Protein 4JQT (pdb70)

InterPro domains:
  IPR010496 3-keto-alpha-glucoside-1,2-lyase/3-keto-2-hydroxy-glucal hydratase domain [PF06439] (21-206)
  IPR010496 3-keto-alpha-glucoside-1,2-lyase/3-keto-2-hydroxy-glucal hydratase domain [PF06439] (240-446)

Nearest PDB structures (foldseek):
  4jqt-assembly1_B  TM=9.731E-01  e=7.662E-88  Bacteroides thetaiotaomicron VPI-5482
  8tda-assembly1_B  TM=8.857E-01  e=1.142E-19  Bacteroides thetaiotaomicron
  8v31-assembly2_C  TM=8.812E-01  e=6.447E-19  Alistipes
  3h3l-assembly2_C  TM=8.234E-01  e=6.600E-18  Parabacteroides distasonis ATCC 8503
  3h3l-assembly1_A-2  TM=8.230E-01  e=1.747E-17  Parabacteroides distasonis ATCC 8503

B-factor: mean 39.35, std 17.84, range [3.0, 134.79]

Organism: Bacteroides thetaiotaomicron (strain ATCC 29148 / DSM 2079 / JCM 5827 / CCUG 10774 / NCTC 10582 / VPI-5482 / E50) (NCBI:txid226186)

Solvent-accessible surface area: 36878 Å² total

Foldseek 3Di:
DFDKDFCAPLPDLPQWDKDQWDWDFDRDRSKTKTFEAVTAKIKTKGPDKAFFKKKKKKKAFAAPFWWWKFHLWFFDCPPPRRPIWAWIQIDHPDPQQQGRFIATGPPPGGDGGQVLPVVCSPQDDHRDIKMKIWGRHAQWIWIDINLATGAIERHDSRMHIMIIIGGHDDDPVGGGTIMIIHPIMMGRPPSVVPDDDPVRHRDYDYPWQDQDPSNVVLQKDFCDNLPDCPQKPALLGPHHFPDQWDDPSKIKGAADLAALPTSGKMWGPDKAFFWKKKKKKAFDPFDWKWKFHPFDSPPDNDDGHTAGWTQIDGDCPHHPCQVDADPRQRPGRHRHNFGHFDPDADDDNHGIKMWIWGGDQQWIWIHIRRHTGDIGGAPPCVLVRCCPGPNVPPPSGHNDRMTIMMITRSNGIMIIIPGMMRHDD/DFDKDFCQPQPDLPQWDKDQWDWDFDRDRSKTKTWAAVTAKIKTKGPDKDFFKKKKKKKAFAAPFWKWKFHLWFFDCVQPNRAIWAWIQIDHPDPQQQGRFIATGPPPGGDGGQLQPVVCSPQDDHRDIKMKIWGRHAQWIWIDINLATRAIEGHDSRMDIMIIIGHHDDDPVRRGTIMIIHPIMMGPPPSVVPDDDPVRHRDYDYPWQDQDPSNVVLQKDFCDNLPDCPQKPALLDPHHFPDQWDDPSKIKGAADLAALPTSGKMWGPDKAFFWKWKKKKAFDPFDWKWKFFPFDSPPDNDDGHTAGFTQIDGDCPHHPVQVVEPPRQRPGRHRHNFGHFDPDADDDNHGIKMWIWGGDQQKIWIHIRSHTGDIGGAPPCVLVRCCPGPNVPPPSGHNDRMTIMMITRSNGIMMIIPGMMRHDD

Structure (mmCIF, N/CA/C/O backbone):
data_4JQT
#
_entry.id   4JQT
#
_cell.length_a   85.554
_cell.length_b   87.648
_cell.length_c   141.824
_cell.angle_alpha   90.000
_cell.angle_beta   90.000
_cell.angle_gamma   90.000
#
_symmetry.space_group_name_H-M   'P 21 21 21'
#
loop_
_entity.id
_entity.type
_entity.pdbx_description
1 polymer 'putative glycosyl hydrolase'
2 non-polymer 'SODIUM ION'
3 non-polymer 1,2-ETHANEDIOL
4 water water
#
loop_
_atom_site.group_PDB
_atom_site.id
_atom_site.type_symbol
_atom_site.label_atom_id
_atom_site.label_alt_id
_atom_site.label_comp_id
_atom_site.label_asym_id
_atom_site.label_entity_id
_atom_site.label_seq_id
_atom_site.pdbx_PDB_ins_code
_atom_site.Cartn_x
_atom_site.Cartn_y
_atom_site.Cartn_z
_atom_site.occupancy
_atom_site.B_iso_or_equiv
_atom_site.auth_seq_id
_atom_site.auth_comp_id
_atom_site.auth_asym_id
_atom_site.auth_atom_id
_atom_site.pdbx_PDB_model_num
ATOM 1 N N . GLY A 1 1 ? 69.726 44.119 133.587 1.00 43.83 0 GLY A N 1
ATOM 2 C CA . GLY A 1 1 ? 69.127 43.269 132.570 1.00 42.27 0 GLY A CA 1
ATOM 3 C C . GLY A 1 1 ? 68.149 42.237 133.111 1.00 45.65 0 GLY A C 1
ATOM 4 O O . GLY A 1 1 ? 67.511 42.468 134.151 1.00 45.72 0 GLY A O 1
ATOM 5 N N . GLN A 1 2 ? 68.006 41.081 132.387 1.00 39.92 20 GLN A N 1
ATOM 6 C CA . GLN A 1 2 ? 67.104 39.991 132.773 1.00 36.09 20 GLN A CA 1
ATOM 7 C C . GLN A 1 2 ? 67.558 39.364 134.085 1.00 42.44 20 GLN A C 1
ATOM 8 O O . GLN A 1 2 ? 68.739 39.016 134.245 1.00 44.90 20 GLN A O 1
ATOM 14 N N . THR A 1 3 ? 66.620 39.268 135.034 1.00 36.74 21 THR A N 1
ATOM 15 C CA . THR A 1 3 ? 66.852 38.679 136.339 1.00 35.78 21 THR A CA 1
ATOM 16 C C . THR A 1 3 ? 66.533 37.175 136.238 1.00 38.82 21 THR A C 1
ATOM 17 O O . THR A 1 3 ? 65.370 36.792 136.046 1.00 36.69 21 THR A O 1
ATOM 21 N N . TRP A 1 4 ? 67.590 36.343 136.334 1.00 35.27 22 TRP A N 1
ATOM 22 C CA . TRP A 1 4 ? 67.516 34.885 136.352 1.00 33.81 22 TRP A CA 1
ATOM 23 C C . TRP A 1 4 ? 67.768 34.379 137.763 1.00 41.71 22 TRP A C 1
ATOM 24 O O . TRP A 1 4 ? 68.686 34.850 138.434 1.00 42.40 22 TRP A O 1
ATOM 35 N N . GLU A 1 5 ? 66.979 33.406 138.208 1.00 40.92 23 GLU A N 1
ATOM 36 C CA . GLU A 1 5 ? 67.160 32.771 139.508 1.00 41.76 23 GLU A CA 1
ATOM 37 C C . GLU A 1 5 ? 67.558 31.299 139.268 1.00 43.59 23 GLU A C 1
ATOM 38 O O . GLU A 1 5 ? 66.892 30.602 138.492 1.00 42.25 23 GLU A O 1
ATOM 44 N N . PRO A 1 6 ? 68.652 30.809 139.885 1.00 39.51 24 PRO A N 1
ATOM 45 C CA . PRO A 1 6 ? 68.979 29.387 139.718 1.00 39.31 24 PRO A CA 1
ATOM 46 C C . PRO A 1 6 ? 68.040 28.503 140.550 1.00 42.02 24 PRO A C 1
ATOM 47 O O . PRO A 1 6 ? 67.782 28.806 141.728 1.00 42.39 24 PRO A O 1
ATOM 51 N N . LEU A 1 7 ? 67.492 27.442 139.906 1.00 34.58 25 LEU A N 1
ATOM 52 C CA . LEU A 1 7 ? 66.626 26.456 140.549 1.00 33.04 25 LEU A CA 1
ATOM 53 C C . LEU A 1 7 ? 67.491 25.380 141.225 1.00 41.48 25 LEU A C 1
ATOM 54 O O . LEU A 1 7 ? 67.071 24.785 142.229 1.00 43.97 25 LEU A O 1
ATOM 59 N N . PHE A 1 8 ? 68.686 25.124 140.646 1.00 37.24 26 PHE A N 1
ATOM 60 C CA . PHE A 1 8 ? 69.743 24.255 141.142 1.00 39.26 26 PHE A CA 1
ATOM 61 C C . PHE A 1 8 ? 71.043 25.107 141.257 1.00 44.17 26 PHE A C 1
ATOM 62 O O . PHE A 1 8 ? 71.399 25.818 140.315 1.00 43.94 26 PHE A O 1
ATOM 70 N N . ASN A 1 9 ? 71.716 25.054 142.421 1.00 41.29 27 ASN A N 1
ATOM 71 C CA . ASN A 1 9 ? 72.923 25.820 142.728 1.00 42.29 27 ASN A CA 1
ATOM 72 C C . ASN A 1 9 ? 74.237 25.092 142.346 1.00 47.22 27 ASN A C 1
ATOM 73 O O . ASN A 1 9 ? 75.339 25.564 142.688 1.00 47.95 27 ASN A O 1
ATOM 78 N N . GLY A 1 10 ? 74.104 23.944 141.692 1.00 43.22 28 GLY A N 1
ATOM 79 C CA . GLY A 1 10 ? 75.229 23.134 141.239 1.00 44.99 28 GLY A CA 1
ATOM 80 C C . GLY A 1 10 ? 75.998 22.417 142.324 1.00 52.89 28 GLY A C 1
ATOM 81 O O . GLY A 1 10 ? 76.962 21.708 142.017 1.00 55.40 28 GLY A O 1
ATOM 82 N N . LYS A 1 11 ? 75.610 22.609 143.601 1.00 49.74 29 LYS A N 1
ATOM 83 C CA . LYS A 1 11 ? 76.373 22.078 144.727 1.00 52.51 29 LYS A CA 1
ATOM 84 C C . LYS A 1 11 ? 75.570 21.048 145.516 1.00 58.77 29 LYS A C 1
ATOM 85 O O . LYS A 1 11 ? 76.059 19.939 145.763 1.00 60.94 29 LYS A O 1
ATOM 87 N N . ASN A 1 12 ? 74.345 21.409 145.909 1.00 54.00 30 ASN A N 1
ATOM 88 C CA . ASN A 1 12 ? 73.465 20.520 146.668 1.00 53.86 30 ASN A CA 1
ATOM 89 C C . ASN A 1 12 ? 72.042 20.519 146.065 1.00 53.58 30 ASN A C 1
ATOM 90 O O . ASN A 1 12 ? 71.809 21.152 145.021 1.00 49.75 30 ASN A O 1
ATOM 95 N N . LEU A 1 13 ? 71.088 19.824 146.733 1.00 49.85 31 LEU A N 1
ATOM 96 C CA . LEU A 1 13 ? 69.702 19.712 146.258 1.00 46.45 31 LEU A CA 1
ATOM 97 C C . LEU A 1 13 ? 68.728 20.655 146.983 1.00 48.20 31 LEU A C 1
ATOM 98 O O . LEU A 1 13 ? 67.512 20.422 146.913 1.00 46.66 31 LEU A O 1
ATOM 103 N N . LYS A 1 14 ? 69.246 21.745 147.623 1.00 44.23 32 LYS A N 1
ATOM 104 C CA . LYS A 1 14 ? 68.419 22.793 148.250 1.00 42.87 32 LYS A CA 1
ATOM 105 C C . LYS A 1 14 ? 67.425 23.370 147.199 1.00 44.88 32 LYS A C 1
ATOM 106 O O . LYS A 1 14 ? 67.812 23.683 146.055 1.00 42.08 32 LYS A O 1
ATOM 112 N N . GLY A 1 15 ? 66.157 23.445 147.603 1.00 41.07 33 GLY A N 1
ATOM 113 C CA . GLY A 1 15 ? 65.077 23.946 146.770 1.00 38.76 33 GLY A CA 1
ATOM 114 C C . GLY A 1 15 ? 64.305 22.852 146.065 1.00 42.77 33 GLY A C 1
ATOM 115 O O . GLY A 1 15 ? 63.445 23.144 145.226 1.00 41.86 33 GLY A O 1
ATOM 116 N N . TRP A 1 16 ? 64.592 21.592 146.422 1.00 40.34 34 TRP A N 1
ATOM 117 C CA . TRP A 1 16 ? 63.997 20.404 145.819 1.00 40.03 34 TRP A CA 1
ATOM 118 C C . TRP A 1 16 ? 63.478 19.371 146.866 1.00 46.27 34 TRP A C 1
ATOM 119 O O . TRP A 1 16 ? 63.936 19.332 148.007 1.00 47.69 34 TRP A O 1
ATOM 130 N N . LYS A 1 17 ? 62.506 18.552 146.453 1.00 41.66 35 LYS A N 1
ATOM 131 C CA . LYS A 1 17 ? 61.912 17.485 147.241 1.00 42.47 35 LYS A CA 1
ATOM 132 C C . LYS A 1 17 ? 61.603 16.286 146.322 1.00 47.92 35 LYS A C 1
ATOM 133 O O . LYS A 1 17 ? 61.100 16.487 145.219 1.00 46.46 35 LYS A O 1
ATOM 139 N N . LYS A 1 18 ? 61.932 15.049 146.755 1.00 47.18 36 LYS A N 1
ATOM 140 C CA . LYS A 1 18 ? 61.656 13.862 145.954 1.00 47.68 36 LYS A CA 1
ATOM 141 C C . LYS A 1 18 ? 60.215 13.430 146.207 1.00 50.96 36 LYS A C 1
ATOM 142 O O . LYS A 1 18 ? 59.769 13.403 147.365 1.00 52.49 36 LYS A O 1
ATOM 148 N N . LEU A 1 19 ? 59.483 13.129 145.123 1.00 44.33 37 LEU A N 1
ATOM 149 C CA . LEU A 1 19 ? 58.101 12.669 145.216 1.00 44.92 37 LEU A CA 1
ATOM 150 C C . LEU A 1 19 ? 57.911 11.343 144.486 1.00 51.58 37 LEU A C 1
ATOM 151 O O . LEU A 1 19 ? 58.611 11.061 143.505 1.00 48.69 37 LEU A O 1
ATOM 156 N N . ASN A 1 20 ? 56.940 10.544 144.984 1.00 52.51 38 ASN A N 1
ATOM 157 C CA . ASN A 1 20 ? 56.472 9.258 144.450 1.00 55.58 38 ASN A CA 1
ATOM 158 C C . ASN A 1 20 ? 57.538 8.139 144.561 1.00 66.92 38 ASN A C 1
ATOM 159 O O . ASN A 1 20 ? 57.614 7.483 145.610 1.00 70.10 38 ASN A O 1
ATOM 164 N N . GLY A 1 21 ? 58.324 7.933 143.491 1.00 64.68 39 GLY A N 1
ATOM 165 C CA . GLY A 1 21 ? 59.387 6.931 143.422 1.00 67.5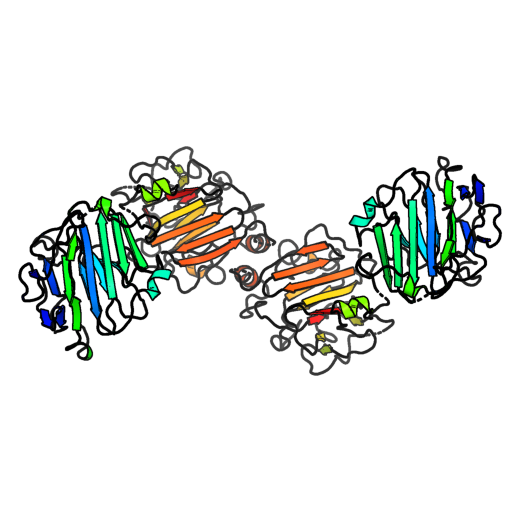6 39 GLY A CA 1
ATOM 166 C C . GLY A 1 21 ? 60.555 7.162 144.367 1.00 71.70 39 GLY A C 1
ATOM 167 O O . GLY A 1 21 ? 60.626 8.180 145.082 1.00 68.33 39 GLY A O 1
ATOM 168 N N . LYS A 1 22 ? 61.493 6.197 144.356 1.00 71.58 40 LYS A N 1
ATOM 169 C CA . LYS A 1 22 ? 62.661 6.195 145.236 1.00 72.72 40 LYS A CA 1
ATOM 170 C C . LYS A 1 22 ? 63.993 6.227 144.458 1.00 75.99 40 LYS A C 1
ATOM 171 O O . LYS A 1 22 ? 65.028 5.882 145.030 1.00 78.66 40 LYS A O 1
ATOM 177 N N . ALA A 1 23 ? 63.979 6.696 143.185 1.00 69.42 41 ALA A N 1
ATOM 178 C CA . ALA A 1 23 ? 65.186 6.818 142.358 1.00 68.62 41 ALA A CA 1
ATOM 179 C C . ALA A 1 23 ? 66.118 7.885 142.914 1.00 71.10 41 ALA A C 1
ATOM 180 O O . ALA A 1 23 ? 65.653 8.854 143.524 1.00 68.05 41 ALA A O 1
ATOM 182 N N . GLU A 1 24 ? 67.429 7.711 142.698 1.00 69.61 42 GLU A N 1
ATOM 183 C CA . GLU A 1 24 ? 68.439 8.631 143.212 1.00 68.01 42 GLU A CA 1
ATOM 184 C C . GLU A 1 24 ? 68.724 9.819 142.279 1.00 67.43 42 GLU A C 1
ATOM 185 O O . GLU A 1 24 ? 68.589 9.729 141.054 1.00 66.40 42 GLU A O 1
ATOM 191 N N . TYR A 1 25 ? 69.090 10.945 142.900 1.00 60.77 43 TYR A N 1
ATOM 192 C CA . TYR A 1 25 ? 69.498 12.188 142.260 1.00 57.39 43 TYR A CA 1
ATOM 193 C C . TYR A 1 25 ? 70.830 12.544 142.884 1.00 63.26 43 TYR A C 1
ATOM 194 O O . TYR A 1 25 ? 70.888 12.859 144.078 1.00 63.79 43 TYR A O 1
ATOM 203 N N . LYS A 1 26 ? 71.910 12.373 142.110 1.00 61.25 44 LYS A N 1
ATOM 204 C CA . LYS A 1 26 ? 73.298 12.607 142.535 1.00 62.42 44 LYS A CA 1
ATOM 205 C C . LYS A 1 26 ? 73.852 13.817 141.782 1.00 65.27 44 LYS A C 1
ATOM 206 O O . LYS A 1 26 ? 73.392 14.104 140.673 1.00 62.63 44 LYS A O 1
ATOM 212 N N . ILE A 1 27 ? 74.821 14.538 142.383 1.00 62.75 45 ILE A N 1
ATOM 213 C CA . ILE A 1 27 ? 75.406 15.717 141.746 1.00 60.66 45 ILE A CA 1
ATOM 214 C C . ILE A 1 27 ? 76.786 15.335 141.212 1.00 68.14 45 ILE A C 1
ATOM 215 O O . ILE A 1 27 ? 77.660 14.899 141.964 1.00 70.26 45 ILE A O 1
ATOM 220 N N . VAL A 1 28 ? 76.923 15.415 139.874 1.00 64.70 46 VAL A N 1
ATOM 221 C CA . VAL A 1 28 ? 78.131 15.090 139.106 1.00 66.02 46 VAL A CA 1
ATOM 222 C C . VAL A 1 28 ? 78.466 16.311 138.240 1.00 68.35 46 VAL A C 1
ATOM 223 O O . VAL A 1 28 ? 77.652 16.706 137.402 1.00 66.84 46 VAL A O 1
ATOM 227 N N . ASP A 1 29 ? 79.642 16.917 138.478 1.00 66.14 47 ASP A N 1
ATOM 228 C CA . ASP A 1 29 ? 80.192 18.109 137.814 1.00 65.61 47 ASP A CA 1
ATOM 229 C C . ASP A 1 29 ? 79.127 19.214 137.602 1.00 65.54 47 ASP A C 1
ATOM 230 O O . ASP A 1 29 ? 78.941 19.700 136.482 1.00 64.45 47 ASP A O 1
ATOM 235 N N . GLY A 1 30 ? 78.448 19.582 138.692 1.00 59.63 48 GLY A N 1
ATOM 236 C CA . GLY A 1 30 ? 77.422 20.626 138.709 1.00 55.77 48 GLY A CA 1
ATOM 237 C C . GLY A 1 30 ? 76.142 20.323 137.943 1.00 56.10 48 GLY A C 1
ATOM 238 O O . GLY A 1 30 ? 75.475 21.239 137.447 1.00 53.01 48 GLY A O 1
ATOM 239 N N . ALA A 1 31 ? 75.798 19.036 137.837 1.00 52.63 49 ALA A N 1
ATOM 240 C CA . ALA A 1 31 ? 74.590 18.576 137.173 1.00 50.07 49 ALA A CA 1
ATOM 241 C C . ALA A 1 31 ? 73.847 17.608 138.052 1.00 52.84 49 ALA A C 1
ATOM 242 O O . ALA A 1 31 ? 74.482 16.800 138.728 1.00 55.23 49 ALA A O 1
ATOM 244 N N . ILE A 1 32 ? 72.505 17.688 138.058 1.00 46.93 50 ILE A N 1
ATOM 245 C CA . ILE A 1 32 ? 71.645 16.741 138.773 1.00 46.62 50 ILE A CA 1
ATOM 246 C C . ILE A 1 32 ? 71.582 15.514 137.873 1.00 52.89 50 ILE A C 1
ATOM 247 O O . ILE A 1 32 ? 71.277 15.641 136.682 1.00 52.49 50 ILE A O 1
ATOM 252 N N . VAL A 1 33 ? 71.935 14.346 138.411 1.00 51.25 51 VAL A N 1
ATOM 253 C CA . VAL A 1 33 ? 71.925 13.106 137.646 1.00 52.34 51 VAL A CA 1
ATOM 254 C C . VAL A 1 33 ? 70.863 12.199 138.262 1.00 56.60 51 VAL A C 1
ATOM 255 O O . VAL A 1 33 ? 70.978 11.789 139.413 1.00 56.61 51 VAL A O 1
ATOM 259 N N . GLY A 1 34 ? 69.831 11.915 137.493 1.00 53.52 52 GLY A N 1
ATOM 260 C CA . GLY A 1 34 ? 68.768 11.019 137.917 1.00 54.35 52 GLY A CA 1
ATOM 261 C C . GLY A 1 34 ? 69.106 9.631 137.447 1.00 62.10 52 GLY A C 1
ATOM 262 O O . GLY A 1 34 ? 69.386 9.447 136.264 1.00 62.44 52 GLY A O 1
ATOM 263 N N . ILE A 1 35 ? 69.134 8.660 138.376 1.00 62.27 53 ILE A N 1
ATOM 264 C CA . ILE A 1 35 ? 69.544 7.281 138.092 1.00 66.42 53 ILE A CA 1
ATOM 265 C C . ILE A 1 35 ? 68.339 6.358 138.077 1.00 73.34 53 ILE A C 1
ATOM 266 O O . ILE A 1 35 ? 67.601 6.294 139.065 1.00 72.95 53 ILE A O 1
ATOM 271 N N . SER A 1 36 ? 68.193 5.593 136.971 1.00 72.53 54 SER A N 1
ATOM 272 C CA . SER A 1 36 ? 67.139 4.597 136.778 1.00 74.54 54 SER A CA 1
ATOM 273 C C . SER A 1 36 ? 67.186 3.552 137.887 1.00 83.48 54 SER A C 1
ATOM 274 O O . SER A 1 36 ? 68.211 3.398 138.545 1.00 85.35 54 SER A O 1
ATOM 277 N N . LYS A 1 37 ? 66.064 2.887 138.140 1.00 82.46 55 LYS A N 1
ATOM 278 C CA . LYS A 1 37 ? 65.981 1.860 139.172 1.00 86.74 55 LYS A CA 1
ATOM 279 C C . LYS A 1 37 ? 65.010 0.760 138.709 1.00 96.17 55 LYS A C 1
ATOM 280 O O . LYS A 1 37 ? 64.477 0.818 137.594 1.00 95.45 55 LYS A O 1
ATOM 292 N N . GLY A 1 39 ? 61.775 -1.807 140.274 1.00 98.88 57 GLY A N 1
ATOM 293 C CA . GLY A 1 39 ? 60.790 -2.001 141.330 1.00 99.04 57 GLY A CA 1
ATOM 294 C C . GLY A 1 39 ? 60.314 -0.735 142.009 1.00 97.64 57 GLY A C 1
ATOM 295 O O . GLY A 1 39 ? 59.626 -0.810 143.030 1.00 98.65 57 GLY A O 1
ATOM 296 N N . THR A 1 40 ? 60.670 0.436 141.452 1.00 88.15 58 THR A N 1
ATOM 297 C CA . THR A 1 40 ? 60.219 1.720 141.970 1.00 82.69 58 THR A CA 1
ATOM 298 C C . THR A 1 40 ? 59.397 2.391 140.860 1.00 82.42 58 THR A C 1
ATOM 299 O O . THR A 1 40 ? 59.737 2.197 139.683 1.00 81.77 58 THR A O 1
ATOM 303 N N . PRO A 1 41 ? 58.323 3.168 141.177 1.00 75.95 59 PRO A N 1
ATOM 304 C CA . PRO A 1 41 ? 57.585 3.858 140.101 1.00 72.12 59 PRO A CA 1
ATOM 305 C C . PRO A 1 41 ? 58.324 5.109 139.623 1.00 72.85 59 PRO A C 1
ATOM 306 O O . PRO A 1 41 ? 59.478 5.344 140.014 1.00 73.53 59 PRO A O 1
ATOM 310 N N . ASN A 1 42 ? 57.632 5.943 138.831 1.00 65.39 60 ASN A N 1
ATOM 311 C CA . ASN A 1 42 ? 58.150 7.223 138.367 1.00 61.19 60 ASN A CA 1
ATOM 312 C C . ASN A 1 42 ? 58.567 8.087 139.563 1.00 62.12 60 ASN A C 1
ATOM 313 O O . ASN A 1 42 ? 57.893 8.090 140.600 1.00 61.26 60 ASN A O 1
ATOM 318 N N . THR A 1 43 ? 59.731 8.741 139.439 1.00 56.90 61 THR A N 1
ATOM 319 C CA . THR A 1 43 ? 60.297 9.584 140.485 1.00 54.83 61 THR A CA 1
ATOM 320 C C . THR A 1 43 ? 60.372 10.996 139.970 1.00 53.39 61 THR A C 1
ATOM 321 O O . THR A 1 43 ? 60.626 11.212 138.784 1.00 51.38 61 THR A O 1
ATOM 325 N N . PHE A 1 44 ? 60.120 11.962 140.865 1.00 47.54 62 PHE A N 1
ATOM 326 C CA . PHE A 1 44 ? 60.147 13.368 140.532 1.00 44.08 62 PHE A CA 1
ATOM 327 C C . PHE A 1 44 ? 60.890 14.155 141.596 1.00 50.55 62 PHE A C 1
ATOM 328 O O . PHE A 1 44 ? 60.566 14.033 142.782 1.00 52.55 62 PHE A O 1
ATOM 336 N N . LEU A 1 45 ? 61.905 14.937 141.176 1.00 45.52 63 LEU A N 1
ATOM 337 C CA . LEU A 1 45 ? 62.616 15.861 142.049 1.00 44.13 63 LEU A CA 1
ATOM 338 C C . LEU A 1 45 ? 61.973 17.200 141.776 1.00 45.48 63 LEU A C 1
ATOM 339 O O . LEU A 1 45 ? 62.217 17.788 140.722 1.00 44.10 63 LEU A O 1
ATOM 344 N N . ALA A 1 46 ? 61.052 17.619 142.664 1.00 41.94 64 ALA A N 1
ATOM 345 C CA . ALA A 1 46 ? 60.231 18.818 142.483 1.00 39.18 64 ALA A CA 1
ATOM 346 C C . ALA A 1 46 ? 60.720 19.999 143.264 1.00 42.43 64 ALA A C 1
ATOM 347 O O . ALA A 1 46 ? 61.139 19.846 144.414 1.00 43.28 64 ALA A O 1
ATOM 349 N N . THR A 1 47 ? 60.603 21.199 142.651 1.00 37.04 65 THR A N 1
ATOM 350 C CA . THR A 1 47 ? 60.919 22.484 143.281 1.00 35.87 65 THR A CA 1
ATOM 351 C C . THR A 1 47 ? 60.011 22.666 144.510 1.00 40.72 65 THR A C 1
ATOM 352 O O . THR A 1 47 ? 58.834 22.294 144.486 1.00 40.00 65 THR A O 1
ATOM 356 N N . THR A 1 48 ? 60.550 23.253 145.571 1.00 39.67 66 THR A N 1
ATOM 357 C CA . THR A 1 48 ? 59.799 23.467 146.815 1.00 41.06 66 THR A CA 1
ATOM 358 C C . THR A 1 48 ? 58.941 24.749 146.713 1.00 44.82 66 THR A C 1
ATOM 359 O O . THR A 1 48 ? 58.228 25.096 147.657 1.00 46.19 66 THR A O 1
ATOM 363 N N . LYS A 1 49 ? 58.971 25.404 145.538 1.00 38.23 67 LYS A N 1
ATOM 364 C CA . LYS A 1 49 ? 58.224 26.619 145.208 1.00 34.81 67 LYS A CA 1
ATOM 365 C C . LYS A 1 49 ? 57.330 26.373 144.034 1.00 34.76 67 LYS A C 1
ATOM 366 O O . LYS A 1 49 ? 57.680 25.594 143.138 1.00 32.06 67 LYS A O 1
ATOM 372 N N . ASN A 1 50 ? 56.181 27.069 143.997 1.00 31.72 68 ASN A N 1
ATOM 373 C CA . ASN A 1 50 ? 55.271 26.987 142.862 1.00 29.91 68 ASN A CA 1
ATOM 374 C C . ASN A 1 50 ? 55.545 28.145 141.930 1.00 33.80 68 ASN A C 1
ATOM 375 O O . ASN A 1 50 ? 55.907 29.232 142.378 1.00 34.09 68 ASN A O 1
ATOM 380 N N . TYR A 1 51 ? 55.407 27.897 140.619 1.00 31.15 69 TYR A N 1
ATOM 381 C CA . TYR A 1 51 ? 55.650 28.882 139.556 1.00 29.47 69 TYR A CA 1
ATOM 382 C C . TYR A 1 51 ? 54.478 28.947 138.604 1.00 32.36 69 TYR A C 1
ATOM 383 O O . TYR A 1 51 ? 53.954 27.909 138.210 1.00 34.20 69 TYR A O 1
ATOM 392 N N . GLY A 1 52 ? 54.054 30.157 138.291 1.00 28.27 70 GLY A N 1
ATOM 393 C CA . GLY A 1 52 ? 52.952 30.425 137.373 1.00 28.24 70 GLY A CA 1
ATOM 394 C C . GLY A 1 52 ? 53.464 30.887 136.020 1.00 29.72 70 GLY A C 1
ATOM 395 O O . GLY A 1 52 ? 53.614 30.088 135.103 1.00 29.70 70 GLY A O 1
ATOM 396 N N . ASP A 1 53 ? 53.782 32.169 135.912 1.00 25.28 71 ASP A N 1
ATOM 397 C CA . ASP A 1 53 ? 54.367 32.768 134.725 1.00 24.96 71 ASP A CA 1
ATOM 398 C C . ASP A 1 53 ? 55.879 32.806 134.865 1.00 27.48 71 ASP A C 1
ATOM 399 O O . ASP A 1 53 ? 56.410 33.348 135.846 1.00 28.84 71 ASP A O 1
ATOM 404 N N . PHE A 1 54 ? 56.578 32.206 133.898 1.00 21.84 72 PHE A N 1
ATOM 405 C CA . PHE A 1 54 ? 58.032 32.090 133.956 1.00 20.73 72 PHE A CA 1
ATOM 406 C C . PHE A 1 54 ? 58.654 31.733 132.613 1.00 25.14 72 PHE A C 1
ATOM 407 O O . PHE A 1 54 ? 57.974 31.279 131.680 1.00 23.78 72 PHE A O 1
ATOM 415 N N . ILE A 1 55 ? 59.970 31.905 132.553 1.00 22.39 73 ILE A N 1
ATOM 416 C CA . ILE A 1 55 ? 60.826 31.462 131.458 1.00 22.85 73 ILE A CA 1
ATOM 417 C C . ILE A 1 55 ? 61.800 30.519 132.126 1.00 28.26 73 ILE A C 1
ATOM 418 O O . ILE A 1 55 ? 62.532 30.940 133.028 1.00 27.62 73 ILE A O 1
ATOM 423 N N . LEU A 1 56 ? 61.737 29.232 131.758 1.00 26.25 74 LEU A N 1
ATOM 424 C CA . LEU A 1 56 ? 62.603 28.181 132.295 1.00 26.19 74 LEU A CA 1
ATOM 425 C C . LEU A 1 56 ? 63.648 27.758 131.264 1.00 31.28 74 LEU A C 1
ATOM 426 O O . LEU A 1 56 ? 63.339 27.581 130.087 1.00 30.90 74 LEU A O 1
ATOM 431 N N . GLU A 1 57 ? 64.891 27.606 131.719 1.00 29.41 75 GLU A N 1
ATOM 432 C CA . GLU A 1 57 ? 66.009 27.159 130.880 1.00 30.50 75 GLU A CA 1
ATOM 433 C C . GLU A 1 57 ? 66.815 26.112 131.611 1.00 37.14 75 GLU A C 1
ATOM 434 O O . GLU A 1 57 ? 67.062 26.254 132.805 1.00 37.51 75 GLU A O 1
ATOM 440 N N . PHE A 1 58 ? 67.212 25.057 130.906 1.00 36.85 76 PHE A N 1
ATOM 441 C CA . PHE A 1 58 ? 68.055 23.988 131.455 1.00 38.85 76 PHE A CA 1
ATOM 442 C C . PHE A 1 58 ? 68.730 23.232 130.333 1.00 43.32 76 PHE A C 1
ATOM 443 O O . PHE A 1 58 ? 68.194 23.122 129.222 1.00 41.99 76 PHE A O 1
ATOM 451 N N . ASP A 1 59 ? 69.908 22.700 130.640 1.00 41.92 77 ASP A N 1
ATOM 452 C CA . ASP A 1 59 ? 70.642 21.836 129.741 1.00 43.06 77 ASP A CA 1
ATOM 453 C C . ASP A 1 59 ? 70.267 20.399 130.140 1.00 44.86 77 ASP A C 1
ATOM 454 O O . ASP A 1 59 ? 70.031 20.149 131.325 1.00 41.09 77 ASP A O 1
ATOM 459 N N . PHE A 1 60 ? 70.114 19.479 129.156 1.00 44.98 78 PHE A N 1
ATOM 460 C CA . PHE A 1 60 ? 69.743 18.090 129.452 1.00 45.50 78 PHE A CA 1
ATOM 461 C C . PHE A 1 60 ? 70.409 17.092 128.481 1.00 54.52 78 PHE A C 1
ATOM 462 O O . PHE A 1 60 ? 70.628 17.393 127.304 1.00 55.11 78 PHE A O 1
ATOM 470 N N . LYS A 1 61 ? 70.726 15.903 129.007 1.00 54.67 79 LYS A N 1
ATOM 471 C CA . LYS A 1 61 ? 71.332 14.768 128.305 1.00 58.82 79 LYS A CA 1
ATOM 472 C C . LYS A 1 61 ? 70.702 13.493 128.846 1.00 65.37 79 LYS A C 1
ATOM 473 O O . LYS A 1 61 ? 70.326 13.445 130.017 1.00 64.61 79 LYS A O 1
ATOM 475 N N . ILE A 1 62 ? 70.533 12.481 127.995 1.00 64.46 80 ILE A N 1
ATOM 476 C CA . ILE A 1 62 ? 69.904 11.226 128.410 1.00 65.31 80 ILE A CA 1
ATOM 477 C C . ILE A 1 62 ? 70.545 10.042 127.676 1.00 75.79 80 ILE A C 1
ATOM 478 O O . ILE A 1 62 ? 70.997 10.178 126.533 1.00 76.80 80 ILE A O 1
ATOM 483 N N . ASP A 1 63 ? 70.599 8.885 128.354 1.00 76.89 81 ASP A N 1
ATOM 484 C CA . ASP A 1 63 ? 71.068 7.641 127.753 1.00 82.28 81 ASP A CA 1
ATOM 485 C C . ASP A 1 63 ? 69.978 7.167 126.807 1.00 85.66 81 ASP A C 1
ATOM 486 O O . ASP A 1 63 ? 68.793 7.371 127.089 1.00 81.10 81 ASP A O 1
ATOM 491 N N . ASP A 1 64 ? 70.366 6.597 125.662 1.00 86.41 82 ASP A N 1
ATOM 492 C CA . ASP A 1 64 ? 69.384 6.099 124.698 1.00 87.62 82 ASP A CA 1
ATOM 493 C C . ASP A 1 64 ? 68.644 4.894 125.323 1.00 91.69 82 ASP A C 1
ATOM 494 O O . ASP A 1 64 ? 69.200 4.209 126.187 1.00 93.23 82 ASP A O 1
ATOM 499 N N . GLY A 1 65 ? 67.382 4.712 124.963 1.00 86.62 83 GLY A N 1
ATOM 500 C CA . GLY A 1 65 ? 66.573 3.628 125.512 1.00 88.19 83 GLY A CA 1
ATOM 501 C C . GLY A 1 65 ? 66.038 3.931 126.895 1.00 88.61 83 GLY A C 1
ATOM 502 O O . GLY A 1 65 ? 65.628 3.032 127.632 1.00 90.07 83 GLY A O 1
ATOM 503 N N . LEU A 1 66 ? 66.045 5.210 127.242 1.00 80.79 84 LEU A N 1
ATOM 504 C CA . LEU A 1 66 ? 65.552 5.754 128.498 1.00 76.58 84 LEU A CA 1
ATOM 505 C C . LEU A 1 66 ? 64.587 6.888 128.172 1.00 75.99 84 LEU A C 1
ATOM 506 O O . LEU A 1 66 ? 64.736 7.510 127.126 1.00 75.40 84 LEU A O 1
ATOM 511 N N . ASN A 1 67 ? 63.577 7.131 129.013 1.00 69.26 85 ASN A N 1
ATOM 512 C CA . ASN A 1 67 ? 62.627 8.236 128.793 1.00 64.67 85 ASN A CA 1
ATOM 513 C C . ASN A 1 67 ? 62.627 9.154 130.009 1.00 64.58 85 ASN A C 1
ATOM 514 O O . ASN A 1 67 ? 62.695 8.682 131.143 1.00 64.50 85 ASN A O 1
ATOM 519 N N . SER A 1 68 ? 62.536 10.468 129.767 1.00 57.65 86 SER A N 1
ATOM 520 C CA . SER A 1 68 ? 62.530 11.469 130.828 1.00 54.16 86 SER A CA 1
ATOM 521 C C . SER A 1 68 ? 61.620 12.661 130.488 1.00 54.31 86 SER A C 1
ATOM 522 O O . SER A 1 68 ? 60.902 12.656 129.477 1.00 53.41 86 SER A O 1
ATOM 525 N N . GLY A 1 69 ? 61.649 13.658 131.360 1.00 47.87 87 GLY A N 1
ATOM 526 C CA . GLY A 1 69 ? 60.846 14.856 131.211 1.00 44.86 87 GLY A CA 1
ATOM 527 C C . GLY A 1 69 ? 60.957 15.800 132.377 1.00 46.41 87 GLY A C 1
ATOM 528 O O . GLY A 1 69 ? 61.477 15.447 133.439 1.00 47.67 87 GLY A O 1
ATOM 529 N N . VAL A 1 70 ? 60.490 17.019 132.161 1.00 39.38 88 VAL A N 1
ATOM 530 C CA . VAL A 1 70 ? 60.489 18.075 133.154 1.00 36.11 88 VAL A CA 1
ATOM 531 C C . VAL A 1 70 ? 59.057 18.526 133.322 1.00 36.31 88 VAL A C 1
ATOM 532 O O . VAL A 1 70 ? 58.451 19.008 132.372 1.00 34.23 88 VAL A O 1
ATOM 536 N N . GLN A 1 71 ? 58.508 18.325 134.523 1.00 33.87 89 GLN A N 1
ATOM 537 C CA . GLN A 1 71 ? 57.157 18.757 134.888 1.00 33.05 89 GLN A CA 1
ATOM 538 C C . GLN A 1 71 ? 57.107 20.251 135.025 1.00 33.75 89 GLN A C 1
ATOM 539 O O . GLN A 1 71 ? 58.039 20.849 135.569 1.00 34.09 89 GLN A O 1
ATOM 545 N N . LEU A 1 72 ? 56.013 20.856 134.545 1.00 28.09 90 LEU A N 1
ATOM 546 C CA . LEU A 1 72 ? 55.719 22.294 134.613 1.00 25.89 90 LEU A CA 1
ATOM 547 C C . LEU A 1 72 ? 54.374 22.464 135.255 1.00 28.38 90 LEU A C 1
ATOM 548 O O . LEU A 1 72 ? 53.505 21.623 135.010 1.00 31.46 90 LEU A O 1
ATOM 553 N N . ARG A 1 73 ? 54.167 23.526 136.044 1.00 21.16 91 ARG A N 1
ATOM 554 C CA . ARG A 1 73 ? 52.891 23.840 136.723 1.00 20.79 91 ARG A CA 1
ATOM 555 C C . ARG A 1 73 ? 52.207 22.555 137.181 1.00 29.27 91 ARG A C 1
ATOM 556 O O . ARG A 1 73 ? 51.042 22.337 136.891 1.00 30.05 91 ARG A O 1
ATOM 564 N N . SER A 1 74 ? 52.964 21.658 137.843 1.00 29.20 92 SER A N 1
ATOM 565 C CA . SER A 1 74 ? 52.464 20.339 138.214 1.00 29.53 92 SER A CA 1
ATOM 566 C C . SER A 1 74 ? 52.118 20.245 139.687 1.00 33.04 92 SER A C 1
ATOM 567 O O . SER A 1 74 ? 52.511 21.088 140.499 1.00 31.48 92 SER A O 1
ATOM 570 N N . GLU A 1 75 ? 51.293 19.243 140.000 1.00 32.61 93 GLU A N 1
ATOM 571 C CA . GLU A 1 75 ? 50.745 19.045 141.330 1.00 34.83 93 GLU A CA 1
ATOM 572 C C . GLU A 1 75 ? 50.976 17.625 141.865 1.00 41.77 93 GLU A C 1
ATOM 573 O O . GLU A 1 75 ? 51.277 16.688 141.115 1.00 41.33 93 GLU A O 1
ATOM 579 N N . SER A 1 76 ? 50.829 17.508 143.184 1.00 39.60 94 SER A N 1
ATOM 580 C CA . SER A 1 76 ? 50.868 16.291 143.968 1.00 42.73 94 SER A CA 1
ATOM 581 C C . SER A 1 76 ? 49.862 16.489 145.087 1.00 49.43 94 SER A C 1
ATOM 582 O O . SER A 1 76 ? 50.096 17.295 145.997 1.00 48.81 94 SER A O 1
ATOM 585 N N . LYS A 1 77 ? 48.686 15.846 144.947 1.00 48.27 95 LYS A N 1
ATOM 586 C CA . LYS A 1 77 ? 47.593 15.999 145.896 1.00 50.79 95 LYS A CA 1
ATOM 587 C C . LYS A 1 77 ? 47.256 14.665 146.549 1.00 60.38 95 LYS A C 1
ATOM 588 O O . LYS A 1 77 ? 47.084 13.683 145.829 1.00 62.04 95 LYS A O 1
ATOM 594 N N . LYS A 1 78 ? 47.161 14.641 147.907 1.00 60.04 96 LYS A N 1
ATOM 595 C CA . LYS A 1 78 ? 46.871 13.458 148.742 1.00 65.12 96 LYS A CA 1
ATOM 596 C C . LYS A 1 78 ? 45.511 12.826 148.394 1.00 73.51 96 LYS A C 1
ATOM 597 O O . LYS A 1 78 ? 45.322 11.618 148.572 1.00 75.70 96 LYS A O 1
ATOM 599 N N . ASP A 1 79 ? 44.587 13.658 147.884 1.00 70.56 97 ASP A N 1
ATOM 600 C CA . ASP A 1 79 ? 43.244 13.291 147.436 1.00 72.61 97 ASP A CA 1
ATOM 601 C C . ASP A 1 79 ? 43.269 12.676 146.030 1.00 75.25 97 ASP A C 1
ATOM 602 O O . ASP A 1 79 ? 42.310 11.997 145.659 1.00 75.56 97 ASP A O 1
ATOM 607 N N . TYR A 1 80 ? 44.335 12.912 145.244 1.00 69.85 98 TYR A N 1
ATOM 608 C CA . TYR A 1 80 ? 44.399 12.366 143.894 1.00 69.03 98 TYR A CA 1
ATOM 609 C C . TYR A 1 80 ? 45.513 11.347 143.758 1.00 68.90 98 TYR A C 1
ATOM 610 O O . TYR A 1 80 ? 46.694 11.693 143.781 1.00 67.39 98 TYR A O 1
ATOM 619 N N . GLN A 1 81 ? 45.111 10.083 143.602 1.00 63.83 99 GLN A N 1
ATOM 620 C CA . GLN A 1 81 ? 45.963 8.914 143.378 1.00 64.12 99 GLN A CA 1
ATOM 621 C C . GLN A 1 81 ? 47.125 8.852 144.380 1.00 66.34 99 GLN A C 1
ATOM 622 O O . GLN A 1 81 ? 48.243 8.534 143.972 1.00 66.12 99 GLN A O 1
ATOM 628 N N . ASN A 1 82 ? 46.869 9.171 145.682 1.00 61.96 100 ASN A N 1
ATOM 629 C CA . ASN A 1 82 ? 47.855 9.174 146.777 1.00 62.06 100 ASN A CA 1
ATOM 630 C C . ASN A 1 82 ? 49.118 10.005 146.426 1.00 61.08 100 ASN A C 1
ATOM 631 O O . ASN A 1 82 ? 50.262 9.507 146.489 1.00 62.30 100 ASN A O 1
ATOM 636 N N . GLY A 1 83 ? 48.896 11.265 146.080 1.00 51.45 101 GLY A N 1
ATOM 637 C CA . GLY A 1 83 ? 49.986 12.190 145.797 1.00 47.70 101 GLY A CA 1
ATOM 638 C C . GLY A 1 83 ? 50.786 11.942 144.540 1.00 49.50 101 GLY A C 1
ATOM 639 O O . GLY A 1 83 ? 51.861 12.519 144.393 1.00 48.04 101 GLY A O 1
ATOM 640 N N . ARG A 1 84 ? 50.289 11.085 143.633 1.00 46.80 102 ARG A N 1
ATOM 641 C CA . ARG A 1 84 ? 50.929 10.838 142.342 1.00 45.30 102 ARG A CA 1
ATOM 642 C C . ARG A 1 84 ? 51.039 12.170 141.606 1.00 45.51 102 ARG A C 1
ATOM 643 O O . ARG A 1 84 ? 50.054 12.921 141.511 1.00 43.14 102 ARG A O 1
ATOM 651 N N . VAL A 1 85 ? 52.258 12.467 141.136 1.00 40.00 103 VAL A N 1
ATOM 652 C CA . VAL A 1 85 ? 52.601 13.686 140.427 1.00 35.84 103 VAL A CA 1
ATOM 653 C C . VAL A 1 85 ? 51.866 13.705 139.082 1.00 39.18 103 VAL A C 1
ATOM 654 O O . VAL A 1 85 ? 51.908 12.733 138.327 1.00 41.57 103 VAL A O 1
ATOM 658 N N . HIS A 1 86 ? 51.147 14.794 138.823 1.00 32.81 104 HIS A N 1
ATOM 659 C CA . HIS A 1 86 ? 50.387 14.972 137.594 1.00 31.58 104 HIS A CA 1
ATOM 660 C C . HIS A 1 86 ? 50.521 16.401 137.100 1.00 35.53 104 HIS A C 1
ATOM 661 O O . HIS A 1 86 ? 50.684 17.331 137.901 1.00 33.74 104 HIS A O 1
ATOM 668 N N . GLY A 1 87 ? 50.427 16.567 135.783 1.00 34.34 105 GLY A N 1
ATOM 669 C CA . GLY A 1 87 ? 50.487 17.873 135.137 1.00 32.50 105 GLY A CA 1
ATOM 670 C C . GLY A 1 87 ? 51.330 17.901 133.886 1.00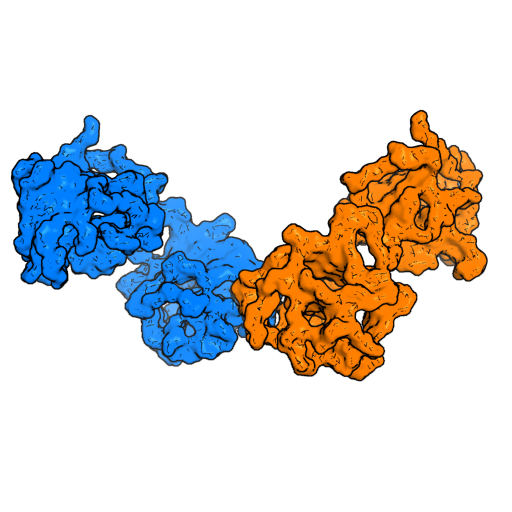 35.79 105 GLY A C 1
ATOM 671 O O . GLY A 1 87 ? 51.889 16.875 133.493 1.00 36.47 105 GLY A O 1
ATOM 672 N N . TYR A 1 88 ? 51.435 19.093 133.262 1.00 30.08 106 TYR A N 1
ATOM 673 C CA . TYR A 1 88 ? 52.208 19.290 132.025 1.00 28.49 106 TYR A CA 1
ATOM 674 C C . TYR A 1 88 ? 53.633 18.789 132.164 1.00 33.37 106 TYR A C 1
ATOM 675 O O . TYR A 1 88 ? 54.273 19.009 133.184 1.00 33.77 106 TYR A O 1
ATOM 684 N N . GLN A 1 89 ? 54.134 18.121 131.138 1.00 30.87 107 GLN A N 1
ATOM 685 C CA . GLN A 1 89 ? 55.491 17.627 131.152 1.00 30.07 107 GLN A CA 1
ATOM 686 C C . GLN A 1 89 ? 56.148 17.849 129.803 1.00 33.45 107 GLN A C 1
ATOM 687 O O . GLN A 1 89 ? 55.561 17.520 128.784 1.00 34.15 107 GLN A O 1
ATOM 693 N N . PHE A 1 90 ? 57.366 18.428 129.817 1.00 29.51 108 PHE A N 1
ATOM 694 C CA . PHE A 1 90 ? 58.260 18.611 128.674 1.00 29.26 108 PHE A CA 1
ATOM 695 C C . PHE A 1 90 ? 58.920 17.247 128.454 1.00 36.37 108 PHE A C 1
ATOM 696 O O . PHE A 1 90 ? 59.622 16.750 129.340 1.00 34.64 108 PHE A O 1
ATOM 704 N N . GLU A 1 91 ? 58.628 16.604 127.317 1.00 36.61 109 GLU A N 1
ATOM 705 C CA . GLU A 1 91 ? 59.142 15.268 127.015 1.00 38.74 109 GLU A CA 1
ATOM 706 C C . GLU A 1 91 ? 60.627 15.281 126.651 1.00 46.27 109 GLU A C 1
ATOM 707 O O . GLU A 1 91 ? 61.091 16.186 125.951 1.00 44.84 109 GLU A O 1
ATOM 713 N N . ILE A 1 92 ? 61.365 14.267 127.162 1.00 46.08 110 ILE A N 1
ATOM 714 C CA . ILE A 1 92 ? 62.766 13.969 126.858 1.00 48.03 110 ILE A CA 1
ATOM 715 C C . ILE A 1 92 ? 62.743 12.550 126.275 1.00 54.75 110 ILE A C 1
ATOM 716 O O . ILE A 1 92 ? 62.609 11.571 127.018 1.00 54.53 110 ILE A O 1
ATOM 721 N N . ASP A 1 93 ? 62.768 12.466 124.922 1.00 53.80 111 ASP A N 1
ATOM 722 C CA . ASP A 1 93 ? 62.660 11.221 124.169 1.00 56.88 111 ASP A CA 1
ATOM 723 C C . ASP A 1 93 ? 63.815 11.002 123.141 1.00 63.39 111 ASP A C 1
ATOM 724 O O . ASP A 1 93 ? 63.821 11.537 122.023 1.00 63.12 111 ASP A O 1
ATOM 729 N N . PRO A 1 94 ? 64.762 10.121 123.497 1.00 62.89 112 PRO A N 1
ATOM 730 C CA . PRO A 1 94 ? 65.874 9.829 122.579 1.00 65.74 112 PRO A CA 1
ATOM 731 C C . PRO A 1 94 ? 65.551 8.740 121.535 1.00 71.75 112 PRO A C 1
ATOM 732 O O . PRO A 1 94 ? 66.394 8.462 120.681 1.00 74.42 112 PRO A O 1
ATOM 736 N N . SER A 1 95 ? 64.343 8.141 121.594 1.00 67.03 113 SER A N 1
ATOM 737 C CA . SER A 1 95 ? 63.866 7.108 120.671 1.00 70.07 113 SER A CA 1
ATOM 738 C C . SER A 1 95 ? 63.618 7.665 119.253 1.00 75.10 113 SER A C 1
ATOM 739 O O . SER A 1 95 ? 63.515 8.884 119.084 1.00 73.39 113 SER A O 1
ATOM 742 N N . LYS A 1 96 ? 63.451 6.757 118.256 1.00 74.62 114 LYS A N 1
ATOM 743 C CA . LYS A 1 96 ? 63.181 7.058 116.843 1.00 75.71 114 LYS A CA 1
ATOM 744 C C . LYS A 1 96 ? 61.865 7.827 116.645 1.00 76.52 114 LYS A C 1
ATOM 745 O O . LYS A 1 96 ? 61.717 8.495 115.616 1.00 75.87 114 LYS A O 1
ATOM 751 N N . ARG A 1 97 ? 60.920 7.736 117.632 1.00 71.01 115 ARG A N 1
ATOM 752 C CA . ARG A 1 97 ? 59.623 8.444 117.690 1.00 67.08 115 ARG A CA 1
ATOM 753 C C . ARG A 1 97 ? 59.889 9.968 117.683 1.00 68.18 115 ARG A C 1
ATOM 754 O O . ARG A 1 97 ? 59.206 10.705 116.962 1.00 67.15 115 ARG A O 1
ATOM 762 N N . ALA A 1 98 ? 60.917 10.404 118.461 1.00 63.06 116 ALA A N 1
ATOM 763 C CA . ALA A 1 98 ? 61.494 11.745 118.589 1.00 60.40 116 ALA A CA 1
ATOM 764 C C . ALA A 1 98 ? 60.487 12.834 118.963 1.00 61.26 116 ALA A C 1
ATOM 765 O O . ALA A 1 98 ? 60.319 13.814 118.229 1.00 60.72 116 ALA A O 1
ATOM 767 N N . TRP A 1 99 ? 59.887 12.702 120.159 1.00 56.25 117 TRP A N 1
ATOM 768 C CA . TRP A 1 99 ? 58.878 13.645 120.653 1.00 52.22 117 TRP A CA 1
ATOM 769 C C . TRP A 1 99 ? 59.395 14.539 121.789 1.00 53.10 117 TRP A C 1
ATOM 770 O O . TRP A 1 99 ? 58.594 15.102 122.549 1.00 48.13 117 TRP A O 1
ATOM 781 N N . SER A 1 100 ? 60.729 14.735 121.850 1.00 52.24 118 SER A N 1
ATOM 782 C CA . SER A 1 100 ? 61.346 15.618 122.844 1.00 49.58 118 SER A CA 1
ATOM 783 C C . SER A 1 100 ? 60.853 17.033 122.630 1.00 52.23 118 SER A C 1
ATOM 784 O O . SER A 1 100 ? 60.768 17.490 121.494 1.00 53.67 118 SER A O 1
ATOM 787 N N . GLY A 1 101 ? 60.503 17.702 123.713 1.00 46.58 119 GLY A N 1
ATOM 788 C CA . GLY A 1 101 ? 59.962 19.059 123.667 1.00 44.14 119 GLY A CA 1
ATOM 789 C C . GLY A 1 101 ? 58.453 19.091 123.556 1.00 46.26 119 GLY A C 1
ATOM 790 O O . GLY A 1 101 ? 57.838 20.145 123.736 1.00 44.20 119 GLY A O 1
ATOM 791 N N . GLY A 1 102 ? 57.869 17.937 123.243 1.00 42.92 120 GLY A N 1
ATOM 792 C CA . GLY A 1 102 ? 56.430 17.754 123.189 1.00 41.66 120 GLY A CA 1
ATOM 793 C C . GLY A 1 102 ? 55.850 17.849 124.592 1.00 42.17 120 GLY A C 1
ATOM 794 O O . GLY A 1 102 ? 56.583 17.717 125.581 1.00 40.29 120 GLY A O 1
ATOM 795 N N . ILE A 1 103 ? 54.535 18.110 124.691 1.00 35.91 121 ILE A N 1
ATOM 796 C CA . ILE A 1 103 ? 53.893 18.244 125.992 1.00 33.35 121 ILE A CA 1
ATOM 797 C C . ILE A 1 103 ? 52.982 17.030 126.250 1.00 41.27 121 ILE A C 1
ATOM 798 O O . ILE A 1 103 ? 52.063 16.738 125.481 1.00 43.23 121 ILE A O 1
ATOM 803 N N . TYR A 1 104 ? 53.293 16.312 127.336 1.00 39.45 122 TYR A N 1
ATOM 804 C CA . TYR A 1 104 ? 52.561 15.145 127.820 1.00 40.57 122 TYR A CA 1
ATOM 805 C C . TYR A 1 104 ? 51.904 15.499 129.161 1.00 41.86 122 TYR A C 1
ATOM 806 O O . TYR A 1 104 ? 52.583 16.002 130.053 1.00 41.42 122 TYR A O 1
ATOM 815 N N . ASP A 1 105 ? 50.599 15.267 129.299 1.00 37.39 123 ASP A N 1
ATOM 816 C CA . ASP A 1 105 ? 49.900 15.575 130.543 1.00 36.55 123 ASP A CA 1
ATOM 817 C C . ASP A 1 105 ? 49.921 14.337 131.458 1.00 44.04 123 ASP A C 1
ATOM 818 O O . ASP A 1 105 ? 48.973 13.545 131.488 1.00 45.83 123 ASP A O 1
ATOM 823 N N . GLU A 1 106 ? 51.052 14.185 132.179 1.00 40.57 124 GLU A N 1
ATOM 824 C CA . GLU A 1 106 ? 51.387 13.140 133.140 1.00 42.27 124 GLU A CA 1
ATOM 825 C C . GLU A 1 106 ? 50.243 12.847 134.098 1.00 49.06 124 GLU A C 1
ATOM 826 O O . GLU A 1 106 ? 49.695 13.777 134.680 1.00 49.16 124 GLU A O 1
ATOM 832 N N . ALA A 1 107 ? 49.866 11.545 134.232 1.00 47.58 125 ALA A N 1
ATOM 833 C CA . ALA A 1 107 ? 48.803 11.019 135.104 1.00 47.75 125 ALA A CA 1
ATOM 834 C C . ALA A 1 107 ? 47.483 11.841 135.035 1.00 50.05 125 ALA A C 1
ATOM 835 O O . ALA A 1 107 ? 46.758 11.960 136.032 1.00 51.56 125 ALA A O 1
ATOM 837 N N . ARG A 1 108 ? 47.183 12.403 133.845 1.00 42.48 126 ARG A N 1
ATOM 838 C CA . ARG A 1 108 ? 45.977 13.188 133.620 1.00 39.48 126 ARG A CA 1
ATOM 839 C C . ARG A 1 108 ? 45.451 12.975 132.163 1.00 44.35 126 ARG A C 1
ATOM 840 O O . ARG A 1 108 ? 44.848 11.930 131.902 1.00 45.93 126 ARG A O 1
ATOM 848 N N . ARG A 1 109 ? 45.667 13.918 131.230 1.00 39.18 127 ARG A N 1
ATOM 849 C CA . ARG A 1 109 ? 45.108 13.779 129.874 1.00 40.00 127 ARG A CA 1
ATOM 850 C C . ARG A 1 109 ? 46.013 13.016 128.904 1.00 47.19 127 ARG A C 1
ATOM 851 O O . ARG A 1 109 ? 45.568 12.652 127.813 1.00 47.60 127 ARG A O 1
ATOM 859 N N . ASN A 1 110 ? 47.273 12.777 129.308 1.00 45.66 128 ASN A N 1
ATOM 860 C CA . ASN A 1 110 ? 48.328 12.111 128.541 1.00 46.53 128 ASN A CA 1
ATOM 861 C C . ASN A 1 110 ? 48.775 13.040 127.381 1.00 46.40 128 ASN A C 1
ATOM 862 O O . ASN A 1 110 ? 48.886 14.235 127.608 1.00 44.08 128 ASN A O 1
ATOM 867 N N . TRP A 1 111 ? 49.072 12.532 126.194 1.00 43.32 129 TRP A N 1
ATOM 868 C CA . TRP A 1 111 ? 49.612 13.369 125.128 1.00 42.60 129 TRP A CA 1
ATOM 869 C C . TRP A 1 111 ? 48.741 14.573 124.732 1.00 44.04 129 TRP A C 1
ATOM 870 O O . TRP A 1 111 ? 47.591 14.425 124.304 1.00 44.39 129 TRP A O 1
ATOM 881 N N . LEU A 1 112 ? 49.316 15.789 124.922 1.00 37.36 130 LEU A N 1
ATOM 882 C CA . LEU A 1 112 ? 48.669 17.046 124.538 1.00 34.90 130 LEU A CA 1
ATOM 883 C C . LEU A 1 112 ? 49.259 17.542 123.229 1.00 41.92 130 LEU A C 1
ATOM 884 O O . LEU A 1 112 ? 48.520 17.873 122.302 1.00 42.36 130 LEU A O 1
ATOM 889 N N . TYR A 1 113 ? 50.599 17.610 123.166 1.00 39.41 131 TYR A N 1
ATOM 890 C CA . TYR A 1 113 ? 51.297 18.090 121.989 1.00 39.59 131 TYR A CA 1
ATOM 891 C C . TYR A 1 113 ? 52.404 17.108 121.572 1.00 45.14 131 TYR A C 1
ATOM 892 O O . TYR A 1 113 ? 53.584 17.380 121.815 1.00 46.36 131 TYR A O 1
ATOM 901 N N . PRO A 1 114 ? 52.027 15.982 120.907 1.00 41.52 132 PRO A N 1
ATOM 902 C CA . PRO A 1 114 ? 53.043 15.072 120.356 1.00 43.15 132 PRO A CA 1
ATOM 903 C C . PRO A 1 114 ? 53.691 15.728 119.136 1.00 47.82 132 PRO A C 1
ATOM 904 O O . PRO A 1 114 ? 53.044 16.543 118.475 1.00 47.89 132 PRO A O 1
ATOM 908 N N . LEU A 1 115 ? 54.938 15.379 118.802 1.00 45.71 133 LEU A N 1
ATOM 909 C CA . LEU A 1 115 ? 55.605 16.081 117.699 1.00 45.93 133 LEU A CA 1
ATOM 910 C C . LEU A 1 115 ? 55.075 15.718 116.297 1.00 53.41 133 LEU A C 1
ATOM 911 O O . LEU A 1 115 ? 55.551 16.274 115.306 1.00 54.57 133 LEU A O 1
ATOM 916 N N . THR A 1 116 ? 53.974 14.945 116.234 1.00 50.65 134 THR A N 1
ATOM 917 C CA . THR A 1 116 ? 53.258 14.678 114.991 1.00 52.28 134 THR A CA 1
ATOM 918 C C . THR A 1 116 ? 52.593 15.996 114.530 1.00 53.44 134 THR A C 1
ATOM 919 O O . THR A 1 116 ? 52.510 16.259 113.338 1.00 53.02 134 THR A O 1
ATOM 923 N N . LEU A 1 117 ? 52.201 16.859 115.501 1.00 49.83 135 LEU A N 1
ATOM 924 C CA . LEU A 1 117 ? 51.590 18.188 115.297 1.00 47.88 135 LEU A CA 1
ATOM 925 C C . LEU A 1 117 ? 52.572 19.220 114.721 1.00 51.35 135 LEU A C 1
ATOM 926 O O . LEU A 1 117 ? 52.121 20.243 114.206 1.00 50.96 135 LEU A O 1
ATOM 931 N N . ASN A 1 118 ? 53.893 18.975 114.853 1.00 47.31 136 ASN A N 1
ATOM 932 C CA . ASN A 1 118 ? 54.981 19.834 114.374 1.00 47.41 136 ASN A CA 1
ATOM 933 C C . ASN A 1 118 ? 56.182 18.921 114.023 1.00 55.04 136 ASN A C 1
ATOM 934 O O . ASN A 1 118 ? 57.153 18.856 114.793 1.00 54.85 136 ASN A O 1
ATOM 939 N N . PRO A 1 119 ? 56.114 18.182 112.885 1.00 53.43 137 PRO A N 1
ATOM 940 C CA . PRO A 1 119 ? 57.161 17.190 112.584 1.00 56.82 137 PRO A CA 1
ATOM 941 C C . PRO A 1 119 ? 58.567 17.735 112.340 1.00 63.00 137 PRO A C 1
ATOM 942 O O . PRO A 1 119 ? 59.506 16.957 112.450 1.00 65.79 137 PRO A O 1
ATOM 946 N N . ALA A 1 120 ? 58.733 19.027 112.029 1.00 59.17 138 ALA A N 1
ATOM 947 C CA . ALA A 1 120 ? 60.071 19.591 111.771 1.00 61.29 138 ALA A CA 1
ATOM 948 C C . ALA A 1 120 ? 60.938 19.707 113.052 1.00 63.12 138 ALA A C 1
ATOM 949 O O . ALA A 1 120 ? 62.165 19.794 112.961 1.00 64.41 138 ALA A O 1
ATOM 951 N N . ALA A 1 121 ? 60.301 19.679 114.232 1.00 57.16 139 ALA A N 1
ATOM 952 C CA . ALA A 1 121 ? 60.953 19.749 115.547 1.00 54.50 139 ALA A CA 1
ATOM 953 C C . ALA A 1 121 ? 61.518 18.374 115.976 1.00 61.06 139 ALA A C 1
ATOM 954 O O . ALA A 1 121 ? 62.245 18.293 116.972 1.00 59.93 139 ALA A O 1
ATOM 956 N N . LYS A 1 122 ? 61.193 17.302 115.221 1.00 61.66 140 LYS A N 1
ATOM 957 C CA . LYS A 1 122 ? 61.654 15.936 115.508 1.00 64.73 140 LYS A CA 1
ATOM 958 C C . LYS A 1 122 ? 63.204 15.815 115.439 1.00 73.93 140 LYS A C 1
ATOM 959 O O . LYS A 1 122 ? 63.777 15.005 116.166 1.00 75.75 140 LYS A O 1
ATOM 965 N N . THR A 1 123 ? 63.866 16.662 114.616 1.00 71.33 141 THR A N 1
ATOM 966 C CA . THR A 1 123 ? 65.322 16.723 114.421 1.00 73.12 141 THR A CA 1
ATOM 967 C C . THR A 1 123 ? 66.082 17.546 115.500 1.00 73.57 141 THR A C 1
ATOM 968 O O . THR A 1 123 ? 67.314 17.506 115.502 1.00 75.54 141 THR A O 1
ATOM 972 N N . ALA A 1 124 ? 65.369 18.300 116.380 1.00 65.42 142 ALA A N 1
ATOM 973 C CA . ALA A 1 124 ? 65.956 19.189 117.402 1.00 62.68 142 ALA A CA 1
ATOM 974 C C . ALA A 1 124 ? 66.888 18.476 118.402 1.00 66.60 142 ALA A C 1
ATOM 975 O O . ALA A 1 124 ? 68.007 18.944 118.628 1.00 65.87 142 ALA A O 1
ATOM 977 N N . PHE A 1 125 ? 66.438 17.359 118.986 1.00 63.84 143 PHE A N 1
ATOM 978 C CA . PHE A 1 125 ? 67.212 16.634 119.986 1.00 64.00 143 PHE A CA 1
ATOM 979 C C . PHE A 1 125 ? 68.441 15.936 119.388 1.00 71.85 143 PHE A C 1
ATOM 980 O O . PHE A 1 125 ? 68.348 15.228 118.385 1.00 74.27 143 PHE A O 1
ATOM 988 N N . LYS A 1 126 ? 69.594 16.157 120.043 1.00 69.21 144 LYS A N 1
ATOM 989 C CA . LYS A 1 126 ? 70.892 15.556 119.740 1.00 73.13 144 LYS A CA 1
ATOM 990 C C . LYS A 1 126 ? 71.084 14.365 120.681 1.00 78.36 144 LYS A C 1
ATOM 991 O O . LYS A 1 126 ? 71.105 14.561 121.902 1.00 77.16 144 LYS A O 1
ATOM 997 N N . ASN A 1 127 ? 71.185 13.143 120.140 1.00 76.43 145 ASN A N 1
ATOM 998 C CA . ASN A 1 127 ? 71.374 11.939 120.955 1.00 77.22 145 ASN A CA 1
ATOM 999 C C . ASN A 1 127 ? 72.797 11.884 121.519 1.00 83.41 145 ASN A C 1
ATOM 1000 O O . ASN A 1 127 ? 73.740 12.266 120.820 1.00 85.88 145 ASN A O 1
ATOM 1005 N N . ASN A 1 128 ? 72.945 11.414 122.783 1.00 78.33 146 ASN A N 1
ATOM 1006 C CA . ASN A 1 128 ? 74.225 11.273 123.515 1.00 79.24 146 ASN A CA 1
ATOM 1007 C C . ASN A 1 128 ? 75.057 12.584 123.488 1.00 83.24 146 ASN A C 1
ATOM 1008 O O . ASN A 1 128 ? 76.275 12.571 123.252 1.00 86.33 146 ASN A O 1
ATOM 1013 N N . ALA A 1 129 ? 74.370 13.711 123.731 1.00 76.07 147 ALA A N 1
ATOM 1014 C CA . ALA A 1 129 ? 74.931 15.061 123.762 1.00 74.36 147 ALA A CA 1
ATOM 1015 C C . ALA A 1 129 ? 74.107 15.949 124.674 1.00 73.23 147 ALA A C 1
ATOM 1016 O O . ALA A 1 129 ? 73.003 15.556 125.074 1.00 71.65 147 ALA A O 1
ATOM 1018 N N . TRP A 1 130 ? 74.629 17.151 124.998 1.00 67.40 148 TRP A N 1
ATOM 1019 C CA . TRP A 1 130 ? 73.895 18.127 125.799 1.00 62.68 148 TRP A CA 1
ATOM 1020 C C . TRP A 1 130 ? 72.960 18.902 124.908 1.00 65.69 148 TRP A C 1
ATOM 1021 O O . TRP A 1 130 ? 73.327 19.300 123.798 1.00 66.57 148 TRP A O 1
ATOM 1032 N N . ASN A 1 131 ? 71.744 19.099 125.394 1.00 61.01 149 ASN A N 1
ATOM 1033 C CA . ASN A 1 131 ? 70.688 19.813 124.685 1.00 59.50 149 ASN A CA 1
ATOM 1034 C C . ASN A 1 131 ? 70.198 20.973 125.533 1.00 58.68 149 ASN A C 1
ATOM 1035 O O . ASN A 1 131 ? 70.082 20.827 126.749 1.00 57.60 149 ASN A O 1
ATOM 1040 N N . LYS A 1 132 ? 69.932 22.124 124.901 1.00 51.99 150 LYS A N 1
ATOM 1041 C CA . LYS A 1 132 ? 69.497 23.317 125.605 1.00 48.29 150 LYS A CA 1
ATOM 1042 C C . LYS A 1 132 ? 67.997 23.470 125.465 1.00 48.25 150 LYS A C 1
ATOM 1043 O O . LYS A 1 132 ? 67.475 23.499 124.354 1.00 48.11 150 LYS A O 1
ATOM 1045 N N . ALA A 1 133 ? 67.297 23.545 126.601 1.00 41.70 151 ALA A N 1
ATOM 1046 C CA . ALA A 1 133 ? 65.846 23.694 126.587 1.00 38.79 151 ALA A CA 1
ATOM 1047 C C . ALA A 1 133 ? 65.405 25.064 127.081 1.00 38.76 151 ALA A C 1
ATOM 1048 O O . ALA A 1 133 ? 66.076 25.711 127.877 1.00 38.88 151 ALA A O 1
ATOM 1050 N N . ARG A 1 134 ? 64.283 25.506 126.573 1.00 33.19 152 ARG A N 1
ATOM 1051 C CA . ARG A 1 134 ? 63.642 26.731 126.989 1.00 31.05 152 ARG A CA 1
ATOM 1052 C C . ARG A 1 134 ? 62.143 26.491 126.985 1.00 32.91 152 ARG A C 1
ATOM 1053 O O . ARG A 1 134 ? 61.605 25.939 126.029 1.00 33.12 152 ARG A O 1
ATOM 1061 N N . ILE A 1 135 ? 61.495 26.850 128.091 1.00 28.87 153 ILE A N 1
ATOM 1062 C CA . ILE A 1 135 ? 60.047 26.762 128.281 1.00 27.38 153 ILE A CA 1
ATOM 1063 C C . ILE A 1 135 ? 59.565 28.124 128.674 1.00 27.46 153 ILE A C 1
ATOM 1064 O O . ILE A 1 135 ? 60.143 28.758 129.539 1.00 27.60 153 ILE A O 1
ATOM 1069 N N . GLU A 1 136 ? 58.516 28.585 128.016 1.00 23.67 154 GLU A N 1
ATOM 1070 C CA . GLU A 1 136 ? 57.847 29.842 128.304 1.00 21.58 154 GLU A CA 1
ATOM 1071 C C . GLU A 1 136 ? 56.396 29.538 128.637 1.00 24.85 154 GLU A C 1
ATOM 1072 O O . GLU A 1 136 ? 55.627 29.104 127.777 1.00 26.14 154 GLU A O 1
ATOM 1078 N N . ALA A 1 137 ? 56.073 29.641 129.934 1.00 18.29 155 ALA A N 1
ATOM 1079 C CA . ALA A 1 137 ? 54.749 29.466 130.484 1.00 16.53 155 ALA A CA 1
ATOM 1080 C C . ALA A 1 137 ? 54.222 30.857 130.869 1.00 22.60 155 ALA A C 1
ATOM 1081 O O . ALA A 1 137 ? 54.607 31.393 131.906 1.00 24.66 155 ALA A O 1
ATOM 1083 N N . ILE A 1 138 ? 53.408 31.486 129.963 1.00 19.73 156 ILE A N 1
ATOM 1084 C CA . ILE A 1 138 ? 52.897 32.870 130.084 1.00 20.18 156 ILE A CA 1
ATOM 1085 C C . ILE A 1 138 ? 51.373 32.889 129.962 1.00 26.25 156 ILE A C 1
ATOM 1086 O O . ILE A 1 138 ? 50.821 32.785 128.861 1.00 28.00 156 ILE A O 1
ATOM 1091 N N . GLY A 1 139 ? 50.697 33.010 131.098 1.00 21.95 157 GLY A N 1
ATOM 1092 C CA . GLY A 1 139 ? 49.246 32.918 131.106 1.00 21.98 157 GLY A CA 1
ATOM 1093 C C . GLY A 1 139 ? 48.857 31.507 130.688 1.00 23.03 157 GLY A C 1
ATOM 1094 O O . GLY A 1 139 ? 49.479 30.541 131.133 1.00 21.14 157 GLY A O 1
ATOM 1095 N N . ASN A 1 140 ? 47.898 31.376 129.774 1.00 22.20 158 ASN A N 1
ATOM 1096 C CA . ASN A 1 140 ? 47.445 30.056 129.290 1.00 22.36 158 ASN A CA 1
ATOM 1097 C C . ASN A 1 140 ? 48.374 29.445 128.229 1.00 24.45 158 ASN A C 1
ATOM 1098 O O . ASN A 1 140 ? 48.200 28.291 127.865 1.00 25.17 158 ASN A O 1
ATOM 1103 N N . SER A 1 141 ? 49.357 30.217 127.752 1.00 20.53 159 SER A N 1
ATOM 1104 C CA . SER A 1 141 ? 50.321 29.825 126.730 1.00 19.97 159 SER A CA 1
ATOM 1105 C C . SER A 1 141 ? 51.524 29.135 127.348 1.00 24.41 159 SER A C 1
ATOM 1106 O O . SER A 1 141 ? 52.224 29.723 128.187 1.00 24.44 159 SER A O 1
ATOM 1109 N N . ILE A 1 142 ? 51.760 27.877 126.929 1.00 21.45 160 ILE A N 1
ATOM 1110 C CA . ILE A 1 142 ? 52.925 27.066 127.318 1.00 20.20 160 ILE A CA 1
ATOM 1111 C C . ILE A 1 142 ? 53.651 26.691 126.027 1.00 26.26 160 ILE A C 1
ATOM 1112 O O . ILE A 1 142 ? 53.090 25.969 125.192 1.00 28.29 160 ILE A O 1
ATOM 1117 N N . ARG A 1 143 ? 54.861 27.238 125.829 1.00 22.01 161 ARG A N 1
ATOM 1118 C CA . ARG A 1 143 ? 55.635 27.006 124.611 1.00 23.67 161 ARG A CA 1
ATOM 1119 C C . ARG A 1 143 ? 56.997 26.435 124.947 1.00 30.47 161 ARG A C 1
ATOM 1120 O O . ARG A 1 143 ? 57.533 26.734 126.006 1.00 30.29 161 ARG A O 1
ATOM 1128 N N . THR A 1 144 ? 57.534 25.555 124.078 1.00 30.60 162 THR A N 1
ATOM 1129 C CA . THR A 1 144 ? 58.835 24.874 124.287 1.00 30.29 162 THR A CA 1
ATOM 1130 C C . THR A 1 144 ? 59.730 24.970 123.074 1.00 33.50 162 THR A C 1
ATOM 1131 O O . THR A 1 144 ? 59.242 24.956 121.938 1.00 33.87 162 THR A O 1
ATOM 1135 N N . TRP A 1 145 ? 61.046 25.056 123.334 1.00 31.12 163 TRP A N 1
ATOM 1136 C CA . TRP A 1 145 ? 62.133 25.076 122.349 1.00 33.83 163 TRP A CA 1
ATOM 1137 C C . TRP A 1 145 ? 63.262 24.130 122.811 1.00 38.82 163 TRP A C 1
ATOM 1138 O O . TRP A 1 145 ? 63.492 23.976 124.018 1.00 37.05 163 TRP A O 1
ATOM 1149 N N . ILE A 1 146 ? 63.917 23.460 121.852 1.00 37.52 164 ILE A N 1
ATOM 1150 C CA . ILE A 1 146 ? 65.093 22.608 122.047 1.00 39.44 164 ILE A CA 1
ATOM 1151 C C . ILE A 1 146 ? 66.130 23.055 121.042 1.00 46.27 164 ILE A C 1
ATOM 1152 O O . ILE A 1 146 ? 65.854 23.032 119.833 1.00 48.69 164 ILE A O 1
ATOM 1157 N N . ASN A 1 147 ? 67.304 23.507 121.547 1.00 42.46 165 ASN A N 1
ATOM 1158 C CA . ASN A 1 147 ? 68.457 23.985 120.760 1.00 44.56 165 ASN A CA 1
ATOM 1159 C C . ASN A 1 147 ? 68.038 25.063 119.760 1.00 49.60 165 ASN A C 1
ATOM 1160 O O . ASN A 1 147 ? 68.515 25.078 118.621 1.00 52.09 165 ASN A O 1
ATOM 1165 N N . GLY A 1 148 ? 67.127 25.932 120.197 1.00 43.55 166 GLY A N 1
ATOM 1166 C CA . GLY A 1 148 ? 66.603 27.016 119.382 1.00 43.80 166 GLY A CA 1
ATOM 1167 C C . GLY A 1 148 ? 65.513 26.627 118.408 1.00 49.48 166 GLY A C 1
ATOM 1168 O O . GLY A 1 148 ? 65.038 27.490 117.667 1.00 50.42 166 GLY A O 1
ATOM 1169 N N . VAL A 1 149 ? 65.095 25.336 118.399 1.00 46.25 167 VAL A N 1
ATOM 1170 C CA . VAL A 1 149 ? 64.046 24.836 117.503 1.00 45.75 167 VAL A CA 1
ATOM 1171 C C . VAL A 1 149 ? 62.714 24.832 118.249 1.00 46.78 167 VAL A C 1
ATOM 1172 O O . VAL A 1 149 ? 62.602 24.115 119.241 1.00 46.68 167 VAL A O 1
ATOM 1176 N N . PRO A 1 150 ? 61.675 25.568 117.778 1.00 41.21 168 PRO A N 1
ATOM 1177 C CA . PRO A 1 150 ? 60.366 25.505 118.471 1.00 38.25 168 PRO A CA 1
ATOM 1178 C C . PRO A 1 150 ? 59.751 24.109 118.382 1.00 43.29 168 PRO A C 1
ATOM 1179 O O . PRO A 1 150 ? 59.676 23.540 117.293 1.00 46.27 168 PRO A O 1
ATOM 1183 N N . CYS A 1 151 ? 59.328 23.544 119.525 1.00 38.50 169 CYS A N 1
ATOM 1184 C CA . CYS A 1 151 ? 58.775 22.189 119.547 1.00 38.23 169 CYS A CA 1
ATOM 1185 C C . CYS A 1 151 ? 57.268 22.165 119.738 1.00 40.45 169 CYS A C 1
ATOM 1186 O O . CYS A 1 151 ? 56.561 21.756 118.816 1.00 42.44 169 CYS A O 1
ATOM 1189 N N . ALA A 1 152 ? 56.784 22.545 120.924 1.00 34.52 170 ALA A N 1
ATOM 1190 C CA . ALA A 1 152 ? 55.360 22.531 121.278 1.00 32.39 170 ALA A CA 1
ATOM 1191 C C . ALA A 1 152 ? 54.821 23.923 121.645 1.00 34.17 170 ALA A C 1
ATOM 1192 O O . ALA A 1 152 ? 55.579 24.853 121.958 1.00 33.24 170 ALA A O 1
ATOM 1194 N N . ASN A 1 153 ? 53.491 24.045 121.584 1.00 30.39 171 ASN A N 1
ATOM 1195 C CA . ASN A 1 153 ? 52.735 25.253 121.896 1.00 28.89 171 ASN A CA 1
ATOM 1196 C C . ASN A 1 153 ? 51.289 24.871 122.215 1.00 32.82 171 ASN A C 1
ATOM 1197 O O . ASN A 1 153 ? 50.528 24.522 121.313 1.00 35.30 171 ASN A O 1
ATOM 1202 N N . ILE A 1 154 ? 50.916 24.920 123.492 1.00 27.84 172 ILE A N 1
ATOM 1203 C CA . ILE A 1 154 ? 49.544 24.627 123.921 1.00 26.78 172 ILE A CA 1
ATOM 1204 C C . ILE A 1 154 ? 48.931 25.838 124.621 1.00 27.96 172 ILE A C 1
ATOM 1205 O O . ILE A 1 154 ? 49.622 26.636 125.257 1.00 26.27 172 ILE A O 1
ATOM 1210 N N . TRP A 1 155 ? 47.626 25.985 124.460 1.00 24.39 173 TRP A N 1
ATOM 1211 C CA . TRP A 1 155 ? 46.824 26.996 125.124 1.00 21.95 173 TRP A CA 1
ATOM 1212 C C . TRP A 1 155 ? 45.942 26.191 126.039 1.00 26.13 173 TRP A C 1
ATOM 1213 O O . TRP A 1 155 ? 45.189 25.343 125.565 1.00 28.76 173 TRP A O 1
ATOM 1224 N N . ASP A 1 156 ? 46.146 26.327 127.339 1.00 22.62 174 ASP A N 1
ATOM 1225 C CA . ASP A 1 156 ? 45.423 25.570 128.369 1.00 23.52 174 ASP A CA 1
ATOM 1226 C C . ASP A 1 156 ? 45.340 26.343 129.700 1.00 25.91 174 ASP A C 1
ATOM 1227 O O . ASP A 1 156 ? 46.271 27.067 130.032 1.00 25.74 174 ASP A O 1
ATOM 1232 N N . ASP A 1 157 ? 44.275 26.103 130.497 1.00 21.27 175 ASP A N 1
ATOM 1233 C CA . ASP A 1 157 ? 44.007 26.793 131.752 1.00 19.89 175 ASP A CA 1
ATOM 1234 C C . ASP A 1 157 ? 43.814 25.854 132.955 1.00 29.02 175 ASP A C 1
ATOM 1235 O O . ASP A 1 157 ? 43.457 26.332 134.048 1.00 30.60 175 ASP A O 1
ATOM 1248 N N . THR A 1 159 ? 45.837 24.170 135.018 1.00 28.67 177 THR A N 1
ATOM 1249 C CA . THR A 1 159 ? 46.678 24.439 136.205 1.00 27.66 177 THR A CA 1
ATOM 1250 C C . THR A 1 159 ? 47.559 25.685 135.960 1.00 29.36 177 THR A C 1
ATOM 1251 O O . THR A 1 159 ? 48.608 25.604 135.329 1.00 27.32 177 THR A O 1
ATOM 1255 N N . PRO A 1 160 ? 47.125 26.847 136.492 1.00 27.67 178 PRO A N 1
ATOM 1256 C CA . PRO A 1 160 ? 47.869 28.104 136.256 1.00 26.01 178 PRO A CA 1
ATOM 1257 C C . PRO A 1 160 ? 49.203 28.194 136.952 1.00 27.68 178 PRO A C 1
ATOM 1258 O O . PRO A 1 160 ? 50.060 28.979 136.524 1.00 25.54 178 PRO A O 1
ATOM 1262 N N . SER A 1 161 ? 49.364 27.415 138.040 1.00 25.94 179 SER A N 1
ATOM 1263 C CA . SER A 1 161 ? 50.546 27.430 138.898 1.00 25.57 179 SER A CA 1
ATOM 1264 C C . SER A 1 161 ? 50.781 26.063 139.551 1.00 31.59 179 SER A C 1
ATOM 1265 O O . SER A 1 161 ? 49.840 25.389 139.970 1.00 33.79 179 SER A O 1
ATOM 1268 N N . GLY A 1 162 ? 52.040 25.688 139.655 1.00 27.62 180 GLY A N 1
ATOM 1269 C CA . GLY A 1 162 ? 52.484 24.438 140.274 1.00 27.22 180 GLY A CA 1
ATOM 1270 C C . GLY A 1 162 ? 53.998 24.345 140.275 1.00 29.62 180 GLY A C 1
ATOM 1271 O O . GLY A 1 162 ? 54.692 25.306 139.916 1.00 26.10 180 GLY A O 1
ATOM 1272 N N . PHE A 1 163 ? 54.531 23.190 140.677 1.00 28.25 181 PHE A N 1
ATOM 1273 C CA . PHE A 1 163 ? 55.984 22.995 140.715 1.00 26.55 181 PHE A CA 1
ATOM 1274 C C . PHE A 1 163 ? 56.558 22.495 139.366 1.00 29.46 181 PHE A C 1
ATOM 1275 O O . PHE A 1 163 ? 55.838 22.002 138.483 1.00 27.41 181 PHE A O 1
ATOM 1283 N N . ILE A 1 164 ? 57.881 22.610 139.262 1.00 26.51 182 ILE A N 1
ATOM 1284 C CA . ILE A 1 164 ? 58.744 22.111 138.195 1.00 25.67 182 ILE A CA 1
ATOM 1285 C C . ILE A 1 164 ? 59.405 20.859 138.793 1.00 32.90 182 ILE A C 1
ATOM 1286 O O . ILE A 1 164 ? 59.794 20.885 139.966 1.00 35.13 182 ILE A O 1
ATOM 1291 N N . ALA A 1 165 ? 59.455 19.747 138.043 1.00 29.69 183 ALA A N 1
ATOM 1292 C CA . ALA A 1 165 ? 60.037 18.530 138.584 1.00 31.41 183 ALA A CA 1
ATOM 1293 C C . ALA A 1 165 ? 60.856 17.809 137.541 1.00 36.13 183 ALA A C 1
ATOM 1294 O O . ALA A 1 165 ? 60.538 17.887 136.363 1.00 34.63 183 ALA A O 1
ATOM 1296 N N . LEU A 1 166 ? 61.922 17.102 137.976 1.00 35.62 184 LEU A N 1
ATOM 1297 C CA . LEU A 1 166 ? 62.794 16.325 137.088 1.00 36.11 184 LEU A CA 1
ATOM 1298 C C . LEU A 1 166 ? 62.381 14.854 137.164 1.00 41.56 184 LEU A C 1
ATOM 1299 O O . LEU A 1 166 ? 62.311 14.299 138.261 1.00 43.37 184 LEU A O 1
ATOM 1304 N N . GLN A 1 167 ? 62.022 14.247 136.016 1.00 37.42 185 GLN A N 1
ATOM 1305 C CA . GLN A 1 167 ? 61.530 12.860 135.973 1.00 38.80 185 GLN A CA 1
ATOM 1306 C C . GLN A 1 167 ? 62.639 11.845 135.683 1.00 45.78 185 GLN A C 1
ATOM 1307 O O . GLN A 1 167 ? 63.474 12.030 134.791 1.00 43.22 185 GLN A O 1
ATOM 1313 N N . VAL A 1 168 ? 62.614 10.767 136.485 1.00 46.84 186 VAL A N 1
ATOM 1314 C CA . VAL A 1 168 ? 63.367 9.533 136.377 1.00 50.34 186 VAL A CA 1
ATOM 1315 C C . VAL A 1 168 ? 62.267 8.509 136.228 1.00 58.97 186 VAL A C 1
ATOM 1316 O O . VAL A 1 168 ? 61.545 8.210 137.188 1.00 58.71 186 VAL A O 1
ATOM 1320 N N . HIS A 1 169 ? 62.062 8.075 134.984 1.00 58.67 187 HIS A N 1
ATOM 1321 C CA . HIS A 1 169 ? 61.000 7.163 134.627 1.00 61.25 187 HIS A CA 1
ATOM 1322 C C . HIS A 1 169 ? 61.366 5.750 135.046 1.00 69.57 187 HIS A C 1
ATOM 1323 O O . HIS A 1 169 ? 62.518 5.325 134.861 1.00 71.25 187 HIS A O 1
ATOM 1330 N N . ALA A 1 170 ? 60.376 5.040 135.643 1.00 67.31 188 ALA A N 1
ATOM 1331 C CA . ALA A 1 170 ? 60.479 3.647 136.088 1.00 70.67 188 ALA A CA 1
ATOM 1332 C C . ALA A 1 170 ? 60.949 2.775 134.935 1.00 76.73 188 ALA A C 1
ATOM 1333 O O . ALA A 1 170 ? 60.450 2.925 133.817 1.00 75.24 188 ALA A O 1
ATOM 1335 N N . ILE A 1 171 ? 61.953 1.910 135.179 1.00 77.52 189 ILE A N 1
ATOM 1336 C CA . ILE A 1 171 ? 62.495 1.056 134.126 1.00 80.42 189 ILE A CA 1
ATOM 1337 C C . ILE A 1 171 ? 61.876 -0.366 134.204 1.00 90.68 189 ILE A C 1
ATOM 1338 O O . ILE A 1 171 ? 61.505 -0.824 135.293 1.00 91.26 189 ILE A O 1
ATOM 1340 N N . GLY A 1 172 ? 61.712 -1.001 133.035 1.00 91.04 190 GLY A N 1
ATOM 1341 C CA . GLY A 1 172 ? 61.093 -2.316 132.894 1.00 96.07 190 GLY A CA 1
ATOM 1342 C C . GLY A 1 172 ? 62.029 -3.498 132.746 1.00 106.51 190 GLY A C 1
ATOM 1343 O O . GLY A 1 172 ? 61.755 -4.568 133.301 1.00 110.57 190 GLY A O 1
ATOM 1344 N N . ASN A 1 173 ? 63.119 -3.329 131.964 1.00 104.70 191 ASN A N 1
ATOM 1345 C CA . ASN A 1 173 ? 64.121 -4.375 131.714 1.00 109.81 191 ASN A CA 1
ATOM 1346 C C . ASN A 1 173 ? 65.386 -4.112 132.524 1.00 115.02 191 ASN A C 1
ATOM 1347 O O . ASN A 1 173 ? 65.745 -2.952 132.740 1.00 111.97 191 ASN A O 1
ATOM 1349 N N . ALA A 1 174 ? 66.069 -5.194 132.945 1.00 115.99 192 ALA A N 1
ATOM 1350 C CA . ALA A 1 174 ? 67.303 -5.192 133.743 1.00 116.48 192 ALA A CA 1
ATOM 1351 C C . ALA A 1 174 ? 68.467 -4.444 133.073 1.00 119.14 192 ALA A C 1
ATOM 1352 O O . ALA A 1 174 ? 69.299 -3.858 133.766 1.00 116.69 192 ALA A O 1
ATOM 1354 N N . SER A 1 175 ? 68.501 -4.452 131.730 1.00 117.92 193 SER A N 1
ATOM 1355 C CA . SER A 1 175 ? 69.504 -3.808 130.875 1.00 117.60 193 SER A CA 1
ATOM 1356 C C . SER A 1 175 ? 69.582 -2.266 131.070 1.00 116.51 193 SER A C 1
ATOM 1357 O O . SER A 1 175 ? 70.464 -1.625 130.489 1.00 114.82 193 SER A O 1
ATOM 1360 N N . GLU A 1 176 ? 68.708 -1.688 131.925 1.00 109.77 194 GLU A N 1
ATOM 1361 C CA . GLU A 1 176 ? 68.701 -0.254 132.226 1.00 104.29 194 GLU A CA 1
ATOM 1362 C C . GLU A 1 176 ? 68.532 0.001 133.748 1.00 105.21 194 GLU A C 1
ATOM 1363 O O . GLU A 1 176 ? 67.431 0.302 134.231 1.00 102.09 194 GLU A O 1
ATOM 1369 N N . GLU A 1 177 ? 69.648 -0.130 134.493 1.00 102.02 195 GLU A N 1
ATOM 1370 C CA . GLU A 1 177 ? 69.680 0.082 135.938 1.00 99.76 195 GLU A CA 1
ATOM 1371 C C . GLU A 1 177 ? 70.501 1.316 136.307 1.00 99.03 195 GLU A C 1
ATOM 1372 O O . GLU A 1 177 ? 70.117 2.069 137.200 1.00 96.17 195 GLU A O 1
ATOM 1378 N N . GLY A 1 178 ? 71.634 1.497 135.652 1.00 94.37 196 GLY A N 1
ATOM 1379 C CA . GLY A 1 178 ? 72.492 2.641 135.923 1.00 90.24 196 GLY A CA 1
ATOM 1380 C C . GLY A 1 178 ? 72.403 3.712 134.865 1.00 87.60 196 GLY A C 1
ATOM 1381 O O . GLY A 1 178 ? 73.103 4.729 134.944 1.00 84.97 196 GLY A O 1
ATOM 1382 N N . LYS A 1 179 ? 71.553 3.474 133.855 1.00 82.23 197 LYS A N 1
ATOM 1383 C CA . LYS A 1 179 ? 71.317 4.420 132.774 1.00 78.50 197 LYS A CA 1
ATOM 1384 C C . LYS A 1 179 ? 70.758 5.718 133.402 1.00 77.83 197 LYS A C 1
ATOM 1385 O O . LYS A 1 179 ? 69.906 5.657 134.293 1.00 75.37 197 LYS A O 1
ATOM 1391 N N . THR A 1 180 ? 71.335 6.873 133.018 1.00 73.03 198 THR A N 1
ATOM 1392 C CA . THR A 1 180 ? 71.020 8.176 133.610 1.00 68.65 198 THR A CA 1
ATOM 1393 C C . THR A 1 180 ? 70.463 9.217 132.638 1.00 69.69 198 THR A C 1
ATOM 1394 O O . THR A 1 180 ? 70.705 9.173 131.429 1.00 70.59 198 THR A O 1
ATOM 1398 N N . VAL A 1 181 ? 69.751 10.186 133.218 1.00 62.24 199 VAL A N 1
ATOM 1399 C CA . VAL A 1 181 ? 69.289 11.431 132.621 1.00 58.04 199 VAL A CA 1
ATOM 1400 C C . VAL A 1 181 ? 69.958 12.519 133.469 1.00 58.51 199 VAL A C 1
ATOM 1401 O O . VAL A 1 181 ? 70.073 12.340 134.684 1.00 58.03 199 VAL A O 1
ATOM 1405 N N . SER A 1 182 ? 70.469 13.589 132.835 1.00 53.44 200 SER A N 1
ATOM 1406 C CA . SER A 1 182 ? 71.187 14.647 133.551 1.00 51.65 200 SER A CA 1
ATOM 1407 C C . SER A 1 182 ? 70.682 16.054 133.204 1.00 51.21 200 SER A C 1
ATOM 1408 O O . SER A 1 182 ? 70.450 16.362 132.040 1.00 49.25 200 SER A O 1
ATOM 1411 N N . TRP A 1 183 ? 70.540 16.897 134.227 1.00 46.61 201 TRP A N 1
ATOM 1412 C CA . TRP A 1 183 ? 70.131 18.291 134.102 1.00 45.13 201 TRP A CA 1
ATOM 1413 C C . TRP A 1 183 ? 71.187 19.209 134.739 1.00 51.39 201 TRP A C 1
ATOM 1414 O O . TRP A 1 183 ? 71.685 18.923 135.836 1.00 52.02 201 TRP A O 1
ATOM 1425 N N . LYS A 1 184 ? 71.528 20.308 134.056 1.00 46.86 202 LYS A N 1
ATOM 1426 C CA . LYS A 1 184 ? 72.481 21.294 134.576 1.00 46.47 202 LYS A CA 1
ATOM 1427 C C . LYS A 1 184 ? 71.986 22.708 134.189 1.00 49.59 202 LYS A C 1
ATOM 1428 O O . LYS A 1 184 ? 71.043 22.826 133.396 1.00 48.73 202 LYS A O 1
ATOM 1434 N N . ASP A 1 185 ? 72.586 23.759 134.781 1.00 44.37 203 ASP A N 1
ATOM 1435 C CA . ASP A 1 185 ? 72.276 25.158 134.495 1.00 42.47 203 ASP A CA 1
ATOM 1436 C C . ASP A 1 185 ? 70.759 25.401 134.449 1.00 40.84 203 ASP A C 1
ATOM 1437 O O . ASP A 1 185 ? 70.228 25.942 133.468 1.00 37.67 203 ASP A O 1
ATOM 1442 N N . ILE A 1 186 ? 70.073 24.980 135.533 1.00 34.90 204 ILE A N 1
ATOM 1443 C CA . ILE A 1 186 ? 68.632 25.124 135.679 1.00 30.83 204 ILE A CA 1
ATOM 1444 C C . ILE A 1 186 ? 68.371 26.520 136.256 1.00 34.25 204 ILE A C 1
ATOM 1445 O O . ILE A 1 186 ? 68.692 26.808 137.406 1.00 35.95 204 ILE A O 1
ATOM 1450 N N . ARG A 1 187 ? 67.824 27.398 135.432 1.00 29.45 205 ARG A N 1
ATOM 1451 C CA . ARG A 1 187 ? 67.516 28.757 135.839 1.00 28.69 205 ARG A CA 1
ATOM 1452 C C . ARG A 1 187 ? 66.081 29.140 135.405 1.00 31.38 205 ARG A C 1
ATOM 1453 O O . ARG A 1 187 ? 65.535 28.581 134.455 1.00 29.83 205 ARG A O 1
ATOM 1461 N N . ILE A 1 188 ? 65.477 30.073 136.141 1.00 28.05 206 ILE A N 1
ATOM 1462 C CA . ILE A 1 188 ? 64.119 30.559 135.898 1.00 26.17 206 ILE A CA 1
ATOM 1463 C C . ILE A 1 188 ? 64.069 32.100 135.978 1.00 30.66 206 ILE A C 1
ATOM 1464 O O . ILE A 1 188 ? 64.742 32.727 136.802 1.00 30.30 206 ILE A O 1
ATOM 1469 N N . CYS A 1 189 ? 63.251 32.684 135.109 1.00 28.05 207 CYS A N 1
ATOM 1470 C CA . CYS A 1 189 ? 62.954 34.101 135.076 1.00 28.13 207 CYS A CA 1
ATOM 1471 C C . CYS A 1 189 ? 61.472 34.258 135.343 1.00 29.73 207 CYS A C 1
ATOM 1472 O O . CYS A 1 189 ? 60.635 33.673 134.627 1.00 27.83 207 CYS A O 1
ATOM 1475 N N . THR A 1 190 ? 61.156 35.004 136.413 1.00 25.85 208 THR A N 1
ATOM 1476 C CA . THR A 1 190 ? 59.785 35.259 136.856 1.00 24.87 208 THR A CA 1
ATOM 1477 C C . THR A 1 190 ? 59.461 36.764 136.837 1.00 30.77 208 THR A C 1
ATOM 1478 O O . THR A 1 190 ? 58.299 37.121 137.000 1.00 31.94 208 THR A O 1
ATOM 1482 N N . THR A 1 191 ? 60.467 37.630 136.628 1.00 27.77 209 THR A N 1
ATOM 1483 C CA . THR A 1 191 ? 60.321 39.087 136.599 1.00 29.10 209 THR A CA 1
ATOM 1484 C C . THR A 1 191 ? 60.480 39.580 135.152 1.00 32.68 209 THR A C 1
ATOM 1485 O O . THR A 1 191 ? 61.410 39.163 134.458 1.00 31.55 209 THR A O 1
ATOM 1489 N N . ASP A 1 192 ? 59.544 40.451 134.702 1.00 29.37 210 ASP A N 1
ATOM 1490 C CA . ASP A 1 192 ? 59.472 41.048 133.365 1.00 29.26 210 ASP A CA 1
ATOM 1491 C C . ASP A 1 192 ? 59.507 39.958 132.260 1.00 33.23 210 ASP A C 1
ATOM 1492 O O . ASP A 1 192 ? 60.184 40.086 131.246 1.00 34.02 210 ASP A O 1
ATOM 1497 N N . VAL A 1 193 ? 58.681 38.920 132.453 1.00 29.25 211 VAL A N 1
ATOM 1498 C CA . VAL A 1 193 ? 58.545 37.766 131.560 1.00 28.13 211 VAL A CA 1
ATOM 1499 C C . VAL A 1 193 ? 58.164 38.237 130.125 1.00 31.07 211 VAL A C 1
ATOM 1500 O O . VAL A 1 193 ? 58.814 37.808 129.172 1.00 30.82 211 VAL A O 1
ATOM 1504 N N . GLU A 1 194 ? 57.223 39.205 130.005 1.00 26.62 212 GLU A N 1
ATOM 1505 C CA . GLU A 1 194 ? 56.743 39.789 128.747 1.00 26.17 212 GLU A CA 1
ATOM 1506 C C . GLU A 1 194 ? 57.857 40.522 127.983 1.00 31.68 212 GLU A C 1
ATOM 1507 O O . GLU A 1 194 ? 57.788 40.611 126.760 1.00 31.16 212 GLU A O 1
ATOM 1513 N N . ARG A 1 195 ? 58.860 41.062 128.691 1.00 30.41 213 ARG A N 1
ATOM 1514 C CA . ARG A 1 195 ? 60.011 41.741 128.080 1.00 32.12 213 ARG A CA 1
ATOM 1515 C C . ARG A 1 195 ? 60.890 40.768 127.340 1.00 35.24 213 ARG A C 1
ATOM 1516 O O . ARG A 1 195 ? 61.498 41.149 126.345 1.00 37.28 213 ARG A O 1
ATOM 1524 N N . TYR A 1 196 ? 61.002 39.525 127.843 1.00 29.23 214 TYR A N 1
ATOM 1525 C CA . TYR A 1 196 ? 61.929 38.559 127.270 1.00 28.39 214 TYR A CA 1
ATOM 1526 C C . TYR A 1 196 ? 61.265 37.373 126.591 1.00 32.18 214 TYR A C 1
ATOM 1527 O O . TYR A 1 196 ? 61.968 36.446 126.197 1.00 32.69 214 TYR A O 1
ATOM 1536 N N . GLN A 1 197 ? 59.928 37.407 126.407 1.00 29.35 215 GLN A N 1
ATOM 1537 C CA . GLN A 1 197 ? 59.185 36.320 125.746 1.00 27.03 215 GLN A CA 1
ATOM 1538 C C . GLN A 1 197 ? 59.540 36.231 124.259 1.00 32.49 215 GLN A C 1
ATOM 1539 O O . GLN A 1 197 ? 59.854 37.251 123.639 1.00 33.81 215 GLN A O 1
ATOM 1545 N N . THR A 1 198 ? 59.509 35.000 123.703 1.00 27.77 216 THR A N 1
ATOM 1546 C CA . THR A 1 198 ? 59.823 34.733 122.306 1.00 28.36 216 THR A CA 1
ATOM 1547 C C . THR A 1 198 ? 58.630 35.206 121.454 1.00 33.72 216 THR A C 1
ATOM 1548 O O . THR A 1 198 ? 57.480 34.908 121.790 1.00 30.75 216 THR A O 1
ATOM 1552 N N . PRO A 1 199 ? 58.890 35.943 120.347 1.00 34.30 217 PRO A N 1
ATOM 1553 C CA . PRO A 1 199 ? 57.778 36.375 119.481 1.00 35.39 217 PRO A CA 1
ATOM 1554 C C . PRO A 1 199 ? 57.040 35.201 118.822 1.00 44.13 217 PRO A C 1
ATOM 1555 O O . PRO A 1 199 ? 57.560 34.082 118.745 1.00 44.09 217 PRO A O 1
ATOM 1559 N N . GLU A 1 200 ? 55.805 35.478 118.356 1.00 43.91 218 GLU A N 1
ATOM 1560 C CA . GLU A 1 200 ? 54.910 34.548 117.652 1.00 44.47 218 GLU A CA 1
ATOM 1561 C C . GLU A 1 200 ? 55.534 34.074 116.347 1.00 51.33 218 GLU A C 1
ATOM 1562 O O . GLU A 1 200 ? 55.125 33.046 115.803 1.00 53.14 218 GLU A O 1
ATOM 1568 N N . THR A 1 201 ? 56.512 34.838 115.830 1.00 47.34 219 THR A N 1
ATOM 1569 C CA . THR A 1 201 ? 57.215 34.516 114.596 1.00 48.64 219 THR A CA 1
ATOM 1570 C C . THR A 1 201 ? 58.210 33.353 114.796 1.00 52.29 219 THR A C 1
ATOM 1571 O O . THR A 1 201 ? 58.675 32.812 113.793 1.00 56.34 219 THR A O 1
ATOM 1575 N N . GLU A 1 202 ? 58.549 32.970 116.062 1.00 43.33 220 GLU A N 1
ATOM 1576 C CA . GLU A 1 202 ? 59.537 31.915 116.344 1.00 42.06 220 GLU A CA 1
ATOM 1577 C C . GLU A 1 202 ? 59.000 30.817 117.280 1.00 42.60 220 GLU A C 1
ATOM 1578 O O . GLU A 1 202 ? 59.722 30.332 118.151 1.00 40.39 220 GLU A O 1
ATOM 1584 N N . GLU A 1 203 ? 57.758 30.389 117.062 1.00 39.42 221 GLU A N 1
ATOM 1585 C CA . GLU A 1 203 ? 57.105 29.353 117.873 1.00 36.45 221 GLU A CA 1
ATOM 1586 C C . GLU A 1 203 ? 56.491 28.232 117.035 1.00 40.56 221 GLU A C 1
ATOM 1587 O O . GLU A 1 203 ? 56.296 28.379 115.829 1.00 42.06 221 GLU A O 1
ATOM 1593 N N . ALA A 1 204 ? 56.143 27.128 117.720 1.00 35.80 222 ALA A N 1
ATOM 1594 C CA . ALA A 1 204 ? 55.421 25.989 117.181 1.00 35.76 222 ALA A CA 1
ATOM 1595 C C . ALA A 1 204 ? 53.961 26.398 116.989 1.00 40.11 222 ALA A C 1
ATOM 1596 O O . ALA A 1 204 ? 53.466 27.213 117.785 1.00 37.90 222 ALA A O 1
ATOM 1598 N N . PRO A 1 205 ? 53.235 25.859 115.979 1.00 38.11 223 PRO A N 1
ATOM 1599 C CA . PRO A 1 205 ? 51.810 26.212 115.845 1.00 37.05 223 PRO A CA 1
ATOM 1600 C C . PRO A 1 205 ? 51.045 25.808 117.110 1.00 39.45 223 PRO A C 1
ATOM 1601 O O . PRO A 1 205 ? 51.294 24.740 117.664 1.00 40.64 223 PRO A O 1
ATOM 1605 N N . GLU A 1 206 ? 50.163 26.680 117.605 1.00 32.54 224 GLU A N 1
ATOM 1606 C CA . GLU A 1 206 ? 49.451 26.416 118.843 1.00 28.85 224 GLU A CA 1
ATOM 1607 C C . GLU A 1 206 ? 48.341 25.366 118.710 1.00 36.18 224 GLU A C 1
ATOM 1608 O O . GLU A 1 206 ? 47.625 25.330 117.706 1.00 39.89 224 GLU A O 1
ATOM 1614 N N . ARG A 1 207 ? 48.157 24.560 119.768 1.00 32.72 225 ARG A N 1
ATOM 1615 C CA . ARG A 1 207 ? 47.009 23.661 119.935 1.00 32.66 225 ARG A CA 1
ATOM 1616 C C . ARG A 1 207 ? 46.177 24.204 121.116 1.00 32.33 225 ARG A C 1
ATOM 1617 O O . ARG A 1 207 ? 46.686 24.235 122.229 1.00 33.03 225 ARG A O 1
ATOM 1625 N N . ASN A 1 208 ? 44.945 24.696 120.860 1.00 25.28 226 ASN A N 1
ATOM 1626 C CA . ASN A 1 208 ? 44.054 25.198 121.900 1.00 23.45 226 ASN A CA 1
ATOM 1627 C C . ASN A 1 208 ? 43.364 23.983 122.593 1.00 26.98 226 ASN A C 1
ATOM 1628 O O . ASN A 1 208 ? 42.641 23.224 121.943 1.00 29.04 226 ASN A O 1
ATOM 1641 N N . ILE A 1 210 ? 41.442 24.233 125.421 1.00 24.73 228 ILE A N 1
ATOM 1642 C CA . ILE A 1 210 ? 40.256 24.759 126.086 1.00 23.05 228 ILE A CA 1
ATOM 1643 C C . ILE A 1 210 ? 39.132 24.668 125.074 1.00 29.20 228 ILE A C 1
ATOM 1644 O O . ILE A 1 210 ? 39.032 25.502 124.161 1.00 31.08 228 ILE A O 1
ATOM 1649 N N . ALA A 1 211 ? 38.301 23.631 125.215 1.00 25.25 229 ALA A N 1
ATOM 1650 C CA . ALA A 1 211 ? 37.206 23.313 124.305 1.00 25.61 229 ALA A CA 1
ATOM 1651 C C . ALA A 1 211 ? 36.298 24.490 124.061 1.00 30.62 229 ALA A C 1
ATOM 1652 O O . ALA A 1 211 ? 36.003 25.257 124.979 1.00 30.05 229 ALA A O 1
ATOM 1654 N N . ASN A 1 212 ? 35.865 24.634 122.795 1.00 28.81 230 ASN A N 1
ATOM 1655 C CA . ASN A 1 212 ? 34.913 25.632 122.302 1.00 27.68 230 ASN A CA 1
ATOM 1656 C C . ASN A 1 212 ? 35.309 27.064 122.652 1.00 27.96 230 ASN A C 1
ATOM 1657 O O . ASN A 1 212 ? 34.474 27.858 123.089 1.00 28.28 230 ASN A O 1
ATOM 1662 N N . THR A 1 213 ? 36.587 27.400 122.445 1.00 23.34 231 THR A N 1
ATOM 1663 C CA . THR A 1 213 ? 37.096 28.756 122.687 1.00 22.31 231 THR A CA 1
ATOM 1664 C C . THR A 1 213 ? 37.976 29.193 121.523 1.00 26.23 231 THR A C 1
ATOM 1665 O O . THR A 1 213 ? 38.464 28.356 120.763 1.00 28.51 231 THR A O 1
ATOM 1669 N N . ILE A 1 214 ? 38.195 30.505 121.406 1.00 32.59 232 ILE A N 1
ATOM 1670 C CA . ILE A 1 214 ? 39.078 31.083 120.405 1.00 29.83 232 ILE A CA 1
ATOM 1671 C C . ILE A 1 214 ? 40.214 31.734 121.169 1.00 35.54 232 ILE A C 1
ATOM 1672 O O . ILE A 1 214 ? 39.995 32.711 121.910 1.00 36.91 232 ILE A O 1
ATOM 1677 N N . SER A 1 215 ? 41.423 31.165 121.043 1.00 29.38 233 SER A N 1
ATOM 1678 C CA . SER A 1 215 ? 42.580 31.729 121.716 1.00 27.55 233 SER A CA 1
ATOM 1679 C C . SER A 1 215 ? 42.997 33.065 121.046 1.00 28.85 233 SER A C 1
ATOM 1680 O O . SER A 1 215 ? 42.632 33.271 119.890 1.00 28.63 233 SER A O 1
ATOM 1683 N N . PRO A 1 216 ? 43.783 33.957 121.688 1.00 25.18 234 PRO A N 1
ATOM 1684 C CA . PRO A 1 216 ? 44.251 35.179 120.997 1.00 25.21 234 PRO A CA 1
ATOM 1685 C C . PRO A 1 216 ? 44.930 34.889 119.657 1.00 31.39 234 PRO A C 1
ATOM 1686 O O . PRO A 1 216 ? 44.704 35.633 118.706 1.00 32.53 234 PRO A O 1
ATOM 1690 N N . ARG A 1 217 ? 45.693 33.782 119.565 1.00 28.89 235 ARG A N 1
ATOM 1691 C CA . ARG A 1 217 ? 46.355 33.324 118.338 1.00 29.29 235 ARG A CA 1
ATOM 1692 C C . ARG A 1 217 ? 45.340 32.948 117.247 1.00 33.40 235 ARG A C 1
ATOM 1693 O O . ARG A 1 217 ? 45.461 33.418 116.100 1.00 33.64 235 ARG A O 1
ATOM 1701 N N . GLU A 1 218 ? 44.319 32.148 117.615 1.00 28.76 236 GLU A N 1
ATOM 1702 C CA . GLU A 1 218 ? 43.238 31.744 116.706 1.00 26.57 236 GLU A CA 1
ATOM 1703 C C . GLU A 1 218 ? 42.476 32.969 116.172 1.00 33.31 236 GLU A C 1
ATOM 1704 O O . GLU A 1 218 ? 42.195 33.028 114.981 1.00 33.52 236 GLU A O 1
ATOM 1710 N N . ALA A 1 219 ? 42.177 33.958 117.045 1.00 32.32 237 ALA A N 1
ATOM 1711 C CA . ALA A 1 219 ? 41.475 35.197 116.686 1.00 33.15 237 ALA A CA 1
ATOM 1712 C C . ALA A 1 219 ? 42.271 35.998 115.673 1.00 38.61 237 ALA A C 1
ATOM 1713 O O . ALA A 1 219 ? 41.717 36.372 114.641 1.00 38.75 237 ALA A O 1
ATOM 1715 N N . LYS A 1 220 ? 43.578 36.211 115.930 1.00 36.13 238 LYS A N 1
ATOM 1716 C CA . LYS A 1 220 ? 44.513 36.931 115.048 1.00 37.04 238 LYS A CA 1
ATOM 1717 C C . LYS A 1 220 ? 44.589 36.260 113.674 1.00 43.27 238 LYS A C 1
ATOM 1718 O O . LYS A 1 220 ? 44.727 36.937 112.654 1.00 46.03 238 LYS A O 1
ATOM 1724 N N . GLU A 1 221 ? 44.465 34.930 113.668 1.00 37.62 239 GLU A N 1
ATOM 1725 C CA . GLU A 1 221 ? 44.522 34.061 112.507 1.00 36.38 239 GLU A CA 1
ATOM 1726 C C . GLU A 1 221 ? 43.154 33.981 111.755 1.00 38.36 239 GLU A C 1
ATOM 1727 O O . GLU A 1 221 ? 43.079 33.360 110.710 1.00 37.59 239 GLU A O 1
ATOM 1733 N N . GLY A 1 222 ? 42.118 34.651 112.248 1.00 34.24 240 GLY A N 1
ATOM 1734 C CA . GLY A 1 222 ? 40.823 34.705 111.576 1.00 32.37 240 GLY A CA 1
ATOM 1735 C C . GLY A 1 222 ? 39.824 33.605 111.904 1.00 34.74 240 GLY A C 1
ATOM 1736 O O . GLY A 1 222 ? 38.824 33.465 111.193 1.00 34.87 240 GLY A O 1
ATOM 1737 N N . TRP A 1 223 ? 40.054 32.836 112.988 1.00 26.84 241 TRP A N 1
ATOM 1738 C CA . TRP A 1 223 ? 39.146 31.793 113.412 1.00 24.44 241 TRP A CA 1
ATOM 1739 C C . TRP A 1 223 ? 38.013 32.343 114.241 1.00 29.42 241 TRP A C 1
ATOM 1740 O O . TRP A 1 223 ? 38.177 33.276 115.030 1.00 30.17 241 TRP A O 1
ATOM 1751 N N . ALA A 1 224 ? 36.853 31.731 114.095 1.00 25.94 242 ALA A N 1
ATOM 1752 C CA . ALA A 1 224 ? 35.670 32.052 114.888 1.00 25.24 242 ALA A CA 1
ATOM 1753 C C . ALA A 1 224 ? 34.952 30.756 115.201 1.00 29.47 242 ALA A C 1
ATOM 1754 O O . ALA A 1 224 ? 35.142 29.762 114.487 1.00 26.04 242 ALA A O 1
ATOM 1756 N N . LEU A 1 225 ? 34.159 30.744 116.286 1.00 27.35 243 LEU A N 1
ATOM 1757 C CA . LEU A 1 225 ? 33.374 29.573 116.627 1.00 24.92 243 LEU A CA 1
ATOM 1758 C C . LEU A 1 225 ? 32.078 29.509 115.821 1.00 27.30 243 LEU A C 1
ATOM 1759 O O . LEU A 1 225 ? 31.405 30.518 115.686 1.00 27.23 243 LEU A O 1
ATOM 1764 N N . LEU A 1 226 ? 31.696 28.321 115.345 1.00 22.85 244 LEU A N 1
ATOM 1765 C CA . LEU A 1 226 ? 30.389 28.126 114.765 1.00 21.45 244 LEU A CA 1
ATOM 1766 C C . LEU A 1 226 ? 29.438 27.743 115.897 1.00 26.78 244 LEU A C 1
ATOM 1767 O O . LEU A 1 226 ? 28.288 28.188 115.890 1.00 26.87 244 LEU A O 1
ATOM 1772 N N . TRP A 1 227 ? 29.927 26.923 116.887 1.00 22.93 245 TRP A N 1
ATOM 1773 C CA . TRP A 1 227 ? 29.201 26.568 118.109 1.00 22.77 245 TRP A CA 1
ATOM 1774 C C . TRP A 1 227 ? 29.946 27.121 119.335 1.00 30.24 245 TRP A C 1
ATOM 1775 O O . TRP A 1 227 ? 31.147 26.865 119.489 1.00 30.27 245 TRP A O 1
ATOM 1786 N N . ASP A 1 228 ? 29.240 27.885 120.199 1.00 28.21 246 ASP A N 1
ATOM 1787 C CA . ASP A 1 228 ? 29.842 28.547 121.368 1.00 29.39 246 ASP A CA 1
ATOM 1788 C C . ASP A 1 228 ? 30.095 27.647 122.589 1.00 33.67 246 ASP A C 1
ATOM 1789 O O . ASP A 1 228 ? 30.673 28.119 123.581 1.00 36.56 246 ASP A O 1
ATOM 1794 N N . GLY A 1 229 ? 29.708 26.386 122.506 1.00 29.36 247 GLY A N 1
ATOM 1795 C CA . GLY A 1 229 ? 29.950 25.400 123.564 1.00 29.41 247 GLY A CA 1
ATOM 1796 C C . GLY A 1 229 ? 28.934 25.363 124.683 1.00 34.66 247 GLY A C 1
ATOM 1797 O O . GLY A 1 229 ? 29.056 24.541 125.597 1.00 33.90 247 GLY A O 1
ATOM 1798 N N . LYS A 1 230 ? 27.899 26.233 124.590 1.00 33.24 248 LYS A N 1
ATOM 1799 C CA . LYS A 1 230 ? 26.889 26.427 125.629 1.00 34.49 248 LYS A CA 1
ATOM 1800 C C . LYS A 1 230 ? 25.457 26.679 125.080 1.00 39.46 248 LYS A C 1
ATOM 1801 O O . LYS A 1 230 ? 24.501 26.165 125.656 1.00 39.08 248 LYS A O 1
ATOM 1803 N N . THR A 1 231 ? 25.305 27.484 124.007 1.00 35.68 249 THR A N 1
ATOM 1804 C CA . THR A 1 231 ? 23.978 27.824 123.473 1.00 35.55 249 THR A CA 1
ATOM 1805 C C . THR A 1 231 ? 23.813 27.364 122.038 1.00 39.12 249 THR A C 1
ATOM 1806 O O . THR A 1 231 ? 24.796 27.030 121.383 1.00 39.43 249 THR A O 1
ATOM 1810 N N . ASN A 1 232 ? 22.564 27.367 121.549 1.00 34.48 250 ASN A N 1
ATOM 1811 C CA . ASN A 1 232 ? 22.214 26.994 120.183 1.00 32.33 250 ASN A CA 1
ATOM 1812 C C . ASN A 1 232 ? 22.393 28.177 119.214 1.00 36.78 250 ASN A C 1
ATOM 1813 O O . ASN A 1 232 ? 22.051 28.057 118.034 1.00 38.16 250 ASN A O 1
ATOM 1818 N N . ASN A 1 233 ? 22.954 29.302 119.701 1.00 31.78 251 ASN A N 1
ATOM 1819 C CA . ASN A 1 233 ? 23.228 30.488 118.905 1.00 30.92 251 ASN A CA 1
ATOM 1820 C C . ASN A 1 233 ? 24.053 30.134 117.658 1.00 32.58 251 ASN A C 1
ATOM 1821 O O . ASN A 1 233 ? 25.052 29.411 117.747 1.00 30.04 251 ASN A O 1
ATOM 1826 N N . GLY A 1 234 ? 23.592 30.631 116.515 1.00 29.68 252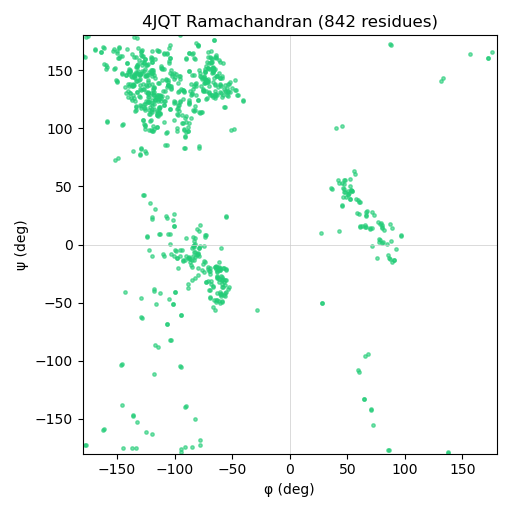 GLY A N 1
ATOM 1827 C CA . GLY A 1 234 ? 24.204 30.404 115.209 1.00 27.93 252 GLY A CA 1
ATOM 1828 C C . GLY A 1 234 ? 23.629 29.216 114.457 1.00 30.29 252 GLY A C 1
ATOM 1829 O O . GLY A 1 234 ? 24.015 28.954 113.326 1.00 27.61 252 GLY A O 1
ATOM 1830 N N . TRP A 1 235 ? 22.705 28.489 115.086 1.00 29.67 253 TRP A N 1
ATOM 1831 C CA . TRP A 1 235 ? 22.130 27.261 114.552 1.00 28.77 253 TRP A CA 1
ATOM 1832 C C . TRP A 1 235 ? 20.616 27.267 114.544 1.00 33.11 253 TRP A C 1
ATOM 1833 O O . TRP A 1 235 ? 19.970 27.814 115.442 1.00 35.05 253 TRP A O 1
ATOM 1844 N N . ARG A 1 236 ? 20.059 26.588 113.546 1.00 26.65 254 ARG A N 1
ATOM 1845 C CA . ARG A 1 236 ? 18.634 26.353 113.388 1.00 26.67 254 ARG A CA 1
ATOM 1846 C C . ARG A 1 236 ? 18.433 25.025 112.677 1.00 30.99 254 ARG A C 1
ATOM 1847 O O . ARG A 1 236 ? 19.333 24.553 111.976 1.00 29.33 254 ARG A O 1
ATOM 1855 N N . GLY A 1 237 ? 17.244 24.469 112.799 1.00 30.68 255 GLY A N 1
ATOM 1856 C CA . GLY A 1 237 ? 16.884 23.263 112.072 1.00 31.64 255 GLY A CA 1
ATOM 1857 C C . GLY A 1 237 ? 16.908 23.534 110.579 1.00 37.46 255 GLY A C 1
ATOM 1858 O O . GLY A 1 237 ? 16.580 24.650 110.152 1.00 41.15 255 GLY A O 1
ATOM 1859 N N . ALA A 1 238 ? 17.309 22.543 109.775 1.00 30.11 256 ALA A N 1
ATOM 1860 C CA . ALA A 1 238 ? 17.377 22.741 108.323 1.00 28.69 256 ALA A CA 1
ATOM 1861 C C . ALA A 1 238 ? 16.029 23.188 10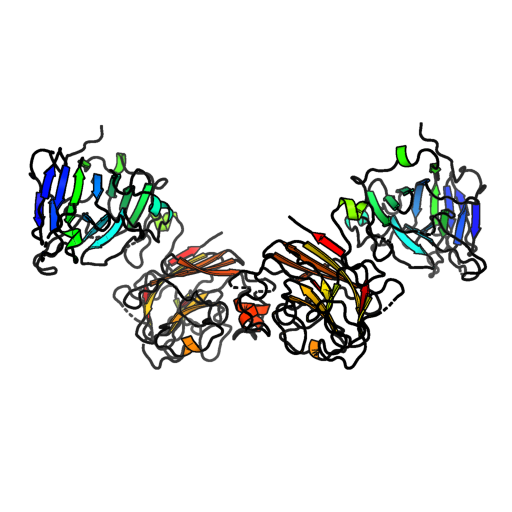7.732 1.00 33.31 256 ALA A C 1
ATOM 1862 O O . ALA A 1 238 ? 15.996 24.087 106.888 1.00 33.54 256 ALA A O 1
ATOM 1864 N N . LYS A 1 239 ? 14.922 22.583 108.201 1.00 31.07 257 LYS A N 1
ATOM 1865 C CA . LYS A 1 239 ? 13.564 22.860 107.714 1.00 31.38 257 LYS A CA 1
ATOM 1866 C C . LYS A 1 239 ? 12.761 23.734 108.692 1.00 36.63 257 LYS A C 1
ATOM 1867 O O . LYS A 1 239 ? 11.546 23.893 108.507 1.00 35.01 257 LYS A O 1
ATOM 1873 N N . LEU A 1 240 ? 13.431 24.274 109.744 1.00 34.49 258 LEU A N 1
ATOM 1874 C CA . LEU A 1 240 ? 12.784 25.116 110.764 1.00 36.58 258 LEU A CA 1
ATOM 1875 C C . LEU A 1 240 ? 13.335 26.545 110.728 1.00 43.62 258 LEU A C 1
ATOM 1876 O O . LEU A 1 240 ? 14.367 26.788 110.091 1.00 43.38 258 LEU A O 1
ATOM 1881 N N . ASN A 1 241 ? 12.664 27.492 111.409 1.00 41.88 259 ASN A N 1
ATOM 1882 C CA . ASN A 1 241 ? 13.156 28.872 111.505 1.00 42.04 259 ASN A CA 1
ATOM 1883 C C . ASN A 1 241 ? 13.960 29.060 112.796 1.00 44.75 259 ASN A C 1
ATOM 1884 O O . ASN A 1 241 ? 14.619 30.093 112.989 1.00 45.20 259 ASN A O 1
ATOM 1889 N N . ALA A 1 242 ? 13.911 28.053 113.676 1.00 38.82 260 ALA A N 1
ATOM 1890 C CA . ALA A 1 242 ? 14.607 28.055 114.959 1.00 37.11 260 ALA A CA 1
ATOM 1891 C C . ALA A 1 242 ? 15.293 26.708 115.194 1.00 36.99 260 ALA A C 1
ATOM 1892 O O . ALA A 1 242 ? 15.178 25.803 114.365 1.00 36.05 260 ALA A O 1
ATOM 1894 N N . PHE A 1 243 ? 15.997 26.572 116.327 1.00 31.29 261 PHE A N 1
ATOM 1895 C CA . PHE A 1 243 ? 16.685 25.339 116.693 1.00 29.78 261 PHE A CA 1
ATOM 1896 C C . PHE A 1 243 ? 15.671 24.234 117.072 1.00 37.24 261 PHE A C 1
ATOM 1897 O O . PHE A 1 243 ? 14.672 24.558 117.719 1.00 37.84 261 PHE A O 1
ATOM 1905 N N . PRO A 1 244 ? 15.907 22.938 116.710 1.00 35.97 262 PRO A N 1
ATOM 1906 C CA . PRO A 1 244 ? 14.945 21.881 117.078 1.00 37.98 262 PRO A CA 1
ATOM 1907 C C . PRO A 1 244 ? 14.737 21.771 118.598 1.00 47.13 262 PRO A C 1
ATOM 1908 O O . PRO A 1 244 ? 15.663 21.963 119.395 1.00 47.50 262 PRO A O 1
ATOM 1912 N N . GLU A 1 245 ? 13.493 21.488 118.983 1.00 45.87 263 GLU A N 1
ATOM 1913 C CA . GLU A 1 245 ? 13.049 21.394 120.364 1.00 48.02 263 GLU A CA 1
ATOM 1914 C C . GLU A 1 245 ? 13.361 20.021 120.968 1.00 51.42 263 GLU A C 1
ATOM 1915 O O . GLU A 1 245 ? 13.121 19.827 122.160 1.00 53.81 263 GLU A O 1
ATOM 1921 N N . LYS A 1 246 ? 13.855 19.075 120.147 1.00 44.48 264 LYS A N 1
ATOM 1922 C CA . LYS A 1 246 ? 14.200 17.712 120.553 1.00 43.67 264 LYS A CA 1
ATOM 1923 C C . LYS A 1 246 ? 15.359 17.137 119.696 1.00 44.11 264 LYS A C 1
ATOM 1924 O O . LYS A 1 246 ? 15.661 17.682 118.627 1.00 42.60 264 LYS A O 1
ATOM 1930 N N . GLY A 1 247 ? 15.965 16.041 120.175 1.00 38.56 265 GLY A N 1
ATOM 1931 C CA . GLY A 1 247 ? 17.005 15.278 119.479 1.00 35.84 265 GLY A CA 1
ATOM 1932 C C . GLY A 1 247 ? 18.431 15.801 119.453 1.00 36.92 265 GLY A C 1
ATOM 1933 O O . GLY A 1 247 ? 19.301 15.201 118.808 1.00 34.69 265 GLY A O 1
ATOM 1934 N N . TRP A 1 248 ? 18.674 16.937 120.115 1.00 33.92 266 TRP A N 1
ATOM 1935 C CA . TRP A 1 248 ? 19.977 17.593 120.222 1.00 32.27 266 TRP A CA 1
ATOM 1936 C C . TRP A 1 248 ? 20.151 18.050 121.652 1.00 36.29 266 TRP A C 1
ATOM 1937 O O . TRP A 1 248 ? 19.298 18.784 122.156 1.00 37.64 266 TRP A O 1
ATOM 1948 N N . LYS A 1 249 ? 21.245 17.615 122.306 1.00 31.98 267 LYS A N 1
ATOM 1949 C CA . LYS A 1 249 ? 21.571 17.934 123.702 1.00 32.87 267 LYS A CA 1
ATOM 1950 C C . LYS A 1 249 ? 22.910 18.678 123.788 1.00 35.23 267 LYS A C 1
ATOM 1951 O O . LYS A 1 249 ? 23.811 18.389 123.020 1.00 35.34 267 LYS A O 1
ATOM 1965 N N . GLU A 1 251 ? 25.797 19.597 126.708 1.00 33.10 269 GLU A N 1
ATOM 1966 C CA . GLU A 1 251 ? 26.254 19.385 128.079 1.00 34.56 269 GLU A CA 1
ATOM 1967 C C . GLU A 1 251 ? 27.730 19.107 128.098 1.00 40.49 269 GLU A C 1
ATOM 1968 O O . GLU A 1 251 ? 28.244 18.466 127.182 1.00 40.89 269 GLU A O 1
ATOM 1974 N N . ASP A 1 252 ? 28.420 19.611 129.132 1.00 36.83 270 ASP A N 1
ATOM 1975 C CA . ASP A 1 252 ? 29.848 19.412 129.363 1.00 35.85 270 ASP A CA 1
ATOM 1976 C C . ASP A 1 252 ? 30.734 19.916 128.201 1.00 34.42 270 ASP A C 1
ATOM 1977 O O . ASP A 1 252 ? 31.857 19.440 128.030 1.00 34.04 270 ASP A O 1
ATOM 1982 N N . GLY A 1 253 ? 30.238 20.903 127.466 1.00 28.59 271 GLY A N 1
ATOM 1983 C CA . GLY A 1 253 ? 30.924 21.509 126.336 1.00 26.52 271 GLY A CA 1
ATOM 1984 C C . GLY A 1 253 ? 30.871 20.639 125.099 1.00 29.86 271 GLY A C 1
ATOM 1985 O O . GLY A 1 253 ? 31.660 20.841 124.179 1.00 27.01 271 GLY A O 1
ATOM 1986 N N . ILE A 1 254 ? 29.913 19.686 125.060 1.00 28.05 272 ILE A N 1
ATOM 1987 C CA . ILE A 1 254 ? 29.706 18.754 123.945 1.00 27.23 272 ILE A CA 1
ATOM 1988 C C . ILE A 1 254 ? 28.300 18.967 123.368 1.00 31.42 272 ILE A C 1
ATOM 1989 O O . ILE A 1 254 ? 27.344 19.136 124.130 1.00 32.90 272 ILE A O 1
ATOM 1994 N N . LEU A 1 255 ? 28.193 19.025 122.024 1.00 26.68 273 LEU A N 1
ATOM 1995 C CA . LEU A 1 255 ? 26.938 19.180 121.246 1.00 26.54 273 LEU A CA 1
ATOM 1996 C C . LEU A 1 255 ? 26.570 17.780 120.730 1.00 26.12 273 LEU A C 1
ATOM 1997 O O . LEU A 1 255 ? 27.306 17.205 119.936 1.00 23.56 273 LEU A O 1
ATOM 2002 N N . LYS A 1 256 ? 25.533 17.181 121.306 1.00 24.55 274 LYS A N 1
ATOM 2003 C CA . LYS A 1 256 ? 25.204 15.781 121.057 1.00 25.31 274 LYS A CA 1
ATOM 2004 C C . LYS A 1 256 ? 23.914 15.574 120.251 1.00 34.25 274 LYS A C 1
ATOM 2005 O O . LYS A 1 256 ? 22.858 16.083 120.613 1.00 34.36 274 LYS A O 1
ATOM 2011 N N . VAL A 1 257 ? 24.004 14.799 119.164 1.00 32.42 275 VAL A N 1
ATOM 2012 C CA . VAL A 1 257 ? 22.823 14.347 118.427 1.00 31.38 275 VAL A CA 1
ATOM 2013 C C . VAL A 1 257 ? 22.423 13.084 119.217 1.00 36.38 275 VAL A C 1
ATOM 2014 O O . VAL A 1 257 ? 23.272 12.231 119.503 1.00 37.55 275 VAL A O 1
ATOM 2031 N N . LYS A 1 259 ? 20.417 9.529 120.349 1.00 37.84 277 LYS A N 1
ATOM 2032 C CA . LYS A 1 259 ? 20.186 8.199 119.798 1.00 38.06 277 LYS A CA 1
ATOM 2033 C C . LYS A 1 259 ? 18.692 7.965 119.700 1.00 45.66 277 LYS A C 1
ATOM 2034 O O . LYS A 1 259 ? 17.961 8.154 120.684 1.00 47.54 277 LYS A O 1
ATOM 2040 N N . SER A 1 260 ? 18.244 7.585 118.508 1.00 42.10 278 SER A N 1
ATOM 2041 C CA . SER A 1 260 ? 16.874 7.170 118.205 1.00 43.05 278 SER A CA 1
ATOM 2042 C C . SER A 1 260 ? 16.982 5.914 117.307 1.00 48.96 278 SER A C 1
ATOM 2043 O O . SER A 1 260 ? 17.946 5.150 117.446 1.00 49.73 278 SER A O 1
ATOM 2046 N N . GLY A 1 261 ? 16.060 5.708 116.391 1.00 46.28 279 GLY A N 1
ATOM 2047 C CA . GLY A 1 261 ? 16.109 4.521 115.534 1.00 46.71 279 GLY A CA 1
ATOM 2048 C C . GLY A 1 261 ? 17.136 4.415 114.416 1.00 48.57 279 GLY A C 1
ATOM 2049 O O . GLY A 1 261 ? 17.052 3.486 113.606 1.00 51.41 279 GLY A O 1
ATOM 2050 N N . GLY A 1 262 ? 18.081 5.344 114.335 1.00 39.34 280 GLY A N 1
ATOM 2051 C CA . GLY A 1 262 ? 19.099 5.311 113.295 1.00 36.40 280 GLY A CA 1
ATOM 2052 C C . GLY A 1 262 ? 18.624 5.799 111.934 1.00 39.56 280 GLY A C 1
ATOM 2053 O O . GLY A 1 262 ? 19.389 5.763 110.960 1.00 39.38 280 GLY A O 1
ATOM 2054 N N . ALA A 1 263 ? 17.357 6.271 111.852 1.00 34.49 281 ALA A N 1
ATOM 2055 C CA . ALA A 1 263 ? 16.746 6.819 110.638 1.00 32.12 281 ALA A CA 1
ATOM 2056 C C . ALA A 1 263 ? 17.401 8.151 110.253 1.00 36.92 281 ALA A C 1
ATOM 2057 O O . ALA A 1 263 ? 17.998 8.837 111.090 1.00 37.87 281 ALA A O 1
ATOM 2059 N N . GLU A 1 264 ? 17.289 8.510 108.977 1.00 31.78 282 GLU A N 1
ATOM 2060 C CA . GLU A 1 264 ? 17.883 9.722 108.462 1.00 29.10 282 GLU A CA 1
ATOM 2061 C C . GLU A 1 264 ? 16.998 10.945 108.706 1.00 36.37 282 GLU A C 1
ATOM 2062 O O . GLU A 1 264 ? 15.899 11.049 108.133 1.00 38.01 282 GLU A O 1
ATOM 2068 N N . SER A 1 265 ? 17.514 11.888 109.546 1.00 31.86 283 SER A N 1
ATOM 2069 C CA . SER A 1 265 ? 16.956 13.215 109.867 1.00 31.42 283 SER A CA 1
ATOM 2070 C C . SER A 1 265 ? 15.468 13.139 110.213 1.00 38.30 283 SER A C 1
ATOM 2071 O O . SER A 1 265 ? 14.653 13.956 109.740 1.00 39.01 283 SER A O 1
ATOM 2074 N N . ALA A 1 266 ? 15.129 12.138 111.053 1.00 35.96 284 ALA A N 1
ATOM 2075 C CA . ALA A 1 266 ? 13.756 11.844 111.470 1.00 37.59 284 ALA A CA 1
ATOM 2076 C C . ALA A 1 266 ? 13.483 12.207 112.955 1.00 42.48 284 ALA A C 1
ATOM 2077 O O . ALA A 1 266 ? 12.330 12.197 113.381 1.00 45.19 284 ALA A O 1
ATOM 2079 N N . ASN A 1 267 ? 14.522 12.545 113.727 1.00 37.19 285 ASN A N 1
ATOM 2080 C CA . ASN A 1 267 ? 14.356 12.885 115.135 1.00 37.23 285 ASN A CA 1
ATOM 2081 C C . ASN A 1 267 ? 14.256 14.413 115.274 1.00 40.91 285 ASN A C 1
ATOM 2082 O O . ASN A 1 267 ? 13.217 14.967 114.905 1.00 43.87 285 ASN A O 1
ATOM 2087 N N . GLY A 1 268 ? 15.314 15.085 115.741 1.00 35.00 286 GLY A N 1
ATOM 2088 C CA . GLY A 1 268 ? 15.348 16.541 115.823 1.00 33.72 286 GLY A CA 1
ATOM 2089 C C . GLY A 1 268 ? 15.533 17.159 114.448 1.00 36.56 286 GLY A C 1
ATOM 2090 O O . GLY A 1 268 ? 15.149 18.306 114.215 1.00 37.16 286 GLY A O 1
ATOM 2091 N N . GLY A 1 269 ? 16.102 16.373 113.530 1.00 32.47 287 GLY A N 1
ATOM 2092 C CA . GLY A 1 269 ? 16.428 16.774 112.168 1.00 30.37 287 GLY A CA 1
ATOM 2093 C C . GLY A 1 269 ? 17.805 17.412 112.154 1.00 32.10 287 GLY A C 1
ATOM 2094 O O . GLY A 1 269 ? 18.421 17.609 113.206 1.00 31.92 287 GLY A O 1
ATOM 2095 N N . ASP A 1 270 ? 18.313 17.696 110.967 1.00 26.65 288 ASP A N 1
ATOM 2096 C CA . ASP A 1 270 ? 19.610 18.324 110.791 1.00 24.87 288 ASP A CA 1
ATOM 2097 C C . ASP A 1 270 ? 19.600 19.754 111.312 1.00 28.37 288 ASP A C 1
ATOM 2098 O O . ASP A 1 270 ? 18.551 20.420 111.317 1.00 27.78 288 ASP A O 1
ATOM 2103 N N . ILE A 1 271 ? 20.780 20.227 111.743 1.00 23.27 289 ILE A N 1
ATOM 2104 C CA . ILE A 1 271 ? 20.957 21.615 112.180 1.00 21.96 289 ILE A CA 1
ATOM 2105 C C . ILE A 1 271 ? 21.892 22.335 111.191 1.00 24.86 289 ILE A C 1
ATOM 2106 O O . ILE A 1 271 ? 22.837 21.740 110.661 1.00 25.18 289 ILE A O 1
ATOM 2111 N N . VAL A 1 272 ? 21.563 23.576 110.865 1.00 19.66 290 VAL A N 1
ATOM 2112 C CA . VAL A 1 272 ? 22.358 24.356 109.909 1.00 17.68 290 VAL A CA 1
ATOM 2113 C C . VAL A 1 272 ? 22.796 25.691 110.531 1.00 25.55 290 VAL A C 1
ATOM 2114 O O . VAL A 1 272 ? 22.113 26.222 111.413 1.00 26.94 290 VAL A O 1
ATOM 2118 N N . THR A 1 273 ? 23.916 26.248 110.033 1.00 22.73 291 THR A N 1
ATOM 2119 C CA . THR A 1 273 ? 24.371 27.575 110.448 1.00 23.44 291 THR A CA 1
ATOM 2120 C C . THR A 1 273 ? 23.320 28.605 110.002 1.00 27.84 291 THR A C 1
ATOM 2121 O O . THR A 1 273 ? 22.696 28.427 108.939 1.00 29.14 291 THR A O 1
ATOM 2125 N N . THR A 1 274 ? 23.104 29.660 110.800 1.00 23.26 292 THR A N 1
ATOM 2126 C CA . THR A 1 274 ? 22.063 30.646 110.470 1.00 24.79 292 THR A CA 1
ATOM 2127 C C . THR A 1 274 ? 22.542 31.619 109.382 1.00 31.58 292 THR A C 1
ATOM 2128 O O . THR A 1 274 ? 21.760 32.449 108.894 1.00 34.50 292 THR A O 1
ATOM 2132 N N . ARG A 1 275 ? 23.808 31.473 108.967 1.00 24.96 293 ARG A N 1
ATOM 2133 C CA . ARG A 1 275 ? 24.367 32.240 107.872 1.00 24.22 293 ARG A CA 1
ATOM 2134 C C . ARG A 1 275 ? 25.021 31.266 106.835 1.00 26.30 293 ARG A C 1
ATOM 2135 O O . ARG A 1 275 ? 25.169 30.070 107.077 1.00 23.55 293 ARG A O 1
ATOM 2143 N N . LYS A 1 276 ? 25.343 31.804 105.661 1.00 25.23 294 LYS A N 1
ATOM 2144 C CA . LYS A 1 276 ? 25.966 31.081 104.567 1.00 24.09 294 LYS A CA 1
ATOM 2145 C C . LYS A 1 276 ? 27.449 31.382 104.538 1.00 29.17 294 LYS A C 1
ATOM 2146 O O . LYS A 1 276 ? 27.887 32.471 104.925 1.00 29.75 294 LYS A O 1
ATOM 2152 N N . TYR A 1 277 ? 28.239 30.395 104.124 1.00 24.54 295 TYR A N 1
ATOM 2153 C CA . TYR A 1 277 ? 29.670 30.619 104.001 1.00 23.69 295 TYR A CA 1
ATOM 2154 C C . TYR A 1 277 ? 30.102 30.457 102.527 1.00 25.32 295 TYR A C 1
ATOM 2155 O O . TYR A 1 277 ? 29.368 29.902 101.714 1.00 24.50 295 TYR A O 1
ATOM 2164 N N . LYS A 1 278 ? 31.243 31.015 102.180 1.00 21.41 296 LYS A N 1
ATOM 2165 C CA . LYS A 1 278 ? 31.752 30.929 100.827 1.00 21.03 296 LYS A CA 1
ATOM 2166 C C . LYS A 1 278 ? 33.086 30.087 100.838 1.00 24.12 296 LYS A C 1
ATOM 2167 O O . LYS A 1 278 ? 33.068 28.866 100.674 1.00 21.96 296 LYS A O 1
ATOM 2173 N N . ASN A 1 279 ? 34.206 30.742 101.055 1.00 22.54 297 ASN A N 1
ATOM 2174 C CA . ASN A 1 279 ? 35.514 30.101 101.139 1.00 21.63 297 ASN A CA 1
ATOM 2175 C C . ASN A 1 279 ? 35.888 30.044 102.592 1.00 25.89 297 ASN A C 1
ATOM 2176 O O . ASN A 1 279 ? 35.624 30.994 103.348 1.00 26.68 297 ASN A O 1
ATOM 2181 N N . PHE A 1 280 ? 36.422 28.905 103.019 1.00 20.68 298 PHE A N 1
ATOM 2182 C CA . PHE A 1 280 ? 36.708 28.711 104.443 1.00 18.79 298 PHE A CA 1
ATOM 2183 C C . PHE A 1 280 ? 37.551 27.470 104.695 1.00 22.87 298 PHE A C 1
ATOM 2184 O O . PHE A 1 280 ? 37.748 26.650 103.809 1.00 22.21 298 PHE A O 1
ATOM 2192 N N . ILE A 1 281 ? 38.059 27.371 105.919 1.00 20.42 299 ILE A N 1
ATOM 2193 C CA . ILE A 1 281 ? 38.625 26.197 106.580 1.00 18.45 299 ILE A CA 1
ATOM 2194 C C . ILE A 1 281 ? 37.632 25.935 107.687 1.00 22.78 299 ILE A C 1
ATOM 2195 O O . ILE A 1 281 ? 37.401 26.817 108.526 1.00 23.89 299 ILE A O 1
ATOM 2200 N N . LEU A 1 282 ? 36.972 24.784 107.639 1.00 20.12 300 LEU A N 1
ATOM 2201 C CA . LEU A 1 282 ? 36.028 24.360 108.666 1.00 18.95 300 LEU A CA 1
ATOM 2202 C C . LEU A 1 282 ? 36.618 23.170 109.405 1.00 23.51 300 LEU A C 1
ATOM 2203 O O . LEU A 1 282 ? 37.010 22.191 108.770 1.00 23.17 300 LEU A O 1
ATOM 2208 N N . THR A 1 283 ? 36.702 23.264 110.746 1.00 22.08 301 THR A N 1
ATOM 2209 C CA . THR A 1 283 ? 37.253 22.205 111.605 1.00 21.88 301 THR A CA 1
ATOM 2210 C C . THR A 1 283 ? 36.140 21.727 112.568 1.00 26.55 301 THR A C 1
ATOM 2211 O O . THR A 1 283 ? 35.420 22.546 113.111 1.00 27.22 301 THR A O 1
ATOM 2215 N N . VAL A 1 284 ? 35.948 20.412 112.708 1.00 23.76 302 VAL A N 1
ATOM 2216 C CA . VAL A 1 284 ? 34.935 19.818 113.606 1.00 23.72 302 VAL A CA 1
ATOM 2217 C C . VAL A 1 284 ? 35.541 18.624 114.321 1.00 25.69 302 VAL A C 1
ATOM 2218 O O . VAL A 1 284 ? 36.037 17.713 113.655 1.00 24.06 302 VAL A O 1
ATOM 2222 N N . ASP A 1 285 ? 35.473 18.604 115.664 1.00 24.02 303 ASP A N 1
ATOM 2223 C CA . ASP A 1 285 ? 35.871 17.438 116.479 1.00 22.44 303 ASP A CA 1
ATOM 2224 C C . ASP A 1 285 ? 34.600 16.596 116.684 1.00 26.38 303 ASP A C 1
ATOM 2225 O O . ASP A 1 285 ? 33.543 17.142 117.008 1.00 27.62 303 ASP A O 1
ATOM 2230 N N . PHE A 1 286 ? 34.685 15.295 116.443 1.00 21.70 304 PHE A N 1
ATOM 2231 C CA . PHE A 1 286 ? 33.543 14.384 116.589 1.00 21.37 304 PHE A CA 1
ATOM 2232 C C . PHE A 1 286 ? 33.969 13.083 117.238 1.00 24.85 304 PHE A C 1
ATOM 2233 O O . PHE A 1 286 ? 35.094 12.616 117.037 1.00 22.76 304 PHE A O 1
ATOM 2241 N N . LYS A 1 287 ? 33.038 12.487 117.988 1.00 22.54 305 LYS A N 1
ATOM 2242 C CA . LYS A 1 287 ? 33.181 11.203 118.649 1.00 22.48 305 LYS A CA 1
ATOM 2243 C C . LYS A 1 287 ? 31.927 10.403 118.351 1.00 27.57 305 LYS A C 1
ATOM 2244 O O . LYS A 1 287 ? 30.815 10.919 118.500 1.00 27.20 305 LYS A O 1
ATOM 2250 N N . ILE A 1 288 ? 32.097 9.156 117.928 1.00 26.62 306 ILE A N 1
ATOM 2251 C CA . ILE A 1 288 ? 30.967 8.288 117.572 1.00 26.46 306 ILE A CA 1
ATOM 2252 C C . ILE A 1 288 ? 30.719 7.198 118.614 1.00 32.19 306 ILE A C 1
ATOM 2253 O O . ILE A 1 288 ? 31.590 6.879 119.421 1.00 30.75 306 ILE A O 1
ATOM 2258 N N . THR A 1 289 ? 29.531 6.587 118.538 1.00 30.99 307 THR A N 1
ATOM 2259 C CA . THR A 1 289 ? 29.166 5.406 119.294 1.00 31.55 307 THR A CA 1
ATOM 2260 C C . THR A 1 289 ? 29.234 4.258 118.306 1.00 37.00 307 THR A C 1
ATOM 2261 O O . THR A 1 289 ? 29.400 4.498 117.105 1.00 35.69 307 THR A O 1
ATOM 2265 N N . GLU A 1 290 ? 29.112 3.025 118.802 1.00 36.63 308 GLU A N 1
ATOM 2266 C CA A GLU A 1 290 ? 29.140 1.819 117.982 0.50 36.95 308 GLU A CA 1
ATOM 2267 C CA B GLU A 1 290 ? 29.125 1.809 117.998 0.50 36.74 308 GLU A CA 1
ATOM 2268 C C . GLU A 1 290 ? 28.004 1.873 116.956 1.00 40.68 308 GLU A C 1
ATOM 2269 O O . GLU A 1 290 ? 26.857 2.151 117.307 1.00 41.39 308 GLU A O 1
ATOM 2280 N N . GLY A 1 291 ? 28.359 1.686 115.686 1.00 36.61 309 GLY A N 1
ATOM 2281 C CA . GLY A 1 291 ? 27.436 1.683 114.553 1.00 35.65 309 GLY A CA 1
ATOM 2282 C C . GLY A 1 291 ? 26.816 3.013 114.185 1.00 36.87 309 GLY A C 1
ATOM 2283 O O . GLY A 1 291 ? 25.860 3.044 113.405 1.00 37.02 309 GLY A O 1
ATOM 2284 N N . ALA A 1 292 ? 27.371 4.114 114.718 1.00 29.88 310 ALA A N 1
ATOM 2285 C CA . ALA A 1 292 ? 26.853 5.458 114.510 1.00 26.89 310 ALA A CA 1
ATOM 2286 C C . ALA A 1 292 ? 27.072 5.985 113.113 1.00 29.47 310 ALA A C 1
ATOM 2287 O O . ALA A 1 292 ? 28.037 5.631 112.419 1.00 28.95 310 ALA A O 1
ATOM 2289 N N . ASN A 1 293 ? 26.155 6.870 112.720 1.00 24.71 311 ASN A N 1
ATOM 2290 C CA . ASN A 1 293 ? 26.158 7.597 111.464 1.00 21.98 311 ASN A CA 1
ATOM 2291 C C . ASN A 1 293 ? 25.791 9.042 111.732 1.00 24.68 311 ASN A C 1
ATOM 2292 O O . ASN A 1 293 ? 24.877 9.322 112.518 1.00 24.60 311 ASN A O 1
ATOM 2297 N N . SER A 1 294 ? 26.522 9.952 111.085 1.00 19.82 312 SER A N 1
ATOM 2298 C CA . SER A 1 294 ? 26.295 11.400 111.081 1.00 19.64 312 SER A CA 1
ATOM 2299 C C . SER A 1 294 ? 27.045 11.982 109.889 1.00 22.68 312 SER A C 1
ATOM 2300 O O . SER A 1 294 ? 27.372 11.262 108.922 1.00 22.33 312 SER A O 1
ATOM 2303 N N . GLY A 1 295 ? 27.330 13.264 109.949 1.00 18.28 313 GLY A N 1
ATOM 2304 C CA . GLY A 1 295 ? 28.071 13.878 108.864 1.00 17.25 313 GLY A CA 1
ATOM 2305 C C . GLY A 1 295 ? 28.140 15.363 109.003 1.00 20.42 313 GLY A C 1
ATOM 2306 O O . GLY A 1 295 ? 27.359 15.950 109.753 1.00 20.16 313 GLY A O 1
ATOM 2307 N N . VAL A 1 296 ? 29.121 15.959 108.309 1.00 18.57 314 VAL A N 1
ATOM 2308 C CA . VAL A 1 296 ? 29.304 17.402 108.203 1.00 17.82 314 VAL A CA 1
ATOM 2309 C C . VAL A 1 296 ? 29.016 17.762 106.744 1.00 24.32 314 VAL A C 1
ATOM 2310 O O . VAL A 1 296 ? 29.682 17.239 105.851 1.00 22.42 314 VAL A O 1
ATOM 2314 N N . LYS A 1 297 ? 27.992 18.605 106.502 1.00 22.77 315 LYS A N 1
ATOM 2315 C CA . LYS A 1 297 ? 27.629 19.023 105.145 1.00 20.79 315 LYS A CA 1
ATOM 2316 C C . LYS A 1 297 ? 27.950 20.503 104.944 1.00 23.81 315 LYS A C 1
ATOM 2317 O O . LYS A 1 297 ? 28.017 21.263 105.910 1.00 21.75 315 LYS A O 1
ATOM 2323 N N . TYR A 1 298 ? 28.223 20.877 103.684 1.00 20.82 316 TYR A N 1
ATOM 2324 C CA . TYR A 1 298 ? 28.599 22.223 103.236 1.00 19.87 316 TYR A CA 1
ATOM 2325 C C . TYR A 1 298 ? 28.026 22.381 101.847 1.00 24.42 316 TYR A C 1
ATOM 2326 O O . TYR A 1 298 ? 27.610 21.378 101.263 1.00 22.72 316 TYR A O 1
ATOM 2335 N N . PHE A 1 299 ? 27.907 23.643 101.344 1.00 22.51 317 PHE A N 1
ATOM 2336 C CA . PHE A 1 299 ? 27.233 23.952 100.067 1.00 21.24 317 PHE A CA 1
ATOM 2337 C C . PHE A 1 299 ? 25.765 23.632 100.243 1.00 24.55 317 PHE A C 1
ATOM 2338 O O . PHE A 1 299 ? 25.112 23.267 99.279 1.00 24.52 317 PHE A O 1
ATOM 2346 N N . VAL A 1 300 ? 25.273 23.663 101.504 1.00 19.73 318 VAL A N 1
ATOM 2347 C CA . VAL A 1 300 ? 23.886 23.295 101.829 1.00 17.70 318 VAL A CA 1
ATOM 2348 C C . VAL A 1 300 ? 22.931 24.387 101.359 1.00 24.06 318 VAL A C 1
ATOM 2349 O O . VAL A 1 300 ? 23.240 25.571 101.437 1.00 24.46 318 VAL A O 1
ATOM 2353 N N . ASN A 1 301 ? 21.798 23.954 100.815 1.00 24.57 319 ASN A N 1
ATOM 2354 C CA . ASN A 1 301 ? 20.645 24.763 100.467 1.00 27.63 319 ASN A CA 1
ATOM 2355 C C . ASN A 1 301 ? 19.511 24.191 101.322 1.00 33.74 319 ASN A C 1
ATOM 2356 O O . ASN A 1 301 ? 18.971 23.119 100.990 1.00 32.10 319 ASN A O 1
ATOM 2361 N N . PRO A 1 302 ? 19.222 24.825 102.489 1.00 33.54 320 PRO A N 1
ATOM 2362 C CA . PRO A 1 302 ? 18.241 24.235 103.433 1.00 33.51 320 PRO A CA 1
ATOM 2363 C C . PRO A 1 302 ? 16.813 24.139 102.887 1.00 38.32 320 PRO A C 1
ATOM 2364 O O . PRO A 1 302 ? 16.028 23.322 103.386 1.00 36.87 320 PRO A O 1
ATOM 2368 N N . ASP A 1 303 ? 16.509 24.919 101.824 1.00 36.01 321 ASP A N 1
ATOM 2369 C CA . ASP A 1 303 ? 15.208 25.023 101.176 1.00 37.22 321 ASP A CA 1
ATOM 2370 C C . ASP A 1 303 ? 14.963 23.980 100.087 1.00 37.64 321 ASP A C 1
ATOM 2371 O O . ASP A 1 303 ? 13.816 23.813 99.703 1.00 38.28 321 ASP A O 1
ATOM 2376 N N . LEU A 1 304 ? 15.999 23.276 99.601 1.00 32.71 322 LEU A N 1
ATOM 2377 C CA . LEU A 1 304 ? 15.835 22.239 98.561 1.00 30.67 322 LEU A CA 1
ATOM 2378 C C . LEU A 1 304 ? 14.992 21.042 99.048 1.00 37.08 322 LEU A C 1
ATOM 2379 O O . LEU A 1 304 ? 13.975 20.735 98.409 1.00 37.91 322 LEU A O 1
ATOM 2384 N N . ASN A 1 305 ? 15.390 20.376 100.174 1.00 33.17 323 ASN A N 1
ATOM 2385 C CA . ASN A 1 305 ? 14.591 19.243 100.646 1.00 34.17 323 ASN A CA 1
ATOM 2386 C C . ASN A 1 305 ? 13.506 19.700 101.620 1.00 40.58 323 ASN A C 1
ATOM 2387 O O . ASN A 1 305 ? 13.801 20.008 102.782 1.00 41.25 323 ASN A O 1
ATOM 2392 N N . LYS A 1 306 ? 12.243 19.732 101.143 1.00 37.83 324 LYS A N 1
ATOM 2393 C CA . LYS A 1 306 ? 11.093 20.122 101.964 1.00 38.66 324 LYS A CA 1
ATOM 2394 C C . LYS A 1 306 ? 10.348 18.867 102.451 1.00 43.18 324 LYS A C 1
ATOM 2395 O O . LYS A 1 306 ? 9.413 18.976 103.254 1.00 44.49 324 LYS A O 1
ATOM 2401 N N . GLY A 1 307 ? 10.796 17.694 101.983 1.00 37.88 325 GLY A N 1
ATOM 2402 C CA . GLY A 1 307 ? 10.244 16.396 102.366 1.00 37.62 325 GLY A CA 1
ATOM 2403 C C . GLY A 1 307 ? 10.939 15.764 103.560 1.00 37.80 325 GLY A C 1
ATOM 2404 O O . GLY A 1 307 ? 11.270 16.447 104.521 1.00 34.64 325 GLY A O 1
ATOM 2405 N N . GLU A 1 308 ? 11.152 14.443 103.496 1.00 35.32 326 GLU A N 1
ATOM 2406 C CA . GLU A 1 308 ? 11.815 13.629 104.516 1.00 33.31 326 GLU A CA 1
ATOM 2407 C C . GLU A 1 308 ? 13.327 13.563 104.258 1.00 36.47 326 GLU A C 1
ATOM 2408 O O . GLU A 1 308 ? 13.784 13.803 103.136 1.00 36.84 326 GLU A O 1
ATOM 2414 N N . GLY A 1 309 ? 14.089 13.211 105.284 1.00 32.55 327 GLY A N 1
ATOM 2415 C CA . GLY A 1 309 ? 15.529 13.034 105.155 1.00 30.96 327 GLY A CA 1
ATOM 2416 C C . GLY A 1 309 ? 16.386 14.268 105.296 1.00 31.41 327 GLY A C 1
ATOM 2417 O O . GLY A 1 309 ? 15.892 15.359 105.558 1.00 31.50 327 GLY A O 1
ATOM 2418 N N . SER A 1 310 ? 17.684 14.074 105.103 1.00 26.18 328 SER A N 1
ATOM 2419 C CA . SER A 1 310 ? 18.737 15.062 105.270 1.00 25.50 328 SER A CA 1
ATOM 2420 C C . SER A 1 310 ? 18.649 16.211 104.248 1.00 29.68 328 SER A C 1
ATOM 2421 O O . SER A 1 310 ? 18.152 16.024 103.138 1.00 30.15 328 SER A O 1
ATOM 2424 N N . ALA A 1 311 ? 19.109 17.414 104.658 1.00 25.00 329 ALA A N 1
ATOM 2425 C CA . ALA A 1 311 ? 19.146 18.596 103.812 1.00 23.51 329 ALA A CA 1
ATOM 2426 C C . ALA A 1 311 ? 20.224 18.406 102.732 1.00 25.82 329 ALA A C 1
ATOM 2427 O O . ALA A 1 311 ? 21.153 17.622 102.923 1.00 23.78 329 ALA A O 1
ATOM 2429 N N . ILE A 1 312 ? 20.101 19.111 101.609 1.00 22.35 330 ILE A N 1
ATOM 2430 C CA . ILE A 1 312 ? 20.963 18.921 100.447 1.00 20.37 330 ILE A CA 1
ATOM 2431 C C . ILE A 1 312 ? 22.254 19.742 100.479 1.00 24.31 330 ILE A C 1
ATOM 2432 O O . ILE A 1 312 ? 22.239 20.966 100.467 1.00 22.72 330 ILE A O 1
ATOM 2437 N N . GLY A 1 313 ? 23.359 19.017 100.396 1.00 22.81 331 GLY A N 1
ATOM 2438 C CA . GLY A 1 313 ? 24.699 19.557 100.304 1.00 22.17 331 GLY A CA 1
ATOM 2439 C C . GLY A 1 313 ? 25.717 18.460 100.118 1.00 24.48 331 GLY A C 1
ATOM 2440 O O . GLY A 1 313 ? 25.365 17.272 100.078 1.00 22.26 331 GLY A O 1
ATOM 2441 N N . CYS A 1 314 ? 27.000 18.864 100.009 1.00 19.42 332 CYS A N 1
ATOM 2442 C CA . CYS A 1 314 ? 28.105 17.910 99.948 1.00 17.59 332 CYS A CA 1
ATOM 2443 C C . CYS A 1 314 ? 28.369 17.400 101.352 1.00 22.48 332 CYS A C 1
ATOM 2444 O O . CYS A 1 314 ? 28.166 18.142 102.304 1.00 23.55 332 CYS A O 1
ATOM 2447 N N . GLU A 1 315 ? 28.738 16.136 101.507 1.00 19.02 333 GLU A N 1
ATOM 2448 C CA . GLU A 1 315 ? 28.876 15.599 102.858 1.00 16.94 333 GLU A CA 1
ATOM 2449 C C . GLU A 1 315 ? 30.223 14.949 103.163 1.00 21.33 333 GLU A C 1
ATOM 2450 O O . GLU A 1 315 ? 30.702 14.123 102.386 1.00 21.22 333 GLU A O 1
ATOM 2456 N N . PHE A 1 316 ? 30.794 15.295 104.340 1.00 18.82 334 PHE A N 1
ATOM 2457 C CA . PHE A 1 316 ? 31.942 14.627 104.975 1.00 18.50 334 PHE A CA 1
ATOM 2458 C C . PHE A 1 316 ? 31.288 13.545 105.800 1.00 23.18 334 PHE A C 1
ATOM 2459 O O . PHE A 1 316 ? 30.720 13.842 106.858 1.00 22.27 334 PHE A O 1
ATOM 2467 N N . GLN A 1 317 ? 31.243 12.313 105.256 1.00 20.88 335 GLN A N 1
ATOM 2468 C CA . GLN A 1 317 ? 30.616 11.205 105.959 1.00 20.25 335 GLN A CA 1
ATOM 2469 C C . GLN A 1 317 ? 31.333 10.941 107.300 1.00 25.23 335 GLN A C 1
ATOM 2470 O O . GLN A 1 317 ? 32.564 11.025 107.373 1.00 24.05 335 GLN A O 1
ATOM 2476 N N . ILE A 1 318 ? 30.525 10.689 108.360 1.00 21.99 336 ILE A N 1
ATOM 2477 C CA . ILE A 1 318 ? 30.920 10.285 109.703 1.00 21.69 336 ILE A CA 1
ATOM 2478 C C . ILE A 1 318 ? 30.255 8.925 109.907 1.00 24.47 336 ILE A C 1
ATOM 2479 O O . ILE A 1 318 ? 29.041 8.824 109.755 1.00 21.80 336 ILE A O 1
ATOM 2484 N N . LEU A 1 319 ? 31.042 7.871 110.194 1.00 22.05 337 LEU A N 1
ATOM 2485 C CA . LEU A 1 319 ? 30.471 6.539 110.315 1.00 21.72 337 LEU A CA 1
ATOM 2486 C C . LEU A 1 319 ? 31.364 5.610 111.052 1.00 28.02 337 LEU A C 1
ATOM 2487 O O . LEU A 1 319 ? 32.586 5.801 111.036 1.00 26.73 337 LEU A O 1
ATOM 2492 N N . ASP A 1 320 ? 30.757 4.551 11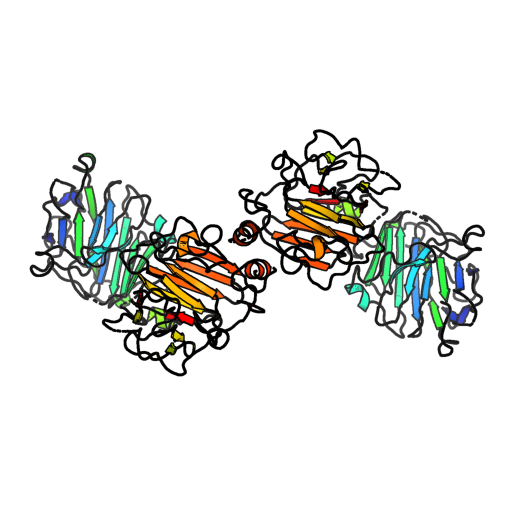1.663 1.00 26.19 338 ASP A N 1
ATOM 2493 C CA . ASP A 1 320 ? 31.476 3.412 112.217 1.00 26.24 338 ASP A CA 1
ATOM 2494 C C . ASP A 1 320 ? 31.538 2.414 111.081 1.00 30.99 338 ASP A C 1
ATOM 2495 O O . ASP A 1 320 ? 30.578 1.671 110.857 1.00 30.50 338 ASP A O 1
ATOM 2500 N N . ASP A 1 321 ? 32.629 2.462 110.306 1.00 30.34 339 ASP A N 1
ATOM 2501 C CA . ASP A 1 321 ? 32.881 1.626 109.119 1.00 32.24 339 ASP A CA 1
ATOM 2502 C C . ASP A 1 321 ? 32.799 0.120 109.406 1.00 42.18 339 ASP A C 1
ATOM 2503 O O . ASP A 1 321 ? 32.457 -0.669 108.520 1.00 44.07 339 ASP A O 1
ATOM 2508 N N . ASP A 1 322 ? 33.146 -0.263 110.638 1.00 39.90 340 ASP A N 1
ATOM 2509 C CA . ASP A 1 322 ? 33.165 -1.635 111.115 1.00 41.37 340 ASP A CA 1
ATOM 2510 C C . ASP A 1 322 ? 31.768 -2.210 111.338 1.00 46.70 340 ASP A C 1
ATOM 2511 O O . ASP A 1 322 ? 31.598 -3.427 111.184 1.00 48.06 340 ASP A O 1
ATOM 2516 N N . LYS A 1 323 ? 30.778 -1.371 111.727 1.00 41.42 341 LYS A N 1
ATOM 2517 C CA . LYS A 1 323 ? 29.455 -1.891 112.073 1.00 41.89 341 LYS A CA 1
ATOM 2518 C C . LYS A 1 323 ? 28.295 -1.410 111.213 1.00 46.12 341 LYS A C 1
ATOM 2519 O O . LYS A 1 323 ? 27.381 -2.219 110.969 1.00 48.25 341 LYS A O 1
ATOM 2525 N N . HIS A 1 324 ? 28.277 -0.115 110.799 1.00 39.24 342 HIS A N 1
ATOM 2526 C CA . HIS A 1 324 ? 27.129 0.427 110.071 1.00 37.48 342 HIS A CA 1
ATOM 2527 C C . HIS A 1 324 ? 26.991 -0.187 108.697 1.00 42.76 342 HIS A C 1
ATOM 2528 O O . HIS A 1 324 ? 27.959 -0.202 107.945 1.00 42.05 342 HIS A O 1
ATOM 2535 N N . PRO A 1 325 ? 25.775 -0.699 108.366 1.00 40.73 343 PRO A N 1
ATOM 2536 C CA . PRO A 1 325 ? 25.582 -1.372 107.060 1.00 40.67 343 PRO A CA 1
ATOM 2537 C C . PRO A 1 325 ? 25.896 -0.528 105.823 1.00 41.50 343 PRO A C 1
ATOM 2538 O O . PRO A 1 325 ? 26.310 -1.103 104.825 1.00 41.22 343 PRO A O 1
ATOM 2542 N N . ASP A 1 326 ? 25.732 0.807 105.895 1.00 37.58 344 ASP A N 1
ATOM 2543 C CA . ASP A 1 326 ? 25.958 1.746 104.783 1.00 36.47 344 ASP A CA 1
ATOM 2544 C C . ASP A 1 326 ? 27.425 1.748 104.299 1.00 40.12 344 ASP A C 1
ATOM 2545 O O . ASP A 1 326 ? 27.666 2.078 103.139 1.00 39.62 344 ASP A O 1
ATOM 2550 N N . ALA A 1 327 ? 28.376 1.315 105.153 1.00 36.34 345 ALA A N 1
ATOM 2551 C CA . ALA A 1 327 ? 29.801 1.211 104.838 1.00 35.42 345 ALA A CA 1
ATOM 2552 C C . ALA A 1 327 ? 30.062 0.237 103.702 1.00 41.86 345 ALA A C 1
ATOM 2553 O O . ALA A 1 327 ? 31.007 0.437 102.944 1.00 43.13 345 ALA A O 1
ATOM 2555 N N . LYS A 1 328 ? 29.235 -0.816 103.588 1.00 38.63 346 LYS A N 1
ATOM 2556 C CA . LYS A 1 328 ? 29.365 -1.855 102.568 1.00 38.71 346 LYS A CA 1
ATOM 2557 C C . LYS A 1 328 ? 28.567 -1.497 101.312 1.00 42.24 346 LYS A C 1
ATOM 2558 O O . LYS A 1 328 ? 28.722 -2.150 100.282 1.00 44.56 346 LYS A O 1
ATOM 2564 N N . LEU A 1 329 ? 27.738 -0.439 101.398 1.00 36.09 347 LEU A N 1
ATOM 2565 C CA . LEU A 1 329 ? 26.919 0.025 100.282 1.00 34.38 347 LEU A CA 1
ATOM 2566 C C . LEU A 1 329 ? 27.686 1.086 99.457 1.00 36.06 347 LEU A C 1
ATOM 2567 O O . LEU A 1 329 ? 28.890 1.286 99.663 1.00 36.51 347 LEU A O 1
ATOM 2572 N N . GLY A 1 330 ? 27.029 1.692 98.481 1.00 29.62 348 GLY A N 1
ATOM 2573 C CA . GLY A 1 330 ? 27.725 2.633 97.620 1.00 28.27 348 GLY A CA 1
ATOM 2574 C C . GLY A 1 330 ? 28.673 1.922 96.666 1.00 30.67 348 GLY A C 1
ATOM 2575 O O . GLY A 1 330 ? 28.498 0.731 96.393 1.00 31.27 348 GLY A O 1
ATOM 2576 N N . VAL A 1 331 ? 29.710 2.632 96.196 1.00 25.94 349 VAL A N 1
ATOM 2577 C CA . VAL A 1 331 ? 30.599 2.156 95.158 1.00 25.16 349 VAL A CA 1
ATOM 2578 C C . VAL A 1 331 ? 32.043 2.323 95.645 1.00 31.19 349 VAL A C 1
ATOM 2579 O O . VAL A 1 331 ? 32.483 3.436 95.931 1.00 27.92 349 VAL A O 1
ATOM 2583 N N . LYS A 1 332 ? 32.757 1.193 95.783 1.00 32.27 350 LYS A N 1
ATOM 2584 C CA . LYS A 1 332 ? 34.176 1.098 96.178 1.00 31.94 350 LYS A CA 1
ATOM 2585 C C . LYS A 1 332 ? 34.504 1.996 97.413 1.00 35.30 350 LYS A C 1
ATOM 2586 O O . LYS A 1 332 ? 35.491 2.754 97.406 1.00 35.79 350 LYS A O 1
ATOM 2592 N N . GLY A 1 333 ? 33.659 1.863 98.441 1.00 29.84 351 GLY A N 1
ATOM 2593 C CA . GLY A 1 333 ? 33.763 2.533 99.735 1.00 29.12 351 GLY A CA 1
ATOM 2594 C C . GLY A 1 333 ? 33.449 4.015 99.821 1.00 31.35 351 GLY A C 1
ATOM 2595 O O . GLY A 1 333 ? 33.935 4.677 100.750 1.00 32.62 351 GLY A O 1
ATOM 2596 N N . ASN A 1 334 ? 32.615 4.555 98.898 1.00 24.08 352 ASN A N 1
ATOM 2597 C CA . ASN A 1 334 ? 32.313 5.992 98.869 1.00 21.67 352 ASN A CA 1
ATOM 2598 C C . ASN A 1 334 ? 31.270 6.416 99.922 1.00 24.34 352 ASN A C 1
ATOM 2599 O O . ASN A 1 334 ? 30.805 7.544 99.881 1.00 20.97 352 ASN A O 1
ATOM 2604 N N . ARG A 1 335 ? 30.943 5.533 100.877 1.00 23.36 353 ARG A N 1
ATOM 2605 C CA . ARG A 1 335 ? 30.009 5.842 101.958 1.00 22.88 353 ARG A CA 1
ATOM 2606 C C . ARG A 1 335 ? 30.661 5.601 103.322 1.00 28.69 353 ARG A C 1
ATOM 2607 O O . ARG A 1 335 ? 29.982 5.682 104.337 1.00 30.71 353 ARG A O 1
ATOM 2615 N N . LYS A 1 336 ? 31.974 5.302 103.348 1.00 24.76 354 LYS A N 1
ATOM 2616 C CA . LYS A 1 336 ? 32.757 5.098 104.573 1.00 24.77 354 LYS A CA 1
ATOM 2617 C C . LYS A 1 336 ? 33.209 6.455 105.149 1.00 27.93 354 LYS A C 1
ATOM 2618 O O . LYS A 1 336 ? 33.229 7.441 104.417 1.00 28.97 354 LYS A O 1
ATOM 2624 N N . LEU A 1 337 ? 33.563 6.513 106.446 1.00 23.59 355 LEU A N 1
ATOM 2625 C CA . LEU A 1 337 ? 33.990 7.729 107.158 1.00 21.94 355 LEU A CA 1
ATOM 2626 C C . LEU A 1 337 ? 35.017 8.536 106.367 1.00 22.33 355 LEU A C 1
ATOM 2627 O O . LEU A 1 337 ? 35.981 7.963 105.867 1.00 24.17 355 LEU A O 1
ATOM 2632 N N . GLY A 1 338 ? 34.792 9.847 106.281 1.00 15.22 356 GLY A N 1
ATOM 2633 C CA . GLY A 1 338 ? 35.670 10.802 105.619 1.00 14.33 356 GLY A CA 1
ATOM 2634 C C . GLY A 1 338 ? 35.464 10.974 104.134 1.00 20.93 356 GLY A C 1
ATOM 2635 O O . GLY A 1 338 ? 36.000 11.908 103.526 1.00 22.33 356 GLY A O 1
ATOM 2636 N N . SER A 1 339 ? 34.689 10.084 103.539 1.00 19.03 357 SER A N 1
ATOM 2637 C CA . SER A 1 339 ? 34.348 10.157 102.113 1.00 18.32 357 SER A CA 1
ATOM 2638 C C . SER A 1 339 ? 33.540 11.387 101.806 1.00 19.76 357 SER A C 1
ATOM 2639 O O . SER A 1 339 ? 32.910 11.969 102.700 1.00 19.89 357 SER A O 1
ATOM 2642 N N . LEU A 1 340 ? 33.485 11.726 100.521 1.00 14.04 358 LEU A N 1
ATOM 2643 C CA . LEU A 1 340 ? 32.536 12.692 100.005 1.00 11.50 358 LEU A CA 1
ATOM 2644 C C . LEU A 1 340 ? 31.394 11.780 99.671 1.00 17.72 358 LEU A C 1
ATOM 2645 O O . LEU A 1 340 ? 31.478 11.050 98.667 1.00 19.58 358 LEU A O 1
ATOM 2650 N N . TYR A 1 341 ? 30.409 11.683 100.594 1.00 14.85 359 TYR A N 1
ATOM 2651 C CA . TYR A 1 341 ? 29.319 10.689 100.570 1.00 16.56 359 TYR A CA 1
ATOM 2652 C C . TYR A 1 341 ? 28.744 10.439 99.181 1.00 22.62 359 TYR A C 1
ATOM 2653 O O . TYR A 1 341 ? 28.290 11.378 98.518 1.00 23.86 359 TYR A O 1
ATOM 2662 N N . ASP A 1 342 ? 28.767 9.154 98.762 1.00 19.67 360 ASP A N 1
ATOM 2663 C CA . ASP A 1 342 ? 28.290 8.620 97.460 1.00 19.32 360 ASP A CA 1
ATOM 2664 C C . ASP A 1 342 ? 29.030 9.219 96.241 1.00 21.83 360 ASP A C 1
ATOM 2665 O O . ASP A 1 342 ? 28.555 9.094 95.112 1.00 21.69 360 ASP A O 1
ATOM 2670 N N . LEU A 1 343 ? 30.174 9.862 96.441 1.00 19.29 361 LEU A N 1
ATOM 2671 C CA . LEU A 1 343 ? 30.863 10.487 95.313 1.00 18.49 361 LEU A CA 1
ATOM 2672 C C . LEU A 1 343 ? 32.302 10.063 95.243 1.00 25.45 361 LEU A C 1
ATOM 2673 O O . LEU A 1 343 ? 32.707 9.411 94.262 1.00 27.46 361 LEU A O 1
ATOM 2678 N N . ILE A 1 344 ? 33.081 10.410 96.278 1.00 22.46 362 ILE A N 1
ATOM 2679 C CA . ILE A 1 344 ? 34.530 10.130 96.318 1.00 22.28 362 ILE A CA 1
ATOM 2680 C C . ILE A 1 344 ? 34.863 9.363 97.599 1.00 25.87 362 ILE A C 1
ATOM 2681 O O . ILE A 1 344 ? 34.610 9.861 98.707 1.00 24.80 362 ILE A O 1
ATOM 2686 N N . PRO A 1 345 ? 35.445 8.143 97.462 1.00 23.33 363 PRO A N 1
ATOM 2687 C CA . PRO A 1 345 ? 35.776 7.371 98.666 1.00 22.18 363 PRO A CA 1
ATOM 2688 C C . PRO A 1 345 ? 37.002 7.896 99.390 1.00 26.56 363 PRO A C 1
ATOM 2689 O O . PRO A 1 345 ? 37.976 8.318 98.743 1.00 27.85 363 PRO A O 1
ATOM 2693 N N . ALA A 1 346 ? 36.968 7.848 100.733 1.00 22.09 364 ALA A N 1
ATOM 2694 C CA . ALA A 1 346 ? 38.138 8.119 101.565 1.00 20.71 364 ALA A CA 1
ATOM 2695 C C . ALA A 1 346 ? 39.146 6.973 101.300 1.00 26.48 364 ALA A C 1
ATOM 2696 O O . ALA A 1 346 ? 38.715 5.875 100.936 1.00 26.83 364 ALA A O 1
ATOM 2698 N N . PRO A 1 347 ? 40.470 7.164 101.450 1.00 23.38 365 PRO A N 1
ATOM 2699 C CA . PRO A 1 347 ? 41.379 6.021 101.288 1.00 23.97 365 PRO A CA 1
ATOM 2700 C C . PRO A 1 347 ? 41.112 4.906 102.315 1.00 30.55 365 PRO A C 1
ATOM 2701 O O . PRO A 1 347 ? 40.507 5.157 103.360 1.00 29.05 365 PRO A O 1
ATOM 2705 N N . GLU A 1 348 ? 41.547 3.669 102.003 1.00 32.27 366 GLU A N 1
ATOM 2706 C CA . GLU A 1 348 ? 41.341 2.522 102.888 1.00 34.26 366 GLU A CA 1
ATOM 2707 C C . GLU A 1 348 ? 42.066 2.717 104.224 1.00 36.34 366 GLU A C 1
ATOM 2708 O O . GLU A 1 348 ? 41.508 2.425 105.283 1.00 33.15 366 GLU A O 1
ATOM 2714 N N . LYS A 1 349 ? 43.309 3.241 104.168 1.00 35.25 367 LYS A N 1
ATOM 2715 C CA . LYS A 1 349 ? 44.122 3.547 105.355 1.00 34.37 367 LYS A CA 1
ATOM 2716 C C . LYS A 1 349 ? 43.953 5.021 105.676 1.00 34.96 367 LYS A C 1
ATOM 2717 O O . LYS A 1 349 ? 44.302 5.894 104.866 1.00 33.55 367 LYS A O 1
ATOM 2723 N N . LYS A 1 350 ? 43.281 5.287 106.809 1.00 29.81 368 LYS A N 1
ATOM 2724 C CA . LYS A 1 350 ? 42.997 6.633 107.302 1.00 27.14 368 LYS A CA 1
ATOM 2725 C C . LYS A 1 350 ? 43.244 6.678 108.831 1.00 29.37 368 LYS A C 1
ATOM 2726 O O . LYS A 1 350 ? 43.033 5.667 109.496 1.00 29.32 368 LYS A O 1
ATOM 2732 N N . PRO A 1 351 ? 43.760 7.794 109.394 1.00 25.97 369 PRO A N 1
ATOM 2733 C CA . PRO A 1 351 ? 44.042 7.813 110.848 1.00 26.37 369 PRO A CA 1
ATOM 2734 C C . PRO A 1 351 ? 42.777 8.038 111.700 1.00 34.69 369 PRO A C 1
ATOM 2735 O O . PRO A 1 351 ? 42.469 9.170 112.080 1.00 34.82 369 PRO A O 1
ATOM 2739 N N . PHE A 1 352 ? 42.037 6.966 111.995 1.00 33.10 370 PHE A N 1
ATOM 2740 C CA . PHE A 1 352 ? 40.823 7.082 112.810 1.00 31.87 370 PHE A CA 1
ATOM 2741 C C . PHE A 1 352 ? 40.951 6.267 114.055 1.00 38.42 370 PHE A C 1
ATOM 2742 O O . PHE A 1 352 ? 41.218 5.062 114.002 1.00 40.44 370 PHE A O 1
ATOM 2750 N N . ASN A 1 353 ? 40.771 6.948 115.189 1.00 35.55 371 ASN A N 1
ATOM 2751 C CA . ASN A 1 353 ? 40.806 6.443 116.561 1.00 35.15 371 ASN A CA 1
ATOM 2752 C C . ASN A 1 353 ? 39.363 6.399 117.093 1.00 38.47 371 ASN A C 1
ATOM 2753 O O . ASN A 1 353 ? 38.905 7.368 117.703 1.00 36.43 371 ASN A O 1
ATOM 2758 N N . LYS A 1 354 ? 38.625 5.288 116.810 1.00 36.34 372 LYS A N 1
ATOM 2759 C CA . LYS A 1 354 ? 37.208 5.123 117.153 1.00 37.50 372 LYS A CA 1
ATOM 2760 C C . LYS A 1 354 ? 36.852 5.306 118.635 1.00 43.13 372 LYS A C 1
ATOM 2761 O O . LYS A 1 354 ? 35.690 5.588 118.917 1.00 42.63 372 LYS A O 1
ATOM 2767 N N . LYS A 1 355 ? 37.814 5.162 119.561 1.00 40.96 373 LYS A N 1
ATOM 2768 C CA . LYS A 1 355 ? 37.526 5.321 120.989 1.00 41.77 373 LYS A CA 1
ATOM 2769 C C . LYS A 1 355 ? 37.546 6.794 121.472 1.00 42.58 373 LYS A C 1
ATOM 2770 O O . LYS A 1 355 ? 37.101 7.030 122.589 1.00 44.69 373 LYS A O 1
ATOM 2776 N N . ASP A 1 356 ? 38.071 7.757 120.670 1.00 34.82 374 ASP A N 1
ATOM 2777 C CA A ASP A 1 356 ? 38.294 9.153 121.017 0.50 33.19 374 ASP A CA 1
ATOM 2778 C CA B ASP A 1 356 ? 38.088 9.163 121.134 0.50 33.96 374 ASP A CA 1
ATOM 2779 C C . ASP A 1 356 ? 37.620 10.112 120.047 1.00 34.45 374 ASP A C 1
ATOM 2780 O O . ASP A 1 356 ? 37.016 9.682 119.058 1.00 31.92 374 ASP A O 1
ATOM 2789 N N . PHE A 1 357 ? 37.782 11.420 120.293 1.00 29.81 375 PHE A N 1
ATOM 2790 C CA . PHE A 1 357 ? 37.371 12.466 119.378 1.00 26.42 375 PHE A CA 1
ATOM 2791 C C . PHE A 1 357 ? 38.356 12.468 118.218 1.00 30.90 375 PHE A C 1
ATOM 2792 O O . PHE A 1 357 ? 39.539 12.116 118.375 1.00 30.15 375 PHE A O 1
ATOM 2800 N N . ASN A 1 358 ? 37.854 12.854 117.046 1.00 26.99 376 ASN A N 1
ATOM 2801 C CA . ASN A 1 358 ? 38.625 12.924 115.817 1.00 25.07 376 ASN A CA 1
ATOM 2802 C C . ASN A 1 358 ? 38.311 14.251 115.208 1.00 27.09 376 ASN A C 1
ATOM 2803 O O . ASN A 1 358 ? 37.241 14.787 115.490 1.00 27.07 376 ASN A O 1
ATOM 2808 N N . THR A 1 359 ? 39.244 14.815 114.428 1.00 22.74 377 THR A N 1
ATOM 2809 C CA . THR A 1 359 ? 39.054 16.118 113.793 1.00 21.06 377 THR A CA 1
ATOM 2810 C C . THR A 1 359 ? 38.855 15.969 112.303 1.00 25.02 377 THR A C 1
ATOM 2811 O O . THR A 1 359 ? 39.698 15.402 111.579 1.00 22.86 377 THR A O 1
ATOM 2815 N N . ALA A 1 360 ? 37.712 16.506 111.851 1.00 22.11 378 ALA A N 1
ATOM 2816 C CA . ALA A 1 360 ? 37.353 16.591 110.446 1.00 19.98 378 ALA A CA 1
ATOM 2817 C C . ALA A 1 360 ? 37.743 17.974 109.963 1.00 22.64 378 ALA A C 1
ATOM 2818 O O . ALA A 1 360 ? 37.449 18.947 110.651 1.00 22.99 378 ALA A O 1
ATOM 2820 N N . THR A 1 361 ? 38.422 18.075 108.827 1.00 18.88 379 THR A N 1
ATOM 2821 C CA . THR A 1 361 ? 38.717 19.382 108.250 1.00 18.62 379 THR A CA 1
ATOM 2822 C C . THR A 1 361 ? 38.160 19.417 106.870 1.00 21.61 379 THR A C 1
ATOM 2823 O O . THR A 1 361 ? 38.364 18.475 106.113 1.00 22.04 379 THR A O 1
ATOM 2827 N N . ILE A 1 362 ? 37.410 20.471 106.555 1.00 17.87 380 ILE A N 1
ATOM 2828 C CA . ILE A 1 362 ? 36.884 20.731 105.207 1.00 17.65 380 ILE A CA 1
ATOM 2829 C C . ILE A 1 362 ? 37.396 22.119 104.780 1.00 20.15 380 ILE A C 1
ATOM 2830 O O . ILE A 1 362 ? 37.179 23.098 105.490 1.00 18.34 380 ILE A O 1
ATOM 2835 N N . ILE A 1 363 ? 38.110 22.170 103.653 1.00 18.76 381 ILE A N 1
ATOM 2836 C CA . ILE A 1 363 ? 38.672 23.376 103.048 1.00 20.08 381 ILE A CA 1
ATOM 2837 C C . ILE A 1 363 ? 37.977 23.609 101.716 1.00 28.37 381 ILE A C 1
ATOM 2838 O O . ILE A 1 363 ? 37.955 22.726 100.856 1.00 29.74 381 ILE A O 1
ATOM 2843 N N . VAL A 1 364 ? 37.390 24.795 101.569 1.00 25.24 382 VAL A N 1
ATOM 2844 C CA . VAL A 1 364 ? 36.740 25.284 100.365 1.00 23.26 382 VAL A CA 1
ATOM 2845 C C . VAL A 1 364 ? 37.479 26.576 99.926 1.00 26.13 382 VAL A C 1
ATOM 2846 O O . VAL A 1 364 ? 37.539 27.538 100.692 1.00 24.90 382 VAL A O 1
ATOM 2850 N N . GLN A 1 365 ? 38.099 26.541 98.725 1.00 22.76 383 GLN A N 1
ATOM 2851 C CA . GLN A 1 365 ? 38.774 27.658 98.063 1.00 23.17 383 GLN A CA 1
ATOM 2852 C C . GLN A 1 365 ? 38.222 27.711 96.671 1.00 28.92 383 GLN A C 1
ATOM 2853 O O . GLN A 1 365 ? 38.780 27.113 95.749 1.00 30.21 383 GLN A O 1
ATOM 2859 N N . ASP A 1 366 ? 37.046 28.353 96.546 1.00 25.31 384 ASP A N 1
ATOM 2860 C CA . ASP A 1 366 ? 36.235 28.477 95.323 1.00 24.31 384 ASP A CA 1
ATOM 2861 C C . ASP A 1 366 ? 35.837 27.086 94.824 1.00 26.37 384 ASP A C 1
ATOM 2862 O O . ASP A 1 366 ? 35.031 26.420 95.471 1.00 26.24 384 ASP A O 1
ATOM 2867 N N . ASN A 1 367 ? 36.397 26.627 93.710 1.00 23.37 385 ASN A N 1
ATOM 2868 C CA . ASN A 1 367 ? 36.011 25.334 93.154 1.00 21.31 385 ASN A CA 1
ATOM 2869 C C . ASN A 1 367 ? 36.786 24.189 93.770 1.00 23.87 385 ASN A C 1
ATOM 2870 O O . ASN A 1 367 ? 36.317 23.055 93.710 1.00 23.16 385 ASN A O 1
ATOM 2875 N N . HIS A 1 368 ? 37.926 24.488 94.420 1.00 20.96 386 HIS A N 1
ATOM 2876 C CA . HIS A 1 368 ? 38.776 23.477 95.034 1.00 21.45 386 HIS A CA 1
ATOM 2877 C C . HIS A 1 368 ? 38.305 23.108 96.445 1.00 28.00 386 HIS A C 1
ATOM 2878 O O . HIS A 1 368 ? 38.021 23.991 97.266 1.00 29.50 386 HIS A O 1
ATOM 2885 N N . VAL A 1 369 ? 38.164 21.781 96.700 1.00 23.86 387 VAL A N 1
ATOM 2886 C CA . VAL A 1 369 ? 37.729 21.267 97.996 1.00 21.77 387 VAL A CA 1
ATOM 2887 C C . VAL A 1 369 ? 38.639 20.116 98.452 1.00 25.02 387 VAL A C 1
ATOM 2888 O O . VAL A 1 369 ? 39.024 19.288 97.641 1.00 24.71 387 VAL A O 1
ATOM 2892 N N . GLU A 1 370 ? 38.950 20.073 99.769 1.00 21.04 388 GLU A N 1
ATOM 2893 C CA . GLU A 1 370 ? 39.711 19.016 100.439 1.00 19.11 388 GLU A CA 1
ATOM 2894 C C . GLU A 1 370 ? 38.984 18.522 101.690 1.00 19.84 388 GLU A C 1
ATOM 2895 O O . GLU A 1 370 ? 38.326 19.316 102.355 1.00 18.50 388 GLU A O 1
ATOM 2901 N N . HIS A 1 371 ? 39.119 17.210 102.006 1.00 16.85 389 HIS A N 1
ATOM 2902 C CA . HIS A 1 371 ? 38.688 16.578 103.263 1.00 16.18 389 HIS A CA 1
ATOM 2903 C C . HIS A 1 371 ? 39.922 16.083 103.970 1.00 18.94 389 HIS A C 1
ATOM 2904 O O . HIS A 1 371 ? 40.692 15.336 103.360 1.00 18.58 389 HIS A O 1
ATOM 2911 N N . TRP A 1 372 ? 40.088 16.443 105.247 1.00 15.01 390 TRP A N 1
ATOM 2912 C CA . TRP A 1 372 ? 41.166 15.943 106.102 1.00 16.51 390 TRP A CA 1
ATOM 2913 C C . TRP A 1 372 ? 40.582 15.238 107.319 1.00 23.67 390 TRP A C 1
ATOM 2914 O O . TRP A 1 372 ? 39.483 15.575 107.783 1.00 24.38 390 TRP A O 1
ATOM 2925 N N . LEU A 1 373 ? 41.314 14.254 107.837 1.00 20.07 391 LEU A N 1
ATOM 2926 C CA . LEU A 1 373 ? 40.977 13.557 109.080 1.00 18.07 391 LEU A CA 1
ATOM 2927 C C . LEU A 1 373 ? 42.254 13.485 109.908 1.00 22.68 391 LEU A C 1
ATOM 2928 O O . LEU A 1 373 ? 43.272 12.976 109.438 1.00 21.27 391 LEU A O 1
ATOM 2933 N N . ASN A 1 374 ? 42.219 14.102 111.093 1.00 20.71 392 ASN A N 1
ATOM 2934 C CA . ASN A 1 374 ? 43.305 14.156 112.071 1.00 21.20 392 ASN A CA 1
ATOM 2935 C C . ASN A 1 374 ? 44.641 14.606 111.441 1.00 27.42 392 ASN A C 1
ATOM 2936 O O . ASN A 1 374 ? 45.706 14.062 111.750 1.00 26.31 392 ASN A O 1
ATOM 2941 N N . GLY A 1 375 ? 44.553 15.635 110.587 1.00 25.72 393 GLY A N 1
ATOM 2942 C CA . GLY A 1 375 ? 45.701 16.266 109.954 1.00 25.23 393 GLY A CA 1
ATOM 2943 C C . GLY A 1 375 ? 46.270 15.548 108.754 1.00 29.60 393 GLY A C 1
ATOM 2944 O O . GLY A 1 375 ? 47.395 15.858 108.329 1.00 33.00 393 GLY A O 1
ATOM 2945 N N . VAL A 1 376 ? 45.509 14.589 108.205 1.00 21.87 394 VAL A N 1
ATOM 2946 C CA . VAL A 1 376 ? 45.886 13.818 107.012 1.00 21.58 394 VAL A CA 1
ATOM 2947 C C . VAL A 1 376 ? 44.846 14.083 105.922 1.00 26.30 394 VAL A C 1
ATOM 2948 O O . VAL A 1 376 ? 43.653 13.964 106.181 1.00 24.37 394 VAL A O 1
ATOM 2952 N N . LYS A 1 377 ? 45.302 14.459 104.715 1.00 25.23 395 LYS A N 1
ATOM 2953 C CA . LYS A 1 377 ? 44.415 14.733 103.585 1.00 23.96 395 LYS A CA 1
ATOM 2954 C C . LYS A 1 377 ? 43.846 13.415 103.057 1.00 27.00 395 LYS A C 1
ATOM 2955 O O . LYS A 1 377 ? 44.590 12.480 102.740 1.00 27.43 395 LYS A O 1
ATOM 2961 N N . LEU A 1 378 ? 42.525 13.341 102.997 1.00 22.13 396 LEU A N 1
ATOM 2962 C CA . LEU A 1 378 ? 41.824 12.155 102.539 1.00 20.71 396 LEU A CA 1
ATOM 2963 C C . LEU A 1 378 ? 41.484 12.247 101.062 1.00 25.91 396 LEU A C 1
ATOM 2964 O O . LEU A 1 378 ? 41.865 11.378 100.283 1.00 26.18 396 LEU A O 1
ATOM 2969 N N . ILE A 1 379 ? 40.698 13.259 100.693 1.00 23.72 397 ILE A N 1
ATOM 2970 C CA . ILE A 1 379 ? 40.221 13.481 99.318 1.00 23.29 397 ILE A CA 1
ATOM 2971 C C . ILE A 1 379 ? 40.466 14.938 98.905 1.00 24.17 397 ILE A C 1
ATOM 2972 O O . ILE A 1 379 ? 40.618 15.824 99.727 1.00 25.85 397 ILE A O 1
ATOM 2977 N N . GLU A 1 380 ? 40.490 15.139 97.618 1.00 20.17 398 GLU A N 1
ATOM 2978 C CA A GLU A 1 380 ? 40.702 16.408 96.919 0.50 19.90 398 GLU A CA 1
ATOM 2979 C CA B GLU A 1 380 ? 40.703 16.405 96.912 0.50 19.89 398 GLU A CA 1
ATOM 2980 C C . GLU A 1 380 ? 39.752 16.422 95.699 1.00 22.13 398 GLU A C 1
ATOM 2981 O O . GLU A 1 380 ? 39.708 15.427 94.960 1.00 22.24 398 GLU A O 1
ATOM 2992 N N . TYR A 1 381 ? 38.982 17.496 95.483 1.00 17.23 399 TYR A N 1
ATOM 2993 C CA . TYR A 1 381 ? 38.142 17.573 94.274 1.00 16.13 399 TYR A CA 1
ATOM 2994 C C . TYR A 1 381 ? 37.961 19.013 93.845 1.00 21.12 399 TYR A C 1
ATOM 2995 O O . TYR A 1 381 ? 38.327 19.928 94.573 1.00 21.18 399 TYR A O 1
ATOM 3004 N N . THR A 1 382 ? 37.457 19.202 92.620 1.00 20.51 400 THR A N 1
ATOM 3005 C CA . THR A 1 382 ? 37.174 20.495 92.015 1.00 19.81 400 THR A CA 1
ATOM 3006 C C . THR A 1 382 ? 35.776 20.456 91.378 1.00 21.69 400 THR A C 1
ATOM 3007 O O . THR A 1 382 ? 35.545 19.731 90.408 1.00 21.49 400 THR A O 1
ATOM 3011 N N . ARG A 1 383 ? 34.858 21.281 91.908 1.00 17.10 401 ARG A N 1
ATOM 3012 C CA . ARG A 1 383 ? 33.525 21.442 91.366 1.00 15.89 401 ARG A CA 1
ATOM 3013 C C . ARG A 1 383 ? 33.597 22.381 90.170 1.00 21.70 401 ARG A C 1
ATOM 3014 O O . ARG A 1 383 ? 34.662 22.946 89.882 1.00 22.30 401 ARG A O 1
ATOM 3022 N N . ASN A 1 384 ? 32.482 22.506 89.438 1.00 19.38 402 ASN A N 1
ATOM 3023 C CA . ASN A 1 384 ? 32.356 23.324 88.243 1.00 20.46 402 ASN A CA 1
ATOM 3024 C C . ASN A 1 384 ? 33.353 22.881 87.161 1.00 27.66 402 ASN A C 1
ATOM 3025 O O . ASN A 1 384 ? 33.918 23.709 86.425 1.00 29.86 402 ASN A O 1
ATOM 3030 N N . THR A 1 385 ? 33.541 21.552 87.060 1.00 23.27 403 THR A N 1
ATOM 3031 C CA . THR A 1 385 ? 34.383 20.870 86.055 1.00 22.01 403 THR A CA 1
ATOM 3032 C C . THR A 1 385 ? 33.553 19.793 85.389 1.00 24.64 403 THR A C 1
ATOM 3033 O O . THR A 1 385 ? 32.595 19.299 85.980 1.00 23.89 403 THR A O 1
ATOM 3037 N N . ASP A 1 386 ? 33.949 19.403 84.174 1.00 21.42 404 ASP A N 1
ATOM 3038 C C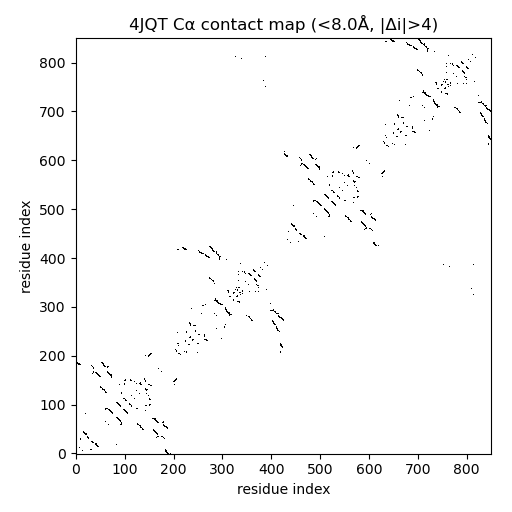A . ASP A 1 386 ? 33.350 18.319 83.412 1.00 19.95 404 ASP A CA 1
ATOM 3039 C C . ASP A 1 386 ? 33.366 17.043 84.247 1.00 25.47 404 ASP A C 1
ATOM 3040 O O . ASP A 1 386 ? 32.353 16.344 84.271 1.00 28.44 404 ASP A O 1
ATOM 3053 N N . TRP A 1 388 ? 33.471 16.732 87.645 1.00 20.13 406 TRP A N 1
ATOM 3054 C CA . TRP A 1 388 ? 32.558 16.871 88.777 1.00 18.12 406 TRP A CA 1
ATOM 3055 C C . TRP A 1 388 ? 31.119 16.583 88.407 1.00 21.84 406 TRP A C 1
ATOM 3056 O O . TRP A 1 388 ? 30.443 15.800 89.089 1.00 21.59 406 TRP A O 1
ATOM 3067 N N . ASN A 1 389 ? 30.652 17.226 87.325 1.00 19.36 407 ASN A N 1
ATOM 3068 C CA . ASN A 1 389 ? 29.283 17.168 86.854 1.00 19.54 407 ASN A CA 1
ATOM 3069 C C . ASN A 1 389 ? 28.934 15.790 86.368 1.00 24.52 407 ASN A C 1
ATOM 3070 O O . ASN A 1 389 ? 27.807 15.329 86.594 1.00 24.17 407 ASN A O 1
ATOM 3075 N N . ALA A 1 390 ? 29.911 15.116 85.743 1.00 22.71 408 ALA A N 1
ATOM 3076 C CA . ALA A 1 390 ? 29.791 13.751 85.223 1.00 21.48 408 ALA A CA 1
ATOM 3077 C C . ALA A 1 390 ? 29.711 12.771 86.384 1.00 22.21 408 ALA A C 1
ATOM 3078 O O . ALA A 1 390 ? 28.917 11.823 86.332 1.00 21.19 408 ALA A O 1
ATOM 3080 N N . LEU A 1 391 ? 30.504 13.023 87.445 1.00 16.32 409 LEU A N 1
ATOM 3081 C CA . LEU A 1 391 ? 30.523 12.189 88.640 1.00 16.66 409 LEU A CA 1
ATOM 3082 C C . LEU A 1 391 ? 29.202 12.354 89.409 1.00 24.14 409 LEU A C 1
ATOM 3083 O O . LEU A 1 391 ? 28.565 11.353 89.741 1.00 24.98 409 LEU A O 1
ATOM 3088 N N . VAL A 1 392 ? 28.738 13.616 89.586 1.00 21.65 410 VAL A N 1
ATOM 3089 C CA . VAL A 1 392 ? 27.456 13.922 90.243 1.00 20.83 410 VAL A CA 1
ATOM 3090 C C . VAL A 1 392 ? 26.280 13.237 89.477 1.00 24.67 410 VAL A C 1
ATOM 3091 O O . VAL A 1 392 ? 25.373 12.713 90.118 1.00 26.99 410 VAL A O 1
ATOM 3095 N N . ALA A 1 393 ? 26.358 13.169 88.152 1.00 19.61 411 ALA A N 1
ATOM 3096 C CA . ALA A 1 393 ? 25.320 12.603 87.272 1.00 20.60 411 ALA A CA 1
ATOM 3097 C C . ALA A 1 393 ? 25.061 11.105 87.505 1.00 25.94 411 ALA A C 1
ATOM 3098 O O . ALA A 1 393 ? 23.983 10.613 87.178 1.00 25.52 411 ALA A O 1
ATOM 3100 N N . TYR A 1 394 ? 26.046 10.390 88.071 1.00 23.52 412 TYR A N 1
ATOM 3101 C CA . TYR A 1 394 ? 25.953 8.974 88.403 1.00 21.92 412 TYR A CA 1
ATOM 3102 C C . TYR A 1 394 ? 25.481 8.744 89.836 1.00 25.14 412 TYR A C 1
ATOM 3103 O O . TYR A 1 394 ? 25.165 7.602 90.182 1.00 25.07 412 TYR A O 1
ATOM 3112 N N . SER A 1 395 ? 25.488 9.796 90.687 1.00 20.45 413 SER A N 1
ATOM 3113 C CA . SER A 1 395 ? 25.215 9.650 92.115 1.00 20.27 413 SER A CA 1
ATOM 3114 C C . SER A 1 395 ? 23.778 9.893 92.519 1.00 24.79 413 SER A C 1
ATOM 3115 O O . SER A 1 395 ? 22.937 10.239 91.704 1.00 26.51 413 SER A O 1
ATOM 3118 N N . LYS A 1 396 ? 23.547 9.791 93.822 1.00 20.49 414 LYS A N 1
ATOM 3119 C CA . LYS A 1 396 ? 22.330 10.059 94.575 1.00 20.14 414 LYS A CA 1
ATOM 3120 C C . LYS A 1 396 ? 21.865 11.528 94.349 1.00 24.61 414 LYS A C 1
ATOM 3121 O O . LYS A 1 396 ? 20.695 11.845 94.557 1.00 25.73 414 LYS A O 1
ATOM 3127 N N . TYR A 1 397 ? 22.778 12.406 93.909 1.00 21.11 415 TYR A N 1
ATOM 3128 C CA . TYR A 1 397 ? 22.498 13.820 93.678 1.00 21.25 415 TYR A CA 1
ATOM 3129 C C . TYR A 1 397 ? 22.275 14.172 92.209 1.00 26.20 415 TYR A C 1
ATOM 3130 O O . TYR A 1 397 ? 22.250 15.360 91.861 1.00 27.73 415 TYR A O 1
ATOM 3139 N N . LYS A 1 398 ? 22.032 13.158 91.365 1.00 20.96 416 LYS A N 1
ATOM 3140 C CA . LYS A 1 398 ? 21.871 13.323 89.925 1.00 19.15 416 LYS A CA 1
ATOM 3141 C C . LYS A 1 398 ? 20.713 14.219 89.501 1.00 27.69 416 LYS A C 1
ATOM 3142 O O . LYS A 1 398 ? 20.716 14.687 88.359 1.00 30.98 416 LYS A O 1
ATOM 3148 N N . ASN A 1 399 ? 19.723 14.431 90.369 1.00 23.89 417 ASN A N 1
ATOM 3149 C CA . ASN A 1 399 ? 18.512 15.180 90.033 1.00 23.86 417 ASN A CA 1
ATOM 3150 C C . ASN A 1 399 ? 18.551 16.619 90.486 1.00 29.34 417 ASN A C 1
ATOM 3151 O O . ASN A 1 399 ? 17.686 17.403 90.078 1.00 30.29 417 ASN A O 1
ATOM 3156 N N . TRP A 1 400 ? 19.539 16.971 91.319 1.00 26.16 418 TRP A N 1
ATOM 3157 C CA . TRP A 1 400 ? 19.723 18.327 91.808 1.00 26.05 418 TRP A CA 1
ATOM 3158 C C . TRP A 1 400 ? 20.465 19.183 90.782 1.00 31.57 418 TRP A C 1
ATOM 3159 O O . TRP A 1 400 ? 21.609 18.873 90.436 1.00 31.50 418 TRP A O 1
ATOM 3170 N N . PRO A 1 401 ? 19.825 20.273 90.284 1.00 29.70 419 PRO A N 1
ATOM 3171 C CA . PRO A 1 401 ? 20.486 21.134 89.294 1.00 29.73 419 PRO A CA 1
ATOM 3172 C C . PRO A 1 401 ? 21.654 21.919 89.896 1.00 31.92 419 PRO A C 1
ATOM 3173 O O . PRO A 1 401 ? 21.513 22.531 90.963 1.00 31.40 419 PRO A O 1
ATOM 3177 N N . ASN A 1 402 ? 22.826 21.837 89.219 1.00 27.28 420 ASN A N 1
ATOM 3178 C CA . ASN A 1 402 ? 24.095 22.479 89.563 1.00 26.30 420 ASN A CA 1
ATOM 3179 C C . ASN A 1 402 ? 24.581 22.081 90.966 1.00 26.92 420 ASN A C 1
ATOM 3180 O O . ASN A 1 402 ? 25.150 22.906 91.678 1.00 26.31 420 ASN A O 1
ATOM 3185 N N . PHE A 1 403 ? 24.401 20.794 91.343 1.00 22.86 421 PHE A N 1
ATOM 3186 C CA . PHE A 1 403 ? 24.796 20.262 92.657 1.00 19.88 421 PHE A CA 1
ATOM 3187 C C . PHE A 1 403 ? 26.250 20.541 92.954 1.00 23.93 421 PHE A C 1
ATOM 3188 O O . PHE A 1 403 ? 27.122 20.221 92.147 1.00 26.06 421 PHE A O 1
ATOM 3196 N N . GLY A 1 404 ? 26.484 21.126 94.119 1.00 18.01 422 GLY A N 1
ATOM 3197 C CA . GLY A 1 404 ? 27.798 21.438 94.660 1.00 17.05 422 GLY A CA 1
ATOM 3198 C C . GLY A 1 404 ? 28.603 22.480 93.916 1.00 22.41 422 GLY A C 1
ATOM 3199 O O . GLY A 1 404 ? 29.801 22.588 94.141 1.00 21.14 422 GLY A O 1
ATOM 3200 N N . ASN A 1 405 ? 27.962 23.248 93.031 1.00 21.65 423 ASN A N 1
ATOM 3201 C CA . ASN A 1 405 ? 28.613 24.219 92.163 1.00 21.29 423 ASN A CA 1
ATOM 3202 C C . ASN A 1 405 ? 28.459 25.674 92.605 1.00 25.39 423 ASN A C 1
ATOM 3203 O O . ASN A 1 405 ? 29.116 26.536 92.013 1.00 24.31 423 ASN A O 1
ATOM 3208 N N . SER A 1 406 ? 27.615 25.958 93.622 1.00 21.92 424 SER A N 1
ATOM 3209 C CA . SER A 1 406 ? 27.410 27.332 94.105 1.00 22.32 424 SER A CA 1
ATOM 3210 C C . SER A 1 406 ? 28.554 27.785 95.007 1.00 26.31 424 SER A C 1
ATOM 3211 O O . SER A 1 406 ? 29.201 26.965 95.674 1.00 25.35 424 SER A O 1
ATOM 3214 N N . ALA A 1 407 ? 28.815 29.097 95.001 1.00 24.25 425 ALA A N 1
ATOM 3215 C CA . ALA A 1 407 ? 29.872 29.726 95.796 1.00 23.48 425 ALA A CA 1
ATOM 3216 C C . ALA A 1 407 ? 29.558 29.610 97.280 1.00 28.09 425 ALA A C 1
ATOM 3217 O O . ALA A 1 407 ? 30.409 29.161 98.064 1.00 27.90 425 ALA A O 1
ATOM 3219 N N . GLU A 1 408 ? 28.315 29.951 97.641 1.00 25.22 426 GLU A N 1
ATOM 3220 C CA . GLU A 1 408 ? 27.825 29.966 99.008 1.00 25.99 426 GLU A CA 1
ATOM 3221 C C . GLU A 1 408 ? 26.901 28.794 99.376 1.00 29.17 426 GLU A C 1
ATOM 3222 O O . GLU A 1 408 ? 26.231 28.203 98.530 1.00 29.63 426 GLU A O 1
ATOM 3228 N N . GLY A 1 409 ? 26.854 28.510 100.669 1.00 24.12 427 GLY A N 1
ATOM 3229 C CA . GLY A 1 409 ? 26.012 27.485 101.261 1.00 22.06 427 GLY A CA 1
ATOM 3230 C C . GLY A 1 409 ? 26.154 27.457 102.770 1.00 27.22 427 GLY A C 1
ATOM 3231 O O . GLY A 1 409 ? 27.127 27.991 103.316 1.00 26.60 427 GLY A O 1
ATOM 3232 N N . ASN A 1 410 ? 25.174 26.849 103.460 1.00 24.04 428 ASN A N 1
ATOM 3233 C CA . ASN A 1 410 ? 25.247 26.726 104.922 1.00 23.91 428 ASN A CA 1
ATOM 3234 C C . ASN A 1 410 ? 26.075 25.513 105.272 1.00 29.07 428 ASN A C 1
ATOM 3235 O O . ASN A 1 410 ? 26.310 24.654 104.411 1.00 29.73 428 ASN A O 1
ATOM 3240 N N . ILE A 1 411 ? 26.503 25.433 106.530 1.00 23.72 429 ILE A N 1
ATOM 3241 C CA . ILE A 1 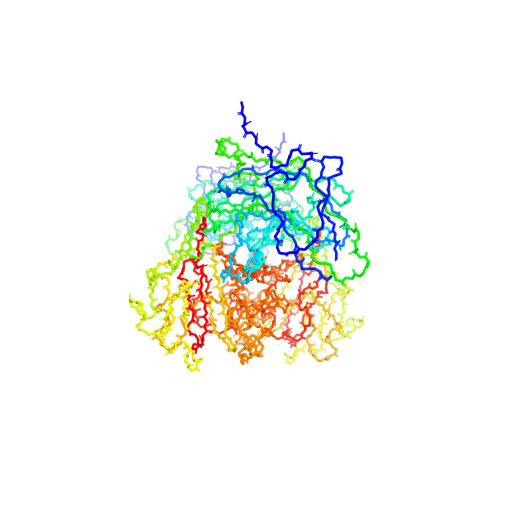411 ? 27.217 24.291 107.089 1.00 21.35 429 ILE A CA 1
ATOM 3242 C C . ILE A 1 411 ? 26.175 23.587 107.992 1.00 23.36 429 ILE A C 1
ATOM 3243 O O . ILE A 1 411 ? 25.298 24.228 108.569 1.00 21.32 429 ILE A O 1
ATOM 3248 N N . LEU A 1 412 ? 26.204 22.274 107.983 1.00 20.79 430 LEU A N 1
ATOM 3249 C CA . LEU A 1 412 ? 25.215 21.400 108.608 1.00 20.53 430 LEU A CA 1
ATOM 3250 C C . LEU A 1 412 ? 25.863 20.280 109.378 1.00 25.07 430 LEU A C 1
ATOM 3251 O O . LEU A 1 412 ? 26.863 19.700 108.941 1.00 21.47 430 LEU A O 1
ATOM 3256 N N . LEU A 1 413 ? 25.198 19.902 110.468 1.00 25.72 431 LEU A N 1
ATOM 3257 C CA . LEU A 1 413 ? 25.513 18.732 111.297 1.00 25.11 431 LEU A CA 1
ATOM 3258 C C . LEU A 1 413 ? 24.302 17.812 111.202 1.00 29.80 431 LEU A C 1
ATOM 3259 O O . LEU A 1 413 ? 23.164 18.244 111.411 1.00 30.75 431 LEU A O 1
ATOM 3264 N N . GLN A 1 414 ? 24.547 16.577 110.784 1.00 25.24 432 GLN A N 1
ATOM 3265 C CA . GLN A 1 414 ? 23.512 15.601 110.467 1.00 24.58 432 GLN A CA 1
ATOM 3266 C C . GLN A 1 414 ? 22.979 14.772 111.634 1.00 27.85 432 GLN A C 1
ATOM 3267 O O . GLN A 1 414 ? 23.732 14.217 112.437 1.00 27.69 432 GLN A O 1
ATOM 3273 N N . ASP A 1 415 ? 21.662 14.617 111.616 1.00 24.05 433 ASP A N 1
ATOM 3274 C CA . ASP A 1 415 ? 20.884 13.730 112.444 1.00 25.34 433 ASP A CA 1
ATOM 3275 C C . ASP A 1 415 ? 20.698 12.440 111.666 1.00 29.41 433 ASP A C 1
ATOM 3276 O O . ASP A 1 415 ? 19.910 12.379 110.698 1.00 27.09 433 ASP A O 1
ATOM 3281 N N . HIS A 1 416 ? 21.438 11.407 112.052 1.00 27.17 434 HIS A N 1
ATOM 3282 C CA . HIS A 1 416 ? 21.173 10.142 111.375 1.00 26.82 434 HIS A CA 1
ATOM 3283 C C . HIS A 1 416 ? 20.656 9.114 112.413 1.00 34.08 434 HIS A C 1
ATOM 3284 O O . HIS A 1 416 ? 20.845 7.907 112.253 1.00 34.68 434 HIS A O 1
ATOM 3291 N N . GLY A 1 417 ? 19.963 9.637 113.436 1.00 31.11 435 GLY A N 1
ATOM 3292 C CA . GLY A 1 417 ? 19.299 8.886 114.483 1.00 32.29 435 GLY A CA 1
ATOM 3293 C C . GLY A 1 417 ? 20.195 8.086 115.401 1.00 36.29 435 GLY A C 1
ATOM 3294 O O . GLY A 1 417 ? 19.703 7.202 116.127 1.00 36.13 435 GLY A O 1
ATOM 3295 N N . ASP A 1 418 ? 21.506 8.415 115.395 1.00 30.32 436 ASP A N 1
ATOM 3296 C CA . ASP A 1 418 ? 22.516 7.763 116.238 1.00 30.14 436 ASP A CA 1
ATOM 3297 C C . ASP A 1 418 ? 23.262 8.780 117.117 1.00 33.84 436 ASP A C 1
ATOM 3298 O O . ASP A 1 418 ? 23.347 9.973 116.793 1.00 32.27 436 ASP A O 1
ATOM 3303 N N . GLU A 1 419 ? 23.806 8.299 118.234 1.00 32.22 437 GLU A N 1
ATOM 3304 C CA . GLU A 1 419 ? 24.531 9.154 119.153 1.00 30.92 437 GLU A CA 1
ATOM 3305 C C . GLU A 1 419 ? 25.937 9.484 118.644 1.00 33.22 437 GLU A C 1
ATOM 3306 O O . GLU A 1 419 ? 26.806 8.600 118.517 1.00 32.55 437 GLU A O 1
ATOM 3312 N N . VAL A 1 420 ? 26.135 10.781 118.342 1.00 27.35 438 VAL A N 1
ATOM 3313 C CA . VAL A 1 420 ? 27.401 11.337 117.869 1.00 24.63 438 VAL A CA 1
ATOM 3314 C C . VAL A 1 420 ? 27.622 12.628 118.622 1.00 30.80 438 VAL A C 1
ATOM 3315 O O . VAL A 1 420 ? 26.661 13.377 118.864 1.00 30.22 438 VAL A O 1
ATOM 3319 N N . TRP A 1 421 ? 28.884 12.848 119.055 1.00 27.88 439 TRP A N 1
ATOM 3320 C CA . TRP A 1 421 ? 29.301 14.003 119.833 1.00 28.64 439 TRP A CA 1
ATOM 3321 C C . TRP A 1 421 ? 30.127 14.946 119.022 1.00 30.85 439 TRP A C 1
ATOM 3322 O O . TRP A 1 421 ? 30.972 14.520 118.224 1.00 30.38 439 TRP A O 1
ATOM 3333 N N . PHE A 1 422 ? 29.906 16.246 119.250 1.00 25.59 440 PHE A N 1
ATOM 3334 C CA . PHE A 1 422 ? 30.646 17.305 118.567 1.00 22.88 440 PHE A CA 1
ATOM 3335 C C . PHE A 1 422 ? 31.153 18.339 119.536 1.00 26.06 440 PHE A C 1
ATOM 3336 O O . PHE A 1 422 ? 30.494 18.633 120.519 1.00 26.78 440 PHE A O 1
ATOM 3344 N N . LYS A 1 423 ? 32.282 18.946 119.205 1.00 21.82 441 LYS A N 1
ATOM 3345 C CA . LYS A 1 423 ? 32.895 20.049 119.938 1.00 21.32 441 LYS A CA 1
ATOM 3346 C C . LYS A 1 423 ? 33.900 20.748 118.993 1.00 24.94 441 LYS A C 1
ATOM 3347 O O . LYS A 1 423 ? 34.220 20.233 117.904 1.00 19.46 441 LYS A O 1
ATOM 3353 N N . ASN A 1 424 ? 34.394 21.919 119.417 1.00 23.72 442 ASN A N 1
ATOM 3354 C CA . ASN A 1 424 ? 35.374 22.691 118.653 1.00 23.50 442 ASN A CA 1
ATOM 3355 C C . ASN A 1 424 ? 34.975 22.833 117.187 1.00 23.94 442 ASN A C 1
ATOM 3356 O O . ASN A 1 424 ? 35.745 22.463 116.303 1.00 20.15 442 ASN A O 1
ATOM 3361 N N . VAL A 1 425 ? 33.747 23.365 116.949 1.00 21.63 443 VAL A N 1
ATOM 3362 C CA . VAL A 1 425 ? 33.185 23.612 115.608 1.00 20.21 443 VAL A CA 1
ATOM 3363 C C . VAL A 1 425 ? 33.583 25.028 115.276 1.00 24.65 443 VAL A C 1
ATOM 3364 O O . VAL A 1 425 ? 33.008 25.978 115.824 1.00 26.88 443 VAL A O 1
ATOM 3368 N N . LYS A 1 426 ? 34.658 25.174 114.506 1.00 18.83 444 LYS A N 1
ATOM 3369 C CA . LYS A 1 426 ? 35.233 26.491 114.207 1.00 18.62 444 LYS A CA 1
ATOM 3370 C C . LYS A 1 426 ? 35.359 26.713 112.710 1.00 25.02 444 LYS A C 1
ATOM 3371 O O . LYS A 1 426 ? 35.398 25.758 111.932 1.00 25.37 444 LYS A O 1
ATOM 3377 N N . ILE A 1 427 ? 35.453 27.988 112.312 1.00 22.55 445 ILE A N 1
ATOM 3378 C CA . ILE A 1 427 ? 35.594 28.372 110.921 1.00 21.28 445 ILE A CA 1
ATOM 3379 C C . ILE A 1 427 ? 36.599 29.514 110.766 1.00 27.09 445 ILE A C 1
ATOM 3380 O O . ILE A 1 427 ? 36.626 30.464 111.559 1.00 26.23 445 ILE A O 1
ATOM 3385 N N . LYS A 1 428 ? 37.442 29.392 109.732 1.00 24.36 446 LYS A N 1
ATOM 3386 C CA . LYS A 1 428 ? 38.360 30.425 109.282 1.00 23.49 446 LYS A CA 1
ATOM 3387 C C . LYS A 1 428 ? 37.887 30.818 107.879 1.00 28.90 446 LYS A C 1
ATOM 3388 O O . LYS A 1 428 ? 38.140 30.075 106.922 1.00 28.78 446 LYS A O 1
ATOM 3394 N N . GLU A 1 429 ? 37.160 31.951 107.756 1.00 25.09 447 GLU A N 1
ATOM 3395 C CA . GLU A 1 429 ? 36.741 32.420 106.445 1.00 24.50 447 GLU A CA 1
ATOM 3396 C C . GLU A 1 429 ? 37.972 32.797 105.621 1.00 29.69 447 GLU A C 1
ATOM 3397 O O . GLU A 1 429 ? 38.926 33.367 106.172 1.00 30.54 447 GLU A O 1
ATOM 3403 N N . LEU A 1 430 ? 37.975 32.419 104.323 1.00 25.58 448 LEU A N 1
ATOM 3404 C CA . LEU A 1 430 ? 39.090 32.732 103.432 1.00 25.94 448 LEU A CA 1
ATOM 3405 C C . LEU A 1 430 ? 38.693 33.793 102.404 1.00 34.37 448 LEU A C 1
ATOM 3406 O O . LEU A 1 430 ? 37.495 34.053 102.221 1.00 34.62 448 LEU A O 1
ATOM 3411 N N . LYS A 1 431 ? 39.701 34.401 101.724 1.00 32.72 449 LYS A N 1
ATOM 3412 C CA . LYS A 1 431 ? 39.507 35.423 100.684 1.00 35.23 449 LYS A CA 1
ATOM 3413 C C . LYS A 1 431 ? 38.561 34.910 99.566 1.00 38.34 449 LYS A C 1
ATOM 3414 O O . LYS A 1 431 ? 38.520 33.678 99.308 1.00 26.97 449 LYS A O 1
ATOM 3421 N N . GLY B 1 1 ? 63.558 50.211 45.916 1.00 63.88 0 GLY B N 1
ATOM 3422 C CA . GLY B 1 1 ? 63.207 49.245 46.945 1.00 61.64 0 GLY B CA 1
ATOM 3423 C C . GLY B 1 1 ? 62.214 48.231 46.424 1.00 62.64 0 GLY B C 1
ATOM 3424 O O . GLY B 1 1 ? 62.387 47.710 45.311 1.00 62.14 0 GLY B O 1
ATOM 3425 N N . GLN B 1 2 ? 61.157 47.942 47.225 1.00 56.25 20 GLN B N 1
ATOM 3426 C CA . GLN B 1 2 ? 60.109 47.001 46.825 1.00 52.26 20 GLN B CA 1
ATOM 3427 C C . GLN B 1 2 ? 59.361 47.561 45.623 1.00 55.90 20 GLN B C 1
ATOM 3428 O O . GLN B 1 2 ? 59.008 48.750 45.598 1.00 56.88 20 GLN B O 1
ATOM 3434 N N . THR B 1 3 ? 59.172 46.711 44.610 1.00 50.51 21 THR B N 1
ATOM 3435 C CA . THR B 1 3 ? 58.468 47.072 43.390 1.00 49.18 21 THR B CA 1
ATOM 3436 C C . THR B 1 3 ? 57.007 46.664 43.556 1.00 48.30 21 THR B C 1
ATOM 3437 O O . THR B 1 3 ? 56.697 45.465 43.633 1.00 46.14 21 THR B O 1
ATOM 3441 N N . TRP B 1 4 ? 56.125 47.675 43.643 1.00 43.78 22 TRP B N 1
ATOM 3442 C CA . TRP B 1 4 ? 54.665 47.531 43.714 1.00 41.95 22 TRP B CA 1
ATOM 3443 C C . TRP B 1 4 ? 54.033 47.918 42.377 1.00 47.25 22 TRP B C 1
ATOM 3444 O O . TRP B 1 4 ? 54.414 48.925 41.773 1.00 48.43 22 TRP B O 1
ATOM 3455 N N . GLU B 1 5 ? 53.056 47.132 41.934 1.00 43.26 23 GLU B N 1
ATOM 3456 C CA . GLU B 1 5 ? 52.302 47.399 40.713 1.00 44.28 23 GLU B CA 1
ATOM 3457 C C . GLU B 1 5 ? 50.856 47.680 41.080 1.00 44.70 23 GLU B C 1
ATOM 3458 O O . GLU B 1 5 ? 50.270 46.891 41.811 1.00 43.33 23 GLU B O 1
ATOM 3464 N N . PRO B 1 6 ? 50.257 48.810 40.671 1.00 40.94 24 PRO B N 1
ATOM 3465 C CA . PRO B 1 6 ? 48.838 49.023 41.016 1.00 41.01 24 PRO B CA 1
ATOM 3466 C C . PRO B 1 6 ? 47.926 48.140 40.155 1.00 44.87 24 PRO B C 1
ATOM 3467 O O . PRO B 1 6 ? 48.114 48.048 38.939 1.00 46.71 24 PRO B O 1
ATOM 3471 N N . LEU B 1 7 ? 46.974 47.450 40.797 1.00 40.50 25 LEU B N 1
ATOM 3472 C CA . LEU B 1 7 ? 46.002 46.598 40.112 1.00 40.56 25 LEU B CA 1
ATOM 3473 C C . LEU B 1 7 ? 44.857 47.463 39.585 1.00 46.88 25 LEU B C 1
ATOM 3474 O O . LEU B 1 7 ? 44.250 47.144 38.563 1.00 47.17 25 LEU B O 1
ATOM 3479 N N . PHE B 1 8 ? 44.610 48.587 40.283 1.00 44.28 26 PHE B N 1
ATOM 3480 C CA . PHE B 1 8 ? 43.640 49.622 39.955 1.00 45.04 26 PHE B CA 1
ATOM 3481 C C . PHE B 1 8 ? 44.399 50.943 39.900 1.00 50.55 26 PHE B C 1
ATOM 3482 O O . PHE B 1 8 ? 45.080 51.307 40.875 1.00 48.72 26 PHE B O 1
ATOM 3490 N N . ASN B 1 9 ? 44.309 51.644 38.741 1.00 49.13 27 ASN B N 1
ATOM 3491 C CA . ASN B 1 9 ? 45.024 52.899 38.518 1.00 50.02 27 ASN B CA 1
ATOM 3492 C C . ASN B 1 9 ? 44.328 54.134 39.173 1.00 54.65 27 ASN B C 1
ATOM 3493 O O . ASN B 1 9 ? 44.913 55.220 39.160 1.00 57.76 27 ASN B O 1
ATOM 3498 N N . GLY B 1 10 ? 43.120 53.967 39.712 1.00 47.51 28 GLY B N 1
ATOM 3499 C CA . GLY B 1 10 ? 42.398 55.050 40.374 1.00 47.79 28 GLY B CA 1
ATOM 3500 C C . GLY B 1 10 ? 41.500 55.918 39.510 1.00 54.04 28 GLY B C 1
ATOM 3501 O O . GLY B 1 10 ? 40.658 56.664 40.037 1.00 54.30 28 GLY B O 1
ATOM 3502 N N . LYS B 1 11 ? 41.672 55.839 38.174 1.00 50.97 29 LYS B N 1
ATOM 3503 C CA . LYS B 1 11 ? 40.911 56.657 37.235 1.00 52.27 29 LYS B CA 1
ATOM 3504 C C . LYS B 1 11 ? 39.804 55.850 36.498 1.00 57.00 29 LYS B C 1
ATOM 3505 O O . LYS B 1 11 ? 38.676 56.309 36.423 1.00 57.96 29 LYS B O 1
ATOM 3507 N N . ASN B 1 12 ? 40.122 54.660 35.977 1.00 53.61 30 ASN B N 1
ATOM 3508 C CA . ASN B 1 12 ? 39.207 53.786 35.229 1.00 52.76 30 ASN B CA 1
ATOM 3509 C C . ASN B 1 12 ? 39.374 52.302 35.676 1.00 53.66 30 ASN B C 1
ATOM 3510 O O . ASN B 1 12 ? 40.142 52.023 36.604 1.00 50.39 30 ASN B O 1
ATOM 3515 N N . LEU B 1 13 ? 38.670 51.367 34.993 1.00 50.84 31 LEU B N 1
ATOM 3516 C CA . LEU B 1 13 ? 38.691 49.940 35.306 1.00 48.85 31 LEU B CA 1
ATOM 3517 C C . LEU B 1 13 ? 39.610 49.118 34.363 1.00 53.60 31 LEU B C 1
ATOM 3518 O O . LEU B 1 13 ? 39.422 47.901 34.239 1.00 52.68 31 LEU B O 1
ATOM 3523 N N . LYS B 1 14 ? 40.648 49.762 33.772 1.00 51.74 32 LYS B N 1
ATOM 3524 C CA . LYS B 1 14 ? 41.663 49.073 32.959 1.00 51.85 32 LYS B CA 1
ATOM 3525 C C . LYS B 1 14 ? 42.375 48.001 33.844 1.00 54.50 32 LYS B C 1
ATOM 3526 O O . LYS B 1 14 ? 42.772 48.297 34.977 1.00 52.32 32 LYS B O 1
ATOM 3528 N N . GLY B 1 15 ? 42.466 46.770 33.331 1.00 51.20 33 GLY B N 1
ATOM 3529 C CA . GLY B 1 15 ? 43.049 45.623 34.024 1.00 48.73 33 GLY B CA 1
ATOM 3530 C C . GLY B 1 15 ? 42.038 44.728 34.732 1.00 51.52 33 GLY B C 1
ATOM 3531 O O . GLY B 1 15 ? 42.426 43.799 35.444 1.00 49.36 33 GLY B O 1
ATOM 3532 N N . TRP B 1 16 ? 40.732 44.977 34.523 1.00 49.27 34 TRP B N 1
ATOM 3533 C CA . TRP B 1 16 ? 39.645 44.240 35.169 1.00 48.51 34 TRP B CA 1
ATOM 3534 C C . TRP B 1 16 ? 38.557 43.794 34.165 1.00 53.21 34 TRP B C 1
ATOM 3535 O O . TRP B 1 16 ? 38.361 44.451 33.134 1.00 54.98 34 TRP B O 1
ATOM 3546 N N . LYS B 1 17 ? 37.827 42.700 34.503 1.00 47.42 35 LYS B N 1
ATOM 3547 C CA . LYS B 1 17 ? 36.703 42.115 33.747 1.00 47.41 35 LYS B CA 1
ATOM 3548 C C . LYS B 1 17 ? 35.602 41.662 34.734 1.00 51.43 35 LYS B C 1
ATOM 3549 O O . LYS B 1 17 ? 35.922 41.030 35.749 1.00 50.33 35 LYS B O 1
ATOM 3551 N N . LYS B 1 18 ? 34.322 42.017 34.466 1.00 48.12 36 LYS B N 1
ATOM 3552 C CA . LYS B 1 18 ? 33.198 41.593 35.313 1.00 47.37 36 LYS B CA 1
ATOM 3553 C C . LYS B 1 18 ? 32.801 40.175 34.920 1.00 52.54 36 LYS B C 1
ATOM 3554 O O . LYS B 1 18 ? 32.649 39.884 33.731 1.00 53.25 36 LYS B O 1
ATOM 3556 N N . LEU B 1 19 ? 32.701 39.278 35.925 1.00 47.40 37 LEU B N 1
ATOM 3557 C CA . LEU B 1 19 ? 32.393 37.864 35.751 1.00 45.88 37 LEU B CA 1
ATOM 3558 C C . LEU B 1 19 ? 31.150 37.465 36.533 1.00 51.81 37 LEU B C 1
ATOM 3559 O O . LEU B 1 19 ? 30.908 38.016 37.615 1.00 51.53 37 LEU B O 1
ATOM 3564 N N . ASN B 1 20 ? 30.385 36.477 35.995 1.00 50.52 38 ASN B N 1
ATOM 3565 C CA . ASN B 1 20 ? 29.160 35.883 36.553 1.00 52.28 38 ASN B CA 1
ATOM 3566 C C . ASN B 1 20 ? 27.987 36.895 36.634 1.00 62.67 38 ASN B C 1
ATOM 3567 O O . ASN B 1 20 ? 27.270 37.076 35.645 1.00 65.56 38 ASN B O 1
ATOM 3572 N N . GLY B 1 21 ? 27.803 37.515 37.802 1.00 60.03 39 GLY B N 1
ATOM 3573 C CA . GLY B 1 21 ? 26.745 38.482 38.075 1.00 61.11 39 GLY B CA 1
ATOM 3574 C C . GLY B 1 21 ? 26.825 39.778 37.293 1.00 66.20 39 GLY B C 1
ATOM 3575 O O . GLY B 1 21 ? 27.778 40.007 36.537 1.00 65.61 39 GLY B O 1
ATOM 3576 N N . LYS B 1 22 ? 25.809 40.640 37.485 1.00 64.17 40 LYS B N 1
ATOM 3577 C CA . LYS B 1 22 ? 25.658 41.904 36.763 1.00 65.08 40 LYS B CA 1
ATOM 3578 C C . LYS B 1 22 ? 25.652 43.145 37.693 1.00 67.63 40 LYS B C 1
ATOM 3579 O O . LYS B 1 22 ? 25.168 44.209 37.292 1.00 68.44 40 LYS B O 1
ATOM 3585 N N . ALA B 1 23 ? 26.242 43.029 38.897 1.00 61.64 41 ALA B N 1
ATOM 3586 C CA . ALA B 1 23 ? 26.349 44.161 39.828 1.00 60.43 41 ALA B CA 1
ATOM 3587 C C . ALA B 1 23 ? 27.341 45.205 39.289 1.00 62.75 41 ALA B C 1
ATOM 3588 O O . ALA B 1 23 ? 28.277 44.862 38.559 1.00 61.06 41 ALA B O 1
ATOM 3590 N N . GLU B 1 24 ? 27.133 46.474 39.642 1.00 59.27 42 GLU B N 1
ATOM 3591 C CA . GLU B 1 24 ? 27.976 47.565 39.170 1.00 58.79 42 GLU B CA 1
ATOM 3592 C C . GLU B 1 24 ? 29.217 47.827 40.041 1.00 59.79 42 GLU B C 1
ATOM 3593 O O . GLU B 1 24 ? 29.223 47.578 41.250 1.00 57.90 42 GLU B O 1
ATOM 3599 N N . TYR B 1 25 ? 30.281 48.308 39.374 1.00 55.07 43 TYR B N 1
ATOM 3600 C CA . TYR B 1 25 ? 31.558 48.721 39.952 1.00 52.55 43 TYR B CA 1
ATOM 3601 C C . TYR B 1 25 ? 31.802 50.124 39.436 1.00 55.96 43 TYR B C 1
ATOM 3602 O O . TYR B 1 25 ? 32.016 50.309 38.230 1.00 56.70 43 TYR B O 1
ATOM 3611 N N . LYS B 1 26 ? 31.643 51.118 40.327 1.00 50.75 44 LYS B N 1
ATOM 3612 C CA . LYS B 1 26 ? 31.791 52.544 40.017 1.00 50.84 44 LYS B CA 1
ATOM 3613 C C . LYS B 1 26 ? 33.029 53.093 40.727 1.00 51.63 44 LYS B C 1
ATOM 3614 O O . LYS B 1 26 ? 33.423 52.548 41.760 1.00 47.85 44 LYS B O 1
ATOM 3620 N N . ILE B 1 27 ? 33.643 54.162 40.180 1.00 49.49 45 ILE B N 1
ATOM 3621 C CA . ILE B 1 27 ? 34.840 54.755 40.800 1.00 48.45 45 ILE B CA 1
ATOM 3622 C C . ILE B 1 27 ? 34.426 56.056 41.500 1.00 53.01 45 ILE B C 1
ATOM 3623 O O . ILE B 1 27 ? 33.918 56.991 40.861 1.00 52.84 45 ILE B O 1
ATOM 3628 N N . VAL B 1 28 ? 34.591 56.055 42.844 1.00 48.49 46 VAL B N 1
ATOM 3629 C CA . VAL B 1 28 ? 34.251 57.154 43.750 1.00 48.89 46 VAL B CA 1
ATOM 3630 C C . VAL B 1 28 ? 35.502 57.480 44.576 1.00 54.88 46 VAL B C 1
ATOM 3631 O O . VAL B 1 28 ? 36.005 56.618 45.300 1.00 51.32 46 VAL B O 1
ATOM 3635 N N . ASP B 1 29 ? 36.019 58.722 44.416 1.00 56.33 47 ASP B N 1
ATOM 3636 C CA . ASP B 1 29 ? 37.217 59.284 45.074 1.00 57.03 47 ASP B CA 1
ATOM 3637 C C . ASP B 1 29 ? 38.389 58.269 45.150 1.00 57.36 47 ASP B C 1
ATOM 3638 O O . ASP B 1 29 ? 38.924 58.003 46.233 1.00 54.91 47 ASP B O 1
ATOM 3643 N N . GLY B 1 30 ? 38.762 57.748 43.974 1.00 52.91 48 GLY B N 1
ATOM 3644 C CA . GLY B 1 30 ? 39.852 56.799 43.776 1.00 50.90 48 GLY B CA 1
ATOM 3645 C C . GLY B 1 30 ? 39.666 55.421 44.381 1.00 53.14 48 GLY B C 1
ATOM 3646 O O . GLY B 1 30 ? 40.650 54.746 44.693 1.00 50.69 48 GLY B O 1
ATOM 3647 N N . ALA B 1 31 ? 38.406 54.982 44.525 1.00 50.32 49 ALA B N 1
ATOM 3648 C CA . ALA B 1 31 ? 38.070 53.671 45.067 1.00 48.17 49 ALA B CA 1
ATOM 3649 C C . ALA B 1 31 ? 37.087 52.951 44.163 1.00 50.73 49 ALA B C 1
ATOM 3650 O O . ALA B 1 31 ? 36.197 53.594 43.611 1.00 52.62 49 ALA B O 1
ATOM 3652 N N . ILE B 1 32 ? 37.237 51.624 44.018 1.00 44.49 50 ILE B N 1
ATOM 3653 C CA . ILE B 1 32 ? 36.284 50.785 43.280 1.00 44.21 50 ILE B CA 1
ATOM 3654 C C . ILE B 1 32 ? 35.143 50.551 44.249 1.00 49.85 50 ILE B C 1
ATOM 3655 O O . ILE B 1 32 ? 35.391 50.120 45.382 1.00 49.83 50 ILE B O 1
ATOM 3660 N N . VAL B 1 33 ? 33.915 50.893 43.846 1.00 46.64 51 VAL B N 1
ATOM 3661 C CA . VAL B 1 33 ? 32.745 50.732 44.697 1.00 46.40 51 VAL B CA 1
ATOM 3662 C C . VAL B 1 33 ? 31.841 49.684 44.054 1.00 52.47 51 VAL B C 1
ATOM 3663 O O . VAL B 1 33 ? 31.322 49.905 42.955 1.00 54.84 51 VAL B O 1
ATOM 3667 N N . GLY B 1 34 ? 31.696 48.546 44.728 1.00 47.75 52 GLY B N 1
ATOM 3668 C CA . GLY B 1 34 ? 30.795 47.473 44.319 1.00 47.46 52 GLY B CA 1
ATOM 3669 C C . GLY B 1 34 ? 29.414 47.779 44.873 1.00 50.84 52 GLY B C 1
ATOM 3670 O O . GLY B 1 34 ? 29.305 48.107 46.048 1.00 49.07 52 GLY B O 1
ATOM 3671 N N . ILE B 1 35 ? 28.366 47.760 44.037 1.00 49.73 53 ILE B N 1
ATOM 3672 C CA . ILE B 1 35 ? 26.995 48.095 44.464 1.00 51.73 53 ILE B CA 1
ATOM 3673 C C . ILE B 1 35 ? 26.095 46.839 44.414 1.00 58.03 53 ILE B C 1
ATOM 3674 O O . ILE B 1 35 ? 25.945 46.244 43.344 1.00 59.04 53 ILE B O 1
ATOM 3679 N N . SER B 1 36 ? 25.463 46.471 45.563 1.00 54.70 54 SER B N 1
ATOM 3680 C CA . SER B 1 36 ? 24.553 45.321 45.687 1.00 55.52 54 SER B CA 1
ATOM 3681 C C . SER B 1 36 ? 23.331 45.504 44.763 1.00 65.60 54 SER B C 1
ATOM 3682 O O . SER B 1 36 ? 22.940 46.645 44.499 1.00 67.21 54 SER B O 1
ATOM 3685 N N . LYS B 1 37 ? 22.771 44.405 44.216 1.00 64.82 55 LYS B N 1
ATOM 3686 C CA . LYS B 1 37 ? 21.663 44.527 43.269 1.00 68.01 55 LYS B CA 1
ATOM 3687 C C . LYS B 1 37 ? 20.391 43.851 43.795 1.00 77.28 55 LYS B C 1
ATOM 3688 O O . LYS B 1 37 ? 19.847 44.315 44.789 1.00 79.03 55 LYS B O 1
ATOM 3700 N N . GLY B 1 39 ? 18.257 39.895 42.164 1.00 78.49 57 GLY B N 1
ATOM 3701 C CA . GLY B 1 39 ? 18.014 38.989 41.046 1.00 79.23 57 GLY B CA 1
ATOM 3702 C C . GLY B 1 39 ? 19.236 38.655 40.212 1.00 78.57 57 GLY B C 1
ATOM 3703 O O . GLY B 1 39 ? 19.113 38.103 39.117 1.00 79.83 57 GLY B O 1
ATOM 3704 N N . THR B 1 40 ? 20.419 39.010 40.707 1.00 70.32 58 THR B N 1
ATOM 3705 C CA . THR B 1 40 ? 21.680 38.719 40.038 1.00 67.29 58 THR B CA 1
ATOM 3706 C C . THR B 1 40 ? 22.502 37.838 40.998 1.00 66.96 58 THR B C 1
ATOM 3707 O O . THR B 1 40 ? 22.400 38.022 42.219 1.00 65.19 58 THR B O 1
ATOM 3711 N N . PRO B 1 41 ? 23.309 36.871 40.488 1.00 60.87 59 PRO B N 1
ATOM 3712 C CA . PRO B 1 41 ? 24.128 36.061 41.404 1.00 57.61 59 PRO B CA 1
ATOM 3713 C C . PRO B 1 41 ? 25.368 36.839 41.870 1.00 56.34 59 PRO B C 1
ATOM 3714 O O . PRO B 1 41 ? 25.482 38.042 41.594 1.00 55.32 59 PRO B O 1
ATOM 3718 N N . ASN B 1 42 ? 26.289 36.164 42.601 1.00 48.53 60 ASN B N 1
ATOM 3719 C CA . ASN B 1 42 ? 27.536 36.776 43.031 1.00 45.14 60 ASN B CA 1
ATOM 3720 C C . ASN B 1 42 ? 28.271 37.352 41.800 1.00 49.68 60 ASN B C 1
ATOM 3721 O O . ASN B 1 42 ? 28.318 36.701 40.738 1.00 49.78 60 ASN B O 1
ATOM 3726 N N . THR B 1 43 ? 28.779 38.600 41.930 1.00 44.57 61 THR B N 1
ATOM 3727 C CA . THR B 1 43 ? 29.520 39.296 40.878 1.00 42.43 61 THR B CA 1
ATOM 3728 C C . THR B 1 43 ? 30.988 39.421 41.299 1.00 44.17 61 THR B C 1
ATOM 3729 O O . THR B 1 43 ? 31.302 39.655 42.477 1.00 42.18 61 THR B O 1
ATOM 3733 N N . PHE B 1 44 ? 31.885 39.258 40.315 1.00 39.78 62 PHE B N 1
ATOM 3734 C CA . PHE B 1 44 ? 33.303 39.346 40.528 1.00 37.67 62 PHE B CA 1
ATOM 3735 C C . PHE B 1 44 ? 33.942 40.269 39.500 1.00 43.88 62 PHE B C 1
ATOM 3736 O O . PHE B 1 44 ? 33.720 40.105 38.300 1.00 45.23 62 PHE B O 1
ATOM 3744 N N . LEU B 1 45 ? 34.719 41.252 39.976 1.00 40.28 63 LEU B N 1
ATOM 3745 C CA . LEU B 1 45 ? 35.536 42.123 39.128 1.00 40.35 63 LEU B CA 1
ATOM 3746 C C . LEU B 1 45 ? 36.933 41.533 39.178 1.00 42.39 63 LEU B C 1
ATOM 3747 O O . LEU B 1 45 ? 37.635 41.690 40.182 1.00 41.44 63 LEU B O 1
ATOM 3752 N N . ALA B 1 46 ? 37.280 40.749 38.161 1.00 37.77 64 ALA B N 1
ATOM 3753 C CA . ALA B 1 46 ? 38.531 40.009 38.153 1.00 36.31 64 ALA B CA 1
ATOM 3754 C C . ALA B 1 46 ? 39.610 40.667 37.350 1.00 43.25 64 ALA B C 1
ATOM 3755 O O . ALA B 1 46 ? 39.332 41.214 36.280 1.00 47.12 64 ALA B O 1
ATOM 3757 N N . THR B 1 47 ? 40.866 40.549 37.833 1.00 38.24 65 THR B N 1
ATOM 3758 C CA . THR B 1 47 ? 42.066 41.025 37.142 1.00 38.19 65 THR B CA 1
ATOM 3759 C C . THR B 1 47 ? 42.181 40.285 35.799 1.00 45.36 65 THR B C 1
ATOM 3760 O O . THR B 1 47 ? 41.858 39.101 35.709 1.00 45.63 65 THR B O 1
ATOM 3764 N N . THR B 1 48 ? 42.640 40.975 34.762 1.00 44.03 66 THR B N 1
ATOM 3765 C CA . THR B 1 48 ? 42.773 40.376 33.429 1.00 44.80 66 THR B CA 1
ATOM 3766 C C . THR B 1 48 ? 44.080 39.573 33.315 1.00 47.64 66 THR B C 1
ATOM 3767 O O . THR B 1 48 ? 44.341 38.956 32.283 1.00 48.00 66 THR B O 1
ATOM 3771 N N . LYS B 1 49 ? 44.856 39.532 34.412 1.00 43.10 67 LYS B N 1
ATOM 3772 C CA . LYS B 1 49 ? 46.119 38.823 34.540 1.00 41.03 67 LYS B CA 1
ATOM 3773 C C . LYS B 1 49 ? 46.022 37.781 35.626 1.00 41.56 67 LYS B C 1
ATOM 3774 O O . LYS B 1 49 ? 45.323 37.990 36.625 1.00 35.47 67 LYS B O 1
ATOM 3780 N N . ASN B 1 50 ? 46.772 36.674 35.458 1.00 41.18 68 ASN B N 1
ATOM 3781 C CA . ASN B 1 50 ? 46.870 35.636 36.480 1.00 40.42 68 ASN B CA 1
ATOM 3782 C C . ASN B 1 50 ? 48.108 35.881 37.330 1.00 43.34 68 ASN B C 1
ATOM 3783 O O . ASN B 1 50 ? 49.128 36.369 36.830 1.00 43.37 68 ASN B O 1
ATOM 3788 N N . TYR B 1 51 ? 47.999 35.565 38.622 1.00 38.16 69 TYR B N 1
ATOM 3789 C CA . TYR B 1 51 ? 49.065 35.745 39.603 1.00 36.70 69 TYR B CA 1
ATOM 3790 C C . TYR B 1 51 ? 49.267 34.466 40.404 1.00 37.21 69 TYR B C 1
ATOM 3791 O O . TYR B 1 51 ? 48.290 33.857 40.829 1.00 36.76 69 TYR B O 1
ATOM 3800 N N . GLY B 1 52 ? 50.524 34.074 40.564 1.00 31.67 70 GLY B N 1
ATOM 3801 C CA . GLY B 1 52 ? 50.926 32.896 41.321 1.00 30.38 70 GLY B CA 1
ATOM 3802 C C . GLY B 1 52 ? 51.501 33.281 42.663 1.00 31.22 70 GLY B C 1
ATOM 3803 O O . GLY B 1 52 ? 50.785 33.276 43.663 1.00 32.85 70 GLY B O 1
ATOM 3804 N N . ASP B 1 53 ? 52.781 33.655 42.682 1.00 26.35 71 ASP B N 1
ATOM 3805 C CA . ASP B 1 53 ? 53.471 34.111 43.886 1.00 26.28 71 ASP B CA 1
ATOM 3806 C C . ASP B 1 53 ? 53.427 35.624 43.948 1.00 31.52 71 ASP B C 1
ATOM 3807 O O . ASP B 1 53 ? 53.866 36.289 43.009 1.00 34.13 71 ASP B O 1
ATOM 3812 N N . PHE B 1 54 ? 52.871 36.172 45.040 1.00 25.44 72 PHE B N 1
ATOM 3813 C CA . PHE B 1 54 ? 52.684 37.619 45.171 1.00 24.76 72 PHE B CA 1
ATOM 3814 C C . PHE B 1 54 ? 52.420 38.066 46.586 1.00 29.89 72 PHE B C 1
ATOM 3815 O O . PHE B 1 54 ? 52.069 37.261 47.469 1.00 29.97 72 PHE B O 1
ATOM 3823 N N . ILE B 1 55 ? 52.538 39.385 46.781 1.00 26.75 73 ILE B N 1
ATOM 3824 C CA . ILE B 1 55 ? 52.155 40.086 48.010 1.00 25.20 73 ILE B CA 1
ATOM 3825 C C . ILE B 1 55 ? 51.101 41.067 47.545 1.00 29.57 73 ILE B C 1
ATOM 3826 O O . ILE B 1 55 ? 51.407 41.933 46.723 1.00 29.12 73 ILE B O 1
ATOM 3831 N N . LEU B 1 56 ? 49.854 40.884 48.000 1.00 26.50 74 LEU B N 1
ATOM 3832 C CA . LEU B 1 56 ? 48.728 41.749 47.663 1.00 27.48 74 LEU B CA 1
ATOM 3833 C C . LEU B 1 56 ? 48.348 42.644 48.860 1.00 35.17 74 LEU B C 1
ATOM 3834 O O . LEU B 1 56 ? 48.303 42.185 50.001 1.00 34.68 74 LEU B O 1
ATOM 3839 N N . GLU B 1 57 ? 48.077 43.922 48.582 1.00 34.08 75 GLU B N 1
ATOM 3840 C CA . GLU B 1 57 ? 47.652 44.911 49.579 1.00 34.27 75 GLU B CA 1
ATOM 3841 C C . GLU B 1 57 ? 46.515 45.725 49.037 1.00 38.96 75 GLU B C 1
ATOM 3842 O O . GLU B 1 57 ? 46.536 46.110 47.862 1.00 38.77 75 GLU B O 1
ATOM 3848 N N . PHE B 1 58 ? 45.508 45.974 49.879 1.00 36.50 76 PHE B N 1
ATOM 3849 C CA . PHE B 1 58 ? 44.356 46.816 49.528 1.00 37.71 76 PHE B CA 1
ATOM 3850 C C . PHE B 1 58 ? 43.673 47.333 50.788 1.00 40.31 76 PHE B C 1
ATOM 3851 O O . PHE B 1 58 ? 43.698 46.678 51.836 1.00 37.76 76 PHE B O 1
ATOM 3859 N N . ASP B 1 59 ? 43.029 48.502 50.656 1.00 38.17 77 ASP B N 1
ATOM 3860 C CA . ASP B 1 59 ? 42.197 49.095 51.695 1.00 38.27 77 ASP B CA 1
ATOM 3861 C C . ASP B 1 59 ? 40.755 48.719 51.380 1.00 39.75 77 ASP B C 1
ATOM 3862 O O . ASP B 1 59 ? 40.386 48.693 50.205 1.00 37.73 77 ASP B O 1
ATOM 3867 N N . PHE B 1 60 ? 39.957 48.362 52.400 1.00 36.03 78 PHE B N 1
ATOM 3868 C CA . PHE B 1 60 ? 38.580 47.943 52.173 1.00 35.44 78 PHE B CA 1
ATOM 3869 C C . PHE B 1 60 ? 37.634 48.445 53.282 1.00 41.80 78 PHE B C 1
ATOM 3870 O O . PHE B 1 60 ? 38.004 48.550 54.453 1.00 42.48 78 PHE B O 1
ATOM 3878 N N . LYS B 1 61 ? 36.402 48.745 52.863 1.00 38.39 79 LYS B N 1
ATOM 3879 C CA . LYS B 1 61 ? 35.287 49.281 53.624 1.00 39.70 79 LYS B CA 1
ATOM 3880 C C . LYS B 1 61 ? 33.992 48.573 53.181 1.00 43.91 79 LYS B C 1
ATOM 3881 O O . LYS B 1 61 ? 33.785 48.391 51.990 1.00 44.05 79 LYS B O 1
ATOM 3887 N N . ILE B 1 62 ? 33.130 48.172 54.114 1.00 41.24 80 ILE B N 1
ATOM 3888 C CA . ILE B 1 62 ? 31.874 47.513 53.758 1.00 41.20 80 ILE B CA 1
ATOM 3889 C C . ILE B 1 62 ? 30.718 48.023 54.663 1.00 49.64 80 ILE B C 1
ATOM 3890 O O . ILE B 1 62 ? 30.918 48.370 55.835 1.00 49.13 80 ILE B O 1
ATOM 3895 N N . ASP B 1 63 ? 29.516 48.079 54.083 1.00 49.79 81 ASP B N 1
ATOM 3896 C CA . ASP B 1 63 ? 28.296 48.404 54.810 1.00 52.76 81 ASP B CA 1
ATOM 3897 C C . ASP B 1 63 ? 27.961 47.193 55.679 1.00 56.58 81 ASP B C 1
ATOM 3898 O O . ASP B 1 63 ? 28.197 46.060 55.259 1.00 53.28 81 ASP B O 1
ATOM 3903 N N . ASP B 1 64 ? 27.472 47.423 56.904 1.00 55.95 82 ASP B N 1
ATOM 3904 C CA . ASP B 1 64 ? 27.099 46.320 57.793 1.00 55.98 82 ASP B CA 1
ATOM 3905 C C . ASP B 1 64 ? 25.879 45.596 57.182 1.00 62.92 82 ASP B C 1
ATOM 3906 O O . ASP B 1 64 ? 25.103 46.204 56.431 1.00 65.18 82 ASP B O 1
ATOM 3911 N N . GLY B 1 65 ? 25.779 44.297 57.420 1.00 59.04 83 GLY B N 1
ATOM 3912 C CA . GLY B 1 65 ? 24.688 43.500 56.864 1.00 59.76 83 GLY B CA 1
ATOM 3913 C C . GLY B 1 65 ? 24.922 43.104 55.419 1.00 60.73 83 GLY B C 1
ATOM 3914 O O . GLY B 1 65 ? 24.005 42.663 54.723 1.00 61.98 83 GLY B O 1
ATOM 3915 N N . LEU B 1 66 ? 26.157 43.247 54.974 1.00 53.96 84 LEU B N 1
ATOM 3916 C CA . LEU B 1 66 ? 26.623 42.898 53.638 1.00 52.16 84 LEU B CA 1
ATOM 3917 C C . LEU B 1 66 ? 27.833 41.970 53.772 1.00 51.46 84 LEU B C 1
ATOM 3918 O O . LEU B 1 66 ? 28.529 42.048 54.777 1.00 49.17 84 LEU B O 1
ATOM 3923 N N . ASN B 1 67 ? 28.044 41.055 52.820 1.00 47.13 85 ASN B N 1
ATOM 3924 C CA . ASN B 1 67 ? 29.212 40.153 52.848 1.00 44.80 85 ASN B CA 1
ATOM 3925 C C . ASN B 1 67 ? 30.009 40.338 51.561 1.00 49.55 85 ASN B C 1
ATOM 3926 O O . ASN B 1 67 ? 29.417 40.453 50.484 1.00 51.31 85 ASN B O 1
ATOM 3931 N N . SER B 1 68 ? 31.342 40.397 51.660 1.00 44.34 86 SER B N 1
ATOM 3932 C CA . SER B 1 68 ? 32.180 40.540 50.475 1.00 42.17 86 SER B CA 1
ATOM 3933 C C . SER B 1 68 ? 33.342 39.541 50.511 1.00 42.60 86 SER B C 1
ATOM 3934 O O . SER B 1 68 ? 33.221 38.445 51.071 1.00 41.65 86 SER B O 1
ATOM 3937 N N . GLY B 1 69 ? 34.427 39.910 49.852 1.00 36.57 87 GLY B N 1
ATOM 3938 C CA . GLY B 1 69 ? 35.605 39.088 49.746 1.00 34.38 87 GLY B CA 1
ATOM 3939 C C . GLY B 1 69 ? 36.424 39.444 48.538 1.00 37.65 87 GLY B C 1
ATOM 3940 O O . GLY B 1 69 ? 35.946 40.142 47.633 1.00 37.55 87 GLY B O 1
ATOM 3941 N N . VAL B 1 70 ? 37.687 38.972 48.547 1.00 33.06 88 VAL B N 1
ATOM 3942 C CA . VAL B 1 70 ? 38.656 39.158 47.481 1.00 31.69 88 VAL B CA 1
ATOM 3943 C C . VAL B 1 70 ? 39.155 37.772 47.102 1.00 36.83 88 VAL B C 1
ATOM 3944 O O . VAL B 1 70 ? 39.748 37.083 47.937 1.00 36.67 88 VAL B O 1
ATOM 3948 N N . GLN B 1 71 ? 38.879 37.352 45.853 1.00 33.61 89 GLN B N 1
ATOM 3949 C CA . GLN B 1 71 ? 39.337 36.080 45.297 1.00 32.07 89 GLN B CA 1
ATOM 3950 C C . GLN B 1 71 ? 40.819 36.141 45.028 1.00 37.68 89 GLN B C 1
ATOM 3951 O O . GLN B 1 71 ? 41.313 37.169 44.549 1.00 37.64 89 GLN B O 1
ATOM 3957 N N . LEU B 1 72 ? 41.526 35.036 45.329 1.00 34.34 90 LEU B N 1
ATOM 3958 C CA . LEU B 1 72 ? 42.967 34.840 45.102 1.00 33.70 90 LEU B CA 1
ATOM 3959 C C . LEU B 1 72 ? 43.145 33.595 44.297 1.00 36.57 90 LEU B C 1
ATOM 3960 O O . LEU B 1 72 ? 42.377 32.648 44.504 1.00 37.85 90 LEU B O 1
ATOM 3965 N N . ARG B 1 73 ? 44.154 33.555 43.395 1.00 31.69 91 ARG B N 1
ATOM 3966 C CA . ARG B 1 73 ? 44.465 32.383 42.541 1.00 30.77 91 ARG B CA 1
ATOM 3967 C C . ARG B 1 73 ? 43.158 31.670 42.115 1.00 34.51 91 ARG B C 1
ATOM 3968 O O . ARG B 1 73 ? 43.017 30.467 42.295 1.00 34.05 91 ARG B O 1
ATOM 3976 N N . SER B 1 74 ? 42.174 32.445 41.623 1.00 31.71 92 SER B N 1
ATOM 3977 C CA . SER B 1 74 ? 40.850 31.912 41.316 1.00 32.17 92 SER B CA 1
ATOM 3978 C C . SER B 1 74 ? 40.641 31.733 39.825 1.00 38.79 92 SER B C 1
ATOM 3979 O O . SER B 1 74 ? 41.400 32.253 38.995 1.00 38.49 92 SER B O 1
ATOM 3982 N N . GLU B 1 75 ? 39.653 30.894 39.500 1.00 35.72 93 GLU B N 1
ATOM 3983 C CA . GLU B 1 75 ? 39.377 30.485 38.133 1.00 36.05 93 GLU B CA 1
ATOM 3984 C C . GLU B 1 75 ? 37.915 30.665 37.759 1.00 37.84 93 GLU B C 1
ATOM 3985 O O . GLU B 1 75 ? 37.039 30.804 38.612 1.00 35.18 93 GLU B O 1
ATOM 3991 N N . SER B 1 76 ? 37.685 30.650 36.449 1.00 37.30 94 SER B N 1
ATOM 3992 C CA . SER B 1 76 ? 36.401 30.667 35.769 1.00 38.99 94 SER B CA 1
ATOM 3993 C C . SER B 1 76 ? 36.588 29.812 34.516 1.00 44.75 94 SER B C 1
ATOM 3994 O O . SER B 1 76 ? 37.280 30.214 33.585 1.00 42.52 94 SER B O 1
ATOM 3997 N N . LYS B 1 77 ? 36.075 28.579 34.557 1.00 45.98 95 LYS B N 1
ATOM 3998 C CA . LYS B 1 77 ? 36.207 27.603 33.473 1.00 48.79 95 LYS B CA 1
ATOM 3999 C C . LYS B 1 77 ? 34.824 27.182 32.952 1.00 58.96 95 LYS B C 1
ATOM 4000 O O . LYS B 1 77 ? 33.972 26.844 33.769 1.00 59.90 95 LYS B O 1
ATOM 4006 N N . LYS B 1 78 ? 34.586 27.201 31.605 1.00 59.18 96 LYS B N 1
ATOM 4007 C CA . LYS B 1 78 ? 33.289 26.812 31.019 1.00 62.67 96 LYS B CA 1
ATOM 4008 C C . LYS B 1 78 ? 32.896 25.368 31.418 1.00 70.26 96 LYS B C 1
ATOM 4009 O O . LYS B 1 78 ? 31.707 25.096 31.608 1.00 71.66 96 LYS B O 1
ATOM 4015 N N . ASP B 1 79 ? 33.906 24.474 31.591 1.00 67.64 97 ASP B N 1
ATOM 4016 C CA . ASP B 1 79 ? 33.766 23.073 32.007 1.00 68.70 97 ASP B CA 1
ATOM 4017 C C . ASP B 1 79 ? 33.468 22.932 33.519 1.00 70.44 97 ASP B C 1
ATOM 4018 O O . ASP B 1 79 ? 33.031 21.864 33.956 1.00 71.43 97 ASP B O 1
ATOM 4023 N N . TYR B 1 80 ? 33.719 24.001 34.315 1.00 64.28 98 TYR B N 1
ATOM 4024 C CA . TYR B 1 80 ? 33.455 24.021 35.762 1.00 62.02 98 TYR B CA 1
ATOM 4025 C C . TYR B 1 80 ? 32.255 24.941 36.081 1.00 65.01 98 TYR B C 1
ATOM 4026 O O . TYR B 1 80 ? 32.396 26.171 36.064 1.00 63.73 98 TYR B O 1
ATOM 4035 N N . GLN B 1 81 ? 31.083 24.325 36.399 1.00 61.74 99 GLN B N 1
ATOM 4036 C CA . GLN B 1 81 ? 29.808 24.964 36.757 1.00 62.38 99 GLN B CA 1
ATOM 4037 C C . GLN B 1 81 ? 29.411 26.125 35.808 1.00 66.26 99 GLN B C 1
ATOM 4038 O O . GLN B 1 81 ? 28.884 27.156 36.241 1.00 65.47 99 GLN B O 1
ATOM 4044 N N . ASN B 1 82 ? 29.633 25.913 34.505 1.00 63.92 100 ASN B N 1
ATOM 4045 C CA . ASN B 1 82 ? 29.350 26.842 33.406 1.00 64.63 100 ASN B CA 1
ATOM 4046 C C . ASN B 1 82 ? 29.965 28.235 33.657 1.00 64.47 100 ASN B C 1
ATOM 4047 O O . ASN B 1 82 ? 29.271 29.249 33.555 1.00 65.23 100 ASN B O 1
ATOM 4052 N N . GLY B 1 83 ? 31.263 28.248 34.003 1.00 56.89 101 GLY B N 1
ATOM 4053 C CA . GLY B 1 83 ? 32.060 29.451 34.253 1.00 53.96 101 GLY B CA 1
ATOM 4054 C C . GLY B 1 83 ? 31.920 30.129 35.606 1.00 53.37 101 GLY B C 1
ATOM 4055 O O . GLY B 1 83 ? 32.307 31.297 35.759 1.00 50.76 101 GLY B O 1
ATOM 4056 N N . ARG B 1 84 ? 31.357 29.420 36.590 1.00 48.83 102 ARG B N 1
ATOM 4057 C CA . ARG B 1 84 ? 31.178 29.954 37.941 1.00 47.58 102 ARG B CA 1
ATOM 4058 C C . ARG B 1 84 ? 32.567 30.246 38.566 1.00 48.30 102 ARG B C 1
ATOM 4059 O O . ARG B 1 84 ? 33.463 29.405 38.487 1.00 46.75 102 ARG B O 1
ATOM 4067 N N . VAL B 1 85 ? 32.765 31.471 39.094 1.00 43.02 103 VAL B N 1
ATOM 4068 C CA . VAL B 1 85 ? 34.035 31.850 39.714 1.00 39.99 103 VAL B CA 1
ATOM 4069 C C . VAL B 1 85 ? 34.227 30.979 40.956 1.00 43.74 103 VAL B C 1
ATOM 4070 O O . VAL B 1 85 ? 33.323 30.872 41.783 1.00 45.70 103 VAL B O 1
ATOM 4074 N N . HIS B 1 86 ? 35.366 30.294 41.034 1.00 38.03 104 HIS B N 1
ATOM 4075 C CA . HIS B 1 86 ? 35.696 29.413 42.144 1.00 35.29 104 HIS B CA 1
ATOM 4076 C C . HIS B 1 86 ? 37.161 29.588 42.526 1.00 37.29 104 HIS B C 1
ATOM 4077 O O . HIS B 1 86 ? 38.002 29.895 41.671 1.00 35.84 104 HIS B O 1
ATOM 4084 N N . GLY B 1 87 ? 37.444 29.365 43.806 1.00 33.58 105 GLY B N 1
ATOM 4085 C CA . GLY B 1 87 ? 38.790 29.432 44.345 1.00 32.93 105 GLY B CA 1
ATOM 4086 C C . GLY B 1 87 ? 38.890 30.130 45.680 1.00 37.52 105 GLY B C 1
ATOM 4087 O O . GLY B 1 87 ? 37.881 30.584 46.226 1.00 38.66 105 GLY B O 1
ATOM 4088 N N . TYR B 1 88 ? 40.119 30.236 46.201 1.00 32.43 106 TYR B N 1
ATOM 4089 C CA . TYR B 1 88 ? 40.388 30.879 47.498 1.00 30.98 106 TYR B CA 1
ATOM 4090 C C . TYR B 1 88 ? 39.804 32.275 47.570 1.00 34.85 106 TYR B C 1
ATOM 4091 O O . TYR B 1 88 ? 39.892 33.032 46.601 1.00 35.43 106 TYR B O 1
ATOM 4100 N N . GLN B 1 89 ? 39.214 32.617 48.716 1.00 30.06 107 GLN B N 1
ATOM 4101 C CA . GLN B 1 89 ? 38.650 33.939 48.906 1.00 29.05 107 GLN B CA 1
ATOM 4102 C C . GLN B 1 89 ? 38.961 34.458 50.297 1.00 32.62 107 GLN B C 1
ATOM 4103 O O . GLN B 1 89 ? 38.759 33.748 51.278 1.00 31.82 107 GLN B O 1
ATOM 4109 N N . PHE B 1 90 ? 39.481 35.697 50.370 1.00 30.77 108 PHE B N 1
ATOM 4110 C CA . PHE B 1 90 ? 39.725 36.476 51.597 1.00 30.05 108 PHE B CA 1
ATOM 4111 C C . PHE B 1 90 ? 38.355 37.026 52.012 1.00 36.25 108 PHE B C 1
ATOM 4112 O O . PHE B 1 90 ? 37.748 37.795 51.262 1.00 35.86 108 PHE B O 1
ATOM 4120 N N . GLU B 1 91 ? 37.832 36.567 53.155 1.00 33.41 109 GLU B N 1
ATOM 4121 C CA . GLU B 1 91 ? 36.507 36.954 53.621 1.00 34.02 109 GLU B CA 1
ATOM 4122 C C . GLU B 1 91 ? 36.473 38.381 54.148 1.00 36.50 109 GLU B C 1
ATOM 4123 O O . GLU B 1 91 ? 37.421 38.818 54.802 1.00 35.08 109 GLU B O 1
ATOM 4129 N N . ILE B 1 92 ? 35.372 39.105 53.828 1.00 32.45 110 ILE B N 1
ATOM 4130 C CA . ILE B 1 92 ? 35.055 40.456 54.308 1.00 32.47 110 ILE B CA 1
ATOM 4131 C C . ILE B 1 92 ? 33.703 40.272 54.990 1.00 39.31 110 ILE B C 1
ATOM 4132 O O . ILE B 1 92 ? 32.669 40.154 54.324 1.00 39.44 110 ILE B O 1
ATOM 4137 N N . ASP B 1 93 ? 33.742 40.141 56.328 1.00 37.99 111 ASP B N 1
ATOM 4138 C CA . ASP B 1 93 ? 32.596 39.819 57.163 1.00 39.03 111 ASP B CA 1
ATOM 4139 C C . ASP B 1 93 ? 32.385 40.851 58.317 1.00 44.69 111 ASP B C 1
ATOM 4140 O O . ASP B 1 93 ? 33.039 40.741 59.366 1.00 44.32 111 ASP B O 1
ATOM 4145 N N . PRO B 1 94 ? 31.440 41.830 58.146 1.00 42.59 112 PRO B N 1
ATOM 4146 C CA . PRO B 1 94 ? 31.168 42.816 59.219 1.00 43.04 112 PRO B CA 1
ATOM 4147 C C . PRO B 1 94 ? 30.190 42.316 60.295 1.00 47.14 112 PRO B C 1
ATOM 4148 O O . PRO B 1 94 ? 29.895 43.054 61.252 1.00 48.57 112 PRO B O 1
ATOM 4152 N N . SER B 1 95 ? 29.690 41.065 60.145 1.00 42.67 113 SER B N 1
ATOM 4153 C CA . SER B 1 95 ? 28.771 40.417 61.089 1.00 43.08 113 SER B CA 1
ATOM 4154 C C . SER B 1 95 ? 29.495 40.043 62.409 1.00 47.56 113 SER B C 1
ATOM 4155 O O . SER B 1 95 ? 30.737 39.988 62.447 1.00 44.40 113 SER B O 1
ATOM 4158 N N . LYS B 1 96 ? 28.693 39.725 63.462 1.00 46.53 114 LYS B N 1
ATOM 4159 C CA . LYS B 1 96 ? 29.143 39.321 64.800 1.00 46.92 114 LYS B CA 1
ATOM 4160 C C . LYS B 1 96 ? 29.992 38.027 64.767 1.00 48.89 114 LYS B C 1
ATOM 4161 O O . LYS B 1 96 ? 30.768 37.806 65.700 1.00 49.14 114 LYS B O 1
ATOM 4163 N N . ARG B 1 97 ? 29.847 37.198 63.690 1.00 42.71 115 ARG B N 1
ATOM 4164 C CA . ARG B 1 97 ? 30.596 35.958 63.420 1.00 40.69 115 ARG B CA 1
ATOM 4165 C C . ARG B 1 97 ? 32.111 36.286 63.311 1.00 45.40 115 ARG B C 1
ATOM 4166 O O . ARG B 1 97 ? 32.944 35.551 63.859 1.00 46.08 115 ARG B O 1
ATOM 4174 N N . ALA B 1 98 ? 32.426 37.428 62.633 1.00 40.07 116 ALA B N 1
ATOM 4175 C CA . ALA B 1 98 ? 33.718 38.100 62.495 1.00 38.27 116 ALA B CA 1
ATOM 4176 C C . ALA B 1 98 ? 34.828 37.217 61.920 1.00 41.39 116 ALA B C 1
ATOM 4177 O O . ALA B 1 98 ? 35.876 37.051 62.550 1.00 39.22 116 ALA B O 1
ATOM 4179 N N . TRP B 1 99 ? 34.634 36.724 60.681 1.00 38.57 117 TRP B N 1
ATOM 4180 C CA . TRP B 1 99 ? 35.609 35.865 60.022 1.00 36.23 117 TRP B CA 1
ATOM 4181 C C . TRP B 1 99 ? 36.339 36.626 58.913 1.00 43.40 117 TRP B C 1
ATOM 4182 O O . TRP B 1 99 ? 36.947 36.000 58.025 1.00 43.87 117 TRP B O 1
ATOM 4193 N N . SER B 1 100 ? 36.363 37.987 58.999 1.00 40.49 118 SER B N 1
ATOM 4194 C CA . SER B 1 100 ? 37.117 38.782 58.018 1.00 38.59 118 SER B CA 1
ATOM 4195 C C . SER B 1 100 ? 38.600 38.322 58.014 1.00 39.77 118 SER B C 1
ATOM 4196 O O . SER B 1 100 ? 39.181 38.116 59.084 1.00 40.13 118 SER B O 1
ATOM 4199 N N . GLY B 1 101 ? 39.168 38.121 56.830 1.00 34.83 119 GLY B N 1
ATOM 4200 C CA . GLY B 1 101 ? 40.548 37.654 56.686 1.00 33.90 119 GLY B CA 1
ATOM 4201 C C . GLY B 1 101 ? 40.662 36.142 56.627 1.00 38.74 119 GLY B C 1
ATOM 4202 O O . GLY B 1 101 ? 41.720 35.614 56.282 1.00 38.20 119 GLY B O 1
ATOM 4203 N N . GLY B 1 102 ? 39.569 35.450 56.982 1.00 36.13 120 GLY B N 1
ATOM 4204 C CA . GLY B 1 102 ? 39.456 34.005 56.887 1.00 35.51 120 GLY B CA 1
ATOM 4205 C C . GLY B 1 102 ? 39.448 33.592 55.428 1.00 39.23 120 GLY B C 1
ATOM 4206 O O . GLY B 1 102 ? 39.190 34.426 54.543 1.00 38.72 120 GLY B O 1
ATOM 4207 N N . ILE B 1 103 ? 39.763 32.312 55.157 1.00 35.17 121 ILE B N 1
ATOM 4208 C CA . ILE B 1 103 ? 39.816 31.817 53.773 1.00 33.03 121 ILE B CA 1
ATOM 4209 C C . ILE B 1 103 ? 38.629 30.871 53.515 1.00 35.59 121 ILE B C 1
ATOM 4210 O O . ILE B 1 103 ? 38.454 29.851 54.205 1.00 35.71 121 ILE B O 1
ATOM 4215 N N . TYR B 1 104 ? 37.801 31.262 52.534 1.00 29.28 122 TYR B N 1
ATOM 4216 C CA . TYR B 1 104 ? 36.643 30.512 52.067 1.00 29.79 122 TYR B CA 1
ATOM 4217 C C . TYR B 1 104 ? 36.911 30.032 50.636 1.00 35.38 122 TYR B C 1
ATOM 4218 O O . TYR B 1 104 ? 37.299 30.838 49.783 1.00 36.07 122 TYR B O 1
ATOM 4227 N N . ASP B 1 105 ? 36.722 28.733 50.365 1.00 32.31 123 ASP B N 1
ATOM 4228 C CA . ASP B 1 105 ? 36.958 28.196 49.018 1.00 32.07 123 ASP B CA 1
ATOM 4229 C C . ASP B 1 105 ? 35.652 28.242 48.225 1.00 37.59 123 ASP B C 1
ATOM 4230 O O . ASP B 1 105 ? 34.905 27.262 48.157 1.00 37.00 123 ASP B O 1
ATOM 4235 N N . GLU B 1 106 ? 35.385 29.437 47.645 1.00 35.49 124 GLU B N 1
ATOM 4236 C CA . GLU B 1 106 ? 34.234 29.816 46.826 1.00 36.10 124 GLU B CA 1
ATOM 4237 C C . GLU B 1 106 ? 33.915 28.770 45.771 1.00 38.69 124 GLU B C 1
ATOM 4238 O O . GLU B 1 106 ? 34.819 28.350 45.044 1.00 37.10 124 GLU B O 1
ATOM 4244 N N . ALA B 1 107 ? 32.622 28.336 45.710 1.00 35.29 125 ALA B N 1
ATOM 4245 C CA . ALA B 1 107 ? 32.082 27.350 44.763 1.00 35.63 125 ALA B CA 1
ATOM 4246 C C . ALA B 1 107 ? 32.983 26.094 44.615 1.00 38.66 125 ALA B C 1
ATOM 4247 O O . ALA B 1 107 ? 33.054 25.500 43.532 1.00 39.78 125 ALA B O 1
ATOM 4249 N N . ARG B 1 108 ? 33.645 25.687 45.714 1.00 33.25 126 ARG B N 1
ATOM 4250 C CA . ARG B 1 108 ? 34.496 24.508 45.729 1.00 32.39 126 ARG B CA 1
ATOM 4251 C C . ARG B 1 108 ? 34.436 23.823 47.128 1.00 36.99 126 ARG B C 1
ATOM 4252 O O . ARG B 1 108 ? 33.437 23.166 47.401 1.00 40.35 126 ARG B O 1
ATOM 4260 N N . ARG B 1 109 ? 35.450 23.962 47.992 1.00 31.08 127 ARG B N 1
ATOM 4261 C CA . ARG B 1 109 ? 35.462 23.255 49.279 1.00 31.85 127 ARG B CA 1
ATOM 4262 C C . ARG B 1 109 ? 34.747 24.004 50.412 1.00 39.66 127 ARG B C 1
ATOM 4263 O O . ARG B 1 109 ? 34.511 23.416 51.472 1.00 40.63 127 ARG B O 1
ATOM 4271 N N . ASN B 1 110 ? 34.409 25.286 50.181 1.00 36.68 128 ASN B N 1
ATOM 4272 C CA . ASN B 1 110 ? 33.765 26.206 51.116 1.00 35.81 128 ASN B CA 1
ATOM 4273 C C . ASN B 1 110 ? 34.774 26.574 52.231 1.00 37.24 128 ASN B C 1
ATOM 4274 O O . ASN B 1 110 ? 35.936 26.789 51.925 1.00 33.39 128 ASN B O 1
ATOM 4279 N N . TRP B 1 111 ? 34.353 26.720 53.478 1.00 35.59 129 TRP B N 1
ATOM 4280 C CA . TRP B 1 111 ? 35.260 27.188 54.528 1.00 33.93 129 TRP B CA 1
ATOM 4281 C C . TRP B 1 111 ? 36.534 26.349 54.716 1.00 36.22 129 TRP B C 1
ATOM 4282 O O . TRP B 1 111 ? 36.469 25.161 55.023 1.00 36.62 129 TRP B O 1
ATOM 4293 N N . LEU B 1 112 ? 37.701 27.003 54.499 1.00 30.84 130 LEU B N 1
ATOM 4294 C CA . LEU B 1 112 ? 39.009 26.402 54.710 1.00 29.11 130 LEU B CA 1
ATOM 4295 C C . LEU B 1 112 ? 39.587 26.885 56.019 1.00 35.09 130 LEU B C 1
ATOM 4296 O O . LEU B 1 112 ? 40.021 26.079 56.834 1.00 34.70 130 LEU B O 1
ATOM 4301 N N . TYR B 1 113 ? 39.601 28.213 56.230 1.00 32.39 131 TYR B N 1
ATOM 4302 C CA . TYR B 1 113 ? 40.132 28.797 57.456 1.00 29.74 131 TYR B CA 1
ATOM 4303 C C . TYR B 1 113 ? 39.135 29.803 58.072 1.00 30.77 131 TYR B C 1
ATOM 4304 O O . TYR B 1 113 ? 39.345 31.021 57.941 1.00 27.48 131 TYR B O 1
ATOM 4313 N N . PRO B 1 114 ? 38.055 29.311 58.758 1.00 27.55 132 PRO B N 1
ATOM 4314 C CA . PRO B 1 114 ? 37.178 30.224 59.523 1.00 28.14 132 PRO B CA 1
ATOM 4315 C C . PRO B 1 114 ? 37.946 30.794 60.727 1.00 34.88 132 PRO B C 1
ATOM 4316 O O . PRO B 1 114 ? 38.909 30.162 61.174 1.00 33.67 132 PRO B O 1
ATOM 4320 N N . LEU B 1 115 ? 37.555 31.957 61.287 1.00 35.46 133 LEU B N 1
ATOM 4321 C CA . LEU B 1 115 ? 38.406 32.475 62.369 1.00 35.69 133 LEU B CA 1
ATOM 4322 C C . LEU B 1 115 ? 38.197 31.756 63.724 1.00 40.72 133 LEU B C 1
ATOM 4323 O O . LEU B 1 115 ? 38.719 32.193 64.750 1.00 40.28 133 LEU B O 1
ATOM 4328 N N . THR B 1 116 ? 37.561 30.568 63.673 1.00 38.02 134 THR B N 1
ATOM 4329 C CA . THR B 1 116 ? 37.428 29.622 64.779 1.00 38.94 134 THR B CA 1
ATOM 4330 C C . THR B 1 116 ? 38.844 29.014 65.064 1.00 42.61 134 THR B C 1
ATOM 4331 O O . THR B 1 116 ? 39.134 28.558 66.168 1.00 43.78 134 THR B O 1
ATOM 4335 N N . LEU B 1 117 ? 39.714 29.010 64.034 1.00 36.18 135 LEU B N 1
ATOM 4336 C CA . LEU B 1 117 ? 41.042 28.432 64.105 1.00 33.84 135 LEU B CA 1
ATOM 4337 C C . LEU B 1 117 ? 42.065 29.445 64.634 1.00 38.41 135 LEU B C 1
ATOM 4338 O O . LEU B 1 117 ? 43.180 29.049 65.001 1.00 38.70 135 LEU B O 1
ATOM 4343 N N . ASN B 1 118 ? 41.664 30.731 64.730 1.00 33.99 136 ASN B N 1
ATOM 4344 C CA . ASN B 1 118 ? 42.495 31.832 65.227 1.00 33.88 136 ASN B CA 1
ATOM 4345 C C . ASN B 1 118 ? 41.555 32.873 65.822 1.00 40.63 136 ASN B C 1
ATOM 4346 O O . ASN B 1 118 ? 41.284 33.898 65.187 1.00 41.56 136 ASN B O 1
ATOM 4351 N N . PRO B 1 119 ? 40.966 32.592 67.006 1.00 38.53 137 PRO B N 1
ATOM 4352 C CA . PRO B 1 119 ? 39.935 33.508 67.540 1.00 40.34 137 PRO B CA 1
ATOM 4353 C C . PRO B 1 119 ? 40.402 34.916 67.910 1.00 46.39 137 PRO B C 1
ATOM 4354 O O . PRO B 1 119 ? 39.553 35.793 67.980 1.00 48.29 137 PRO B O 1
ATOM 4358 N N . ALA B 1 120 ? 41.719 35.143 68.112 1.00 41.98 138 ALA B N 1
ATOM 4359 C CA . ALA B 1 120 ? 42.268 36.458 68.464 1.00 41.81 138 ALA B CA 1
ATOM 4360 C C . ALA B 1 120 ? 42.172 37.466 67.288 1.00 42.13 138 ALA B C 1
ATOM 4361 O O . ALA B 1 120 ? 42.168 38.676 67.518 1.00 40.56 138 ALA B O 1
ATOM 4363 N N . ALA B 1 121 ? 42.077 36.952 66.043 1.00 37.63 139 ALA B N 1
ATOM 4364 C CA . ALA B 1 121 ? 41.961 37.739 64.801 1.00 35.83 139 ALA B CA 1
ATOM 4365 C C . ALA B 1 121 ? 40.526 38.258 64.573 1.00 40.61 139 ALA B C 1
ATOM 4366 O O . ALA B 1 121 ? 40.311 39.084 63.693 1.00 39.33 139 ALA B O 1
ATOM 4368 N N . LYS B 1 122 ? 39.553 37.788 65.380 1.00 40.21 140 LYS B N 1
ATOM 4369 C CA . LYS B 1 122 ? 38.137 38.178 65.269 1.00 41.24 140 LYS B CA 1
ATOM 4370 C C . LYS B 1 122 ? 37.927 39.689 65.530 1.00 47.68 140 LYS B C 1
ATOM 4371 O O . LYS B 1 122 ? 37.015 40.281 64.952 1.00 48.96 140 LYS B O 1
ATOM 4377 N N . THR B 1 123 ? 38.820 40.314 66.321 1.00 45.30 141 THR B N 1
ATOM 4378 C CA . THR B 1 123 ? 38.807 41.746 66.678 1.00 47.24 141 THR B CA 1
ATOM 4379 C C . THR B 1 123 ? 39.480 42.679 65.632 1.00 52.55 141 THR B C 1
ATOM 4380 O O . THR B 1 123 ? 39.371 43.896 65.777 1.00 54.99 141 THR B O 1
ATOM 4384 N N . ALA B 1 124 ? 40.190 42.125 64.611 1.00 46.61 142 ALA B N 1
ATOM 4385 C CA . ALA B 1 124 ? 40.940 42.878 63.587 1.00 44.00 142 ALA B CA 1
ATOM 4386 C C . ALA B 1 124 ? 40.082 43.856 62.774 1.00 47.74 142 ALA B C 1
ATOM 4387 O O . ALA B 1 124 ? 40.477 45.023 62.623 1.00 48.33 142 ALA B O 1
ATOM 4389 N N . PHE B 1 125 ? 38.924 43.394 62.250 1.00 43.06 143 PHE B N 1
ATOM 4390 C CA . PHE B 1 125 ? 38.076 44.234 61.414 1.00 42.97 143 PHE B CA 1
ATOM 4391 C C . PHE B 1 125 ? 37.379 45.358 62.215 1.00 48.38 143 PHE B C 1
ATOM 4392 O O . PHE B 1 125 ? 36.775 45.117 63.266 1.00 47.12 143 PHE B O 1
ATOM 4400 N N . LYS B 1 126 ? 37.485 46.591 61.673 1.00 46.09 144 LYS B N 1
ATOM 4401 C CA . LYS B 1 126 ? 36.857 47.814 62.166 1.00 47.67 144 LYS B CA 1
ATOM 4402 C C . LYS B 1 126 ? 35.588 48.042 61.358 1.00 51.31 144 LYS B C 1
ATOM 4403 O O . LYS B 1 126 ? 35.672 48.209 60.137 1.00 50.25 144 LYS B O 1
ATOM 4409 N N . ASN B 1 127 ? 34.419 48.015 62.004 1.00 50.24 145 ASN B N 1
ATOM 4410 C CA . ASN B 1 127 ? 33.135 48.229 61.317 1.00 50.88 145 ASN B CA 1
ATOM 4411 C C . ASN B 1 127 ? 32.967 49.698 60.930 1.00 55.56 145 ASN B C 1
ATOM 4412 O O . ASN B 1 127 ? 33.374 50.574 61.701 1.00 56.61 145 ASN B O 1
ATOM 4417 N N . ASN B 1 128 ? 32.381 49.959 59.731 1.00 50.96 146 ASN B N 1
ATOM 4418 C CA . ASN B 1 128 ? 32.121 51.303 59.166 1.00 51.52 146 ASN B CA 1
ATOM 4419 C C . ASN B 1 128 ? 33.394 52.211 59.206 1.00 52.75 146 ASN B C 1
ATOM 4420 O O . ASN B 1 128 ? 33.348 53.388 59.594 1.00 52.77 146 ASN B O 1
ATOM 4425 N N . ALA B 1 129 ? 34.519 51.627 58.777 1.00 46.58 147 ALA B N 1
ATOM 4426 C CA . ALA B 1 129 ? 35.831 52.254 58.695 1.00 45.49 147 ALA B CA 1
ATOM 4427 C C . ALA B 1 129 ? 36.666 51.582 57.615 1.00 48.47 147 ALA B C 1
ATOM 4428 O O . ALA B 1 129 ? 36.305 50.497 57.135 1.00 45.95 147 ALA B O 1
ATOM 4430 N N . TRP B 1 130 ? 37.789 52.219 57.237 1.00 46.54 148 TRP B N 1
ATOM 4431 C CA . TRP B 1 130 ? 38.727 51.652 56.272 1.00 45.40 148 TRP B CA 1
ATOM 4432 C C . TRP B 1 130 ? 39.638 50.663 56.968 1.00 49.58 148 TRP B C 1
ATOM 4433 O O . TRP B 1 130 ? 40.111 50.925 58.080 1.00 50.55 148 TRP B O 1
ATOM 4444 N N . ASN B 1 131 ? 39.870 49.508 56.318 1.00 44.52 149 ASN B N 1
ATOM 4445 C CA . ASN B 1 131 ? 40.704 48.444 56.860 1.00 42.61 149 ASN B CA 1
ATOM 4446 C C . ASN B 1 131 ? 41.790 48.104 55.877 1.00 45.10 149 ASN B C 1
ATOM 4447 O O . ASN B 1 131 ? 41.540 48.057 54.673 1.00 44.78 149 ASN B O 1
ATOM 4452 N N . LYS B 1 132 ? 43.008 47.910 56.380 1.00 41.02 150 LYS B N 1
ATOM 4453 C CA . LYS B 1 132 ? 44.140 47.577 55.539 1.00 40.32 150 LYS B CA 1
ATOM 4454 C C . LYS B 1 132 ? 44.256 46.072 55.474 1.00 43.45 150 LYS B C 1
ATOM 4455 O O . LYS B 1 132 ? 44.123 45.408 56.505 1.00 43.97 150 LYS B O 1
ATOM 4461 N N . ALA B 1 133 ? 44.437 45.517 54.266 1.00 38.48 151 ALA B N 1
ATOM 4462 C CA . ALA B 1 133 ? 44.623 44.065 54.107 1.00 36.23 151 ALA B CA 1
ATOM 4463 C C . ALA B 1 133 ? 45.964 43.749 53.455 1.00 35.68 151 ALA B C 1
ATOM 4464 O O . ALA B 1 133 ? 46.494 44.547 52.679 1.00 33.16 151 ALA B O 1
ATOM 4466 N N . ARG B 1 134 ? 46.541 42.611 53.840 1.00 32.04 152 ARG B N 1
ATOM 4467 C CA . ARG B 1 134 ? 47.749 42.057 53.223 1.00 30.46 152 ARG B CA 1
ATOM 4468 C C . ARG B 1 134 ? 47.560 40.575 53.027 1.00 33.80 152 ARG B C 1
ATOM 4469 O O . ARG B 1 134 ? 47.148 39.864 53.953 1.00 36.02 152 ARG B O 1
ATOM 4477 N N . ILE B 1 135 ? 47.815 40.114 51.811 1.00 28.45 153 ILE B N 1
ATOM 4478 C CA . ILE B 1 135 ? 47.769 38.686 51.457 1.00 26.76 153 ILE B CA 1
ATOM 4479 C C . ILE B 1 135 ? 49.124 38.321 50.893 1.00 31.34 153 ILE B C 1
ATOM 4480 O O . ILE B 1 135 ? 49.657 39.030 50.043 1.00 33.73 153 ILE B O 1
ATOM 4485 N N . GLU B 1 136 ? 49.688 37.239 51.397 1.00 25.71 154 GLU B N 1
ATOM 4486 C CA . GLU B 1 136 ? 50.947 36.689 50.925 1.00 24.04 154 GLU B CA 1
ATOM 4487 C C . GLU B 1 136 ? 50.684 35.260 50.452 1.00 26.83 154 GLU B C 1
ATOM 4488 O O . GLU B 1 136 ? 50.363 34.366 51.250 1.00 23.45 154 GLU B O 1
ATOM 4494 N N . ALA B 1 137 ? 50.701 35.104 49.120 1.00 24.96 155 ALA B N 1
ATOM 4495 C CA . ALA B 1 137 ? 50.529 33.833 48.434 1.00 25.26 155 ALA B CA 1
ATOM 4496 C C . ALA B 1 137 ? 51.910 33.428 47.865 1.00 29.00 155 ALA B C 1
ATOM 4497 O O . ALA B 1 137 ? 52.320 33.941 46.824 1.00 28.69 155 ALA B O 1
ATOM 4499 N N . ILE B 1 138 ? 52.651 32.573 48.618 1.00 24.68 156 ILE B N 1
ATOM 4500 C CA . ILE B 1 138 ? 54.032 32.147 48.314 1.00 25.17 156 ILE B CA 1
ATOM 4501 C C . ILE B 1 138 ? 54.138 30.603 48.281 1.00 26.85 156 ILE B C 1
ATOM 4502 O O . ILE B 1 138 ? 54.164 29.941 49.329 1.00 25.82 156 ILE B O 1
ATOM 4507 N N . GLY B 1 139 ? 54.189 30.054 47.075 1.00 21.84 157 GLY B N 1
ATOM 4508 C CA . GLY B 1 139 ? 54.147 28.613 46.901 1.00 22.16 157 GLY B CA 1
ATOM 4509 C C . GLY B 1 139 ? 52.798 28.107 47.372 1.00 27.74 157 GLY B C 1
ATOM 4510 O O . GLY B 1 139 ? 51.772 28.731 47.084 1.00 28.64 157 GLY B O 1
ATOM 4511 N N . ASN B 1 140 ? 52.787 27.045 48.178 1.00 24.73 158 ASN B N 1
ATOM 4512 C CA . ASN B 1 140 ? 51.532 26.478 48.687 1.00 24.43 158 ASN B CA 1
ATOM 4513 C C . ASN B 1 140 ? 50.971 27.255 49.900 1.00 28.47 158 ASN B C 1
ATOM 4514 O O . ASN B 1 140 ? 49.849 26.980 50.333 1.00 27.43 158 ASN B O 1
ATOM 4519 N N . SER B 1 141 ? 51.751 28.216 50.439 1.00 25.12 159 SER B N 1
ATOM 4520 C CA . SER B 1 141 ? 51.399 29.025 51.605 1.00 23.48 159 SER B CA 1
ATOM 4521 C C . SER B 1 141 ? 50.616 30.260 51.185 1.00 27.15 159 SER B C 1
ATOM 4522 O O . SER B 1 141 ? 51.102 31.078 50.374 1.00 25.81 159 SER B O 1
ATOM 4525 N N . ILE B 1 142 ? 49.397 30.384 51.737 1.00 23.95 160 ILE B N 1
ATOM 4526 C CA . ILE B 1 142 ? 48.500 31.530 51.563 1.00 23.37 160 ILE B CA 1
ATOM 4527 C C . ILE B 1 142 ? 48.208 32.082 52.964 1.00 30.35 160 ILE B C 1
ATOM 4528 O O . ILE B 1 142 ? 47.570 31.415 53.780 1.00 30.21 160 ILE B O 1
ATOM 4533 N N . ARG B 1 143 ? 48.711 33.291 53.253 1.00 28.14 161 ARG B N 1
ATOM 4534 C CA . ARG B 1 143 ? 48.546 33.912 54.570 1.00 26.77 161 ARG B CA 1
ATOM 4535 C C . ARG B 1 143 ? 47.892 35.270 54.437 1.00 30.84 161 ARG B C 1
ATOM 4536 O O . ARG B 1 143 ? 48.079 35.938 53.426 1.00 31.72 161 ARG B O 1
ATOM 4544 N N . THR B 1 144 ? 47.065 35.652 55.423 1.00 27.89 162 THR B N 1
ATOM 4545 C CA . THR B 1 144 ? 46.314 36.926 55.421 1.00 28.43 162 THR B CA 1
ATOM 4546 C C . THR B 1 144 ? 46.477 37.695 56.740 1.00 32.99 162 THR B C 1
ATOM 4547 O O . THR B 1 144 ? 46.585 37.080 57.817 1.00 31.34 162 THR B O 1
ATOM 4551 N N . TRP B 1 145 ? 46.466 39.044 56.632 1.00 29.28 163 TRP B N 1
ATOM 4552 C CA . TRP B 1 145 ? 46.525 40.005 57.736 1.00 29.21 163 TRP B CA 1
ATOM 4553 C C . TRP B 1 145 ? 45.483 41.103 57.497 1.00 34.87 163 TRP B C 1
ATOM 4554 O O . TRP B 1 145 ? 45.194 41.438 56.333 1.00 35.65 163 TRP B O 1
ATOM 4565 N N . ILE B 1 146 ? 44.883 41.623 58.591 1.00 31.22 164 ILE B N 1
ATOM 4566 C CA . ILE B 1 146 ? 43.959 42.760 58.604 1.00 31.38 164 ILE B CA 1
ATOM 4567 C C . ILE B 1 146 ? 44.448 43.699 59.676 1.00 36.92 164 ILE B C 1
ATOM 4568 O O . ILE B 1 146 ? 44.556 43.290 60.839 1.00 37.63 164 ILE B O 1
ATOM 4573 N N . ASN B 1 147 ? 44.792 44.949 59.275 1.00 33.85 165 ASN B N 1
ATOM 4574 C CA . ASN B 1 147 ? 45.280 46.034 60.132 1.00 34.97 165 ASN B CA 1
ATOM 4575 C C . ASN B 1 147 ? 46.471 45.581 60.989 1.00 39.99 165 ASN B C 1
ATOM 4576 O O . ASN B 1 147 ? 46.574 45.939 62.174 1.00 39.32 165 ASN B O 1
ATOM 4581 N N . GLY B 1 148 ? 47.347 44.782 60.370 1.00 36.25 166 GLY B N 1
ATOM 4582 C CA . GLY B 1 148 ? 48.525 44.229 61.029 1.00 35.67 166 GLY B CA 1
ATOM 4583 C C . GLY B 1 148 ? 48.274 43.012 61.903 1.00 38.65 166 GLY B C 1
ATOM 4584 O O . GLY B 1 148 ? 49.223 42.496 62.486 1.00 39.06 166 GLY B O 1
ATOM 4585 N N . VAL B 1 149 ? 47.012 42.521 61.978 1.00 34.24 167 VAL B N 1
ATOM 4586 C CA . VAL B 1 149 ? 46.651 41.353 62.785 1.00 33.67 167 VAL B CA 1
ATOM 4587 C C . VAL B 1 149 ? 46.631 40.109 61.887 1.00 37.51 167 VAL B C 1
ATOM 4588 O O . VAL B 1 149 ? 45.828 40.063 60.955 1.00 36.18 167 VAL B O 1
ATOM 4592 N N . PRO B 1 150 ? 47.461 39.070 62.165 1.00 35.13 168 PRO B N 1
ATOM 4593 C CA . PRO B 1 150 ? 47.395 37.843 61.330 1.00 33.19 168 PRO B CA 1
ATOM 4594 C C . PRO B 1 150 ? 46.045 37.144 61.463 1.00 37.50 168 PRO B C 1
ATOM 4595 O O . PRO B 1 150 ? 45.580 36.919 62.598 1.00 39.06 168 PRO B O 1
ATOM 4599 N N . CYS B 1 151 ? 45.405 36.823 60.324 1.00 31.73 169 CYS B N 1
ATOM 4600 C CA . CYS B 1 151 ? 44.083 36.195 60.352 1.00 31.32 169 CYS B CA 1
ATOM 4601 C C . CYS B 1 151 ? 44.108 34.723 59.990 1.00 34.08 169 CYS B C 1
ATOM 4602 O O . CYS B 1 151 ? 43.814 33.896 60.855 1.00 34.80 169 CYS B O 1
ATOM 4605 N N . ALA B 1 152 ? 44.413 34.400 58.721 1.00 28.39 170 ALA B N 1
ATOM 4606 C CA . ALA B 1 152 ? 44.424 33.034 58.217 1.00 26.98 170 ALA B CA 1
ATOM 4607 C C . ALA B 1 152 ? 45.803 32.611 57.675 1.00 29.60 170 ALA B C 1
ATOM 4608 O O . ALA B 1 152 ? 46.673 33.450 57.382 1.00 28.14 170 ALA B O 1
ATOM 4610 N N . ASN B 1 153 ? 45.985 31.281 57.571 1.00 25.28 171 ASN B N 1
ATOM 4611 C CA . ASN B 1 153 ? 47.179 30.639 57.075 1.00 25.01 171 ASN B CA 1
ATOM 4612 C C . ASN B 1 153 ? 46.813 29.233 56.621 1.00 29.05 171 ASN B C 1
ATOM 4613 O O . ASN B 1 153 ? 46.574 28.357 57.459 1.00 28.35 171 ASN B O 1
ATOM 4618 N N . ILE B 1 154 ? 46.751 29.025 55.287 1.00 24.76 172 ILE B N 1
ATOM 4619 C CA . ILE B 1 154 ? 46.478 27.701 54.722 1.00 24.48 172 ILE B CA 1
ATOM 4620 C C . ILE B 1 154 ? 47.648 27.245 53.858 1.00 25.36 172 ILE B C 1
ATOM 4621 O O . ILE B 1 154 ? 48.370 28.057 53.312 1.00 23.38 172 ILE B O 1
ATOM 4626 N N . TRP B 1 155 ? 47.843 25.935 53.786 1.00 23.30 173 TRP B N 1
ATOM 4627 C CA . TRP B 1 155 ? 48.808 25.238 52.936 1.00 22.48 173 TRP B CA 1
ATOM 4628 C C . TRP B 1 155 ? 47.960 24.414 51.955 1.00 25.67 173 TRP B C 1
ATOM 4629 O O . TRP B 1 155 ? 47.167 23.565 52.394 1.00 25.32 173 TRP B O 1
ATOM 4640 N N . ASP B 1 156 ? 48.000 24.775 50.653 1.00 21.85 174 ASP B N 1
ATOM 4641 C CA . ASP B 1 156 ? 47.213 24.092 49.632 1.00 23.05 174 ASP B CA 1
ATOM 4642 C C . ASP B 1 156 ? 47.892 24.173 48.261 1.00 27.69 174 ASP B C 1
ATOM 4643 O O . ASP B 1 156 ? 48.593 25.145 47.979 1.00 26.60 174 ASP B O 1
ATOM 4648 N N . ASP B 1 157 ? 47.638 23.177 47.398 1.00 26.01 175 ASP B N 1
ATOM 4649 C CA . ASP B 1 157 ? 48.235 23.069 46.059 1.00 26.11 175 ASP B CA 1
ATOM 4650 C C . ASP B 1 157 ? 47.194 22.951 44.931 1.00 32.01 175 ASP B C 1
ATOM 4651 O O . ASP B 1 157 ? 47.574 22.763 43.766 1.00 32.51 175 ASP B O 1
ATOM 4664 N N . THR B 1 159 ? 45.263 25.173 43.353 1.00 29.99 177 THR B N 1
ATOM 4665 C CA . THR B 1 159 ? 45.391 26.1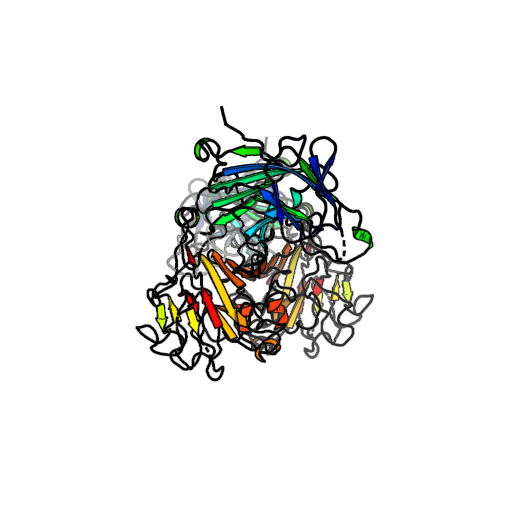69 42.259 1.00 30.58 177 THR B CA 1
ATOM 4666 C C . THR B 1 159 ? 46.606 27.099 42.520 1.00 33.93 177 THR B C 1
ATOM 4667 O O . THR B 1 159 ? 46.508 28.068 43.281 1.00 31.58 177 THR B O 1
ATOM 4671 N N . PRO B 1 160 ? 47.756 26.803 41.869 1.00 30.76 178 PRO B N 1
ATOM 4672 C CA . PRO B 1 160 ? 48.967 27.605 42.114 1.00 30.51 178 PRO B CA 1
ATOM 4673 C C . PRO B 1 160 ? 48.917 29.012 41.533 1.00 33.96 178 PRO B C 1
ATOM 4674 O O . PRO B 1 160 ? 49.668 29.875 41.981 1.00 30.04 178 PRO B O 1
ATOM 4678 N N . SER B 1 161 ? 48.045 29.231 40.530 1.00 34.05 179 SER B N 1
ATOM 4679 C CA . SER B 1 161 ? 47.923 30.502 39.806 1.00 33.60 179 SER B CA 1
ATOM 4680 C C . SER B 1 161 ? 46.498 30.734 39.296 1.00 37.27 179 SER B C 1
ATOM 4681 O O . SER B 1 161 ? 45.846 29.807 38.817 1.00 36.82 179 SER B O 1
ATOM 4684 N N . GLY B 1 162 ? 46.050 31.980 39.386 1.00 33.11 180 GLY B N 1
ATOM 4685 C CA . GLY B 1 162 ? 44.738 32.420 38.932 1.00 33.23 180 GLY B CA 1
ATOM 4686 C C . GLY B 1 162 ? 44.560 33.916 39.117 1.00 36.55 180 GLY B C 1
ATOM 4687 O O . GLY B 1 162 ? 45.507 34.616 39.462 1.00 36.58 180 GLY B O 1
ATOM 4688 N N . PHE B 1 163 ? 43.353 34.422 38.886 1.00 33.97 181 PHE B N 1
ATOM 4689 C CA . PHE B 1 163 ? 43.077 35.850 39.031 1.00 33.33 181 PHE B CA 1
ATOM 4690 C C . PHE B 1 163 ? 42.671 36.235 40.480 1.00 35.76 181 PHE B C 1
ATOM 4691 O O . PHE B 1 163 ? 42.301 35.386 41.313 1.00 32.44 181 PHE B O 1
ATOM 4699 N N . ILE B 1 164 ? 42.725 37.549 40.728 1.00 31.93 182 ILE B N 1
ATOM 4700 C CA . ILE B 1 164 ? 42.281 38.245 41.926 1.00 30.68 182 ILE B CA 1
ATOM 4701 C C . ILE B 1 164 ? 40.940 38.887 41.526 1.00 35.77 182 ILE B C 1
ATOM 4702 O O . ILE B 1 164 ? 40.835 39.411 40.416 1.00 35.52 182 ILE B O 1
ATOM 4707 N N . ALA B 1 165 ? 39.898 38.767 42.368 1.00 32.70 183 ALA B N 1
ATOM 4708 C CA . ALA B 1 165 ? 38.608 39.337 42.011 1.00 34.92 183 ALA B CA 1
ATOM 4709 C C . ALA B 1 165 ? 37.940 39.993 43.211 1.00 40.12 183 ALA B C 1
ATOM 4710 O O . ALA B 1 165 ? 38.154 39.559 44.335 1.00 38.16 183 ALA B O 1
ATOM 4712 N N . LEU B 1 166 ? 37.146 41.051 42.968 1.00 39.44 184 LEU B N 1
ATOM 4713 C CA . LEU B 1 166 ? 36.396 41.793 44.003 1.00 38.81 184 LEU B CA 1
ATOM 4714 C C . LEU B 1 166 ? 34.959 41.308 43.962 1.00 42.79 184 LEU B C 1
ATOM 4715 O O . LEU B 1 166 ? 34.353 41.343 42.898 1.00 41.78 184 LEU B O 1
ATOM 4720 N N . GLN B 1 167 ? 34.451 40.772 45.100 1.00 40.77 185 GLN B N 1
ATOM 4721 C CA . GLN B 1 167 ? 33.118 40.158 45.209 1.00 41.86 185 GLN B CA 1
ATOM 4722 C C . GLN B 1 167 ? 32.015 41.116 45.665 1.00 46.08 185 GLN B C 1
ATOM 4723 O O . GLN B 1 167 ? 32.163 41.826 46.659 1.00 45.27 185 GLN B O 1
ATOM 4729 N N . VAL B 1 168 ? 30.889 41.066 44.949 1.00 43.78 186 VAL B N 1
ATOM 4730 C CA . VAL B 1 168 ? 29.617 41.719 45.283 1.00 44.73 186 VAL B CA 1
ATOM 4731 C C . VAL B 1 168 ? 28.676 40.537 45.436 1.00 48.27 186 VAL B C 1
ATOM 4732 O O . VAL B 1 168 ? 28.295 39.895 44.452 1.00 46.89 186 VAL B O 1
ATOM 4736 N N . HIS B 1 169 ? 28.451 40.155 46.688 1.00 46.11 187 HIS B N 1
ATOM 4737 C CA . HIS B 1 169 ? 27.649 38.991 47.021 1.00 47.57 187 HIS B CA 1
ATOM 4738 C C . HIS B 1 169 ? 26.202 39.274 46.711 1.00 54.07 187 HIS B C 1
ATOM 4739 O O . HIS B 1 169 ? 25.723 40.373 47.002 1.00 55.45 187 HIS B O 1
ATOM 4746 N N . ALA B 1 170 ? 25.515 38.295 46.089 1.00 50.99 188 ALA B N 1
ATOM 4747 C CA . ALA B 1 170 ? 24.089 38.342 45.770 1.00 53.48 188 ALA B CA 1
ATOM 4748 C C . ALA B 1 170 ? 23.282 38.592 47.043 1.00 59.38 188 ALA B C 1
ATOM 4749 O O . ALA B 1 170 ? 23.558 37.974 48.078 1.00 56.76 188 ALA B O 1
ATOM 4751 N N . ILE B 1 171 ? 22.338 39.538 46.986 1.00 59.15 189 ILE B N 1
ATOM 4752 C CA . ILE B 1 171 ? 21.547 39.883 48.160 1.00 60.62 189 ILE B CA 1
ATOM 4753 C C . ILE B 1 171 ? 20.135 39.254 48.060 1.00 68.90 189 ILE B C 1
ATOM 4754 O O . ILE B 1 171 ? 19.630 39.030 46.951 1.00 69.36 189 ILE B O 1
ATOM 4759 N N . GLY B 1 172 ? 19.556 38.943 49.228 1.00 67.80 190 GLY B N 1
ATOM 4760 C CA . GLY B 1 172 ? 18.254 38.291 49.355 1.00 71.19 190 GLY B CA 1
ATOM 4761 C C . GLY B 1 172 ? 17.063 39.188 49.669 1.00 78.81 190 GLY B C 1
ATOM 4762 O O . GLY B 1 172 ? 15.969 38.975 49.128 1.00 79.43 190 GLY B O 1
ATOM 4763 N N . ASN B 1 173 ? 17.262 40.179 50.575 1.00 76.56 191 ASN B N 1
ATOM 4764 C CA . ASN B 1 173 ? 16.233 41.135 50.990 1.00 78.97 191 ASN B CA 1
ATOM 4765 C C . ASN B 1 173 ? 16.431 42.486 50.320 1.00 82.80 191 ASN B C 1
ATOM 4766 O O . ASN B 1 173 ? 17.569 42.897 50.087 1.00 80.62 191 ASN B O 1
ATOM 4771 N N . ALA B 1 174 ? 15.309 43.181 50.040 1.00 81.89 192 ALA B N 1
ATOM 4772 C CA . ALA B 1 174 ? 15.216 44.493 49.385 1.00 81.90 192 ALA B CA 1
ATOM 4773 C C . ALA B 1 174 ? 15.978 45.597 50.133 1.00 82.70 192 ALA B C 1
ATOM 4774 O O . ALA B 1 174 ? 16.481 46.523 49.503 1.00 80.76 192 ALA B O 1
ATOM 4776 N N . SER B 1 175 ? 16.065 45.480 51.470 1.00 79.29 193 SER B N 1
ATOM 4777 C CA . SER B 1 175 ? 16.731 46.409 52.388 1.00 78.08 193 SER B CA 1
ATOM 4778 C C . SER B 1 175 ? 18.245 46.553 52.126 1.00 77.50 193 SER B C 1
ATOM 4779 O O . SER B 1 175 ? 18.857 47.486 52.651 1.00 76.15 193 SER B O 1
ATOM 4782 N N . GLU B 1 176 ? 18.842 45.623 51.345 1.00 71.53 194 GLU B N 1
ATOM 4783 C CA . GLU B 1 176 ? 20.268 45.615 51.018 1.00 67.49 194 GLU B CA 1
ATOM 4784 C C . GLU B 1 176 ? 20.537 46.263 49.655 1.00 69.61 194 GLU B C 1
ATOM 4785 O O . GLU B 1 176 ? 21.669 46.667 49.402 1.00 66.26 194 GLU B O 1
ATOM 4791 N N . GLU B 1 177 ? 19.497 46.354 48.783 1.00 68.81 195 GLU B N 1
ATOM 4792 C CA . GLU B 1 177 ? 19.513 46.857 47.400 1.00 69.24 195 GLU B CA 1
ATOM 4793 C C . GLU B 1 177 ? 20.601 47.923 47.111 1.00 71.92 195 GLU B C 1
ATOM 4794 O O . GLU B 1 177 ? 21.411 47.713 46.213 1.00 70.75 195 GLU B O 1
ATOM 4800 N N . GLY B 1 178 ? 20.625 49.029 47.850 1.00 68.01 196 GLY B N 1
ATOM 4801 C CA . GLY B 1 178 ? 21.614 50.077 47.588 1.00 66.38 196 GLY B CA 1
ATOM 4802 C C . GLY B 1 178 ? 23.037 49.899 48.112 1.00 64.30 196 GLY B C 1
ATOM 4803 O O . GLY B 1 178 ? 23.971 50.478 47.548 1.00 60.53 196 GLY B O 1
ATOM 4804 N N . LYS B 1 179 ? 23.198 49.117 49.212 1.00 59.75 197 LYS B N 1
ATOM 4805 C CA . LYS B 1 179 ? 24.415 48.911 50.008 1.00 57.08 197 LYS B CA 1
ATOM 4806 C C . LYS B 1 179 ? 25.686 48.612 49.174 1.00 59.69 197 LYS B C 1
ATOM 4807 O O . LYS B 1 179 ? 25.639 47.952 48.131 1.00 60.10 197 LYS B O 1
ATOM 4813 N N . THR B 1 180 ? 26.818 49.171 49.617 1.00 53.96 198 THR B N 1
ATOM 4814 C CA . THR B 1 180 ? 28.071 49.033 48.879 1.00 51.26 198 THR B CA 1
ATOM 4815 C C . THR B 1 180 ? 29.260 48.535 49.744 1.00 51.97 198 THR B C 1
ATOM 4816 O O . THR B 1 180 ? 29.227 48.529 50.972 1.00 51.23 198 THR B O 1
ATOM 4820 N N . VAL B 1 181 ? 30.280 48.055 49.044 1.00 46.84 199 VAL B N 1
ATOM 4821 C CA . VAL B 1 181 ? 31.593 47.625 49.515 1.00 43.88 199 VAL B CA 1
ATOM 4822 C C . VAL B 1 181 ? 32.611 48.397 48.641 1.00 46.45 199 VAL B C 1
ATOM 4823 O O . VAL B 1 181 ? 32.365 48.588 47.445 1.00 44.56 199 VAL B O 1
ATOM 4827 N N . SER B 1 182 ? 33.695 48.903 49.254 1.00 43.85 200 SER B N 1
ATOM 4828 C CA . SER B 1 182 ? 34.731 49.664 48.560 1.00 43.62 200 SER B CA 1
ATOM 4829 C C . SER B 1 182 ? 36.084 49.068 48.785 1.00 48.38 200 SER B C 1
ATOM 4830 O O . SER B 1 182 ? 36.369 48.554 49.870 1.00 47.25 200 SER B O 1
ATOM 4833 N N . TRP B 1 183 ? 36.931 49.165 47.748 1.00 45.35 201 TRP B N 1
ATOM 4834 C CA . TRP B 1 183 ? 38.329 48.744 47.733 1.00 43.38 201 TRP B CA 1
ATOM 4835 C C . TRP B 1 183 ? 39.139 49.850 47.082 1.00 49.20 201 TRP B C 1
ATOM 4836 O O . TRP B 1 183 ? 38.814 50.270 45.966 1.00 50.75 201 TRP B O 1
ATOM 4847 N N . LYS B 1 184 ? 40.153 50.360 47.789 1.00 45.54 202 LYS B N 1
ATOM 4848 C CA . LYS B 1 184 ? 41.067 51.385 47.275 1.00 45.93 202 LYS B CA 1
ATOM 4849 C C . LYS B 1 184 ? 42.516 50.948 47.569 1.00 47.83 202 LYS B C 1
ATOM 4850 O O . LYS B 1 184 ? 42.722 49.962 48.292 1.00 45.63 202 LYS B O 1
ATOM 4856 N N . ASP B 1 185 ? 43.513 51.651 46.973 1.00 45.37 203 ASP B N 1
ATOM 4857 C CA . ASP B 1 185 ? 44.960 51.373 47.108 1.00 44.18 203 ASP B CA 1
ATOM 4858 C C . ASP B 1 185 ? 45.275 49.841 46.914 1.00 42.66 203 ASP B C 1
ATOM 4859 O O . ASP B 1 185 ? 45.918 49.192 47.757 1.00 41.07 203 ASP B O 1
ATOM 4864 N N . ILE B 1 186 ? 44.774 49.287 45.789 1.00 36.66 204 ILE B N 1
ATOM 4865 C CA . ILE B 1 186 ? 44.956 47.900 45.393 1.00 34.51 204 ILE B CA 1
ATOM 4866 C C . ILE B 1 186 ? 46.282 47.813 44.599 1.00 38.48 204 ILE B C 1
ATOM 4867 O O . ILE B 1 186 ? 46.357 48.246 43.442 1.00 36.17 204 ILE B O 1
ATOM 4872 N N . ARG B 1 187 ? 47.331 47.275 45.261 1.00 36.44 205 ARG B N 1
ATOM 4873 C CA . ARG B 1 187 ? 48.676 47.095 44.699 1.00 36.17 205 ARG B CA 1
ATOM 4874 C C . ARG B 1 187 ? 49.164 45.640 44.900 1.00 35.51 205 ARG B C 1
ATOM 4875 O O . ARG B 1 187 ? 48.689 44.952 45.803 1.00 32.14 205 ARG B O 1
ATOM 4883 N N . ILE B 1 188 ? 50.085 45.190 44.026 1.00 31.57 206 ILE B N 1
ATOM 4884 C CA . ILE B 1 188 ? 50.658 43.835 44.023 1.00 30.05 206 ILE B CA 1
ATOM 4885 C C . ILE B 1 188 ? 52.201 43.864 43.830 1.00 31.33 206 ILE B C 1
ATOM 4886 O O . ILE B 1 188 ? 52.720 44.718 43.121 1.00 30.76 206 ILE B O 1
ATOM 4891 N N . CYS B 1 189 ? 52.907 42.929 44.482 1.00 28.02 207 CYS B N 1
ATOM 4892 C CA . CYS B 1 189 ? 54.354 42.722 44.387 1.00 28.75 207 CYS B CA 1
ATOM 4893 C C . CYS B 1 189 ? 54.601 41.288 43.939 1.00 31.08 207 CYS B C 1
ATOM 4894 O O . CYS B 1 189 ? 54.127 40.339 44.584 1.00 30.77 207 CYS B O 1
ATOM 4897 N N . THR B 1 190 ? 55.313 41.129 42.815 1.00 26.38 208 THR B N 1
ATOM 4898 C CA . THR B 1 190 ? 55.624 39.824 42.233 1.00 25.91 208 THR B CA 1
ATOM 4899 C C . THR B 1 190 ? 57.141 39.654 42.116 1.00 34.74 208 THR B C 1
ATOM 4900 O O . THR B 1 190 ? 57.638 38.585 41.730 1.00 34.97 208 THR B O 1
ATOM 4904 N N . THR B 1 191 ? 57.884 40.707 42.460 1.00 34.36 209 THR B N 1
ATOM 4905 C CA . THR B 1 191 ? 59.335 40.670 42.360 1.00 35.39 209 THR B CA 1
ATOM 4906 C C . THR B 1 191 ? 59.923 40.660 43.772 1.00 39.62 209 THR B C 1
ATOM 4907 O O . THR B 1 191 ? 59.516 41.464 44.619 1.00 39.69 209 THR B O 1
ATOM 4911 N N . ASP B 1 192 ? 60.875 39.736 44.017 1.00 36.03 210 ASP B N 1
ATOM 4912 C CA . ASP B 1 192 ? 61.595 39.524 45.284 1.00 35.69 210 ASP B CA 1
ATOM 4913 C C . ASP B 1 192 ? 60.614 39.348 46.468 1.00 36.57 210 ASP B C 1
ATOM 4914 O O . ASP B 1 192 ? 60.796 39.908 47.550 1.00 35.57 210 ASP B O 1
ATOM 4919 N N . VAL B 1 193 ? 59.597 38.493 46.247 1.00 31.70 211 VAL B N 1
ATOM 4920 C CA . VAL B 1 193 ? 58.520 38.186 47.191 1.00 29.07 211 VAL B CA 1
ATOM 4921 C C . VAL B 1 193 ? 59.113 37.680 48.532 1.00 33.34 211 VAL B C 1
ATOM 4922 O O . VAL B 1 193 ? 58.745 38.200 49.585 1.00 34.08 211 VAL B O 1
ATOM 4926 N N . GLU B 1 194 ? 60.114 36.771 48.475 1.00 28.99 212 GLU B N 1
ATOM 4927 C CA . GLU B 1 194 ? 60.806 36.188 49.639 1.00 26.41 212 GLU B CA 1
ATOM 4928 C C . GLU B 1 194 ? 61.556 37.247 50.452 1.00 29.63 212 GLU B C 1
ATOM 4929 O O . GLU B 1 194 ? 61.746 37.059 51.653 1.00 28.40 212 GLU B O 1
ATOM 4935 N N . ARG B 1 195 ? 61.998 38.340 49.798 1.00 26.80 213 ARG B N 1
ATOM 4936 C CA . ARG B 1 195 ? 62.714 39.410 50.477 1.00 27.92 213 ARG B CA 1
ATOM 4937 C C . ARG B 1 195 ? 61.781 40.213 51.398 1.00 34.90 213 ARG B C 1
ATOM 4938 O O . ARG B 1 195 ? 62.231 40.659 52.456 1.00 37.19 213 ARG B O 1
ATOM 4946 N N . TYR B 1 196 ? 60.484 40.336 51.037 1.00 30.25 214 TYR B N 1
ATOM 4947 C CA . TYR B 1 196 ? 59.527 41.129 51.783 1.00 29.44 214 TYR B CA 1
ATOM 4948 C C . TYR B 1 196 ? 58.412 40.329 52.467 1.00 33.32 214 TYR B C 1
ATOM 4949 O O . TYR B 1 196 ? 57.468 40.935 53.006 1.00 33.97 214 TYR B O 1
ATOM 4958 N N . GLN B 1 197 ? 58.510 38.986 52.474 1.00 27.58 215 GLN B N 1
ATOM 4959 C CA . GLN B 1 197 ? 57.512 38.128 53.125 1.00 24.23 215 GLN B CA 1
ATOM 4960 C C . GLN B 1 197 ? 57.535 38.320 54.636 1.00 30.02 215 GLN B C 1
ATOM 4961 O O . GLN B 1 197 ? 58.580 38.642 55.210 1.00 30.93 215 GLN B O 1
ATOM 4967 N N . THR B 1 198 ? 56.369 38.129 55.281 1.00 29.07 216 THR B N 1
ATOM 4968 C CA . THR B 1 198 ? 56.198 38.264 56.727 1.00 28.72 216 THR B CA 1
ATOM 4969 C C . THR B 1 198 ? 56.803 37.036 57.395 1.00 32.61 216 THR B C 1
ATOM 4970 O O . THR B 1 198 ? 56.532 35.920 56.962 1.00 30.84 216 THR B O 1
ATOM 4974 N N . PRO B 1 199 ? 57.614 37.217 58.463 1.00 33.18 217 PRO B N 1
ATOM 4975 C CA . PRO B 1 199 ? 58.194 36.039 59.148 1.00 33.56 217 PRO B CA 1
ATOM 4976 C C . PRO B 1 199 ? 57.137 35.139 59.807 1.00 35.63 217 PRO B C 1
ATOM 4977 O O . PRO B 1 199 ? 55.994 35.571 60.034 1.00 33.36 217 PRO B O 1
ATOM 4981 N N . GLU B 1 200 ? 57.532 33.865 60.088 1.00 33.20 218 GLU B N 1
ATOM 4982 C CA . GLU B 1 200 ? 56.713 32.839 60.746 1.00 33.36 218 GLU B CA 1
ATOM 4983 C C . GLU B 1 200 ? 56.319 33.297 62.152 1.00 39.33 218 GLU B C 1
ATOM 4984 O O . GLU B 1 200 ? 55.362 32.779 62.718 1.00 40.30 218 GLU B O 1
ATOM 4990 N N . THR B 1 201 ? 57.069 34.256 62.715 1.00 37.07 219 THR B N 1
ATOM 4991 C CA . THR B 1 201 ? 56.818 34.808 64.048 1.00 38.73 219 THR B CA 1
ATOM 4992 C C . THR B 1 201 ? 55.593 35.738 64.067 1.00 41.57 219 THR B C 1
ATOM 4993 O O . THR B 1 201 ? 55.127 36.052 65.156 1.00 42.56 219 THR B O 1
ATOM 4997 N N . GLU B 1 202 ? 55.082 36.190 62.889 1.00 36.77 220 GLU B N 1
ATOM 4998 C CA . GLU B 1 202 ? 53.956 37.134 62.813 1.00 35.52 220 GLU B CA 1
ATOM 4999 C C . GLU B 1 202 ? 52.820 36.643 61.909 1.00 35.71 220 GLU B C 1
ATOM 5000 O O . GLU B 1 202 ? 52.231 37.430 61.166 1.00 35.09 220 GLU B O 1
ATOM 5006 N N . GLU B 1 203 ? 52.473 35.359 62.013 1.00 32.01 221 GLU B N 1
ATOM 5007 C CA . GLU B 1 203 ? 51.407 34.741 61.208 1.00 30.51 221 GLU B CA 1
ATOM 5008 C C . GLU B 1 203 ? 50.399 33.978 62.045 1.00 34.40 221 GLU B C 1
ATOM 5009 O O . GLU B 1 203 ? 50.643 33.679 63.206 1.00 34.12 221 GLU B O 1
ATOM 5015 N N . ALA B 1 204 ? 49.267 33.648 61.420 1.00 30.65 222 ALA B N 1
ATOM 5016 C CA . ALA B 1 204 ? 48.228 32.808 61.980 1.00 29.16 222 ALA B CA 1
ATOM 5017 C C . ALA B 1 204 ? 48.724 31.346 61.968 1.00 31.35 222 ALA B C 1
ATOM 5018 O O . ALA B 1 204 ? 49.482 30.971 61.052 1.00 29.40 222 ALA B O 1
ATOM 5020 N N . PRO B 1 205 ? 48.314 30.485 62.924 1.00 26.87 223 PRO B N 1
ATOM 5021 C CA . PRO B 1 205 ? 48.739 29.068 62.848 1.00 25.17 223 PRO B CA 1
ATOM 5022 C C . PRO B 1 205 ? 48.240 28.425 61.549 1.00 27.19 223 PRO B C 1
ATOM 5023 O O . PRO B 1 205 ? 47.115 28.679 61.137 1.00 27.24 223 PRO B O 1
ATOM 5027 N N . GLU B 1 206 ? 49.081 27.639 60.879 1.00 22.91 224 GLU B N 1
ATOM 5028 C CA . GLU B 1 206 ? 48.716 27.058 59.589 1.00 22.21 224 GLU B CA 1
ATOM 5029 C C . GLU B 1 206 ? 47.727 25.889 59.661 1.00 29.05 224 GLU B C 1
ATOM 5030 O O . GLU B 1 206 ? 47.817 25.058 60.569 1.00 30.23 224 GLU B O 1
ATOM 5036 N N . ARG B 1 207 ? 46.815 25.803 58.657 1.00 25.68 225 ARG B N 1
ATOM 5037 C CA . ARG B 1 207 ? 45.946 24.647 58.406 1.00 24.28 225 ARG B CA 1
ATOM 5038 C C . ARG B 1 207 ? 46.380 24.023 57.049 1.00 26.65 225 ARG B C 1
ATOM 5039 O O . ARG B 1 207 ? 46.276 24.668 56.008 1.00 24.87 225 ARG B O 1
ATOM 5047 N N . ASN B 1 208 ? 46.923 22.801 57.078 1.00 22.85 226 ASN B N 1
ATOM 5048 C CA . ASN B 1 208 ? 47.327 22.076 55.872 1.00 20.65 226 ASN B CA 1
ATOM 5049 C C . ASN B 1 208 ? 46.082 21.394 55.229 1.00 23.65 226 ASN B C 1
ATOM 5050 O O . ASN B 1 208 ? 45.438 20.580 55.873 1.00 24.69 226 ASN B O 1
ATOM 5063 N N . ILE B 1 210 ? 46.194 19.780 52.161 1.00 22.48 228 ILE B N 1
ATOM 5064 C CA . ILE B 1 210 ? 46.737 18.719 51.313 1.00 22.61 228 ILE B CA 1
ATOM 5065 C C . ILE B 1 210 ? 46.706 17.473 52.136 1.00 28.46 228 ILE B C 1
ATOM 5066 O O . ILE B 1 210 ? 47.578 17.273 52.986 1.00 27.93 228 ILE B O 1
ATOM 5071 N N . ALA B 1 211 ? 45.691 16.625 51.860 1.00 26.42 229 ALA B N 1
ATOM 5072 C CA . ALA B 1 211 ? 45.397 15.395 52.584 1.00 27.13 229 ALA B CA 1
ATOM 5073 C C . ALA B 1 211 ? 46.588 14.489 52.768 1.00 33.04 229 ALA B C 1
ATOM 5074 O O . ALA B 1 211 ? 47.354 14.288 51.845 1.00 34.10 229 ALA B O 1
ATOM 5076 N N . ASN B 1 212 ? 46.745 13.976 54.007 1.00 29.94 230 ASN B N 1
ATOM 5077 C CA . ASN B 1 212 ? 47.738 13.013 54.442 1.00 28.05 230 ASN B CA 1
ATOM 5078 C C . ASN B 1 212 ? 49.176 13.447 54.109 1.00 28.65 230 ASN B C 1
ATOM 5079 O O . ASN B 1 212 ? 49.969 12.647 53.619 1.00 29.40 230 ASN B O 1
ATOM 5084 N N . THR B 1 213 ? 49.514 14.709 54.391 1.00 23.76 231 THR B N 1
ATOM 5085 C CA . THR B 1 213 ? 50.859 15.249 54.170 1.00 22.36 231 THR B CA 1
ATOM 5086 C C . THR B 1 213 ? 51.333 16.040 55.391 1.00 26.25 231 THR B C 1
ATOM 5087 O O . THR B 1 213 ? 50.518 16.451 56.226 1.00 26.71 231 THR B O 1
ATOM 5091 N N . ILE B 1 214 ? 52.666 16.255 55.481 1.00 30.98 232 ILE B N 1
ATOM 5092 C CA . ILE B 1 214 ? 53.278 17.049 56.529 1.00 28.16 232 ILE B CA 1
ATOM 5093 C C . ILE B 1 214 ? 53.904 18.264 55.833 1.00 31.82 232 ILE B C 1
ATOM 5094 O O . ILE B 1 214 ? 54.836 18.113 55.041 1.00 34.23 232 ILE B O 1
ATOM 5099 N N . SER B 1 215 ? 53.338 19.463 56.073 1.00 25.48 233 SER B N 1
ATOM 5100 C CA . SER B 1 215 ? 53.847 20.706 55.486 1.00 25.57 233 SER B CA 1
ATOM 5101 C C . SER B 1 215 ? 55.212 21.072 56.106 1.00 25.91 233 SER B C 1
ATOM 5102 O O . SER B 1 215 ? 55.489 20.600 57.200 1.00 24.34 233 SER B O 1
ATOM 5105 N N . PRO B 1 216 ? 56.051 21.948 55.492 1.00 24.05 234 PRO B N 1
ATOM 5106 C CA . PRO B 1 216 ? 57.318 22.348 56.152 1.00 25.52 234 PRO B CA 1
ATOM 5107 C C . PRO B 1 216 ? 57.100 22.881 57.580 1.00 33.22 234 PRO B C 1
ATOM 5108 O O . PRO B 1 216 ? 57.883 22.555 58.471 1.00 35.21 234 PRO B O 1
ATOM 5112 N N . ARG B 1 217 ? 56.009 23.649 57.798 1.00 28.87 235 ARG B N 1
ATOM 5113 C CA . ARG B 1 217 ? 55.616 24.184 59.095 1.00 27.43 235 ARG B CA 1
ATOM 5114 C C . ARG B 1 217 ? 55.288 23.069 60.088 1.00 31.65 235 ARG B C 1
ATOM 5115 O O . ARG B 1 217 ? 55.805 23.087 61.201 1.00 30.82 235 ARG B O 1
ATOM 5123 N N . GLU B 1 218 ? 54.472 22.084 59.673 1.00 28.95 236 GLU B N 1
ATOM 5124 C CA . GLU B 1 218 ? 54.098 20.935 60.489 1.00 28.34 236 GLU B CA 1
ATOM 5125 C C . GLU B 1 218 ? 55.326 20.128 60.917 1.00 35.13 236 GLU B C 1
ATOM 5126 O O . GLU B 1 218 ? 55.413 19.750 62.083 1.00 35.20 236 GLU B O 1
ATOM 5132 N N . ALA B 1 219 ? 56.276 19.883 59.982 1.00 31.84 237 ALA B N 1
ATOM 5133 C CA . ALA B 1 219 ? 57.505 19.148 60.240 1.00 31.57 237 ALA B CA 1
ATOM 5134 C C . ALA B 1 219 ? 58.348 19.852 61.298 1.00 35.10 237 ALA B C 1
ATOM 5135 O O . ALA B 1 219 ? 58.724 19.216 62.283 1.00 34.00 237 ALA B O 1
ATOM 5137 N N . LYS B 1 220 ? 58.592 21.178 61.120 1.00 33.38 238 LYS B N 1
ATOM 5138 C CA . LYS B 1 220 ? 59.342 22.040 62.050 1.00 34.76 238 LYS B CA 1
ATOM 5139 C C . LYS B 1 220 ? 58.719 22.008 63.451 1.00 40.98 238 LYS B C 1
ATOM 5140 O O . LYS B 1 220 ? 59.428 22.060 64.447 1.00 42.64 238 LYS B O 1
ATOM 5146 N N . GLU B 1 221 ? 57.389 21.899 63.501 1.00 36.92 239 GLU B N 1
ATOM 5147 C CA . GLU B 1 221 ? 56.554 21.901 64.681 1.00 36.09 239 GLU B CA 1
ATOM 5148 C C . GLU B 1 221 ? 56.449 20.501 65.330 1.00 37.82 239 GLU B C 1
ATOM 5149 O O . GLU B 1 221 ? 55.845 20.380 66.381 1.00 37.93 239 GLU B O 1
ATOM 5155 N N . GLY B 1 222 ? 57.077 19.481 64.747 1.00 32.35 240 GLY B N 1
ATOM 5156 C CA . GLY B 1 222 ? 57.096 18.140 65.328 1.00 30.13 240 GLY B CA 1
ATOM 5157 C C . GLY B 1 222 ? 55.961 17.192 64.994 1.00 31.27 240 GLY B C 1
ATOM 5158 O O . GLY B 1 222 ? 55.790 16.178 65.684 1.00 32.78 240 GLY B O 1
ATOM 5159 N N . TRP B 1 223 ? 55.202 17.486 63.929 1.00 23.97 241 TRP B N 1
ATOM 5160 C CA . TRP B 1 223 ? 54.122 16.631 63.487 1.00 22.75 241 TRP B CA 1
ATOM 5161 C C . TRP B 1 223 ? 54.601 15.535 62.588 1.00 30.39 241 TRP B C 1
ATOM 5162 O O . TRP B 1 223 ? 55.522 15.729 61.767 1.00 33.97 241 TRP B O 1
ATOM 5173 N N . ALA B 1 224 ? 53.928 14.376 62.704 1.00 25.45 242 ALA B N 1
ATOM 5174 C CA . ALA B 1 224 ? 54.177 13.213 61.856 1.00 25.67 242 ALA B CA 1
ATOM 5175 C C . ALA B 1 224 ? 52.867 12.549 61.537 1.00 29.37 242 ALA B C 1
ATOM 5176 O O . ALA B 1 224 ? 51.887 12.749 62.260 1.00 27.29 242 ALA B O 1
ATOM 5178 N N . LEU B 1 225 ? 52.825 11.795 60.424 1.00 26.56 243 LEU B N 1
ATOM 5179 C CA . LEU B 1 225 ? 51.615 11.082 60.051 1.00 24.65 243 LEU B CA 1
ATOM 5180 C C . LEU B 1 225 ? 51.488 9.750 60.795 1.00 32.01 243 LEU B C 1
ATOM 5181 O O . LEU B 1 225 ? 52.464 9.010 60.882 1.00 34.52 243 LEU B O 1
ATOM 5186 N N . LEU B 1 226 ? 50.289 9.404 61.257 1.00 28.05 244 LEU B N 1
ATOM 5187 C CA . LEU B 1 226 ? 50.045 8.070 61.805 1.00 28.45 244 LEU B CA 1
ATOM 5188 C C . LEU B 1 226 ? 49.623 7.150 60.640 1.00 34.24 244 LEU B C 1
ATOM 5189 O O . LEU B 1 226 ? 49.993 5.974 60.626 1.00 37.22 244 LEU B O 1
ATOM 5194 N N . TRP B 1 227 ? 48.902 7.702 59.648 1.00 28.14 245 TRP B N 1
ATOM 5195 C CA . TRP B 1 227 ? 48.526 7.010 58.425 1.00 28.60 245 TRP B CA 1
ATOM 5196 C C . TRP B 1 227 ? 49.064 7.825 57.230 1.00 35.91 245 TRP B C 1
ATOM 5197 O O . TRP B 1 227 ? 48.758 9.014 57.109 1.00 37.19 245 TRP B O 1
ATOM 5208 N N . ASP B 1 228 ? 49.870 7.187 56.364 1.00 32.04 246 ASP B N 1
ATOM 5209 C CA . ASP B 1 228 ? 50.524 7.823 55.221 1.00 32.46 246 ASP B CA 1
ATOM 5210 C C . ASP B 1 228 ? 49.571 8.128 54.017 1.00 35.81 246 ASP B C 1
ATOM 5211 O O . ASP B 1 228 ? 49.999 8.669 53.002 1.00 35.25 246 ASP B O 1
ATOM 5216 N N . GLY B 1 229 ? 48.311 7.772 54.139 1.00 32.98 247 GLY B N 1
ATOM 5217 C CA . GLY B 1 229 ? 47.354 8.017 53.073 1.00 33.31 247 GLY B CA 1
ATOM 5218 C C . GLY B 1 229 ? 47.293 6.958 51.998 1.00 39.25 247 GLY B C 1
ATOM 5219 O O . GLY B 1 229 ? 46.382 6.996 51.166 1.00 38.62 247 GLY B O 1
ATOM 5220 N N . LYS B 1 230 ? 48.232 5.989 52.004 1.00 39.12 248 LYS B N 1
ATOM 5221 C CA . LYS B 1 230 ? 48.265 4.966 50.939 1.00 41.29 248 LYS B CA 1
ATOM 5222 C C . LYS B 1 230 ? 48.326 3.528 51.452 1.00 47.54 248 LYS B C 1
ATOM 5223 O O . LYS B 1 230 ? 47.589 2.682 50.943 1.00 48.46 248 LYS B O 1
ATOM 5229 N N . THR B 1 231 ? 49.197 3.245 52.428 1.00 44.29 249 THR B N 1
ATOM 5230 C CA . THR B 1 231 ? 49.418 1.880 52.935 1.00 43.83 249 THR B CA 1
ATOM 5231 C C . THR B 1 231 ? 48.963 1.713 54.371 1.00 45.97 249 THR B C 1
ATOM 5232 O O . THR B 1 231 ? 48.706 2.710 55.059 1.00 43.61 249 THR B O 1
ATOM 5236 N N . ASN B 1 232 ? 48.874 0.429 54.825 1.00 41.72 250 ASN B N 1
ATOM 5237 C CA . ASN B 1 232 ? 48.474 0.063 56.183 1.00 38.22 250 ASN B CA 1
ATOM 5238 C C . ASN B 1 232 ? 49.649 0.159 57.157 1.00 40.22 250 ASN B C 1
ATOM 5239 O O . ASN B 1 232 ? 49.499 -0.188 58.318 1.00 39.88 250 ASN B O 1
ATOM 5244 N N . ASN B 1 233 ? 50.802 0.661 56.693 1.00 37.59 251 ASN B N 1
ATOM 5245 C CA . ASN B 1 233 ? 52.019 0.863 57.483 1.00 37.40 251 ASN B CA 1
ATOM 5246 C C . ASN B 1 233 ? 51.726 1.662 58.760 1.00 40.46 251 ASN B C 1
ATOM 5247 O O . ASN B 1 233 ? 51.054 2.692 58.716 1.00 38.60 251 ASN B O 1
ATOM 5252 N N . GLY B 1 234 ? 52.221 1.152 59.882 1.00 37.60 252 GLY B N 1
ATOM 5253 C CA . GLY B 1 234 ? 52.032 1.749 61.199 1.00 35.39 252 GLY B CA 1
ATOM 5254 C C . GLY B 1 234 ? 50.771 1.286 61.908 1.00 37.37 252 GLY B C 1
ATOM 5255 O O . GLY B 1 234 ? 50.472 1.784 62.995 1.00 34.94 252 GLY B O 1
ATOM 5256 N N . TRP B 1 235 ? 50.011 0.340 61.295 1.00 34.83 253 TRP B N 1
ATOM 5257 C CA . TRP B 1 235 ? 48.741 -0.185 61.822 1.00 34.52 253 TRP B CA 1
ATOM 5258 C C . TRP B 1 235 ? 48.663 -1.704 61.787 1.00 40.59 253 TRP B C 1
ATOM 5259 O O . TRP B 1 235 ? 49.167 -2.355 60.856 1.00 42.64 253 TRP B O 1
ATOM 5270 N N . ARG B 1 236 ? 47.962 -2.253 62.782 1.00 35.09 254 ARG B N 1
ATOM 5271 C CA . ARG B 1 236 ? 47.651 -3.671 62.902 1.00 35.42 254 ARG B CA 1
ATOM 5272 C C . ARG B 1 236 ? 46.318 -3.829 63.599 1.00 37.80 254 ARG B C 1
ATOM 5273 O O . ARG B 1 236 ? 45.885 -2.924 64.310 1.00 36.58 254 ARG B O 1
ATOM 5281 N N . GLY B 1 237 ? 45.702 -4.985 63.440 1.00 36.25 255 GLY B N 1
ATOM 5282 C CA . GLY B 1 237 ? 44.481 -5.311 64.159 1.00 36.52 255 GLY B CA 1
ATOM 5283 C C . GLY B 1 237 ? 44.756 -5.344 65.658 1.00 40.83 255 GLY B C 1
ATOM 5284 O O . GLY B 1 237 ? 45.857 -5.734 66.067 1.00 41.54 255 GLY B O 1
ATOM 5285 N N . ALA B 1 238 ? 43.787 -4.911 66.496 1.00 35.50 256 ALA B N 1
ATOM 5286 C CA . ALA B 1 238 ? 43.990 -4.890 67.949 1.00 35.07 256 ALA B CA 1
ATOM 5287 C C . ALA B 1 238 ? 44.394 -6.282 68.496 1.00 43.81 256 ALA B C 1
ATOM 5288 O O . ALA B 1 238 ? 45.301 -6.369 69.332 1.00 44.16 256 ALA B O 1
ATOM 5290 N N . LYS B 1 239 ? 43.749 -7.364 67.985 1.00 41.56 257 LYS B N 1
ATOM 5291 C CA . LYS B 1 239 ? 43.966 -8.741 68.428 1.00 42.25 257 LYS B CA 1
ATOM 5292 C C . LYS B 1 239 ? 44.779 -9.541 67.417 1.00 51.03 257 LYS B C 1
ATOM 5293 O O . LYS B 1 239 ? 44.934 -10.755 67.587 1.00 53.79 257 LYS B O 1
ATOM 5299 N N . LEU B 1 240 ? 45.334 -8.876 66.389 1.00 48.87 258 LEU B N 1
ATOM 5300 C CA . LEU B 1 240 ? 46.147 -9.530 65.353 1.00 50.90 258 LEU B CA 1
ATOM 5301 C C . LEU B 1 240 ? 47.606 -9.047 65.395 1.00 59.70 258 LEU B C 1
ATOM 5302 O O . LEU B 1 240 ? 47.896 -8.043 66.048 1.00 59.79 258 LEU B O 1
ATOM 5307 N N . ASN B 1 241 ? 48.512 -9.745 64.697 1.00 59.72 259 ASN B N 1
ATOM 5308 C CA . ASN B 1 241 ? 49.920 -9.336 64.607 1.00 61.38 259 ASN B CA 1
ATOM 5309 C C . ASN B 1 241 ? 50.130 -8.470 63.356 1.00 65.51 259 ASN B C 1
ATOM 5310 O O . ASN B 1 241 ? 51.185 -7.844 63.197 1.00 68.04 259 ASN B O 1
ATOM 5315 N N . ALA B 1 242 ? 49.127 -8.476 62.459 1.00 58.11 260 ALA B N 1
ATOM 5316 C CA . ALA B 1 242 ? 49.139 -7.767 61.187 1.00 55.78 260 ALA B CA 1
ATOM 5317 C C . ALA B 1 242 ? 47.837 -6.995 60.982 1.00 53.67 260 ALA B C 1
ATOM 5318 O O . ALA B 1 242 ? 46.923 -7.080 61.812 1.00 50.71 260 ALA B O 1
ATOM 5320 N N . PHE B 1 243 ? 47.746 -6.259 59.865 1.00 48.92 261 PHE B N 1
ATOM 5321 C CA . PHE B 1 243 ? 46.552 -5.489 59.510 1.00 46.75 261 PHE B CA 1
ATOM 5322 C C . PHE B 1 243 ? 45.391 -6.437 59.099 1.00 53.75 261 PHE B C 1
ATOM 5323 O O . PHE B 1 243 ? 45.658 -7.442 58.411 1.00 55.32 261 PHE B O 1
ATOM 5331 N N . PRO B 1 244 ? 44.111 -6.150 59.488 1.00 48.62 262 PRO B N 1
ATOM 5332 C CA . PRO B 1 244 ? 43.008 -7.043 59.077 1.00 49.56 262 PRO B CA 1
ATOM 5333 C C . PRO B 1 244 ? 42.872 -7.179 57.548 1.00 57.24 262 PRO B C 1
ATOM 5334 O O . PRO B 1 244 ? 43.127 -6.237 56.786 1.00 54.15 262 PRO B O 1
ATOM 5338 N N . GLU B 1 245 ? 42.490 -8.389 57.105 1.00 58.49 263 GLU B N 1
ATOM 5339 C CA . GLU B 1 245 ? 42.339 -8.675 55.681 1.00 60.43 263 GLU B CA 1
ATOM 5340 C C . GLU B 1 245 ? 40.966 -8.228 55.101 1.00 61.21 263 GLU B C 1
ATOM 5341 O O . GLU B 1 245 ? 40.785 -8.305 53.884 1.00 62.89 263 GLU B O 1
ATOM 5347 N N . LYS B 1 246 ? 40.018 -7.763 55.941 1.00 52.96 264 LYS B N 1
ATOM 5348 C CA . LYS B 1 246 ? 38.684 -7.345 55.493 1.00 51.03 264 LYS B CA 1
ATOM 5349 C C . LYS B 1 246 ? 38.144 -6.209 56.363 1.00 53.24 264 LYS B C 1
ATOM 5350 O O . LYS B 1 246 ? 38.728 -5.915 57.403 1.00 52.67 264 LYS B O 1
ATOM 5356 N N . GLY B 1 247 ? 37.033 -5.595 55.956 1.00 48.34 265 GLY B N 1
ATOM 5357 C CA . GLY B 1 247 ? 36.384 -4.544 56.743 1.00 45.84 265 GLY B CA 1
ATOM 5358 C C . GLY B 1 247 ? 37.010 -3.157 56.759 1.00 45.38 265 GLY B C 1
ATOM 5359 O O . GLY B 1 247 ? 36.390 -2.202 57.244 1.00 42.72 265 GLY B O 1
ATOM 5360 N N . TRP B 1 248 ? 38.241 -3.040 56.241 1.00 39.74 266 TRP B N 1
ATOM 5361 C CA . TRP B 1 248 ? 38.969 -1.785 56.152 1.00 38.04 266 TRP B CA 1
ATOM 5362 C C . TRP B 1 248 ? 39.501 -1.623 54.734 1.00 44.02 266 TRP B C 1
ATOM 5363 O O . TRP B 1 248 ? 40.185 -2.516 54.232 1.00 47.12 266 TRP B O 1
ATOM 5374 N N . LYS B 1 249 ? 39.207 -0.485 54.094 1.00 38.05 267 LYS B N 1
ATOM 5375 C CA . LYS B 1 249 ? 39.605 -0.183 52.722 1.00 38.00 267 LYS B CA 1
ATOM 5376 C C . LYS B 1 249 ? 40.378 1.129 52.671 1.00 38.59 267 LYS B C 1
ATOM 5377 O O . LYS B 1 249 ? 40.063 2.043 53.425 1.00 37.25 267 LYS B O 1
ATOM 5391 N N . GLU B 1 251 ? 41.457 4.018 49.789 1.00 40.18 269 GLU B N 1
ATOM 5392 C CA . GLU B 1 251 ? 41.260 4.518 48.435 1.00 40.79 269 GLU B CA 1
ATOM 5393 C C . GLU B 1 251 ? 41.041 6.003 48.452 1.00 43.83 269 GLU B C 1
ATOM 5394 O O . GLU B 1 251 ? 40.396 6.518 49.359 1.00 42.73 269 GLU B O 1
ATOM 5400 N N . ASP B 1 252 ? 41.625 6.697 47.458 1.00 41.61 270 ASP B N 1
ATOM 5401 C CA . ASP B 1 252 ? 41.502 8.139 47.235 1.00 41.15 270 ASP B CA 1
ATOM 5402 C C . ASP B 1 252 ? 42.013 8.982 48.429 1.00 41.24 270 ASP B C 1
ATOM 5403 O O . ASP B 1 252 ? 41.577 10.123 48.610 1.00 37.83 270 ASP B O 1
ATOM 5408 N N . GLY B 1 253 ? 42.945 8.411 49.195 1.00 37.05 271 GLY B N 1
ATOM 5409 C CA . GLY B 1 253 ? 43.550 9.056 50.349 1.00 34.95 271 GLY B CA 1
ATOM 5410 C C . GLY B 1 253 ? 42.661 9.015 51.567 1.00 37.68 271 GLY B C 1
ATOM 5411 O O . GLY B 1 253 ? 42.879 9.778 52.515 1.00 36.82 271 GLY B O 1
ATOM 5412 N N . ILE B 1 254 ? 41.651 8.111 51.551 1.00 32.17 272 ILE B N 1
ATOM 5413 C CA . ILE B 1 254 ? 40.691 7.914 52.630 1.00 28.51 272 ILE B CA 1
ATOM 5414 C C . ILE B 1 254 ? 40.828 6.498 53.170 1.00 30.95 272 ILE B C 1
ATOM 5415 O O . ILE B 1 254 ? 40.966 5.541 52.392 1.00 31.13 272 ILE B O 1
ATOM 5420 N N . LEU B 1 255 ? 40.848 6.397 54.509 1.00 24.48 273 LEU B N 1
ATOM 5421 C CA . LEU B 1 255 ? 40.889 5.176 55.270 1.00 24.84 273 LEU B CA 1
ATOM 5422 C C . LEU B 1 255 ? 39.424 4.857 55.656 1.00 28.81 273 LEU B C 1
ATOM 5423 O O . LEU B 1 255 ? 38.774 5.650 56.329 1.00 28.54 273 LEU B O 1
ATOM 5428 N N . LYS B 1 256 ? 38.881 3.758 55.152 1.00 25.73 274 LYS B N 1
ATOM 5429 C CA . LYS B 1 256 ? 37.463 3.480 55.363 1.00 25.96 274 LYS B CA 1
ATOM 5430 C C . LYS B 1 256 ? 37.162 2.219 56.129 1.00 31.93 274 LYS B C 1
ATOM 5431 O O . LYS B 1 256 ? 37.635 1.152 55.759 1.00 34.45 274 LYS B O 1
ATOM 5437 N N . VAL B 1 257 ? 36.291 2.324 57.141 1.00 27.35 275 VAL B N 1
ATOM 5438 C CA . VAL B 1 257 ? 35.821 1.138 57.834 1.00 27.90 275 VAL B CA 1
ATOM 5439 C C . VAL B 1 257 ? 34.503 0.792 57.110 1.00 36.40 275 VAL B C 1
ATOM 5440 O O . VAL B 1 257 ? 33.686 1.668 56.798 1.00 34.92 275 VAL B O 1
ATOM 5452 N N . LYS B 1 259 ? 30.869 -0.992 55.984 1.00 45.76 277 LYS B N 1
ATOM 5453 C CA . LYS B 1 259 ? 29.540 -1.170 56.551 1.00 46.04 277 LYS B CA 1
ATOM 5454 C C . LYS B 1 259 ? 29.220 -2.658 56.605 1.00 50.60 277 LYS B C 1
ATOM 5455 O O . LYS B 1 259 ? 29.350 -3.365 55.603 1.00 51.58 277 LYS B O 1
ATOM 5458 N N . SER B 1 260 ? 28.842 -3.123 57.779 1.00 47.14 278 SER B N 1
ATOM 5459 C CA . SER B 1 260 ? 28.377 -4.485 58.048 1.00 48.23 278 SER B CA 1
ATOM 5460 C C . SER B 1 260 ? 27.130 -4.350 58.969 1.00 52.61 278 SER B C 1
ATOM 5461 O O . SER B 1 260 ? 26.394 -3.349 58.857 1.00 53.01 278 SER B O 1
ATOM 5464 N N . GLY B 1 261 ? 26.912 -5.293 59.874 1.00 48.42 279 GLY B N 1
ATOM 5465 C CA . GLY B 1 261 ? 25.740 -5.240 60.747 1.00 48.90 279 GLY B CA 1
ATOM 5466 C C . GLY B 1 261 ? 25.678 -4.229 61.888 1.00 50.60 279 GLY B C 1
ATOM 5467 O O . GLY B 1 261 ? 24.749 -4.295 62.700 1.00 50.99 279 GLY B O 1
ATOM 5468 N N . GLY B 1 262 ? 26.649 -3.319 61.983 1.00 43.38 280 GLY B N 1
ATOM 5469 C CA . GLY B 1 262 ? 26.677 -2.321 63.051 1.00 40.20 280 GLY B CA 1
ATOM 5470 C C . GLY B 1 262 ? 27.143 -2.845 64.400 1.00 40.82 280 GLY B C 1
ATOM 5471 O O . GLY B 1 262 ? 27.135 -2.104 65.389 1.00 37.02 280 GLY B O 1
ATOM 5472 N N . ALA B 1 263 ? 27.563 -4.133 64.444 1.00 38.36 281 ALA B N 1
ATOM 5473 C CA . ALA B 1 263 ? 28.093 -4.802 65.640 1.00 36.26 281 ALA B CA 1
ATOM 5474 C C . ALA B 1 263 ? 29.441 -4.225 66.020 1.00 39.59 281 ALA B C 1
ATOM 5475 O O . ALA B 1 263 ? 30.151 -3.667 65.176 1.00 37.68 281 ALA B O 1
ATOM 5477 N N . GLU B 1 264 ? 29.791 -4.360 67.299 1.00 37.61 282 GLU B N 1
ATOM 5478 C CA . GLU B 1 264 ? 31.026 -3.825 67.833 1.00 36.22 282 GLU B CA 1
ATOM 5479 C C . GLU B 1 264 ? 32.215 -4.754 67.571 1.00 39.95 282 GLU B C 1
ATOM 5480 O O . GLU B 1 264 ? 32.273 -5.862 68.114 1.00 38.34 282 GLU B O 1
ATOM 5486 N N . SER B 1 265 ? 33.174 -4.257 66.760 1.00 38.17 283 SER B N 1
ATOM 5487 C CA . SER B 1 265 ? 34.484 -4.858 66.415 1.00 38.73 283 SER B CA 1
ATOM 5488 C C . SER B 1 265 ? 34.354 -6.338 66.029 1.00 42.78 283 SER B C 1
ATOM 5489 O O . SER B 1 265 ? 35.134 -7.187 66.478 1.00 43.48 283 SER B O 1
ATOM 5492 N N . ALA B 1 266 ? 33.348 -6.626 65.192 1.00 38.87 284 ALA B N 1
ATOM 5493 C CA . ALA B 1 266 ? 32.996 -7.968 64.741 1.00 39.50 284 ALA B CA 1
ATOM 5494 C C . ALA B 1 266 ? 33.309 -8.191 63.236 1.00 43.77 284 ALA B C 1
ATOM 5495 O O . ALA B 1 266 ? 33.210 -9.326 62.754 1.00 45.78 284 ALA B O 1
ATOM 5497 N N . ASN B 1 267 ? 33.685 -7.131 62.500 1.00 37.96 285 ASN B N 1
ATOM 5498 C CA . ASN B 1 267 ? 34.009 -7.284 61.088 1.00 39.14 285 ASN B CA 1
ATOM 5499 C C . ASN B 1 267 ? 35.548 -7.488 60.935 1.00 42.51 285 ASN B C 1
ATOM 5500 O O . ASN B 1 267 ? 36.039 -8.566 61.273 1.00 43.82 285 ASN B O 1
ATOM 5505 N N . GLY B 1 268 ? 36.280 -6.475 60.478 1.00 37.02 286 GLY B N 1
ATOM 5506 C CA . GLY B 1 268 ? 37.732 -6.540 60.403 1.00 36.96 286 GLY B CA 1
ATOM 5507 C C . GLY B 1 268 ? 38.356 -6.371 61.783 1.00 42.74 286 GLY B C 1
ATOM 5508 O O . GLY B 1 268 ? 39.493 -6.794 62.003 1.00 43.95 286 GLY B O 1
ATOM 5509 N N . GLY B 1 269 ? 37.598 -5.762 62.711 1.00 36.72 287 GLY B N 1
ATOM 5510 C CA . GLY B 1 269 ? 38.018 -5.480 64.079 1.00 34.32 287 GLY B CA 1
ATOM 5511 C C . GLY B 1 269 ? 38.719 -4.144 64.138 1.00 33.10 287 GLY B C 1
ATOM 5512 O O . GLY B 1 269 ? 38.974 -3.537 63.100 1.00 32.37 287 GLY B O 1
ATOM 5513 N N . ASP B 1 270 ? 39.014 -3.673 65.335 1.00 26.24 288 ASP B N 1
ATOM 5514 C CA . ASP B 1 270 ? 39.698 -2.404 65.557 1.00 24.75 288 ASP B CA 1
ATOM 5515 C C . ASP B 1 270 ? 41.122 -2.457 65.038 1.00 30.18 288 ASP B C 1
ATOM 5516 O O . ASP B 1 270 ? 41.739 -3.534 64.991 1.00 30.21 288 ASP B O 1
ATOM 5521 N N . ILE B 1 271 ? 41.645 -1.282 64.651 1.00 26.06 289 ILE B N 1
ATOM 5522 C CA . ILE B 1 271 ? 43.037 -1.149 64.194 1.00 25.45 289 ILE B CA 1
ATOM 5523 C C . ILE B 1 271 ? 43.794 -0.277 65.199 1.00 27.51 289 ILE B C 1
ATOM 5524 O O . ILE B 1 271 ? 43.245 0.675 65.743 1.00 26.25 289 ILE B O 1
ATOM 5529 N N . VAL B 1 272 ? 45.019 -0.663 65.505 1.00 24.67 290 VAL B N 1
ATOM 5530 C CA . VAL B 1 272 ? 45.826 0.067 66.487 1.00 23.53 290 VAL B CA 1
ATOM 5531 C C . VAL B 1 272 ? 47.176 0.449 65.872 1.00 30.34 290 VAL B C 1
ATOM 5532 O O . VAL B 1 272 ? 47.669 -0.238 64.960 1.00 29.44 290 VAL B O 1
ATOM 5536 N N . THR B 1 273 ? 47.793 1.515 66.430 1.00 27.00 291 THR B N 1
ATOM 5537 C CA . THR B 1 273 ? 49.131 1.947 66.032 1.00 26.98 291 THR B CA 1
ATOM 5538 C C . THR B 1 273 ? 50.101 0.841 66.434 1.00 33.81 291 THR B C 1
ATOM 5539 O O . THR B 1 273 ? 49.882 0.171 67.442 1.00 32.97 291 THR B O 1
ATOM 5543 N N . THR B 1 274 ? 51.125 0.590 65.623 1.00 34.52 292 THR B N 1
ATOM 5544 C CA . THR B 1 274 ? 52.067 -0.491 65.936 1.00 36.78 292 THR B CA 1
ATOM 5545 C C . THR B 1 274 ? 53.056 -0.052 67.028 1.00 42.83 292 THR B C 1
ATOM 5546 O O . THR B 1 274 ? 53.871 -0.862 67.497 1.00 45.26 292 THR B O 1
ATOM 5550 N N . ARG B 1 275 ? 52.910 1.211 67.465 1.00 36.22 293 ARG B N 1
ATOM 5551 C CA . ARG B 1 275 ? 53.665 1.920 68.475 1.00 34.37 293 ARG B CA 1
ATOM 5552 C C . ARG B 1 275 ? 52.812 2.381 69.618 1.00 36.40 293 ARG B C 1
ATOM 5553 O O . ARG B 1 275 ? 51.629 2.598 69.400 1.00 34.71 293 ARG B O 1
ATOM 5561 N N . LYS B 1 276 ? 53.403 2.624 70.805 1.00 33.10 294 LYS B N 1
ATOM 5562 C CA . LYS B 1 276 ? 52.733 3.224 71.954 1.00 31.17 294 LYS B CA 1
ATOM 5563 C C . LYS B 1 276 ? 53.143 4.677 72.051 1.00 36.83 294 LYS B C 1
ATOM 5564 O O . LYS B 1 276 ? 54.282 5.040 71.709 1.00 39.81 294 LYS B O 1
ATOM 5570 N N . TYR B 1 277 ? 52.208 5.516 72.489 1.00 30.12 295 TYR B N 1
ATOM 5571 C CA . TYR B 1 277 ? 52.455 6.932 72.629 1.00 28.08 295 TYR B CA 1
ATOM 5572 C C . TYR B 1 277 ? 52.243 7.333 74.097 1.00 30.78 295 TYR B C 1
ATOM 5573 O O . TYR B 1 277 ? 51.614 6.582 74.858 1.00 27.89 295 TYR B O 1
ATOM 5582 N N . LYS B 1 278 ? 52.823 8.473 74.509 1.00 27.12 296 LYS B N 1
ATOM 5583 C CA . LYS B 1 278 ? 52.729 8.944 75.894 1.00 26.05 296 LYS B CA 1
ATOM 5584 C C . LYS B 1 278 ? 51.984 10.306 75.904 1.00 31.53 296 LYS B C 1
ATOM 5585 O O . LYS B 1 278 ? 50.756 10.347 76.055 1.00 31.22 296 LYS B O 1
ATOM 5591 N N . ASN B 1 279 ? 52.719 11.408 75.719 1.00 28.44 297 ASN B N 1
ATOM 5592 C CA . ASN B 1 279 ? 52.154 12.748 75.648 1.00 27.56 297 ASN B CA 1
ATOM 5593 C C . ASN B 1 279 ? 52.120 13.153 74.201 1.00 29.29 297 ASN B C 1
ATOM 5594 O O . ASN B 1 279 ? 53.049 12.847 73.449 1.00 30.14 297 ASN B O 1
ATOM 5599 N N . PHE B 1 280 ? 51.015 13.752 73.773 1.00 24.01 298 PHE B N 1
ATOM 5600 C CA . PHE B 1 280 ? 50.849 14.069 72.355 1.00 21.79 298 PHE B CA 1
ATOM 5601 C C . PHE B 1 280 ? 49.655 14.973 72.111 1.00 23.95 298 PHE B C 1
ATOM 5602 O O . PHE B 1 280 ? 48.836 15.193 73.000 1.00 22.39 298 PHE B O 1
ATOM 5610 N N . ILE B 1 281 ? 49.595 15.502 70.891 1.00 21.54 299 ILE B N 1
ATOM 5611 C CA . ILE B 1 281 ? 48.462 16.134 70.241 1.00 22.00 299 ILE B CA 1
ATOM 5612 C C . ILE B 1 281 ? 48.145 15.179 69.105 1.00 27.00 299 ILE B C 1
ATOM 5613 O O . ILE B 1 281 ? 49.016 14.923 68.267 1.00 27.35 299 ILE B O 1
ATOM 5618 N N . LEU B 1 282 ? 46.958 14.588 69.129 1.00 22.91 300 LEU B N 1
ATOM 5619 C CA . LEU B 1 282 ? 46.504 13.680 68.085 1.00 22.89 300 LEU B CA 1
ATOM 5620 C C . LEU B 1 282 ? 45.340 14.327 67.336 1.00 27.42 300 LEU B C 1
ATOM 5621 O O . LEU B 1 282 ? 44.377 14.775 67.961 1.00 28.24 300 LEU B O 1
ATOM 5626 N N . THR B 1 283 ? 45.441 14.384 66.000 1.00 23.43 301 THR B N 1
ATOM 5627 C CA . THR B 1 283 ? 44.402 14.931 65.136 1.00 22.72 301 THR B CA 1
ATOM 5628 C C . THR B 1 283 ? 43.852 13.841 64.184 1.00 27.95 301 THR B C 1
ATOM 5629 O O . THR B 1 283 ? 44.609 13.057 63.604 1.00 29.35 301 THR B O 1
ATOM 5633 N N . VAL B 1 284 ? 42.524 13.790 64.037 1.00 23.93 302 VAL B N 1
ATOM 5634 C CA . VAL B 1 284 ? 41.880 12.842 63.114 1.00 22.96 302 VAL B CA 1
ATOM 5635 C C . VAL B 1 284 ? 40.712 13.535 62.401 1.00 26.34 302 VAL B C 1
ATOM 5636 O O . VAL B 1 284 ? 39.835 14.062 63.080 1.00 26.83 302 VAL B O 1
ATOM 5640 N N . ASP B 1 285 ? 40.684 13.490 61.061 1.00 20.73 303 ASP B N 1
ATOM 5641 C CA . ASP B 1 285 ? 39.539 13.934 60.267 1.00 21.74 303 ASP B CA 1
ATOM 5642 C C . ASP B 1 285 ? 38.645 12.707 60.032 1.00 25.97 303 ASP B C 1
ATOM 5643 O O . ASP B 1 285 ? 39.147 11.643 59.680 1.00 26.43 303 ASP B O 1
ATOM 5648 N N . PHE B 1 286 ? 37.346 12.839 60.267 1.00 22.33 304 PHE B N 1
ATOM 5649 C CA . PHE B 1 286 ? 36.395 11.741 60.096 1.00 22.10 304 PHE B CA 1
ATOM 5650 C C . PHE B 1 286 ? 35.112 12.219 59.446 1.00 23.47 304 PHE B C 1
ATOM 5651 O O . PHE B 1 286 ? 34.682 13.342 59.677 1.00 21.73 304 PHE B O 1
ATOM 5659 N N . LYS B 1 287 ? 34.476 11.317 58.691 1.00 20.32 305 LYS B N 1
ATOM 5660 C CA . LYS B 1 287 ? 33.197 11.530 58.032 1.00 21.07 305 LYS B CA 1
ATOM 5661 C C . LYS B 1 287 ? 32.334 10.312 58.324 1.00 29.13 305 LYS B C 1
ATOM 5662 O O . LYS B 1 287 ? 32.800 9.181 58.146 1.00 29.81 305 LYS B O 1
ATOM 5668 N N . ILE B 1 288 ? 31.088 10.533 58.754 1.00 25.62 306 ILE B N 1
ATOM 5669 C CA . ILE B 1 288 ? 30.168 9.452 59.089 1.00 26.28 306 ILE B CA 1
ATOM 5670 C C . ILE B 1 288 ? 29.063 9.267 58.046 1.00 32.37 306 ILE B C 1
ATOM 5671 O O . ILE B 1 288 ? 28.798 10.149 57.239 1.00 30.82 306 ILE B O 1
ATOM 5676 N N . THR B 1 289 ? 28.383 8.112 58.125 1.00 31.20 307 THR B N 1
ATOM 5677 C CA . THR B 1 289 ? 27.176 7.802 57.372 1.00 32.02 307 THR B CA 1
ATOM 5678 C C . THR B 1 289 ? 26.045 7.906 58.372 1.00 37.11 307 THR B C 1
ATOM 5679 O O . THR B 1 289 ? 26.296 8.030 59.571 1.00 36.90 307 THR B O 1
ATOM 5683 N N . GLU B 1 290 ? 24.813 7.885 57.897 1.00 35.59 308 GLU B N 1
ATOM 5684 C CA . GLU B 1 290 ? 23.623 7.941 58.735 1.00 35.36 308 GLU B CA 1
ATOM 5685 C C . GLU B 1 290 ? 23.629 6.751 59.710 1.00 37.79 308 GLU B C 1
ATOM 5686 O O . GLU B 1 290 ? 23.841 5.600 59.288 1.00 37.93 308 GLU B O 1
ATOM 5692 N N . GLY B 1 291 ? 23.473 7.067 61.000 1.00 31.35 309 GLY B N 1
ATOM 5693 C CA . GLY B 1 291 ? 23.406 6.112 62.103 1.00 29.96 309 GLY B CA 1
ATOM 5694 C C . GLY B 1 291 ? 24.709 5.429 62.443 1.00 34.34 309 GLY B C 1
ATOM 5695 O O . GLY B 1 291 ? 24.710 4.446 63.193 1.00 35.24 309 GLY B O 1
ATOM 5696 N N . ALA B 1 292 ? 25.829 5.964 61.919 1.00 30.21 310 ALA B N 1
ATOM 5697 C CA . ALA B 1 292 ? 27.155 5.393 62.101 1.00 28.69 310 ALA B CA 1
ATOM 5698 C C . ALA B 1 292 ? 27.683 5.559 63.509 1.00 32.29 310 ALA B C 1
ATOM 5699 O O . ALA B 1 292 ? 27.358 6.521 64.224 1.00 31.70 310 ALA B O 1
ATOM 5701 N N . ASN B 1 293 ? 28.544 4.596 63.876 1.00 26.66 311 ASN B N 1
ATOM 5702 C CA . ASN B 1 293 ? 29.274 4.551 65.118 1.00 23.95 311 ASN B CA 1
ATOM 5703 C C . ASN B 1 293 ? 30.709 4.144 64.820 1.00 27.46 311 ASN B C 1
ATOM 5704 O O . ASN B 1 293 ? 30.950 3.242 64.014 1.00 28.66 311 ASN B O 1
ATOM 5709 N N . SER B 1 294 ? 31.648 4.817 65.469 1.00 21.87 312 SER B N 1
ATOM 5710 C CA . SER B 1 294 ? 33.081 4.546 65.456 1.00 21.91 312 SER B CA 1
ATOM 5711 C C . SER B 1 294 ? 33.701 5.253 66.663 1.00 27.45 312 SER B C 1
ATOM 5712 O O . SER B 1 294 ? 32.996 5.586 67.639 1.00 27.34 312 SER B O 1
ATOM 5715 N N . GLY B 1 295 ? 34.998 5.487 66.611 1.00 23.24 313 GLY B N 1
ATOM 5716 C CA . GLY B 1 295 ? 35.636 6.179 67.717 1.00 22.48 313 GLY B CA 1
ATOM 5717 C C . GLY B 1 295 ? 37.127 6.185 67.583 1.00 25.69 313 GLY B C 1
ATOM 5718 O O . GLY B 1 295 ? 37.691 5.385 66.813 1.00 24.28 313 GLY B O 1
ATOM 5719 N N . VAL B 1 296 ? 37.756 7.126 68.308 1.00 19.81 314 VAL B N 1
ATOM 5720 C CA . VAL B 1 296 ? 39.224 7.242 68.409 1.00 18.54 314 VAL B CA 1
ATOM 5721 C C . VAL B 1 296 ? 39.567 6.918 69.854 1.00 23.67 314 VAL B C 1
ATOM 5722 O O . VAL B 1 296 ? 39.092 7.612 70.761 1.00 23.77 314 VAL B O 1
ATOM 5726 N N . LYS B 1 297 ? 40.348 5.847 70.077 1.00 18.59 315 LYS B N 1
ATOM 5727 C CA . LYS B 1 297 ? 40.758 5.448 71.414 1.00 16.25 315 LYS B CA 1
ATOM 5728 C C . LYS B 1 297 ? 42.240 5.709 71.620 1.00 22.80 315 LYS B C 1
ATOM 5729 O O . LYS B 1 297 ? 43.014 5.758 70.658 1.00 21.62 315 LYS B O 1
ATOM 5735 N N . TYR B 1 298 ? 42.614 5.960 72.893 1.00 20.59 316 TYR B N 1
ATOM 5736 C CA . TYR B 1 298 ? 43.974 6.269 73.347 1.00 20.17 316 TYR B CA 1
ATOM 5737 C C . TYR B 1 298 ? 44.108 5.653 74.733 1.00 25.25 316 TYR B C 1
ATOM 5738 O O . TYR B 1 298 ? 43.091 5.271 75.307 1.00 23.38 316 TYR B O 1
ATOM 5747 N N . PHE B 1 299 ? 45.354 5.460 75.232 1.00 22.61 317 PHE B N 1
ATOM 5748 C CA . PHE B 1 299 ? 45.610 4.738 76.485 1.00 22.15 317 PHE B CA 1
ATOM 5749 C C . PHE B 1 299 ? 45.208 3.283 76.263 1.00 29.07 317 PHE B C 1
ATOM 5750 O O . PHE B 1 299 ? 44.791 2.623 77.204 1.00 30.41 317 PHE B O 1
ATOM 5758 N N . VAL B 1 300 ? 45.236 2.818 75.000 1.00 26.78 318 VAL B N 1
ATOM 5759 C CA . VAL B 1 300 ? 44.810 1.467 74.622 1.00 25.83 318 VAL B CA 1
ATOM 5760 C C . VAL B 1 300 ? 45.863 0.440 75.057 1.00 30.16 318 VAL B C 1
ATOM 5761 O O . VAL B 1 300 ? 47.062 0.700 74.990 1.00 28.83 318 VAL B O 1
ATOM 5765 N N . ASN B 1 301 ? 45.366 -0.697 75.576 1.00 28.91 319 ASN B N 1
ATOM 5766 C CA . ASN B 1 301 ? 46.132 -1.880 75.892 1.00 32.03 319 ASN B CA 1
ATOM 5767 C C . ASN B 1 301 ? 45.502 -2.969 75.011 1.00 38.29 319 ASN B C 1
ATOM 5768 O O . ASN B 1 301 ? 44.411 -3.468 75.343 1.00 38.04 319 ASN B O 1
ATOM 5773 N N . PRO B 1 302 ? 46.125 -3.263 73.834 1.00 35.60 320 PRO B N 1
ATOM 5774 C CA . PRO B 1 302 ? 45.495 -4.200 72.874 1.00 36.75 320 PRO B CA 1
ATOM 5775 C C . PRO B 1 302 ? 45.325 -5.632 73.395 1.00 43.53 320 PRO B C 1
ATOM 5776 O O . PRO B 1 302 ? 44.466 -6.353 72.885 1.00 45.13 320 PRO B O 1
ATOM 5780 N N . ASP B 1 303 ? 46.088 -5.999 74.442 1.00 40.18 321 ASP B N 1
ATOM 5781 C CA . ASP B 1 303 ? 46.126 -7.306 75.079 1.00 41.98 321 ASP B CA 1
ATOM 5782 C C . ASP B 1 303 ? 45.073 -7.507 76.191 1.00 44.16 321 ASP B C 1
ATOM 5783 O O . ASP B 1 303 ? 44.865 -8.636 76.599 1.00 44.58 321 ASP B O 1
ATOM 5788 N N . LEU B 1 304 ? 44.395 -6.449 76.662 1.00 40.26 322 LEU B N 1
ATOM 5789 C CA . LEU B 1 304 ? 43.368 -6.554 77.711 1.00 37.52 322 LEU B CA 1
ATOM 5790 C C . LEU B 1 304 ? 42.127 -7.328 77.266 1.00 42.37 322 LEU B C 1
ATOM 5791 O O . LEU B 1 304 ? 41.758 -8.284 77.933 1.00 43.82 322 LEU B O 1
ATOM 5796 N N . ASN B 1 305 ? 41.488 -6.939 76.149 1.00 39.25 323 ASN B N 1
ATOM 5797 C CA . ASN B 1 305 ? 40.324 -7.677 75.657 1.00 39.29 323 ASN B CA 1
ATOM 5798 C C . ASN B 1 305 ? 40.751 -8.759 74.621 1.00 44.37 323 ASN B C 1
ATOM 5799 O O . ASN B 1 305 ? 41.070 -8.459 73.465 1.00 42.82 323 ASN B O 1
ATOM 5804 N N . LYS B 1 306 ? 40.739 -10.025 75.065 1.00 42.43 324 LYS B N 1
ATOM 5805 C CA . LYS B 1 306 ? 41.091 -11.170 74.218 1.00 43.51 324 LYS B CA 1
ATOM 5806 C C . LYS B 1 306 ? 39.811 -11.851 73.683 1.00 46.71 324 LYS B C 1
ATOM 5807 O O . LYS B 1 306 ? 39.907 -12.745 72.847 1.00 46.80 324 LYS B O 1
ATOM 5813 N N . GLY B 1 307 ? 38.642 -11.387 74.157 1.00 42.21 325 GLY B N 1
ATOM 5814 C CA . GLY B 1 307 ? 37.322 -11.872 73.769 1.00 42.02 325 GLY B CA 1
ATOM 5815 C C . GLY B 1 307 ? 36.724 -11.134 72.585 1.00 45.43 325 GLY B C 1
ATOM 5816 O O . GLY B 1 307 ? 37.425 -10.815 71.617 1.00 45.28 325 GLY B O 1
ATOM 5817 N N . GLU B 1 308 ? 35.407 -10.854 72.668 1.00 39.86 326 GLU B N 1
ATOM 5818 C CA . GLU B 1 308 ? 34.622 -10.132 71.659 1.00 37.27 326 GLU B CA 1
ATOM 5819 C C . GLU B 1 308 ? 34.636 -8.638 71.941 1.00 41.05 326 GLU B C 1
ATOM 5820 O O . GLU B 1 308 ? 34.893 -8.227 73.078 1.00 41.77 326 GLU B O 1
ATOM 5826 N N . GLY B 1 309 ? 34.334 -7.835 70.921 1.00 36.00 327 GLY B N 1
ATOM 5827 C CA . GLY B 1 309 ? 34.226 -6.393 71.081 1.00 32.72 327 GLY B CA 1
ATOM 5828 C C . GLY B 1 309 ? 35.505 -5.594 70.963 1.00 33.22 327 GLY B C 1
ATOM 5829 O O . GLY B 1 309 ? 36.584 -6.128 70.695 1.00 31.02 327 GLY B O 1
ATOM 5830 N N . SER B 1 310 ? 35.360 -4.286 71.182 1.00 28.69 328 SER B N 1
ATOM 5831 C CA . SER B 1 310 ? 36.388 -3.268 71.058 1.00 26.69 328 SER B CA 1
ATOM 5832 C C . SER B 1 310 ? 37.527 -3.437 72.087 1.00 31.74 328 SER B C 1
ATOM 5833 O O . SER B 1 310 ? 37.316 -3.965 73.182 1.00 32.48 328 SER B O 1
ATOM 5836 N N . ALA B 1 311 ? 38.739 -2.985 71.707 1.00 27.22 329 ALA B N 1
ATOM 5837 C CA . ALA B 1 311 ? 39.917 -3.022 72.562 1.00 26.55 329 ALA B CA 1
ATOM 5838 C C . ALA B 1 311 ? 39.761 -1.965 73.679 1.00 28.76 329 ALA B C 1
ATOM 5839 O O . ALA B 1 311 ? 39.003 -1.006 73.511 1.00 29.68 329 ALA B O 1
ATOM 5841 N N . ILE B 1 312 ? 40.459 -2.137 74.798 1.00 21.91 330 ILE B N 1
ATOM 5842 C CA . ILE B 1 312 ? 40.296 -1.290 75.978 1.00 20.87 330 ILE B CA 1
ATOM 5843 C C . ILE B 1 312 ? 41.176 -0.041 75.964 1.00 23.90 330 ILE B C 1
ATOM 5844 O O . ILE B 1 312 ? 42.400 -0.120 75.922 1.00 24.05 330 ILE B O 1
ATOM 5849 N N . GLY B 1 313 ? 40.505 1.099 76.098 1.00 19.96 331 GLY B N 1
ATOM 5850 C CA . GLY B 1 313 ? 41.107 2.420 76.196 1.00 18.20 331 GLY B CA 1
ATOM 5851 C C . GLY B 1 313 ? 40.070 3.495 76.408 1.00 21.93 331 GLY B C 1
ATOM 5852 O O . GLY B 1 313 ? 38.862 3.208 76.466 1.00 22.89 331 GLY B O 1
ATOM 5853 N N . CYS B 1 314 ? 40.542 4.744 76.534 1.00 18.29 332 CYS B N 1
ATOM 5854 C CA . CYS B 1 314 ? 39.641 5.899 76.617 1.00 19.90 332 CYS B CA 1
ATOM 5855 C C . CYS B 1 314 ? 39.155 6.211 75.222 1.00 25.07 332 CYS B C 1
ATOM 5856 O O . CYS B 1 314 ? 39.897 6.004 74.276 1.00 23.57 332 CYS B O 1
ATOM 5859 N N . GLU B 1 315 ? 37.909 6.657 75.064 1.00 24.06 333 GLU B N 1
ATOM 5860 C CA . GLU B 1 315 ? 37.381 6.837 73.716 1.00 22.01 333 GLU B CA 1
ATOM 5861 C C . GLU B 1 315 ? 36.791 8.204 73.449 1.00 25.72 333 GLU B C 1
ATOM 5862 O O . GLU B 1 315 ? 35.977 8.700 74.228 1.00 26.42 333 GLU B O 1
ATOM 5868 N N . PHE B 1 316 ? 37.169 8.779 72.287 1.00 22.94 334 PHE B N 1
ATOM 5869 C CA . PHE B 1 316 ? 36.561 9.971 71.666 1.00 21.27 334 PHE B CA 1
ATOM 5870 C C . PHE B 1 316 ? 35.444 9.372 70.815 1.00 23.40 334 PHE B C 1
ATOM 5871 O O . PHE B 1 316 ? 35.717 8.785 69.763 1.00 23.56 334 PHE B O 1
ATOM 5879 N N . GLN B 1 317 ? 34.217 9.427 71.300 1.00 17.77 335 GLN B N 1
ATOM 5880 C CA . GLN B 1 317 ? 33.087 8.831 70.618 1.00 17.74 335 GLN B CA 1
ATOM 5881 C C . GLN B 1 317 ? 32.826 9.533 69.293 1.00 24.31 335 GLN B C 1
ATOM 5882 O O . GLN B 1 317 ? 32.940 10.750 69.197 1.00 24.11 335 GLN B O 1
ATOM 5888 N N . ILE B 1 318 ? 32.552 8.739 68.263 1.00 21.73 336 ILE B N 1
ATOM 5889 C CA . ILE B 1 318 ? 32.162 9.178 66.917 1.00 20.82 336 ILE B CA 1
ATOM 5890 C C . ILE B 1 318 ? 30.778 8.572 66.712 1.00 25.40 336 ILE B C 1
ATOM 5891 O O . ILE B 1 318 ? 30.634 7.363 66.824 1.00 25.10 336 ILE B O 1
ATOM 5896 N N . LEU B 1 319 ? 29.752 9.394 66.494 1.00 23.25 337 LEU B N 1
ATOM 5897 C CA . LEU B 1 319 ? 28.405 8.879 66.380 1.00 23.58 337 LEU B CA 1
ATOM 5898 C C . LEU B 1 319 ? 27.494 9.819 65.668 1.00 29.06 337 LEU B C 1
ATOM 5899 O O . LEU B 1 319 ? 27.722 11.032 65.708 1.00 29.54 337 LEU B O 1
ATOM 5904 N N . ASP B 1 320 ? 26.426 9.264 65.053 1.00 26.85 338 ASP B N 1
ATOM 5905 C CA . ASP B 1 320 ? 25.316 10.037 64.516 1.00 27.33 338 ASP B CA 1
ATOM 5906 C C . ASP B 1 320 ? 24.320 10.125 65.671 1.00 31.88 338 ASP B C 1
ATOM 5907 O O . ASP B 1 320 ? 23.546 9.193 65.893 1.00 30.35 338 ASP B O 1
ATOM 5912 N N . ASP B 1 321 ? 24.414 11.213 66.456 1.00 30.58 339 ASP B N 1
ATOM 5913 C CA . ASP B 1 321 ? 23.597 11.476 67.658 1.00 30.52 339 ASP B CA 1
ATOM 5914 C C . ASP B 1 321 ? 22.095 11.455 67.382 1.00 38.07 339 ASP B C 1
ATOM 5915 O O . ASP B 1 321 ? 21.299 11.133 68.276 1.00 39.05 339 ASP B O 1
ATOM 5920 N N . ASP B 1 322 ? 21.721 11.840 66.159 1.00 36.43 340 ASP B N 1
ATOM 5921 C CA . ASP B 1 322 ? 20.345 11.920 65.689 1.00 38.74 340 ASP B CA 1
ATOM 5922 C C . ASP B 1 322 ? 19.716 10.545 65.453 1.00 43.97 340 ASP B C 1
ATOM 5923 O O . ASP B 1 322 ? 18.507 10.428 65.618 1.00 46.86 340 ASP B O 1
ATOM 5928 N N . LYS B 1 323 ? 20.503 9.529 65.046 1.00 38.25 341 LYS B N 1
ATOM 5929 C CA . LYS B 1 323 ? 19.947 8.231 64.672 1.00 38.54 341 LYS B CA 1
ATOM 5930 C C . LYS B 1 323 ? 20.387 7.040 65.511 1.00 40.49 341 LYS B C 1
ATOM 5931 O O . LYS B 1 323 ? 19.547 6.167 65.760 1.00 40.54 341 LYS B O 1
ATOM 5937 N N . HIS B 1 324 ? 21.677 6.959 65.914 1.00 34.00 342 HIS B N 1
ATOM 5938 C CA . HIS B 1 324 ? 22.166 5.778 66.624 1.00 31.35 342 HIS B CA 1
ATOM 5939 C C . HIS B 1 324 ? 21.554 5.651 68.011 1.00 38.83 342 HIS B C 1
ATOM 5940 O O . HIS B 1 324 ? 21.572 6.609 68.793 1.00 40.48 342 HIS B O 1
ATOM 5947 N N . PRO B 1 325 ? 20.999 4.457 68.332 1.00 36.13 343 PRO B N 1
ATOM 5948 C CA . PRO B 1 325 ? 20.321 4.279 69.636 1.00 35.59 343 PRO B CA 1
ATOM 5949 C C . PRO B 1 325 ? 21.182 4.541 70.876 1.00 37.75 343 PRO B C 1
ATOM 5950 O O . PRO B 1 325 ? 20.632 4.916 71.932 1.00 37.55 343 PRO B O 1
ATOM 5954 N N . ASP B 1 326 ? 22.518 4.341 70.762 1.00 31.32 344 ASP B N 1
ATOM 5955 C CA . ASP B 1 326 ? 23.477 4.498 71.877 1.00 27.60 344 ASP B CA 1
ATOM 5956 C C . ASP B 1 326 ? 23.537 5.956 72.373 1.00 30.79 344 ASP B C 1
ATOM 5957 O O . ASP B 1 326 ? 23.898 6.173 73.516 1.00 30.94 344 ASP B O 1
ATOM 5962 N N . ALA B 1 327 ? 23.120 6.927 71.556 1.00 29.51 345 ALA B N 1
ATOM 5963 C CA . ALA B 1 327 ? 23.083 8.351 71.907 1.00 30.15 345 ALA B CA 1
ATOM 5964 C C . ALA B 1 327 ? 22.135 8.622 73.109 1.00 37.16 345 ALA B C 1
ATOM 5965 O O . ALA B 1 327 ? 22.384 9.542 73.890 1.00 38.24 345 ALA B O 1
ATOM 5967 N N . LYS B 1 328 ? 21.095 7.802 73.273 1.00 33.77 346 LYS B N 1
ATOM 5968 C CA . LYS B 1 328 ? 20.113 7.932 74.347 1.00 34.44 346 LYS B CA 1
ATOM 5969 C C . LYS B 1 328 ? 20.465 7.065 75.575 1.00 39.51 346 LYS B C 1
ATOM 5970 O O . LYS B 1 328 ? 19.812 7.197 76.600 1.00 40.43 346 LYS B O 1
ATOM 5976 N N . LEU B 1 329 ? 21.512 6.241 75.510 1.00 36.77 347 LEU B N 1
ATOM 5977 C CA . LEU B 1 329 ? 21.877 5.260 76.536 1.00 37.17 347 LEU B CA 1
ATOM 5978 C C . LEU B 1 329 ? 22.924 5.647 77.601 1.00 41.83 347 LEU B C 1
ATOM 5979 O O . LEU B 1 329 ? 23.200 4.852 78.513 1.00 40.41 347 LEU B O 1
ATOM 5984 N N . GLY B 1 330 ? 23.529 6.811 77.513 1.00 39.67 348 GLY B N 1
ATOM 5985 C CA . GLY B 1 330 ? 24.510 7.100 78.544 1.00 38.54 348 GLY B CA 1
ATOM 5986 C C . GLY B 1 330 ? 23.836 7.609 79.797 1.00 42.48 348 GLY B C 1
ATOM 5987 O O . GLY B 1 330 ? 22.720 7.215 80.140 1.00 46.73 348 GLY B O 1
ATOM 5988 N N . VAL B 1 331 ? 24.551 8.425 80.505 1.00 32.40 349 VAL B N 1
ATOM 5989 C CA . VAL B 1 331 ? 24.154 9.228 81.618 1.00 30.27 349 VAL B CA 1
ATOM 5990 C C . VAL B 1 331 ? 24.392 10.670 81.133 1.00 35.28 349 VAL B C 1
ATOM 5991 O O . VAL B 1 331 ? 25.517 11.021 80.801 1.00 34.04 349 VAL B O 1
ATOM 5995 N N . LYS B 1 332 ? 23.310 11.475 81.022 1.00 33.35 350 LYS B N 1
ATOM 5996 C CA . LYS B 1 332 ? 23.304 12.896 80.622 1.00 31.64 350 LYS B CA 1
ATOM 5997 C C . LYS B 1 332 ? 24.174 13.148 79.333 1.00 33.30 350 LYS B C 1
ATOM 5998 O O . LYS B 1 332 ? 24.988 14.075 79.294 1.00 31.49 350 LYS B O 1
ATOM 6004 N N . GLY B 1 333 ? 23.969 12.304 78.318 1.00 29.51 351 GLY B N 1
ATOM 6005 C CA . GLY B 1 333 ? 24.614 12.346 77.008 1.00 29.17 351 GLY B CA 1
ATOM 6006 C C . GLY B 1 333 ? 26.085 11.957 76.899 1.00 32.74 351 GLY B C 1
ATOM 6007 O O . GLY B 1 333 ? 26.771 12.398 75.963 1.00 31.57 351 GLY B O 1
ATOM 6008 N N . ASN B 1 334 ? 26.577 11.092 77.799 1.00 28.30 352 ASN B N 1
ATOM 6009 C CA . ASN B 1 334 ? 28.002 10.717 77.798 1.00 26.91 352 ASN B CA 1
ATOM 6010 C C . ASN B 1 334 ? 28.353 9.655 76.759 1.00 28.55 352 ASN B C 1
ATOM 6011 O O . ASN B 1 334 ? 29.450 9.127 76.797 1.00 28.23 352 ASN B O 1
ATOM 6016 N N . ARG B 1 335 ? 27.455 9.372 75.808 1.00 25.32 353 ARG B N 1
ATOM 6017 C CA . ARG B 1 335 ? 27.720 8.419 74.721 1.00 24.27 353 ARG B CA 1
ATOM 6018 C C . ARG B 1 335 ? 27.518 9.077 73.363 1.00 26.27 353 ARG B C 1
ATOM 6019 O O . ARG B 1 335 ? 27.557 8.402 72.347 1.00 26.75 353 ARG B O 1
ATOM 6027 N N . LYS B 1 336 ? 27.285 10.386 73.350 1.00 21.77 354 LYS B N 1
ATOM 6028 C CA . LYS B 1 336 ? 27.096 11.178 72.133 1.00 21.97 354 LYS B CA 1
ATOM 6029 C C . LYS B 1 336 ? 28.481 11.568 71.549 1.00 26.55 354 LYS B C 1
ATOM 6030 O O . LYS B 1 336 ? 29.470 11.531 72.270 1.00 26.27 354 LYS B O 1
ATOM 6036 N N . LEU B 1 337 ? 28.548 11.940 70.255 1.00 22.97 355 LEU B N 1
ATOM 6037 C CA . LEU B 1 337 ? 29.779 12.315 69.547 1.00 22.01 355 LEU B CA 1
ATOM 6038 C C . LEU B 1 337 ? 30.623 13.305 70.344 1.00 23.80 355 LEU B C 1
ATOM 6039 O O . LEU B 1 337 ? 30.093 14.291 70.859 1.00 24.03 355 LEU B O 1
ATOM 6044 N N . GLY B 1 338 ? 31.927 13.029 70.424 1.00 19.15 356 GLY B N 1
ATOM 6045 C CA . GLY B 1 338 ? 32.918 13.877 71.080 1.00 17.85 356 GLY B CA 1
ATOM 6046 C C . GLY B 1 338 ? 33.087 13.640 72.563 1.00 22.35 356 GLY B C 1
ATOM 6047 O O . GLY B 1 338 ? 34.048 14.136 73.171 1.00 22.38 356 GLY B O 1
ATOM 6048 N N . SER B 1 339 ? 32.161 12.887 73.156 1.00 16.58 357 SER B N 1
ATOM 6049 C CA . SER B 1 339 ? 32.226 12.533 74.563 1.00 16.35 357 SER B CA 1
ATOM 6050 C C . SER B 1 339 ? 33.413 11.661 74.871 1.00 20.25 357 SER B C 1
ATOM 6051 O O . SER B 1 339 ? 33.968 11.015 73.982 1.00 20.74 357 SER B O 1
ATOM 6054 N N . LEU B 1 340 ? 33.771 11.601 76.158 1.00 16.80 358 LEU B N 1
ATOM 6055 C CA . LEU B 1 340 ? 34.689 10.588 76.665 1.00 14.95 358 LEU B CA 1
ATOM 6056 C C . LEU B 1 340 ? 33.703 9.481 76.995 1.00 18.48 358 LEU B C 1
ATOM 6057 O O . LEU B 1 340 ? 32.965 9.597 77.999 1.00 16.06 358 LEU B O 1
ATOM 6062 N N . TYR B 1 341 ? 33.561 8.508 76.060 1.00 16.36 359 TYR B N 1
ATOM 6063 C CA . TYR B 1 341 ? 32.514 7.483 76.070 1.00 16.89 359 TYR B CA 1
ATOM 6064 C C . TYR B 1 341 ? 32.234 6.914 77.461 1.00 24.39 359 TYR B C 1
ATOM 6065 O O . TYR B 1 341 ? 33.147 6.412 78.120 1.00 27.93 359 TYR B O 1
ATOM 6074 N N . ASP B 1 342 ? 30.948 6.989 77.887 1.00 17.95 360 ASP B N 1
ATOM 6075 C CA . ASP B 1 342 ? 30.393 6.532 79.173 1.00 17.20 360 ASP B CA 1
ATOM 6076 C C . ASP B 1 342 ? 31.016 7.235 80.406 1.00 19.98 360 ASP B C 1
ATOM 6077 O O . ASP B 1 342 ? 30.839 6.769 81.533 1.00 17.75 360 ASP B O 1
ATOM 6082 N N . LEU B 1 343 ? 31.720 8.354 80.219 1.00 16.98 361 LEU B N 1
ATOM 6083 C CA . LEU B 1 343 ? 32.368 8.988 81.359 1.00 16.18 361 LEU B CA 1
ATOM 6084 C C . LEU B 1 343 ? 32.025 10.452 81.437 1.00 21.03 361 LEU B C 1
ATOM 6085 O O . LEU B 1 343 ? 31.408 10.879 82.419 1.00 20.36 361 LEU B O 1
ATOM 6090 N N . ILE B 1 344 ? 32.412 11.229 80.408 1.00 19.35 362 ILE B N 1
ATOM 6091 C CA . ILE B 1 344 ? 32.227 12.690 80.373 1.00 18.84 362 ILE B CA 1
ATOM 6092 C C . ILE B 1 344 ? 31.495 13.079 79.092 1.00 24.35 362 ILE B C 1
ATOM 6093 O O . ILE B 1 344 ? 31.984 12.806 77.976 1.00 24.29 362 ILE B O 1
ATOM 6098 N N . PRO B 1 345 ? 30.319 13.736 79.235 1.00 20.83 363 PRO B N 1
ATOM 6099 C CA . PRO B 1 345 ? 29.553 14.109 78.038 1.00 19.85 363 PRO B CA 1
ATOM 6100 C C . PRO B 1 345 ? 30.113 15.303 77.307 1.00 27.17 363 PRO B C 1
ATOM 6101 O O . PRO B 1 345 ? 30.552 16.266 77.937 1.00 28.71 363 PRO B O 1
ATOM 6105 N N . ALA B 1 346 ? 30.062 15.260 75.966 1.00 24.92 364 ALA B N 1
ATOM 6106 C CA . ALA B 1 346 ? 30.381 16.431 75.145 1.00 23.98 364 ALA B CA 1
ATOM 6107 C C . ALA B 1 346 ? 29.272 17.485 75.413 1.00 28.76 364 ALA B C 1
ATOM 6108 O O . ALA B 1 346 ? 28.156 17.078 75.747 1.00 27.55 364 ALA B O 1
ATOM 6110 N N . PRO B 1 347 ? 29.508 18.812 75.292 1.00 26.16 365 PRO B N 1
ATOM 6111 C CA . PRO B 1 347 ? 28.391 19.753 75.472 1.00 26.97 365 PRO B CA 1
ATOM 6112 C C . PRO B 1 347 ? 27.264 19.513 74.440 1.00 33.12 365 PRO B C 1
ATOM 6113 O O . PRO B 1 347 ? 27.499 18.901 73.386 1.00 31.95 365 PRO B O 1
ATOM 6117 N N . GLU B 1 348 ? 26.033 19.950 74.766 1.00 31.51 366 GLU B N 1
ATOM 6118 C CA . GLU B 1 348 ? 24.867 19.797 73.915 1.00 33.15 366 GLU B CA 1
ATOM 6119 C C . GLU B 1 348 ? 25.089 20.529 72.587 1.00 38.92 366 GLU B C 1
ATOM 6120 O O . GLU B 1 348 ? 24.756 19.979 71.536 1.00 38.17 366 GLU B O 1
ATOM 6126 N N . LYS B 1 349 ? 25.651 21.753 72.641 1.00 38.09 367 LYS B N 1
ATOM 6127 C CA . LYS B 1 349 ? 25.965 22.564 71.455 1.00 38.45 367 LYS B CA 1
ATOM 6128 C C . LYS B 1 349 ? 27.434 22.369 71.124 1.00 40.12 367 LYS B C 1
ATOM 6129 O O . LYS B 1 349 ? 28.311 22.686 71.940 1.00 40.03 367 LYS B O 1
ATOM 6135 N N . LYS B 1 350 ? 27.690 21.720 69.987 1.00 35.50 368 LYS B N 1
ATOM 6136 C CA . LYS B 1 350 ? 29.043 21.394 69.496 1.00 33.55 368 LYS B CA 1
ATOM 6137 C C . LYS B 1 350 ? 29.112 21.649 67.982 1.00 37.64 368 LYS B C 1
ATOM 6138 O O . LYS B 1 350 ? 28.085 21.505 67.308 1.00 39.59 368 LYS B O 1
ATOM 6144 N N . PRO B 1 351 ? 30.255 22.114 67.422 1.00 31.79 369 PRO B N 1
ATOM 6145 C CA . PRO B 1 351 ? 30.282 22.411 65.968 1.00 31.06 369 PRO B CA 1
ATOM 6146 C C . PRO B 1 351 ? 30.435 21.147 65.095 1.00 35.74 369 PRO B C 1
ATOM 6147 O O . PRO B 1 351 ? 31.543 20.805 64.685 1.00 35.43 369 PRO B O 1
ATOM 6151 N N . PHE B 1 352 ? 29.337 20.440 64.821 1.00 33.18 370 PHE B N 1
ATOM 6152 C CA . PHE B 1 352 ? 29.391 19.235 63.999 1.00 32.91 370 PHE B CA 1
ATOM 6153 C C . PHE B 1 352 ? 28.580 19.418 62.726 1.00 40.17 370 PHE B C 1
ATOM 6154 O O . PHE B 1 352 ? 27.388 19.754 62.762 1.00 40.81 370 PHE B O 1
ATOM 6162 N N . ASN B 1 353 ? 29.258 19.187 61.603 1.00 37.35 371 ASN B N 1
ATOM 6163 C CA . ASN B 1 353 ? 28.765 19.286 60.239 1.00 38.33 371 ASN B CA 1
ATOM 6164 C C . ASN B 1 353 ? 28.646 17.847 59.688 1.00 43.52 371 ASN B C 1
ATOM 6165 O O . ASN B 1 353 ? 29.592 17.352 59.067 1.00 42.50 371 ASN B O 1
ATOM 6170 N N . LYS B 1 354 ? 27.499 17.167 59.954 1.00 41.60 372 LYS B N 1
ATOM 6171 C CA . LYS B 1 354 ? 27.270 15.755 59.599 1.00 41.49 372 LYS B CA 1
ATOM 6172 C C . LYS B 1 354 ? 27.426 15.419 58.116 1.00 44.00 372 LYS B C 1
ATOM 6173 O O . LYS B 1 354 ? 27.656 14.254 57.815 1.00 43.69 372 LYS B O 1
ATOM 6179 N N . LYS B 1 355 ? 27.336 16.400 57.205 1.00 40.04 373 LYS B N 1
ATOM 6180 C CA . LYS B 1 355 ? 27.469 16.127 55.766 1.00 40.09 373 LYS B CA 1
ATOM 6181 C C . LYS B 1 355 ? 28.936 16.094 55.267 1.00 42.89 373 LYS B C 1
ATOM 6182 O O . LYS B 1 355 ? 29.159 15.647 54.139 1.00 45.30 373 LYS B O 1
ATOM 6188 N N . ASP B 1 356 ? 29.917 16.573 56.073 1.00 35.62 374 ASP B N 1
ATOM 6189 C CA A ASP B 1 356 ? 31.323 16.742 55.730 0.50 33.31 374 ASP B CA 1
ATOM 6190 C CA B ASP B 1 356 ? 31.324 16.538 55.611 0.50 34.83 374 ASP B CA 1
ATOM 6191 C C . ASP B 1 356 ? 32.257 16.015 56.694 1.00 35.68 374 ASP B C 1
ATOM 6192 O O . ASP B 1 356 ? 31.800 15.409 57.670 1.00 37.14 374 ASP B O 1
ATOM 6201 N N . PHE B 1 357 ? 33.566 16.139 56.459 1.00 27.90 375 PHE B N 1
ATOM 6202 C CA . PHE B 1 357 ? 34.589 15.678 57.372 1.00 25.43 375 PHE B CA 1
ATOM 6203 C C . PHE B 1 357 ? 34.617 16.633 58.546 1.00 32.67 375 PHE B C 1
ATOM 6204 O O . PHE B 1 357 ? 34.289 17.833 58.404 1.00 32.84 375 PHE B O 1
ATOM 6212 N N . ASN B 1 358 ? 35.013 16.102 59.711 1.00 28.41 376 ASN B N 1
ATOM 6213 C CA . ASN B 1 358 ? 35.131 16.845 60.954 1.00 26.16 376 ASN B CA 1
ATOM 6214 C C . ASN B 1 358 ? 36.440 16.474 61.554 1.00 27.81 376 ASN B C 1
ATOM 6215 O O . ASN B 1 358 ? 36.937 15.389 61.259 1.00 27.30 376 ASN B O 1
ATOM 6220 N N . THR B 1 359 ? 37.036 17.368 62.361 1.00 23.40 377 THR B N 1
ATOM 6221 C CA . THR B 1 359 ? 38.342 17.124 62.978 1.00 22.21 377 THR B CA 1
ATOM 6222 C C . THR B 1 359 ? 38.202 16.900 64.465 1.00 27.49 377 THR B C 1
ATOM 6223 O O . THR B 1 359 ? 37.682 17.752 65.196 1.00 29.53 377 THR B O 1
ATOM 6227 N N . ALA B 1 360 ? 38.693 15.754 64.901 1.00 22.73 378 ALA B N 1
ATOM 6228 C CA . ALA B 1 360 ? 38.779 15.372 66.291 1.00 21.99 378 ALA B CA 1
ATOM 6229 C C . ALA B 1 360 ? 40.190 15.690 66.779 1.00 24.10 378 ALA B C 1
ATOM 6230 O O . ALA B 1 360 ? 41.158 15.363 66.105 1.00 23.35 378 ALA B O 1
ATOM 6232 N N . THR B 1 361 ? 40.316 16.362 67.910 1.00 21.54 379 THR B N 1
ATOM 6233 C CA . THR B 1 361 ? 41.645 16.584 68.479 1.00 22.02 379 THR B CA 1
ATOM 6234 C C . THR B 1 361 ? 41.647 16.015 69.881 1.00 23.56 379 THR B C 1
ATOM 6235 O O . THR B 1 361 ? 40.709 16.257 70.633 1.00 22.11 379 THR B O 1
ATOM 6239 N N . ILE B 1 362 ? 42.652 15.220 70.195 1.00 21.13 380 ILE B N 1
ATOM 6240 C CA . ILE B 1 362 ? 42.883 14.663 71.524 1.00 20.84 380 ILE B CA 1
ATOM 6241 C C . ILE B 1 362 ? 44.295 15.110 71.948 1.00 24.29 380 ILE B C 1
ATOM 6242 O O . ILE B 1 362 ? 45.264 14.853 71.228 1.00 21.58 380 ILE B O 1
ATOM 6247 N N . ILE B 1 363 ? 44.380 15.812 73.100 1.00 21.11 381 ILE B N 1
ATOM 6248 C CA . ILE B 1 363 ? 45.604 16.293 73.721 1.00 19.67 381 ILE B CA 1
ATOM 6249 C C . ILE B 1 363 ? 45.800 15.551 75.047 1.00 25.39 381 ILE B C 1
ATOM 6250 O O . ILE B 1 363 ? 44.913 15.549 75.900 1.00 25.26 381 ILE B O 1
ATOM 6255 N N . VAL B 1 364 ? 46.964 14.918 75.203 1.00 20.59 382 VAL B N 1
ATOM 6256 C CA . VAL B 1 364 ? 47.388 14.229 76.410 1.00 18.32 382 VAL B CA 1
ATOM 6257 C C . VAL B 1 364 ? 48.710 14.890 76.870 1.00 25.65 382 VAL B C 1
ATOM 6258 O O . VAL B 1 364 ? 49.688 14.914 76.113 1.00 26.68 382 VAL B O 1
ATOM 6262 N N . GLN B 1 365 ? 48.696 15.483 78.079 1.00 21.60 383 GLN B N 1
ATOM 6263 C CA . GLN B 1 365 ? 49.835 16.094 78.759 1.00 21.14 383 GLN B CA 1
ATOM 6264 C C . GLN B 1 365 ? 49.851 15.508 80.145 1.00 26.24 383 GLN B C 1
ATOM 6265 O O . GLN B 1 365 ? 49.270 16.088 81.073 1.00 23.72 383 GLN B O 1
ATOM 6271 N N . ASP B 1 366 ? 50.453 14.290 80.247 1.00 23.95 384 ASP B N 1
ATOM 6272 C CA . ASP B 1 366 ? 50.535 13.443 81.445 1.00 24.45 384 ASP B CA 1
ATOM 6273 C C . ASP B 1 366 ? 49.132 13.095 81.932 1.00 28.97 384 ASP B C 1
ATOM 6274 O O . ASP B 1 366 ? 48.438 12.324 81.266 1.00 28.84 384 ASP B O 1
ATOM 6279 N N . ASN B 1 367 ? 48.694 13.670 83.059 1.00 25.55 385 ASN B N 1
ATOM 6280 C CA . ASN B 1 367 ? 47.376 13.339 83.586 1.00 23.65 385 ASN B CA 1
ATOM 6281 C C . ASN B 1 367 ? 46.265 14.170 82.957 1.00 26.72 385 ASN B C 1
ATOM 6282 O O . ASN B 1 367 ? 45.115 13.758 82.997 1.00 26.26 385 ASN B O 1
ATOM 6287 N N . HIS B 1 368 ? 46.605 15.308 82.355 1.00 22.34 386 HIS B N 1
ATOM 6288 C CA . HIS B 1 368 ? 45.642 16.211 81.777 1.00 21.33 386 HIS B CA 1
ATOM 6289 C C . HIS B 1 368 ? 45.257 15.805 80.343 1.00 23.55 386 HIS B C 1
ATOM 6290 O O . HIS B 1 368 ? 46.128 15.578 79.501 1.00 23.23 386 HIS B O 1
ATOM 6297 N N . VAL B 1 369 ? 43.955 15.745 80.064 1.00 20.30 387 VAL B N 1
ATOM 6298 C CA . VAL B 1 369 ? 43.434 15.353 78.737 1.00 20.60 387 VAL B CA 1
ATOM 6299 C C . VAL B 1 369 ? 42.337 16.311 78.280 1.00 25.47 387 VAL B C 1
ATOM 6300 O O . VAL B 1 369 ? 41.517 16.711 79.097 1.00 25.78 387 VAL B O 1
ATOM 6304 N N . GLU B 1 370 ? 42.318 16.651 76.972 1.00 21.68 388 GLU B N 1
ATOM 6305 C CA . GLU B 1 370 ? 41.292 17.478 76.308 1.00 20.78 388 GLU B CA 1
ATOM 6306 C C . GLU B 1 370 ? 40.767 16.806 75.046 1.00 23.53 388 GLU B C 1
ATOM 6307 O O . GLU B 1 370 ? 41.531 16.128 74.370 1.00 22.60 388 GLU B O 1
ATOM 6313 N N . HIS B 1 371 ? 39.464 17.004 74.728 1.00 21.04 389 HIS B N 1
ATOM 6314 C CA . HIS B 1 371 ? 38.806 16.623 73.464 1.00 20.35 389 HIS B CA 1
ATOM 6315 C C . HIS B 1 371 ? 38.370 17.879 72.768 1.00 25.68 389 HIS B C 1
ATOM 6316 O O . HIS B 1 371 ? 37.668 18.693 73.386 1.00 26.70 389 HIS B O 1
ATOM 6323 N N . TRP B 1 372 ? 38.757 18.044 71.493 1.00 20.62 390 TRP B N 1
ATOM 6324 C CA . TRP B 1 372 ? 38.313 19.154 70.652 1.00 20.27 390 TRP B CA 1
ATOM 6325 C C . TRP B 1 372 ? 37.575 18.624 69.425 1.00 22.48 390 TRP B C 1
ATOM 6326 O O . TRP B 1 372 ? 37.864 17.528 68.938 1.00 20.24 390 TRP B O 1
ATOM 6337 N N . LEU B 1 373 ? 36.625 19.407 68.921 1.00 20.24 391 LEU B N 1
ATOM 6338 C CA . LEU B 1 373 ? 35.903 19.115 67.685 1.00 18.90 391 LEU B CA 1
ATOM 6339 C C . LEU B 1 373 ? 35.875 20.379 66.877 1.00 23.98 391 LEU B C 1
ATOM 6340 O O . LEU B 1 373 ? 35.424 21.395 67.355 1.00 23.43 391 LEU B O 1
ATOM 6345 N N . ASN B 1 374 ? 36.460 20.330 65.685 1.00 24.35 392 ASN B N 1
ATOM 6346 C CA . ASN B 1 374 ? 36.551 21.418 64.715 1.00 24.19 392 ASN B CA 1
ATOM 6347 C C . ASN B 1 374 ? 37.085 22.734 65.339 1.00 27.37 392 ASN B C 1
ATOM 6348 O O . ASN B 1 374 ? 36.589 23.823 65.047 1.00 28.28 392 ASN B O 1
ATOM 6353 N N . GLY B 1 375 ? 38.106 22.601 66.173 1.00 23.66 393 GLY B N 1
ATOM 6354 C CA . GLY B 1 375 ? 38.785 23.732 66.800 1.00 24.26 393 GLY B CA 1
ATOM 6355 C C . GLY B 1 375 ? 38.128 24.308 68.026 1.00 26.95 393 GLY B C 1
ATOM 6356 O O . GLY B 1 375 ? 38.518 25.389 68.469 1.00 26.62 393 GLY B O 1
ATOM 6357 N N . VAL B 1 376 ? 37.134 23.590 68.574 1.00 23.56 394 VAL B N 1
ATOM 6358 C CA . VAL B 1 376 ? 36.385 23.981 69.786 1.00 22.74 394 VAL B CA 1
ATOM 6359 C C . VAL B 1 376 ? 36.619 22.922 70.857 1.00 24.81 394 VAL B C 1
ATOM 6360 O O . VAL B 1 376 ? 36.462 21.731 70.586 1.00 23.84 394 VAL B O 1
ATOM 6364 N N . LYS B 1 377 ? 37.016 23.352 72.062 1.00 22.59 395 LYS B N 1
ATOM 6365 C CA . LYS B 1 377 ? 37.245 22.443 73.185 1.00 21.56 395 LYS B CA 1
ATOM 6366 C C . LYS B 1 377 ? 35.894 21.924 73.695 1.00 26.25 395 LYS B C 1
ATOM 6367 O O . LYS B 1 377 ? 34.974 22.702 73.987 1.00 26.72 395 LYS B O 1
ATOM 6373 N N . LEU B 1 378 ? 35.770 20.606 73.757 1.00 21.95 396 LEU B N 1
ATOM 6374 C CA . LEU B 1 378 ? 34.543 19.971 74.204 1.00 20.30 396 LEU B CA 1
ATOM 6375 C C . LEU B 1 378 ? 34.610 19.660 75.683 1.00 26.43 396 LEU B C 1
ATOM 6376 O O . LEU B 1 378 ? 33.753 20.114 76.459 1.00 26.16 396 LEU B O 1
ATOM 6381 N N . ILE B 1 379 ? 35.587 18.828 76.067 1.00 24.26 397 ILE B N 1
ATOM 6382 C CA . ILE B 1 379 ? 35.742 18.399 77.447 1.00 23.65 397 ILE B CA 1
ATOM 6383 C C . ILE B 1 379 ? 37.198 18.444 77.829 1.00 25.37 397 ILE B C 1
ATOM 6384 O O . ILE B 1 379 ? 38.070 18.520 76.971 1.00 24.22 397 ILE B O 1
ATOM 6389 N N . GLU B 1 380 ? 37.457 18.395 79.129 1.00 23.04 398 GLU B N 1
ATOM 6390 C CA . GLU B 1 380 ? 38.802 18.315 79.680 1.00 22.81 398 GLU B CA 1
ATOM 6391 C C . GLU B 1 380 ? 38.753 17.563 81.015 1.00 26.72 398 GLU B C 1
ATOM 6392 O O . GLU B 1 380 ? 37.781 17.662 81.756 1.00 29.26 398 GLU B O 1
ATOM 6398 N N . TYR B 1 381 ? 39.749 16.713 81.253 1.00 20.55 399 TYR B N 1
ATOM 6399 C CA . TYR B 1 381 ? 39.783 15.905 82.459 1.00 19.36 399 TYR B CA 1
ATOM 6400 C C . TYR B 1 381 ? 41.209 15.648 82.894 1.00 25.53 399 TYR B C 1
ATOM 6401 O O . TYR B 1 381 ? 42.152 15.973 82.178 1.00 26.06 399 TYR B O 1
ATOM 6410 N N . THR B 1 382 ? 41.355 15.109 84.105 1.00 23.09 400 THR B N 1
ATOM 6411 C CA . THR B 1 382 ? 42.627 14.751 84.726 1.00 22.39 400 THR B CA 1
ATOM 6412 C C . THR B 1 382 ? 42.506 13.348 85.350 1.00 24.43 400 THR B C 1
ATOM 6413 O O . THR B 1 382 ? 41.750 13.145 86.306 1.00 24.89 400 THR B O 1
ATOM 6417 N N . ARG B 1 383 ? 43.271 12.390 84.811 1.00 19.02 401 ARG B N 1
ATOM 6418 C CA . ARG B 1 383 ? 43.354 11.036 85.332 1.00 17.90 401 ARG B CA 1
ATOM 6419 C C . ARG B 1 383 ? 44.284 11.045 86.518 1.00 22.46 401 ARG B C 1
ATOM 6420 O O . ARG B 1 383 ? 44.898 12.075 86.814 1.00 24.22 401 ARG B O 1
ATOM 6428 N N . ASN B 1 384 ? 44.343 9.918 87.242 1.00 19.65 402 ASN B N 1
ATOM 6429 C CA . ASN B 1 384 ? 45.157 9.731 88.440 1.00 20.11 402 ASN B CA 1
ATOM 6430 C C . ASN B 1 384 ? 44.757 10.731 89.547 1.00 23.75 402 ASN B C 1
ATOM 6431 O O . ASN B 1 384 ? 45.604 11.185 90.316 1.00 24.17 402 ASN B O 1
ATOM 6436 N N . THR B 1 385 ? 43.441 11.022 89.636 1.00 18.70 403 THR B N 1
ATOM 6437 C CA . THR B 1 385 ? 42.803 11.885 90.637 1.00 17.07 403 THR B CA 1
ATOM 6438 C C . THR B 1 385 ? 41.673 11.113 91.293 1.00 23.68 403 THR B C 1
ATOM 6439 O O . THR B 1 385 ? 41.127 10.187 90.692 1.00 24.06 403 THR B O 1
ATOM 6443 N N . ASP B 1 386 ? 41.289 11.522 92.511 1.00 22.38 404 ASP B N 1
ATOM 6444 C CA . ASP B 1 386 ? 40.176 10.975 93.273 1.00 21.44 404 ASP B CA 1
ATOM 6445 C C . ASP B 1 386 ? 38.900 11.051 92.454 1.00 24.67 404 ASP B C 1
ATOM 6446 O O . ASP B 1 386 ? 38.152 10.087 92.434 1.00 26.05 404 ASP B O 1
ATOM 6459 N N . TRP B 1 388 ? 38.631 11.194 89.048 1.00 22.29 406 TRP B N 1
ATOM 6460 C CA . TRP B 1 388 ? 38.733 10.275 87.908 1.00 21.64 406 TRP B CA 1
ATOM 6461 C C . TRP B 1 388 ? 38.375 8.840 88.271 1.00 26.04 406 TRP B C 1
ATOM 6462 O O . TRP B 1 388 ? 37.568 8.209 87.580 1.00 25.52 406 TRP B O 1
ATOM 6473 N N . ASN B 1 389 ? 38.995 8.333 89.347 1.00 21.99 407 ASN B N 1
ATOM 6474 C CA . ASN B 1 389 ? 38.878 6.965 89.802 1.00 21.58 407 ASN B CA 1
ATOM 6475 C C . ASN B 1 389 ? 37.491 6.670 90.283 1.00 25.42 407 ASN B C 1
ATOM 6476 O O . ASN B 1 389 ? 36.985 5.568 90.042 1.00 26.15 407 ASN B O 1
ATOM 6481 N N . ALA B 1 390 ? 36.864 7.663 90.930 1.00 22.41 408 ALA B N 1
ATOM 6482 C CA . ALA B 1 390 ? 35.491 7.604 91.430 1.00 21.47 408 ALA B CA 1
ATOM 6483 C C . ALA B 1 390 ? 34.519 7.600 90.256 1.00 23.02 408 ALA B C 1
ATOM 6484 O O . ALA B 1 390 ? 33.535 6.873 90.290 1.00 24.60 408 ALA B O 1
ATOM 6486 N N . LEU B 1 391 ? 34.805 8.393 89.213 1.00 17.94 409 LEU B N 1
ATOM 6487 C CA . LEU B 1 391 ? 33.967 8.469 88.016 1.00 18.09 409 LEU B CA 1
ATOM 6488 C C . LEU B 1 391 ? 34.068 7.158 87.220 1.00 23.48 409 LEU B C 1
ATOM 6489 O O . LEU B 1 391 ? 33.028 6.587 86.874 1.00 22.94 409 LEU B O 1
ATOM 6494 N N . VAL B 1 392 ? 35.303 6.628 87.038 1.00 20.69 410 VAL B N 1
ATOM 6495 C CA . VAL B 1 392 ? 35.553 5.336 86.368 1.00 19.60 410 VAL B CA 1
ATOM 6496 C C . VAL B 1 392 ? 34.799 4.183 87.108 1.00 24.92 410 VAL B C 1
ATOM 6497 O O . VAL B 1 392 ? 34.234 3.307 86.452 1.00 24.25 410 VAL B O 1
ATOM 6501 N N . ALA B 1 393 ? 34.721 4.247 88.449 1.00 21.91 411 ALA B N 1
ATOM 6502 C CA . ALA B 1 393 ? 34.107 3.231 89.309 1.00 21.57 411 ALA B CA 1
ATOM 6503 C C . ALA B 1 393 ? 32.605 3.057 89.070 1.00 26.72 411 ALA B C 1
ATOM 6504 O O . ALA B 1 393 ? 32.055 1.994 89.369 1.00 28.31 411 ALA B O 1
ATOM 6506 N N . TYR B 1 394 ? 31.954 4.091 88.543 1.00 22.35 412 TYR B N 1
ATOM 6507 C CA . TYR B 1 394 ? 30.532 4.075 88.193 1.00 22.55 412 TYR B CA 1
ATOM 6508 C C . TYR B 1 394 ? 30.269 3.639 86.738 1.00 26.01 412 TYR B C 1
ATOM 6509 O O . TYR B 1 394 ? 29.116 3.418 86.385 1.00 26.00 412 TYR B O 1
ATOM 6518 N N . SER B 1 395 ? 31.312 3.593 85.888 1.00 21.64 413 SER B N 1
ATOM 6519 C CA . SER B 1 395 ? 31.174 3.355 84.457 1.00 21.20 413 SER B CA 1
ATOM 6520 C C . SER B 1 395 ? 31.349 1.916 84.030 1.00 28.06 413 SER B C 1
ATOM 6521 O O . SER B 1 395 ? 31.638 1.056 84.835 1.00 30.94 413 SER B O 1
ATOM 6524 N N . LYS B 1 396 ? 31.223 1.692 82.724 1.00 23.58 414 LYS B N 1
ATOM 6525 C CA . LYS B 1 396 ? 31.435 0.476 81.947 1.00 22.65 414 LYS B CA 1
ATOM 6526 C C . LYS B 1 396 ? 32.879 -0.085 82.181 1.00 28.17 414 LYS B C 1
ATOM 6527 O O . LYS B 1 396 ? 33.134 -1.273 81.954 1.00 28.04 414 LYS B O 1
ATOM 6533 N N . TYR B 1 397 ? 33.809 0.778 82.643 1.00 24.41 415 TYR B N 1
ATOM 6534 C CA . TYR B 1 397 ? 35.200 0.412 82.867 1.00 24.12 415 TYR B CA 1
ATOM 6535 C C . TYR B 1 397 ? 35.509 0.140 84.332 1.00 25.84 415 TYR B C 1
ATOM 6536 O O . TYR B 1 397 ? 36.679 0.055 84.696 1.00 25.35 415 TYR B O 1
ATOM 6545 N N . LYS B 1 398 ? 34.474 -0.062 85.158 1.00 22.04 416 LYS B N 1
ATOM 6546 C CA . LYS B 1 398 ? 34.594 -0.265 86.610 1.00 21.69 416 LYS B CA 1
ATOM 6547 C C . LYS B 1 398 ? 35.396 -1.497 87.017 1.00 27.64 416 LYS B C 1
ATOM 6548 O O . LYS B 1 398 ? 35.840 -1.552 88.159 1.00 28.13 416 LYS B O 1
ATOM 6554 N N . ASN B 1 399 ? 35.570 -2.471 86.102 1.00 25.40 417 ASN B N 1
ATOM 6555 C CA . ASN B 1 399 ? 36.249 -3.727 86.387 1.00 25.64 417 ASN B CA 1
ATOM 6556 C C . ASN B 1 399 ? 37.698 -3.746 85.966 1.00 26.56 417 ASN B C 1
ATOM 6557 O O . ASN B 1 399 ? 38.414 -4.639 86.366 1.00 27.86 417 ASN B O 1
ATOM 6562 N N . TRP B 1 400 ? 38.133 -2.768 85.191 1.00 23.12 418 TRP B N 1
ATOM 6563 C CA . TRP B 1 400 ? 39.505 -2.619 84.744 1.00 23.56 418 TRP B CA 1
ATOM 6564 C C . TRP B 1 400 ? 40.336 -1.905 85.796 1.00 31.97 418 TRP B C 1
ATOM 6565 O O . TRP B 1 400 ? 40.072 -0.739 86.105 1.00 32.24 418 TRP B O 1
ATOM 6576 N N . PRO B 1 401 ? 41.348 -2.570 86.373 1.00 31.96 419 PRO B N 1
ATOM 6577 C CA . PRO B 1 401 ? 42.154 -1.909 87.416 1.00 31.82 419 PRO B CA 1
ATOM 6578 C C . PRO B 1 401 ? 43.071 -0.833 86.811 1.00 36.63 419 PRO B C 1
ATOM 6579 O O . PRO B 1 401 ? 43.690 -1.061 85.770 1.00 36.64 419 PRO B O 1
ATOM 6583 N N . ASN B 1 402 ? 43.063 0.371 87.437 1.00 31.20 420 ASN B N 1
ATOM 6584 C CA . ASN B 1 402 ? 43.834 1.551 87.057 1.00 28.69 420 ASN B CA 1
ATOM 6585 C C . ASN B 1 402 ? 43.484 2.053 85.640 1.00 28.15 420 ASN B C 1
ATOM 6586 O O . ASN B 1 402 ? 44.345 2.590 84.938 1.00 27.43 420 ASN B O 1
ATOM 6591 N N . PHE B 1 403 ? 42.206 1.952 85.261 1.00 23.19 421 PHE B N 1
ATOM 6592 C CA . PHE B 1 403 ? 41.722 2.382 83.943 1.00 21.89 421 PHE B CA 1
ATOM 6593 C C . PHE B 1 403 ? 42.087 3.827 83.646 1.00 27.09 421 PHE B C 1
ATOM 6594 O O . PHE B 1 403 ? 41.812 4.716 84.450 1.00 27.96 421 PHE B O 1
ATOM 6602 N N . GLY B 1 404 ? 42.694 4.031 82.483 1.00 24.54 422 GLY B N 1
ATOM 6603 C CA . GLY B 1 404 ? 43.082 5.333 81.946 1.00 24.19 422 GLY B CA 1
ATOM 6604 C C . GLY B 1 404 ? 44.141 6.086 82.710 1.00 29.01 422 GLY B C 1
ATOM 6605 O O . GLY B 1 404 ? 44.316 7.278 82.476 1.00 30.51 422 GLY B O 1
ATOM 6606 N N . ASN B 1 405 ? 44.854 5.405 83.604 1.00 25.33 423 ASN B N 1
ATOM 6607 C CA . ASN B 1 405 ? 45.859 5.990 84.482 1.00 25.19 423 ASN B CA 1
ATOM 6608 C C . ASN B 1 405 ? 47.310 5.774 84.028 1.00 29.38 423 ASN B C 1
ATOM 6609 O O . ASN B 1 405 ? 48.201 6.380 84.616 1.00 26.81 423 ASN B O 1
ATOM 6614 N N . SER B 1 406 ? 47.548 4.924 83.004 1.00 28.62 424 SER B N 1
ATOM 6615 C CA . SER B 1 406 ? 48.899 4.637 82.491 1.00 28.70 424 SER B CA 1
ATOM 6616 C C . SER B 1 406 ? 49.405 5.754 81.605 1.00 29.36 424 SER B C 1
ATOM 6617 O O . SER B 1 406 ? 48.618 6.436 80.941 1.00 25.85 424 SER B O 1
ATOM 6620 N N . ALA B 1 407 ? 50.730 5.959 81.634 1.00 28.23 425 ALA B N 1
ATOM 6621 C CA . ALA B 1 407 ? 51.436 6.984 80.859 1.00 28.08 425 ALA B CA 1
ATOM 6622 C C . ALA B 1 407 ? 51.303 6.713 79.363 1.00 31.60 425 ALA B C 1
ATOM 6623 O O . ALA B 1 407 ? 50.887 7.601 78.603 1.00 30.43 425 ALA B O 1
ATOM 6625 N N . GLU B 1 408 ? 51.580 5.461 78.972 1.00 28.81 426 GLU B N 1
ATOM 6626 C CA . GLU B 1 408 ? 51.590 5.013 77.581 1.00 29.08 426 GLU B CA 1
ATOM 6627 C C . GLU B 1 408 ? 50.382 4.181 77.168 1.00 30.35 426 GLU B C 1
ATOM 6628 O O . GLU B 1 408 ? 49.735 3.542 77.996 1.00 31.03 426 GLU B O 1
ATOM 6634 N N . GLY B 1 409 ? 50.143 4.165 75.862 1.00 23.66 427 GLY B N 1
ATOM 6635 C CA . GLY B 1 409 ? 49.096 3.387 75.233 1.00 23.09 427 GLY B CA 1
ATOM 6636 C C . GLY B 1 409 ? 49.085 3.563 73.735 1.00 27.99 427 GLY B C 1
ATOM 6637 O O . GLY B 1 409 ? 49.684 4.507 73.211 1.00 29.14 427 GLY B O 1
ATOM 6638 N N . ASN B 1 410 ? 48.432 2.642 73.032 1.00 23.82 428 ASN B N 1
ATOM 6639 C CA . ASN B 1 410 ? 48.317 2.746 71.578 1.00 23.71 428 ASN B CA 1
ATOM 6640 C C . ASN B 1 410 ? 47.147 3.633 71.247 1.00 26.85 428 ASN B C 1
ATOM 6641 O O . ASN B 1 410 ? 46.294 3.875 72.105 1.00 28.76 428 ASN B O 1
ATOM 6646 N N . ILE B 1 411 ? 47.093 4.094 70.006 1.00 21.04 429 ILE B N 1
ATOM 6647 C CA . ILE B 1 411 ? 45.994 4.859 69.453 1.00 19.72 429 ILE B CA 1
ATOM 6648 C C . ILE B 1 411 ? 45.243 3.859 68.522 1.00 24.15 429 ILE B C 1
ATOM 6649 O O . ILE B 1 411 ? 45.846 2.989 67.887 1.00 23.66 429 ILE B O 1
ATOM 6654 N N . LEU B 1 412 ? 43.924 3.930 68.552 1.00 21.32 430 LEU B N 1
ATOM 6655 C CA . LEU B 1 412 ? 43.019 3.007 67.891 1.00 20.50 430 LEU B CA 1
ATOM 6656 C C . LEU B 1 412 ? 41.936 3.720 67.139 1.00 23.38 430 LEU B C 1
ATOM 6657 O O . LEU B 1 412 ? 41.414 4.737 67.604 1.00 20.65 430 LEU B O 1
ATOM 6662 N N . LEU B 1 413 ? 41.521 3.108 66.025 1.00 22.46 431 LEU B N 1
ATOM 6663 C CA . LEU B 1 413 ? 40.371 3.491 65.220 1.00 21.83 431 LEU B CA 1
ATOM 6664 C C . LEU B 1 413 ? 39.407 2.310 65.290 1.00 28.17 431 LEU B C 1
ATOM 6665 O O . LEU B 1 413 ? 39.800 1.164 65.032 1.00 29.93 431 LEU B O 1
ATOM 6670 N N . GLN B 1 414 ? 38.169 2.580 65.712 1.00 22.94 432 GLN B N 1
ATOM 6671 C CA . GLN B 1 414 ? 37.158 1.582 65.999 1.00 21.74 432 GLN B CA 1
ATOM 6672 C C . GLN B 1 414 ? 36.319 1.119 64.813 1.00 28.27 432 GLN B C 1
ATOM 6673 O O . GLN B 1 414 ? 35.788 1.925 64.040 1.00 27.92 432 GLN B O 1
ATOM 6679 N N . ASP B 1 415 ? 36.193 -0.221 64.703 1.00 25.57 433 ASP B N 1
ATOM 6680 C CA . ASP B 1 415 ? 35.273 -0.886 63.806 1.00 26.24 433 ASP B CA 1
ATOM 6681 C C . ASP B 1 415 ? 33.994 -1.079 64.598 1.00 29.97 433 ASP B C 1
ATOM 6682 O O . ASP B 1 415 ? 33.965 -1.884 65.532 1.00 29.00 433 ASP B O 1
ATOM 6687 N N . HIS B 1 416 ? 32.955 -0.338 64.263 1.00 25.96 434 HIS B N 1
ATOM 6688 C CA . HIS B 1 416 ? 31.715 -0.568 64.954 1.00 25.35 434 HIS B CA 1
ATOM 6689 C C . HIS B 1 416 ? 30.629 -0.945 63.911 1.00 32.06 434 HIS B C 1
ATOM 6690 O O . HIS B 1 416 ? 29.457 -0.624 64.079 1.00 34.50 434 HIS B O 1
ATOM 6697 N N . GLY B 1 417 ? 31.055 -1.681 62.884 1.00 27.45 435 GLY B N 1
ATOM 6698 C CA . GLY B 1 417 ? 30.236 -2.265 61.833 1.00 28.69 435 GLY B CA 1
ATOM 6699 C C . GLY B 1 417 ? 29.475 -1.313 60.946 1.00 33.35 435 GLY B C 1
ATOM 6700 O O . GLY B 1 417 ? 28.555 -1.729 60.211 1.00 30.79 435 GLY B O 1
ATOM 6701 N N . ASP B 1 418 ? 29.890 -0.025 60.992 1.00 30.83 436 ASP B N 1
ATOM 6702 C CA . ASP B 1 418 ? 29.292 1.052 60.204 1.00 30.54 436 ASP B CA 1
ATOM 6703 C C . ASP B 1 418 ? 30.337 1.776 59.341 1.00 33.79 436 ASP B C 1
ATOM 6704 O O . ASP B 1 418 ? 31.527 1.794 59.658 1.00 32.35 436 ASP B O 1
ATOM 6709 N N . GLU B 1 419 ? 29.879 2.371 58.235 1.00 30.53 437 GLU B N 1
ATOM 6710 C CA . GLU B 1 419 ? 30.760 3.078 57.332 1.00 28.94 437 GLU B CA 1
ATOM 6711 C C . GLU B 1 419 ? 31.160 4.437 57.877 1.00 31.41 437 GLU B C 1
ATOM 6712 O O . GLU B 1 419 ? 30.315 5.332 58.042 1.00 31.20 437 GLU B O 1
ATOM 6718 N N . VAL B 1 420 ? 32.465 4.574 58.175 1.00 24.73 438 VAL B N 1
ATOM 6719 C CA . VAL B 1 420 ? 33.092 5.786 58.678 1.00 21.98 438 VAL B CA 1
ATOM 6720 C C . VAL B 1 420 ? 34.392 5.950 57.917 1.00 28.77 438 VAL B C 1
ATOM 6721 O O . VAL B 1 420 ? 35.087 4.973 57.647 1.00 30.19 438 VAL B O 1
ATOM 6725 N N . TRP B 1 421 ? 34.667 7.192 57.495 1.00 26.81 439 TRP B N 1
ATOM 6726 C CA . TRP B 1 421 ? 35.853 7.588 56.728 1.00 26.48 439 TRP B CA 1
ATOM 6727 C C . TRP B 1 421 ? 36.827 8.374 57.574 1.00 26.75 439 TRP B C 1
ATOM 6728 O O . TRP B 1 421 ? 36.418 9.211 58.392 1.00 22.20 439 TRP B O 1
ATOM 6739 N N . PHE B 1 422 ? 38.117 8.132 57.336 1.00 24.73 440 PHE B N 1
ATOM 6740 C CA . PHE B 1 422 ? 39.209 8.799 58.036 1.00 23.32 440 PHE B CA 1
ATOM 6741 C C . PHE B 1 422 ? 40.275 9.285 57.080 1.00 28.27 440 PHE B C 1
ATOM 6742 O O . PHE B 1 422 ? 40.555 8.634 56.084 1.00 28.46 440 PHE B O 1
ATOM 6750 N N . LYS B 1 423 ? 40.930 10.388 57.440 1.00 24.60 441 LYS B N 1
ATOM 6751 C CA . LYS B 1 423 ? 42.060 10.985 56.730 1.00 24.53 441 LYS B CA 1
ATOM 6752 C C . LYS B 1 423 ? 42.779 11.932 57.690 1.00 28.40 441 LYS B C 1
ATOM 6753 O O . LYS B 1 423 ? 42.266 12.215 58.781 1.00 26.38 441 LYS B O 1
ATOM 6759 N N . ASN B 1 424 ? 43.963 12.413 57.296 1.00 26.06 442 ASN B N 1
ATOM 6760 C CA . ASN B 1 424 ? 44.770 13.335 58.111 1.00 25.43 442 ASN B CA 1
ATOM 6761 C C . ASN B 1 424 ? 44.899 12.869 59.560 1.00 26.54 442 ASN B C 1
ATOM 6762 O O . ASN B 1 424 ? 44.546 13.620 60.478 1.00 25.04 442 ASN B O 1
ATOM 6767 N N . VAL B 1 425 ? 45.396 11.611 59.751 1.00 21.54 443 VAL B N 1
ATOM 6768 C CA . VAL B 1 425 ? 45.624 11.011 61.082 1.00 18.78 443 VAL B CA 1
ATOM 6769 C C . VAL B 1 425 ? 47.067 11.347 61.431 1.00 24.75 443 VAL B C 1
ATOM 6770 O O . VAL B 1 425 ? 47.997 10.787 60.835 1.00 24.95 443 VAL B O 1
ATOM 6774 N N . LYS B 1 426 ? 47.254 12.391 62.254 1.00 20.93 444 LYS B N 1
ATOM 6775 C CA . LYS B 1 426 ? 48.592 12.908 62.565 1.00 20.39 444 LYS B CA 1
ATOM 6776 C C . LYS B 1 426 ? 48.843 12.968 64.063 1.00 22.96 444 LYS B C 1
ATOM 6777 O O . LYS B 1 426 ? 47.897 13.011 64.842 1.00 19.85 444 LYS B O 1
ATOM 6783 N N . ILE B 1 427 ? 50.124 13.020 64.457 1.00 21.52 445 ILE B N 1
ATOM 6784 C CA . ILE B 1 427 ? 50.512 13.109 65.849 1.00 21.28 445 ILE B CA 1
ATOM 6785 C C . ILE B 1 427 ? 51.716 14.062 66.030 1.00 28.60 445 ILE B C 1
ATOM 6786 O O . ILE B 1 427 ? 52.662 14.082 65.227 1.00 28.38 445 ILE B O 1
ATOM 6791 N N . LYS B 1 428 ? 51.632 14.872 67.091 1.00 25.41 446 LYS B N 1
ATOM 6792 C CA . LYS B 1 428 ? 52.697 15.733 67.570 1.00 24.44 446 LYS B CA 1
ATOM 6793 C C . LYS B 1 428 ? 53.063 15.205 68.964 1.00 28.53 446 LYS B C 1
ATOM 6794 O O . LYS B 1 428 ? 52.312 15.449 69.921 1.00 28.34 446 LYS B O 1
ATOM 6800 N N . GLU B 1 429 ? 54.168 14.438 69.074 1.00 22.52 447 GLU B N 1
ATOM 6801 C CA . GLU B 1 429 ? 54.572 13.957 70.388 1.00 23.53 447 GLU B CA 1
ATOM 6802 C C . GLU B 1 429 ? 55.003 15.154 71.254 1.00 31.48 447 GLU B C 1
ATOM 6803 O O . GLU B 1 429 ? 55.625 16.103 70.745 1.00 32.58 447 GLU B O 1
ATOM 6809 N N . LEU B 1 430 ? 54.622 15.140 72.535 1.00 27.98 448 LEU B N 1
ATOM 6810 C CA . LEU B 1 430 ? 54.980 16.226 73.455 1.00 28.09 448 LEU B CA 1
ATOM 6811 C C . LEU B 1 430 ? 56.013 15.756 74.483 1.00 34.91 448 LEU B C 1
ATOM 6812 O O . LEU B 1 430 ? 56.215 14.552 74.637 1.00 33.96 448 LEU B O 1
ATOM 6817 N N . LYS B 1 431 ? 56.681 16.710 75.171 1.00 35.08 449 LYS B N 1
ATOM 6818 C CA . LYS B 1 431 ? 57.689 16.430 76.207 1.00 42.48 449 LYS B CA 1
ATOM 6819 C C . LYS B 1 431 ? 57.121 15.486 77.306 1.00 56.90 449 LYS B C 1
ATOM 6820 O O . LYS B 1 431 ? 55.887 15.518 77.538 1.00 56.74 449 LYS B O 1
#

Sequence (850 aa):
GQTWEPLFNGKNLKGWKKLNGKAEYKIVDGAIVGISKGTPNTFLATTKNYGDFILEFDFKIDDGLNSGVQLRSESKKDYQNGRVHGYQFEIDPSKRAWSGGIYDEARRNWLYPLTLNPAAKTAFKNNAWNKARIEAIGNSIRTWINGVPCANIWDDTPSGFIALQVHAIGNASEEGKTVSWKDIRICTTDVERYQTPETEEAPERNIANTISPREAKEGWALLWDGKTNNGWRGAKLNAFPEKGWKEDGILKVKSGGAESANGGDIVTTRKYKNFILTVDFKITEEGANSGVKYFVNPDLNKGEGSAIGCEFQILDDDKHPDAKLGVKGNRKLGSLYDLIPAPEKKPFNKKDDFNTATIIVQDNHVEHWLNGVKLIEEYTRNTDWNALVAYSKYKNWPNFGNSAEGNILLQDHGDEVWFKNVKIKELKGQTWEPLFNGKNLKGWKKLNGKAEYKIVDGAIVGISKGTPNTFLATTKNYGDFILEFDFKIDDGLNSGVQLRSESKKDYQNGRVHGYQFEIDPSKRAWSGGIYDEARRNWLYPLTLNPAAKTAFKNNAWNKARIEAIGNSIRTWINGVPCANIWDDTPSGFIALQVHAIGNASEEGKTVSWKDIRICTTDVERYQTPETEEAPERNIANTISPREAKEGWALLWDGKTNNGWRGAKLNAFPEKGWKEDGILKVKSGGAESANGGDIVTTRKYKNFILTVDFKITEGANSGVKYFVNPDLNKGEGSAIGCEFQILDDDKHPDAKLGVKGNRKLGSLYDLIPAPEKKPFNKKDDFNTATIIVQDNHVEHWLNGVKLIEYTRNTDWNALVAYSKYKNWPNFGNSAEGNILLQDHGDEVWFKNVKIKELK

Secondary structure (DSSP, 8-state):
----EESS-SSS-TTEEEEES--EEEEETTEEEEE------EEEEESS-BSSEEEEEEEEE-TT--EEEEEEEB--TTTGGG--BEEEEEE--STT--TT-EEEETTTEEEE-GGGSGGGGG-PPTTS-EEEEEEEETTEEEEEETTEEEEEEE----SBEEEEEEPPP-STT-SS-EEEEEEEEEE-SSHHHHPPPGGGSPPPB--TT---HHHHHTTEEESS-SSS-TTEEETTSSS--SSS---TT-EE---SS-SS-SS--EEESS-B-SEEEEEEEEE-TT-EEEEEEEEETTT--SSSPPEEEEEEEE-TTT-GGGGSSSTTTTSTTSBTTTBPPPSS----TTS-EEEEEEEETTEEEEEETTEEEEEEESS---HHHHTTSTTTTSTTTT--S-BEEEE---SS-EEEEEEEEEE--/----EESS-SSS-TTEEEEES--EEEEETTEEEEE------EEEEESS-BSSEEEEEEEEE-TT--EEEEEEEB--TTTTTT--BEEEEEE--STT--TT-EEEETTTEEEE-GGGSGGGGG-PPTTS-EEEEEEEETTEEEEEETTEEEEEEE----SBEEEEEEPPP-SGGGTT-EEEEEEEEEE-SSHHHHPPPGGGSPPPB--TT---HHHHHTTEEESS-SSS-TTEEETTSSS--SSS---TT-EE---S--SS-SS--EEESS-BSSEEEEEEEEE-TT-EEEEEEEEETTT--SSSPPEEEEEEEE-TTT-GGGGSSSTTTTSTTSBTTTBPPPSS----TTS-EEEEEEEETTEEEEEETTEEEEEEESS---HHHHHTSTTTTSTTTT--S-BEEEE---SS-EEEEEEEEEE--

CATH classification: 2.60.120.560 (+1 more: 2.60.120.560)

Radius of gyration: 39.34 Å; Cα contacts (8 Å, |Δi|>4): 2289; chains: 2; bounding box: 70×71×118 Å